Protein AF-0000000086031365 (afdb_homodimer)

Sequence (926 aa):
MPELVELKSNHLHFRGRALPITTPKRAALFFNLLFRAHRSQTVLHSAELVRQIRLQQADFVLHRTQIKRFFDCWAKCRDELGIPTDIAHLPHQKHTGPWWLSAHRPCLFAPDDGNATPAVAERFFSDGAGLSLSAYLSRLCGFLNIWVRADMHFKMGMVQEAEQGLADLCNNAQWRLSRTLSVVTALRHMWILRNSNRSEQAKQVLVRVLNESRISPESRIGRLLQLHSVWLDYETAELARIPLLRSNMPPPVCGGDGDMTMLMEWHNLYALLLKWEVYACSVPQRAELHGRILRHHYESFFYALCINDLYRLHNFMFNLADYLNKAKNVGIDVPAQAILSCYLLIFALEECGGHKEHASWGRITFAEFCLSHADAVGNLPAQWSDDMNPMNRAFYRHLSEKVEQYGTAREQAMFYLVYMRFLRRRGEAEGALYAGVHRQLYALLAEQNHVRDYLLREGYALPMPELVELKSNHLHFRGRALPITTPKRAALFFNLLFRAHRSQTVLHSAELVRQIRLQQADFVLHRTQIKRFFDCWAKCRDELGIPTDIAHLPHQKHTGPWWLSAHRPCLFAPDDGNATPAVAERFFSDGAGLSLSAYLSRLCGFLNIWVRADMHFKMGMVQEAEQGLADLCNNAQWRLSRTLSVVTALRHMWILRNSNRSEQAKQVLVRVLNESRISPESRIGRLLQLHSVWLDYETAELARIPLLRSNMPPPVCGGDGDMTMLMEWHNLYALLLKWEVYACSVPQRAELHGRILRHHYESFFYALCINDLYRLHNFMFNLADYLNKAKNVGIDVPAQAILSCYLLIFALEECGGHKEHASWGRITFAEFCLSHADAVGNLPAQWSDDMNPMNRAFYRHLSEKVEQYGTAREQAMFYLVYMRFLRRRGEAEGALYAGVHRQLYALLAEQNHVRDYLLREGYALP

Nearest PDB structures (foldseek):
  3sf4-assembly3_C  TM=4.538E-01  e=2.383E-02  Homo sapiens
  6epe-assembly1_Q  TM=4.867E-01  e=4.395E-01  Rattus norvegicus
  7t7t-assembly1_A  TM=3.880E-01  e=5.462E-01  Citrus unshiu
  6fvu-assembly1_Q  TM=4.112E-01  e=6.789E-01  Saccharomyces cerevisiae S288C
  8glv-assembly1_Lf  TM=2.605E-01  e=8.439E-01  Chlamydomonas reinhardtii

Structure (mmCIF, N/CA/C/O backbone):
data_AF-0000000086031365-model_v1
#
loop_
_entity.id
_entity.type
_entity.pdbx_description
1 polymer 'Uncharacterized protein'
#
loop_
_atom_site.group_PDB
_atom_site.id
_atom_site.type_symbol
_atom_site.label_atom_id
_atom_site.label_alt_id
_atom_site.label_comp_id
_atom_site.label_asym_id
_atom_site.label_entity_id
_atom_site.label_seq_id
_atom_site.pdbx_PDB_ins_code
_atom_site.Cartn_x
_atom_site.Cartn_y
_atom_site.Cartn_z
_atom_site.occupancy
_atom_site.B_iso_or_equiv
_atom_site.auth_seq_id
_atom_site.auth_comp_id
_atom_site.auth_asym_id
_atom_site.auth_atom_id
_atom_site.pdbx_PDB_model_num
ATOM 1 N N . MET A 1 1 ? 36.406 14.516 16.766 1 53.81 1 MET A N 1
ATOM 2 C CA . MET A 1 1 ? 35 14.688 16.453 1 53.81 1 MET A CA 1
ATOM 3 C C . MET A 1 1 ? 34.781 14.828 14.945 1 53.81 1 MET A C 1
ATOM 5 O O . MET A 1 1 ? 35.594 15.43 14.25 1 53.81 1 MET A O 1
ATOM 9 N N . PRO A 1 2 ? 33.938 14.211 14.398 1 69.06 2 PRO A N 1
ATOM 10 C CA . PRO A 1 2 ? 33.75 14.398 12.961 1 69.06 2 PRO A CA 1
ATOM 11 C C . PRO A 1 2 ? 33.406 15.836 12.586 1 69.06 2 PRO A C 1
ATOM 13 O O . PRO A 1 2 ? 32.688 16.516 13.32 1 69.06 2 PRO A O 1
ATOM 16 N N . GLU A 1 3 ? 34.25 16.375 11.641 1 78.69 3 GLU A N 1
ATOM 17 C CA . GLU A 1 3 ? 34.031 17.734 11.164 1 78.69 3 GLU A CA 1
ATOM 18 C C . GLU A 1 3 ? 32.844 17.797 10.227 1 78.69 3 GLU A C 1
ATOM 20 O O . GLU A 1 3 ? 32.562 16.859 9.477 1 78.69 3 GLU A O 1
ATOM 25 N N . LEU A 1 4 ? 32.094 18.812 10.344 1 84.25 4 LEU A N 1
ATOM 26 C CA . LEU A 1 4 ? 30.844 18.953 9.602 1 84.25 4 LEU A CA 1
ATOM 27 C C . LEU A 1 4 ? 31.062 19.766 8.328 1 84.25 4 LEU A C 1
ATOM 29 O O . LEU A 1 4 ? 31.625 20.859 8.375 1 84.25 4 LEU A O 1
ATOM 33 N N . VAL A 1 5 ? 30.812 19.203 7.219 1 87.75 5 VAL A N 1
ATOM 34 C CA . VAL A 1 5 ? 30.703 19.906 5.941 1 87.75 5 VAL A CA 1
ATOM 35 C C . VAL A 1 5 ? 29.234 20.172 5.633 1 87.75 5 VAL A C 1
ATOM 37 O O . VAL A 1 5 ? 28.438 19.25 5.512 1 87.75 5 VAL A O 1
ATOM 40 N N . GLU A 1 6 ? 28.844 21.391 5.578 1 86.25 6 GLU A N 1
ATOM 41 C CA . GLU A 1 6 ? 27.438 21.734 5.426 1 86.25 6 GLU A CA 1
ATOM 42 C C . GLU A 1 6 ? 27.203 22.531 4.145 1 86.25 6 GLU A C 1
ATOM 44 O O . GLU A 1 6 ? 28.016 23.391 3.781 1 86.25 6 GLU A O 1
ATOM 49 N N . LEU A 1 7 ? 26.172 22.047 3.451 1 84.94 7 LEU A N 1
ATOM 50 C CA . LEU A 1 7 ? 25.688 22.844 2.338 1 84.94 7 LEU A CA 1
ATOM 51 C C . LEU A 1 7 ? 24.484 23.688 2.766 1 84.94 7 LEU A C 1
ATOM 53 O O . LEU A 1 7 ? 23.516 23.156 3.322 1 84.94 7 LEU A O 1
ATOM 57 N N . LYS A 1 8 ? 24.578 25 2.67 1 77.06 8 LYS A N 1
ATOM 58 C CA . LYS A 1 8 ? 23.484 25.922 2.982 1 77.06 8 LYS A CA 1
ATOM 59 C C . LYS A 1 8 ? 23.359 27.016 1.922 1 77.06 8 LYS A C 1
ATOM 61 O O . LYS A 1 8 ? 24.312 27.781 1.704 1 77.06 8 LYS A O 1
ATOM 66 N N . SER A 1 9 ? 22.234 27.109 1.372 1 71.31 9 SER A N 1
ATOM 67 C CA . SER A 1 9 ? 21.922 28.156 0.411 1 71.31 9 SER A CA 1
ATOM 68 C C . SER A 1 9 ? 23.062 28.344 -0.587 1 71.31 9 SER A C 1
ATOM 70 O O . SER A 1 9 ? 23.547 29.469 -0.78 1 71.31 9 SER A O 1
ATOM 72 N N . ASN A 1 10 ? 23.562 27.359 -1.229 1 77.19 10 ASN A N 1
ATOM 73 C CA . ASN A 1 10 ? 24.609 27.312 -2.252 1 77.19 10 ASN A CA 1
ATOM 74 C C . ASN A 1 10 ? 25.969 27.688 -1.681 1 77.19 10 ASN A C 1
ATOM 76 O O . ASN A 1 10 ? 26.844 28.156 -2.41 1 77.19 10 ASN A O 1
ATOM 80 N N . HIS A 1 11 ? 26.078 27.609 -0.343 1 84.94 11 HIS A N 1
ATOM 81 C CA . HIS A 1 11 ? 27.375 27.781 0.309 1 84.94 11 HIS A CA 1
ATOM 82 C C . HIS A 1 11 ? 27.828 26.484 0.951 1 84.94 11 HIS A C 1
ATOM 84 O O . HIS A 1 11 ? 27.031 25.75 1.53 1 84.94 11 HIS A O 1
ATOM 90 N N . LEU A 1 12 ? 29.016 26.203 0.732 1 89.12 12 LEU A N 1
ATOM 91 C CA . LEU A 1 12 ? 29.656 25.094 1.428 1 89.12 12 LEU A CA 1
ATOM 92 C C . LEU A 1 12 ? 30.375 25.562 2.682 1 89.12 12 LEU A C 1
ATOM 94 O O . LEU A 1 12 ? 31.219 26.469 2.611 1 89.12 12 LEU A O 1
ATOM 98 N N . HIS A 1 13 ? 29.984 25.094 3.73 1 87.38 13 HIS A N 1
ATOM 99 C CA . HIS A 1 13 ? 30.531 25.484 5.023 1 87.38 13 HIS A CA 1
ATOM 100 C C . HIS A 1 13 ? 31.406 24.391 5.613 1 87.38 13 HIS A C 1
ATOM 102 O O . HIS A 1 13 ? 31.047 23.219 5.582 1 87.38 13 HIS A O 1
ATOM 108 N N . PHE A 1 14 ? 32.594 24.828 6.078 1 90.81 14 PHE A N 1
ATOM 109 C CA . PHE A 1 14 ? 33.5 23.906 6.758 1 90.81 14 PHE A CA 1
ATOM 110 C C . PHE A 1 14 ? 34.406 24.672 7.734 1 90.81 14 PHE A C 1
ATOM 112 O O . PHE A 1 14 ? 35.031 25.672 7.375 1 90.81 14 PHE A O 1
ATOM 119 N N . ARG A 1 15 ? 34.375 24.312 8.961 1 87.31 15 ARG A N 1
ATOM 120 C CA . ARG A 1 15 ? 35.219 24.875 10.031 1 87.31 15 ARG A CA 1
ATOM 121 C C . ARG A 1 15 ? 35.031 26.391 10.117 1 87.31 15 ARG A C 1
ATOM 123 O O . ARG A 1 15 ? 36 27.141 10.211 1 87.31 15 ARG A O 1
ATOM 130 N N . GLY A 1 16 ? 33.781 26.75 10.031 1 80.38 16 GLY A N 1
ATOM 131 C CA . GLY A 1 16 ? 33.438 28.141 10.219 1 80.38 16 GLY A CA 1
ATOM 132 C C . GLY A 1 16 ? 33.625 28.984 8.977 1 80.38 16 GLY A C 1
ATOM 133 O O . GLY A 1 16 ? 33.344 30.188 8.969 1 80.38 16 GLY A O 1
ATOM 134 N N . ARG A 1 17 ? 34.188 28.453 7.957 1 89.56 17 ARG A N 1
ATOM 135 C CA . ARG A 1 17 ? 34.375 29.156 6.695 1 89.56 17 ARG A CA 1
ATOM 136 C C . ARG A 1 17 ? 33.312 28.75 5.68 1 89.56 17 ARG A C 1
ATOM 138 O O . ARG A 1 17 ? 32.781 27.641 5.734 1 89.56 17 ARG A O 1
ATOM 145 N N . ALA A 1 18 ? 32.969 29.656 4.914 1 90.25 18 ALA A N 1
ATOM 146 C CA . ALA A 1 18 ? 31.938 29.406 3.889 1 90.25 18 ALA A CA 1
ATOM 147 C C . ALA A 1 18 ? 32.438 29.844 2.512 1 90.25 18 ALA A C 1
ATOM 149 O O . ALA A 1 18 ? 33.094 30.875 2.383 1 90.25 18 ALA A O 1
ATOM 150 N N . LEU A 1 19 ? 32.281 29 1.543 1 91.06 19 LEU A N 1
ATOM 151 C CA . LEU A 1 19 ? 32.594 29.328 0.154 1 91.06 19 LEU A CA 1
ATOM 152 C C . LEU A 1 19 ? 31.344 29.25 -0.708 1 91.06 19 LEU A C 1
ATOM 154 O O . LEU A 1 19 ? 30.578 28.297 -0.612 1 91.06 19 LEU A O 1
ATOM 158 N N . PRO A 1 20 ? 31.047 30.25 -1.351 1 86 20 PRO A N 1
ATOM 159 C CA . PRO A 1 20 ? 29.906 30.172 -2.252 1 86 20 PRO A CA 1
ATOM 160 C C . PRO A 1 20 ? 30.125 29.219 -3.422 1 86 20 PRO A C 1
ATOM 162 O O . PRO A 1 20 ? 31.219 29.141 -3.959 1 86 20 PRO A O 1
ATOM 165 N N . ILE A 1 21 ? 29.141 28.422 -3.658 1 84.31 21 ILE A N 1
ATOM 166 C CA . ILE A 1 21 ? 29.094 27.578 -4.852 1 84.31 21 ILE A CA 1
ATOM 167 C C . ILE A 1 21 ? 28.375 28.328 -5.977 1 84.31 21 ILE A C 1
ATOM 169 O O . ILE A 1 21 ? 27.172 28.172 -6.156 1 84.31 21 ILE A O 1
ATOM 173 N N . THR A 1 22 ? 28.922 29.188 -6.586 1 73.5 22 THR A N 1
ATOM 174 C CA . THR A 1 22 ? 28.297 30.078 -7.566 1 73.5 22 THR A CA 1
ATOM 175 C C . THR A 1 22 ? 28.375 29.469 -8.961 1 73.5 22 THR A C 1
ATOM 177 O O . THR A 1 22 ? 27.422 29.562 -9.742 1 73.5 22 THR A O 1
ATOM 180 N N . THR A 1 23 ? 29.547 29 -9.383 1 72.31 23 THR A N 1
ATOM 181 C CA . THR A 1 23 ? 29.781 28.359 -10.672 1 72.31 23 THR A CA 1
ATOM 182 C C . THR A 1 23 ? 30.453 27 -10.492 1 72.31 23 THR A C 1
ATOM 184 O O . THR A 1 23 ? 31.344 26.859 -9.664 1 72.31 23 THR A O 1
ATOM 187 N N . PRO A 1 24 ? 30.078 25.953 -11.32 1 76.38 24 PRO A N 1
ATOM 188 C CA . PRO A 1 24 ? 29 25.938 -12.312 1 76.38 24 PRO A CA 1
ATOM 189 C C . PRO A 1 24 ? 27.625 25.906 -11.672 1 76.38 24 PRO A C 1
ATOM 191 O O . PRO A 1 24 ? 27.469 25.484 -10.523 1 76.38 24 PRO A O 1
ATOM 194 N N . LYS A 1 25 ? 26.688 26.281 -12.531 1 74.06 25 LYS A N 1
ATOM 195 C CA . LYS A 1 25 ? 25.297 26.219 -12.125 1 74.06 25 LYS A CA 1
ATOM 196 C C . LYS A 1 25 ? 24.906 24.797 -11.711 1 74.06 25 LYS A C 1
ATOM 198 O O . LYS A 1 25 ? 25.359 23.828 -12.328 1 74.06 25 LYS A O 1
ATOM 203 N N . ARG A 1 26 ? 24.422 24.562 -10.594 1 81.12 26 ARG A N 1
ATOM 204 C CA . ARG A 1 26 ? 23.844 23.297 -10.133 1 81.12 26 ARG A CA 1
ATOM 205 C C . ARG A 1 26 ? 24.859 22.484 -9.328 1 81.12 26 ARG A C 1
ATOM 207 O O . ARG A 1 26 ? 24.578 21.344 -8.953 1 81.12 26 ARG A O 1
ATOM 214 N N . ALA A 1 27 ? 26.125 23.062 -9.234 1 86.25 27 ALA A N 1
ATOM 215 C CA . ALA A 1 27 ? 27.109 22.375 -8.422 1 86.25 27 ALA A CA 1
ATOM 216 C C . ALA A 1 27 ? 26.578 22.125 -7.008 1 86.25 27 ALA A C 1
ATOM 218 O O . ALA A 1 27 ? 26.75 21.031 -6.457 1 86.25 27 ALA A O 1
ATOM 219 N N . ALA A 1 28 ? 25.859 23.094 -6.598 1 82.44 28 ALA A N 1
ATOM 220 C CA . ALA A 1 28 ? 25.312 22.969 -5.246 1 82.44 28 ALA A CA 1
ATOM 221 C C . ALA A 1 28 ? 24.328 21.797 -5.16 1 82.44 28 ALA A C 1
ATOM 223 O O . ALA A 1 28 ? 24.312 21.062 -4.172 1 82.44 28 ALA A O 1
ATOM 224 N N . LEU A 1 29 ? 23.578 21.734 -6.191 1 80.75 29 LEU A N 1
ATOM 225 C CA . LEU A 1 29 ? 22.625 20.641 -6.242 1 80.75 29 LEU A CA 1
ATOM 226 C C . LEU A 1 29 ? 23.359 19.297 -6.262 1 80.75 29 LEU A C 1
ATOM 228 O O . LEU A 1 29 ? 22.953 18.359 -5.559 1 80.75 29 LEU A O 1
ATOM 232 N N . PHE A 1 30 ? 24.391 19.219 -7.117 1 86.38 30 PHE A N 1
ATOM 233 C CA . PHE A 1 30 ? 25.203 18 -7.199 1 86.38 30 PHE A CA 1
ATOM 234 C C . PHE A 1 30 ? 25.781 17.641 -5.836 1 86.38 30 PHE A C 1
ATOM 236 O O . PHE A 1 30 ? 25.672 16.5 -5.395 1 86.38 30 PHE A O 1
ATOM 243 N N . PHE A 1 31 ? 26.297 18.641 -5.18 1 88.06 31 PHE A N 1
ATOM 244 C CA . PHE A 1 31 ? 26.875 18.406 -3.859 1 88.06 31 PHE A CA 1
ATOM 245 C C . PHE A 1 31 ? 25.797 17.969 -2.873 1 88.06 31 PHE A C 1
ATOM 247 O O . PHE A 1 31 ? 26 17.047 -2.094 1 88.06 31 PHE A O 1
ATOM 254 N N . ASN A 1 32 ? 24.719 18.672 -3.021 1 81.5 32 ASN A N 1
ATOM 255 C CA . ASN A 1 32 ? 23.609 18.344 -2.115 1 81.5 32 ASN A CA 1
ATOM 256 C C . ASN A 1 32 ? 23.172 16.891 -2.264 1 81.5 32 ASN A C 1
ATOM 258 O O . ASN A 1 32 ? 22.938 16.203 -1.268 1 81.5 32 ASN A O 1
ATOM 262 N N . LEU A 1 33 ? 23.078 16.578 -3.475 1 80.19 33 LEU A N 1
ATOM 263 C CA . LEU A 1 33 ? 22.688 15.195 -3.758 1 80.19 33 LEU A CA 1
ATOM 264 C C . LEU A 1 33 ? 23.75 14.211 -3.264 1 80.19 33 LEU A C 1
ATOM 266 O O . LEU A 1 33 ? 23.406 13.148 -2.74 1 80.19 33 LEU A O 1
ATOM 270 N N . LEU A 1 34 ? 24.984 14.617 -3.461 1 85.69 34 LEU A N 1
ATOM 271 C CA . LEU A 1 34 ? 26.078 13.781 -2.967 1 85.69 34 LEU A CA 1
ATOM 272 C C . LEU A 1 34 ? 26.016 13.648 -1.449 1 85.69 34 LEU A C 1
ATOM 274 O O . LEU A 1 34 ? 26.219 12.555 -0.91 1 85.69 34 LEU A O 1
ATOM 278 N N . PHE A 1 35 ? 25.672 14.758 -0.896 1 83.5 35 PHE A N 1
ATOM 279 C CA . PHE A 1 35 ? 25.578 14.75 0.56 1 83.5 35 PHE A CA 1
ATOM 280 C C . PHE A 1 35 ? 24.438 13.859 1.024 1 83.5 35 PHE A C 1
ATOM 282 O O . PHE A 1 35 ? 24.578 13.094 1.979 1 83.5 35 PHE A O 1
ATOM 289 N N . ARG A 1 36 ? 23.453 13.977 0.33 1 74.81 36 ARG A N 1
ATOM 290 C CA . ARG A 1 36 ? 22.281 13.172 0.657 1 74.81 36 ARG A CA 1
ATOM 291 C C . ARG A 1 36 ? 22.578 11.688 0.462 1 74.81 36 ARG A C 1
ATOM 293 O O . ARG A 1 36 ? 22.219 10.859 1.306 1 74.81 36 ARG A O 1
ATOM 300 N N . ALA A 1 37 ? 23.156 11.523 -0.654 1 74.06 37 ALA A N 1
ATOM 301 C CA . ALA A 1 37 ? 23.547 10.148 -0.934 1 74.06 37 ALA A CA 1
ATOM 302 C C . ALA A 1 37 ? 24.469 9.602 0.161 1 74.06 37 ALA A C 1
ATOM 304 O O . ALA A 1 37 ? 24.281 8.469 0.625 1 74.06 37 ALA A O 1
ATOM 305 N N . HIS A 1 38 ? 25.344 10.414 0.562 1 75.94 38 HIS A N 1
ATOM 306 C CA . HIS A 1 38 ? 26.281 10.023 1.606 1 75.94 38 HIS A CA 1
ATOM 307 C C . HIS A 1 38 ? 25.562 9.734 2.916 1 75.94 38 HIS A C 1
ATOM 309 O O . HIS A 1 38 ? 25.828 8.727 3.568 1 75.94 38 HIS A O 1
ATOM 315 N N . ARG A 1 39 ? 24.703 10.516 3.199 1 68.38 39 ARG A N 1
ATOM 316 C CA . ARG A 1 39 ? 23.938 10.359 4.434 1 68.38 39 ARG A CA 1
ATOM 317 C C . ARG A 1 39 ? 23.109 9.078 4.418 1 68.38 39 ARG A C 1
ATOM 319 O O . ARG A 1 39 ? 22.984 8.406 5.441 1 68.38 39 ARG A O 1
ATOM 326 N N . SER A 1 40 ? 22.672 8.93 3.291 1 59.25 40 SER A N 1
ATOM 327 C CA . SER A 1 40 ? 21.828 7.746 3.127 1 59.25 40 SER A CA 1
ATOM 328 C C . SER A 1 40 ? 22.672 6.512 2.818 1 59.25 40 SER A C 1
ATOM 330 O O . SER A 1 40 ? 22.125 5.449 2.498 1 59.25 40 SER A O 1
ATOM 332 N N . GLN A 1 41 ? 24 6.824 2.807 1 59.78 41 GLN A N 1
ATOM 333 C CA . GLN A 1 41 ? 24.984 5.773 2.527 1 59.78 41 GLN A CA 1
ATOM 334 C C . GLN A 1 41 ? 24.719 5.133 1.167 1 59.78 41 GLN A C 1
ATOM 336 O O . GLN A 1 41 ? 24.812 3.912 1.023 1 59.78 41 GLN A O 1
ATOM 341 N N . THR A 1 42 ? 24.312 5.887 0.319 1 64.88 42 THR A N 1
ATOM 342 C CA . THR A 1 42 ? 24.125 5.496 -1.074 1 64.88 42 THR A CA 1
ATOM 343 C C . THR A 1 42 ? 25.094 6.254 -1.981 1 64.88 42 THR A C 1
ATOM 345 O O . THR A 1 42 ? 25.984 6.957 -1.499 1 64.88 42 THR A O 1
ATOM 348 N N . VAL A 1 43 ? 25.047 5.832 -3.297 1 72.19 43 VAL A N 1
ATOM 349 C CA . VAL A 1 43 ? 25.844 6.527 -4.289 1 72.19 43 VAL A CA 1
ATOM 350 C C . VAL A 1 43 ? 24.953 7.402 -5.168 1 72.19 43 VAL A C 1
ATOM 352 O O . VAL A 1 43 ? 23.75 7.148 -5.285 1 72.19 43 VAL A O 1
ATOM 355 N N . LEU A 1 44 ? 25.484 8.383 -5.57 1 82.31 44 LEU A N 1
ATOM 356 C CA . LEU A 1 44 ? 24.75 9.25 -6.48 1 82.31 44 LEU A CA 1
ATOM 357 C C . LEU A 1 44 ? 24.922 8.797 -7.926 1 82.31 44 LEU A C 1
ATOM 359 O O . LEU A 1 44 ? 26.031 8.773 -8.445 1 82.31 44 LEU A O 1
ATOM 363 N N . HIS A 1 45 ? 23.875 8.477 -8.477 1 75 45 HIS A N 1
ATOM 364 C CA . HIS A 1 45 ? 23.891 8.125 -9.891 1 75 45 HIS A CA 1
ATOM 365 C C . HIS A 1 45 ? 23.609 9.336 -10.766 1 75 45 HIS A C 1
ATOM 367 O O . HIS A 1 45 ? 22.891 10.25 -10.352 1 75 45 HIS A O 1
ATOM 373 N N . SER A 1 46 ? 24.266 9.203 -12 1 79.06 46 SER A N 1
ATOM 374 C CA . SER A 1 46 ? 24.047 10.289 -12.945 1 79.06 46 SER A CA 1
ATOM 375 C C . SER A 1 46 ? 22.578 10.477 -13.258 1 79.06 46 SER A C 1
ATOM 377 O O . SER A 1 46 ? 22.094 11.602 -13.422 1 79.06 46 SER A O 1
ATOM 379 N N . ALA A 1 47 ? 22.016 9.328 -13.273 1 69.75 47 ALA A N 1
ATOM 380 C CA . ALA A 1 47 ? 20.594 9.367 -13.578 1 69.75 47 ALA A CA 1
ATOM 381 C C . ALA A 1 47 ? 19.828 10.156 -12.523 1 69.75 47 ALA A C 1
ATOM 383 O O . ALA A 1 47 ? 18.922 10.922 -12.844 1 69.75 47 ALA A O 1
ATOM 384 N N . GLU A 1 48 ? 20.203 10.039 -11.32 1 72.31 48 GLU A N 1
ATOM 385 C CA . GLU A 1 48 ? 19.562 10.766 -10.227 1 72.31 48 GLU A CA 1
ATOM 386 C C . GLU A 1 48 ? 19.859 12.258 -10.312 1 72.31 48 GLU A C 1
ATOM 388 O O . GLU A 1 48 ? 18.969 13.086 -10.109 1 72.31 48 GLU A O 1
ATOM 393 N N . LEU A 1 49 ? 21.031 12.609 -10.531 1 79.25 49 LEU A N 1
ATOM 394 C CA . LEU A 1 49 ? 21.438 14 -10.711 1 79.25 49 LEU A CA 1
ATOM 395 C C . LEU A 1 49 ? 20.641 14.648 -11.836 1 79.25 49 LEU A C 1
ATOM 397 O O . LEU A 1 49 ? 20.078 15.734 -11.656 1 79.25 49 LEU A O 1
ATOM 401 N N . VAL A 1 50 ? 20.609 13.891 -12.875 1 74.12 50 VAL A N 1
ATOM 402 C CA . VAL A 1 50 ? 19.891 14.414 -14.031 1 74.12 50 VAL A CA 1
ATOM 403 C C . VAL A 1 50 ? 18.406 14.57 -13.68 1 74.12 50 VAL A C 1
ATOM 405 O O . VAL A 1 50 ? 17.797 15.594 -14 1 74.12 50 VAL A O 1
ATOM 408 N N . ARG A 1 51 ? 17.984 13.625 -13.023 1 66.5 51 ARG A N 1
ATOM 409 C CA . ARG A 1 51 ? 16.594 13.672 -12.609 1 66.5 51 ARG A CA 1
ATOM 410 C C . ARG A 1 51 ? 16.312 14.906 -11.766 1 66.5 51 ARG A C 1
ATOM 412 O O . ARG A 1 51 ? 15.328 15.617 -11.992 1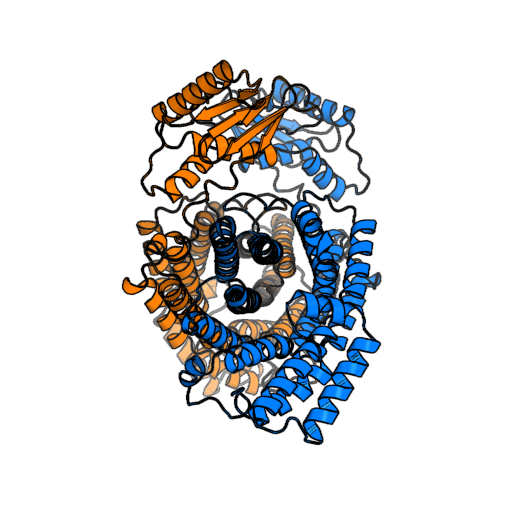 66.5 51 ARG A O 1
ATOM 419 N N . GLN A 1 52 ? 17.141 15.18 -10.859 1 69.06 52 GLN A N 1
ATOM 420 C CA . GLN A 1 52 ? 16.984 16.328 -9.969 1 69.06 52 GLN A CA 1
ATOM 421 C C . GLN A 1 52 ? 17.125 17.641 -10.734 1 69.06 52 GLN A C 1
ATOM 423 O O . GLN A 1 52 ? 16.375 18.594 -10.492 1 69.06 52 GLN A O 1
ATOM 428 N N . ILE A 1 53 ? 18 17.578 -11.633 1 70.38 53 ILE A N 1
ATOM 429 C CA . ILE A 1 53 ? 18.234 18.797 -12.406 1 70.38 53 ILE A CA 1
ATOM 430 C C . ILE A 1 53 ? 17.047 19.047 -13.336 1 70.38 53 ILE A C 1
ATOM 432 O O . ILE A 1 53 ? 16.609 20.172 -13.508 1 70.38 53 ILE A O 1
ATOM 436 N N . ARG A 1 54 ? 16.625 17.953 -13.781 1 63.62 54 ARG A N 1
ATOM 437 C CA . ARG A 1 54 ? 15.539 18.062 -14.742 1 63.62 54 ARG A CA 1
ATOM 438 C C . ARG A 1 54 ? 14.25 18.5 -14.062 1 63.62 54 ARG A C 1
ATOM 440 O O . ARG A 1 54 ? 13.328 19 -14.719 1 63.62 54 ARG A O 1
ATOM 447 N N . LEU A 1 55 ? 14.227 18.344 -12.789 1 58.44 55 LEU A N 1
ATOM 448 C CA . LEU A 1 55 ? 13.102 18.875 -12.031 1 58.44 55 LEU A CA 1
ATOM 449 C C . LEU A 1 55 ? 13.031 20.406 -12.164 1 58.44 55 LEU A C 1
ATOM 451 O O . LEU A 1 55 ? 11.945 20.984 -12.086 1 58.44 55 LEU A O 1
ATOM 455 N N . GLN A 1 56 ? 14.102 21 -12.367 1 54.12 56 GLN A N 1
ATOM 456 C CA . GLN A 1 56 ? 14.195 22.453 -12.531 1 54.12 56 GLN A CA 1
ATOM 457 C C . GLN A 1 56 ? 14.305 22.828 -14.008 1 54.12 56 GLN A C 1
ATOM 459 O O . GLN A 1 56 ? 13.891 23.922 -14.406 1 54.12 56 GLN A O 1
ATOM 464 N N . GLN A 1 57 ? 14.875 21.938 -14.734 1 58.44 57 GLN A N 1
ATOM 465 C CA . GLN A 1 57 ? 15.102 22.141 -16.156 1 58.44 57 GLN A CA 1
ATOM 466 C C . GLN A 1 57 ? 14.852 20.859 -16.953 1 58.44 57 GLN A C 1
ATOM 468 O O . GLN A 1 57 ? 15.766 20.062 -17.141 1 58.44 57 GLN A O 1
ATOM 473 N N . ALA A 1 58 ? 13.586 20.688 -17.344 1 56.31 58 ALA A N 1
ATOM 474 C CA . ALA A 1 58 ? 13.055 19.453 -17.906 1 56.31 58 ALA A CA 1
ATOM 475 C C . ALA A 1 58 ? 13.984 18.891 -18.984 1 56.31 58 ALA A C 1
ATOM 477 O O . ALA A 1 58 ? 14.234 17.688 -19.047 1 56.31 58 ALA A O 1
ATOM 478 N N . ASP A 1 59 ? 14.461 19.672 -19.922 1 57.44 59 ASP A N 1
ATOM 479 C CA . ASP A 1 59 ? 15.227 19.203 -21.062 1 57.44 59 ASP A CA 1
ATOM 480 C C . ASP A 1 59 ? 16.734 19.234 -20.766 1 57.44 59 ASP A C 1
ATOM 482 O O . ASP A 1 59 ? 17.547 19.312 -21.688 1 57.44 59 ASP A O 1
ATOM 486 N N . PHE A 1 60 ? 16.969 19.047 -19.594 1 66.44 60 PHE A N 1
ATOM 487 C CA . PHE A 1 60 ? 18.375 19.141 -19.219 1 66.44 60 PHE A CA 1
ATOM 488 C C . PHE A 1 60 ? 19.141 17.891 -19.625 1 66.44 60 PHE A C 1
ATOM 490 O O . PHE A 1 60 ? 18.656 16.766 -19.422 1 66.44 60 PHE A O 1
ATOM 497 N N . VAL A 1 61 ? 20.172 18.156 -20.406 1 70.88 61 VAL A N 1
ATOM 498 C CA . VAL A 1 61 ? 21.094 17.078 -20.734 1 70.88 61 VAL A CA 1
ATOM 499 C C . VAL A 1 61 ? 22.391 17.25 -19.953 1 70.88 61 VAL A C 1
ATOM 501 O O . VAL A 1 61 ? 23 18.328 -19.984 1 70.88 61 VAL A O 1
ATOM 504 N N . LEU A 1 62 ? 22.672 16.25 -19.219 1 75.44 62 LEU A N 1
ATOM 505 C CA . LEU A 1 62 ? 23.906 16.297 -18.438 1 75.44 62 LEU A CA 1
ATOM 506 C C . LEU A 1 62 ? 25.094 15.953 -19.312 1 75.44 62 LEU A C 1
ATOM 508 O O . LEU A 1 62 ? 25.219 14.836 -19.812 1 75.44 62 LEU A O 1
ATOM 512 N N . HIS A 1 63 ? 25.891 16.938 -19.547 1 75.88 63 HIS A N 1
ATOM 513 C CA . HIS A 1 63 ? 27.109 16.734 -20.328 1 75.88 63 HIS A CA 1
ATOM 514 C C . HIS A 1 63 ? 28.297 16.391 -19.422 1 75.88 63 HIS A C 1
ATOM 516 O O . HIS A 1 63 ? 28.359 16.844 -18.281 1 75.88 63 HIS A O 1
ATOM 522 N N . ARG A 1 64 ? 29.203 15.617 -20.016 1 80.38 64 ARG A N 1
ATOM 523 C CA . ARG A 1 64 ? 30.422 15.227 -19.297 1 80.38 64 ARG A CA 1
ATOM 524 C C . ARG A 1 64 ? 31.188 16.453 -18.828 1 80.38 64 ARG A C 1
ATOM 526 O O . ARG A 1 64 ? 31.781 16.438 -17.75 1 80.38 64 ARG A O 1
ATOM 533 N N . THR A 1 65 ? 31.125 17.406 -19.656 1 80.81 65 THR A N 1
ATOM 534 C CA . THR A 1 65 ? 31.844 18.641 -19.312 1 80.81 65 THR A CA 1
ATOM 535 C C . THR A 1 65 ? 31.266 19.281 -18.062 1 80.81 65 THR A C 1
ATOM 537 O O . THR A 1 65 ? 32 19.859 -17.266 1 80.81 65 THR A O 1
ATOM 540 N N . GLN A 1 66 ? 30.016 19.172 -17.906 1 83.12 66 GLN A N 1
ATOM 541 C CA . GLN A 1 66 ? 29.375 19.734 -16.719 1 83.12 66 GLN A CA 1
ATOM 542 C C . GLN A 1 66 ? 29.797 18.984 -15.461 1 83.12 66 GLN A C 1
ATOM 544 O O . GLN A 1 66 ? 30.109 19.609 -14.438 1 83.12 66 GLN A O 1
ATOM 549 N N . ILE A 1 67 ? 29.875 17.719 -15.641 1 86.75 67 ILE A N 1
ATOM 550 C CA . ILE A 1 67 ? 30.312 16.906 -14.508 1 86.75 67 ILE A CA 1
ATOM 551 C C . ILE A 1 67 ? 31.75 17.25 -14.133 1 86.75 67 ILE A C 1
ATOM 553 O O . ILE A 1 67 ? 32.062 17.375 -12.953 1 86.75 67 ILE A O 1
ATOM 557 N N . LYS A 1 68 ? 32.5 17.359 -15.18 1 87.06 68 LYS A N 1
ATOM 558 C CA . LYS A 1 68 ? 33.875 17.781 -14.938 1 87.06 68 LYS A CA 1
ATOM 559 C C . LYS A 1 68 ? 33.906 19.078 -14.141 1 87.06 68 LYS A C 1
ATOM 561 O O . LYS A 1 68 ? 34.719 19.203 -13.195 1 87.06 68 LYS A O 1
ATOM 566 N N . ARG A 1 69 ? 33.062 19.969 -14.469 1 88.19 69 ARG A N 1
ATOM 567 C CA . ARG A 1 69 ? 33.031 21.266 -13.797 1 88.19 69 ARG A CA 1
ATOM 568 C C . ARG A 1 69 ? 32.594 21.109 -12.344 1 88.19 69 ARG A C 1
ATOM 570 O O . ARG A 1 69 ? 33.062 21.844 -11.469 1 88.19 69 ARG A O 1
ATOM 577 N N . PHE A 1 70 ? 31.672 20.25 -12.164 1 91.06 70 PHE A N 1
ATOM 578 C CA . PHE A 1 70 ? 31.25 19.984 -10.789 1 91.06 70 PHE A CA 1
ATOM 579 C C . PHE A 1 70 ? 32.406 19.484 -9.953 1 91.06 70 PHE A C 1
ATOM 581 O O . PHE A 1 70 ? 32.625 19.922 -8.82 1 91.06 70 PHE A O 1
ATOM 588 N N . PHE A 1 71 ? 33.188 18.594 -10.523 1 91.69 71 PHE A N 1
ATOM 589 C CA . PHE A 1 71 ? 34.344 18.031 -9.844 1 91.69 71 PHE A CA 1
ATOM 590 C C . PHE A 1 71 ? 35.375 19.109 -9.586 1 91.69 71 PHE A C 1
ATOM 592 O O . PHE A 1 71 ? 35.969 19.172 -8.5 1 91.69 71 PHE A O 1
ATOM 599 N N . ASP A 1 72 ? 35.531 19.922 -10.625 1 89.62 72 ASP A N 1
ATOM 600 C CA . ASP A 1 72 ? 36.469 21.047 -10.469 1 89.62 72 ASP A CA 1
ATOM 601 C C . ASP A 1 72 ? 36.031 21.984 -9.352 1 89.62 72 ASP A C 1
ATOM 603 O O . ASP A 1 72 ? 36.844 22.438 -8.562 1 89.62 72 ASP A O 1
ATOM 607 N N . CYS A 1 73 ? 34.75 22.219 -9.391 1 90.44 73 CYS A N 1
ATOM 608 C CA . CYS A 1 73 ? 34.188 23.078 -8.352 1 90.44 73 CYS A CA 1
ATOM 609 C C . CYS A 1 73 ? 34.438 22.469 -6.973 1 90.44 73 CYS A C 1
ATOM 611 O O . CYS A 1 73 ? 34.812 23.172 -6.039 1 90.44 73 CYS A O 1
ATOM 613 N N . TRP A 1 74 ? 34.188 21.266 -6.867 1 93.25 74 TRP A N 1
ATOM 614 C CA . TRP A 1 74 ? 34.406 20.578 -5.598 1 93.25 74 TRP A CA 1
ATOM 615 C C . TRP A 1 74 ? 35.875 20.688 -5.188 1 93.25 74 TRP A C 1
ATOM 617 O O . TRP A 1 74 ? 36.188 20.984 -4.031 1 93.25 74 TRP A O 1
ATOM 627 N N . ALA A 1 75 ? 36.719 20.344 -6.145 1 91.88 75 ALA A N 1
ATOM 628 C CA . ALA A 1 75 ? 38.156 20.391 -5.863 1 91.88 75 ALA A CA 1
ATOM 629 C C . ALA A 1 75 ? 38.562 21.766 -5.348 1 91.88 75 ALA A C 1
ATOM 631 O O . ALA A 1 75 ? 39.344 21.875 -4.387 1 91.88 75 ALA A O 1
ATOM 632 N N . LYS A 1 76 ? 38.062 22.703 -6.004 1 91.56 76 LYS A N 1
ATOM 633 C CA . LYS A 1 76 ? 38.344 24.078 -5.574 1 91.56 76 LYS A CA 1
ATOM 634 C C . LYS A 1 76 ? 37.875 24.312 -4.148 1 91.56 76 LYS A C 1
ATOM 636 O O . LYS A 1 76 ? 38.625 24.812 -3.311 1 91.56 76 LYS A O 1
ATOM 641 N N . CYS A 1 77 ? 36.625 24 -3.9 1 92.06 77 CYS A N 1
ATOM 642 C CA . CYS A 1 77 ? 36.062 24.188 -2.57 1 92.06 77 CYS A CA 1
ATOM 643 C C . CYS A 1 77 ? 36.812 23.391 -1.527 1 92.06 77 CYS A C 1
ATOM 645 O O . CYS A 1 77 ? 37.125 23.906 -0.451 1 92.06 77 CYS A O 1
ATOM 647 N N . ARG A 1 78 ? 37.094 22.188 -1.848 1 91.69 78 ARG A N 1
ATOM 648 C CA . ARG A 1 78 ? 37.844 21.281 -0.98 1 91.69 78 ARG A CA 1
ATOM 649 C C . ARG A 1 78 ? 39.188 21.859 -0.613 1 91.69 78 ARG A C 1
ATOM 651 O O . ARG A 1 78 ? 39.562 21.891 0.562 1 91.69 78 ARG A O 1
ATOM 658 N N . ASP A 1 79 ? 39.875 22.328 -1.626 1 91.38 79 ASP A N 1
ATOM 659 C CA . ASP A 1 79 ? 41.219 22.844 -1.425 1 91.38 79 ASP A CA 1
ATOM 660 C C . ASP A 1 79 ? 41.188 24.156 -0.651 1 91.38 79 ASP A C 1
ATOM 662 O O . ASP A 1 79 ? 42.031 24.375 0.236 1 91.38 79 ASP A O 1
ATOM 666 N N . GLU A 1 80 ? 40.25 24.969 -1.022 1 92.44 80 GLU A N 1
ATOM 667 C CA . GLU A 1 80 ? 40.156 26.281 -0.373 1 92.44 80 GLU A CA 1
ATOM 668 C C . GLU A 1 80 ? 39.688 26.141 1.076 1 92.44 80 GLU A C 1
ATOM 670 O O . GLU A 1 80 ? 40.188 26.859 1.957 1 92.44 80 GLU A O 1
ATOM 675 N N . LEU A 1 81 ? 38.75 25.266 1.349 1 92.25 81 LEU A N 1
ATOM 676 C CA . LEU A 1 81 ? 38.188 25.109 2.688 1 92.25 81 LEU A CA 1
ATOM 677 C C . LEU A 1 81 ? 38.969 24.062 3.482 1 92.25 81 LEU A C 1
ATOM 679 O O . LEU A 1 81 ? 38.844 23.984 4.707 1 92.25 81 LEU A O 1
ATOM 683 N N . GLY A 1 82 ? 39.75 23.25 2.787 1 90.19 82 GLY A N 1
ATOM 684 C CA . GLY A 1 82 ? 40.5 22.188 3.441 1 90.19 82 GLY A CA 1
ATOM 685 C C . GLY A 1 82 ? 39.625 20.984 3.803 1 90.19 82 GLY A C 1
ATOM 686 O O . GLY A 1 82 ? 39.812 20.375 4.859 1 90.19 82 GLY A O 1
ATOM 687 N N . ILE A 1 83 ? 38.594 20.719 3.018 1 90.06 83 ILE A N 1
ATOM 688 C CA . ILE A 1 83 ? 37.719 19.578 3.279 1 90.06 83 ILE A CA 1
ATOM 689 C C . ILE A 1 83 ? 38.438 18.281 2.967 1 90.06 83 ILE A C 1
ATOM 691 O O . ILE A 1 83 ? 38.938 18.094 1.857 1 90.06 83 ILE A O 1
ATOM 695 N N . PRO A 1 84 ? 38.469 17.469 3.865 1 89.81 84 PRO A N 1
ATOM 696 C CA . PRO A 1 84 ? 39.25 16.234 3.643 1 89.81 84 PRO A CA 1
ATOM 697 C C . PRO A 1 84 ? 38.438 15.148 2.941 1 89.81 84 PRO A C 1
ATOM 699 O O . PRO A 1 84 ? 38.406 14 3.379 1 89.81 84 PRO A O 1
ATOM 702 N N . THR A 1 85 ? 37.688 15.445 1.933 1 89.56 85 THR A N 1
ATOM 703 C CA . THR A 1 85 ? 36.812 14.523 1.228 1 89.56 85 THR A CA 1
ATOM 704 C C . THR A 1 85 ? 36.938 14.688 -0.282 1 89.56 85 THR A C 1
ATOM 706 O O . THR A 1 85 ? 37.031 15.812 -0.783 1 89.56 85 THR A O 1
ATOM 709 N N . ASP A 1 86 ? 37.031 13.594 -0.953 1 88.44 86 ASP A N 1
ATOM 710 C CA . ASP A 1 86 ? 37 13.578 -2.412 1 88.44 86 ASP A CA 1
ATOM 711 C C . ASP A 1 86 ? 35.688 12.961 -2.92 1 88.44 86 ASP A C 1
ATOM 713 O O . ASP A 1 86 ? 35 12.258 -2.182 1 88.44 86 ASP A O 1
ATOM 717 N N . ILE A 1 87 ? 35.312 13.375 -4.094 1 89.88 87 ILE A N 1
ATOM 718 C CA . ILE A 1 87 ? 34.219 12.672 -4.793 1 89.88 87 ILE A CA 1
ATOM 719 C C . ILE A 1 87 ? 34.812 11.445 -5.508 1 89.88 87 ILE A C 1
ATOM 721 O O . ILE A 1 87 ? 35.656 11.578 -6.391 1 89.88 87 ILE A O 1
ATOM 725 N N . ALA A 1 88 ? 34.375 10.375 -5.059 1 84.19 88 ALA A N 1
ATOM 726 C CA . ALA A 1 88 ? 34.875 9.133 -5.621 1 84.19 88 ALA A CA 1
ATOM 727 C C . ALA A 1 88 ? 33.969 8.617 -6.738 1 84.19 88 ALA A C 1
ATOM 729 O O . ALA A 1 88 ? 32.812 9.031 -6.84 1 84.19 88 ALA A O 1
ATOM 730 N N . HIS A 1 89 ? 34.531 7.895 -7.574 1 80.62 89 HIS A N 1
ATOM 731 C CA . HIS A 1 89 ? 33.844 7.258 -8.695 1 80.62 89 HIS A CA 1
ATOM 732 C C . HIS A 1 89 ? 34.5 5.926 -9.055 1 80.62 89 HIS A C 1
ATOM 734 O O . HIS A 1 89 ? 35.625 5.652 -8.633 1 80.62 89 HIS A O 1
ATOM 740 N N . LEU A 1 90 ? 33.812 5.051 -9.836 1 70.19 90 LEU A N 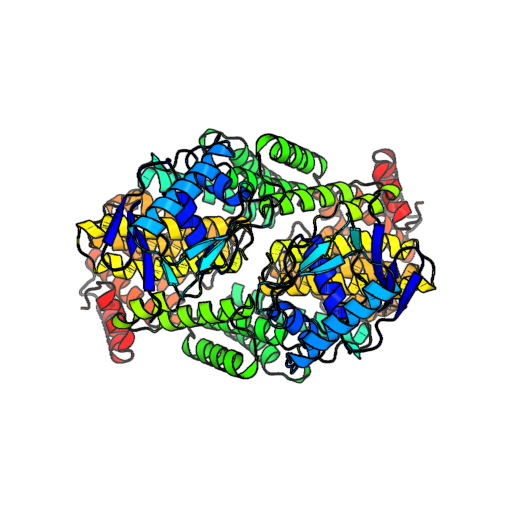1
ATOM 741 C CA . LEU A 1 90 ? 34.406 3.836 -10.367 1 70.19 90 LEU A CA 1
ATOM 742 C C . LEU A 1 90 ? 35.469 4.172 -11.414 1 70.19 90 LEU A C 1
ATOM 744 O O . LEU A 1 90 ? 35.438 5.234 -12.031 1 70.19 90 LEU A O 1
ATOM 748 N N . PRO A 1 91 ? 36.469 3.252 -11.547 1 73.44 91 PRO A N 1
ATOM 749 C CA . PRO A 1 91 ? 37.469 3.504 -12.586 1 73.44 91 PRO A CA 1
ATOM 750 C C . PRO A 1 91 ? 36.844 3.785 -13.953 1 73.44 91 PRO A C 1
ATOM 752 O O . PRO A 1 91 ? 35.875 3.102 -14.359 1 73.44 91 PRO A O 1
ATOM 755 N N . HIS A 1 92 ? 37.219 4.84 -14.648 1 73.81 92 HIS A N 1
ATOM 756 C CA . HIS A 1 92 ? 36.812 5.281 -15.977 1 73.81 92 HIS A CA 1
ATOM 757 C C . HIS A 1 92 ? 35.375 5.793 -15.969 1 73.81 92 HIS A C 1
ATOM 759 O O . HIS A 1 92 ? 34.781 5.941 -17.031 1 73.81 92 HIS A O 1
ATOM 765 N N . GLN A 1 93 ? 34.844 6.039 -14.82 1 77.12 93 GLN A N 1
ATOM 766 C CA . GLN A 1 93 ? 33.469 6.523 -14.758 1 77.12 93 GLN A CA 1
ATOM 767 C C . GLN A 1 93 ? 33.406 7.848 -14.008 1 77.12 93 GLN A C 1
ATOM 769 O O . GLN A 1 93 ? 32.406 8.109 -13.32 1 77.12 93 GLN A O 1
ATOM 774 N N . LYS A 1 94 ? 34.406 8.531 -14.109 1 84.56 94 LYS A N 1
ATOM 775 C CA . LYS A 1 94 ? 34.5 9.797 -13.391 1 84.56 94 LYS A CA 1
ATOM 776 C C . LYS A 1 94 ? 33.344 10.719 -13.75 1 84.56 94 LYS A C 1
ATOM 778 O O . LYS A 1 94 ? 32.812 11.414 -12.883 1 84.56 94 LYS A O 1
ATOM 783 N N . HIS A 1 95 ? 33 10.617 -14.984 1 83.69 95 HIS A N 1
ATOM 784 C CA . HIS A 1 95 ? 32 11.602 -15.422 1 83.69 95 HIS A CA 1
ATOM 785 C C . HIS A 1 95 ? 30.641 10.953 -15.656 1 83.69 95 HIS A C 1
ATOM 787 O O . HIS A 1 95 ? 29.672 11.648 -15.984 1 83.69 95 HIS A O 1
ATOM 793 N N . THR A 1 96 ? 30.562 9.664 -15.461 1 81.75 96 THR A N 1
ATOM 794 C CA . THR A 1 96 ? 29.297 8.992 -15.672 1 81.75 96 THR A CA 1
ATOM 795 C C . THR A 1 96 ? 28.719 8.477 -14.352 1 81.75 96 THR A C 1
ATOM 797 O O . THR A 1 96 ? 27.516 8.258 -14.234 1 81.75 96 THR A O 1
ATOM 800 N N . GLY A 1 97 ? 29.531 8.469 -13.445 1 80.69 97 GLY A N 1
ATOM 801 C CA . GLY A 1 97 ? 29.125 7.957 -12.156 1 80.69 97 GLY A CA 1
ATOM 802 C C . GLY A 1 97 ? 29.062 6.441 -12.109 1 80.69 97 GLY A C 1
ATOM 803 O O . GLY A 1 97 ? 29.516 5.766 -13.031 1 80.69 97 GLY A O 1
ATOM 804 N N . PRO A 1 98 ? 28.562 5.891 -10.984 1 79.25 98 PRO A N 1
ATOM 805 C CA . PRO A 1 98 ? 28.062 6.551 -9.773 1 79.25 98 PRO A CA 1
ATOM 806 C C . PRO A 1 98 ? 29.156 7.23 -8.977 1 79.25 98 PRO A C 1
ATOM 808 O O . PRO A 1 98 ? 30.344 6.887 -9.125 1 79.25 98 PRO A O 1
ATOM 811 N N . TRP A 1 99 ? 28.688 8.305 -8.266 1 86.62 99 TRP A N 1
ATOM 812 C CA . TRP A 1 99 ? 29.609 9.086 -7.453 1 86.62 99 TRP A CA 1
ATOM 813 C C . TRP A 1 99 ? 29.297 8.922 -5.969 1 86.62 99 TRP A C 1
ATOM 815 O O . TRP A 1 99 ? 28.141 8.719 -5.59 1 86.62 99 TRP A O 1
ATOM 825 N N . TRP A 1 100 ? 30.25 8.969 -5.137 1 83 100 TRP A N 1
ATOM 826 C CA . TRP A 1 100 ? 30.062 9.016 -3.688 1 83 100 TRP A CA 1
ATOM 827 C C . TRP A 1 100 ? 31.172 9.836 -3.027 1 83 100 TRP A C 1
ATOM 829 O O . TRP A 1 100 ? 32.156 10.18 -3.672 1 83 100 TRP A O 1
ATOM 839 N N . LEU A 1 101 ? 30.906 10.156 -1.744 1 84.31 101 LEU A N 1
ATOM 840 C CA . LEU A 1 101 ? 31.906 10.914 -0.995 1 84.31 101 LEU A CA 1
ATOM 841 C C . LEU A 1 101 ? 32.906 9.984 -0.308 1 84.31 101 LEU A C 1
ATOM 843 O O . LEU A 1 101 ? 32.5 9 0.321 1 84.31 101 LEU A O 1
ATOM 847 N N . SER A 1 102 ? 34.094 10.188 -0.606 1 80 102 SER A N 1
ATOM 848 C CA . SER A 1 102 ? 35.188 9.461 0.034 1 80 102 SER A CA 1
ATOM 849 C C . SER A 1 102 ? 35.969 10.359 0.994 1 80 102 SER A C 1
ATOM 851 O O . SER A 1 102 ? 36.812 11.148 0.567 1 80 102 SER A O 1
ATOM 853 N N . ALA A 1 103 ? 35.625 10.148 2.211 1 75.56 103 ALA A N 1
ATOM 854 C CA . ALA A 1 103 ? 36.25 11 3.217 1 75.56 103 ALA A CA 1
ATOM 855 C C . ALA A 1 103 ? 37.562 10.398 3.701 1 75.56 103 ALA A C 1
ATOM 857 O O . ALA A 1 103 ? 37.625 9.203 3.998 1 75.56 103 ALA A O 1
ATOM 858 N N . HIS A 1 104 ? 38.656 11.227 3.668 1 73.38 104 HIS A N 1
ATOM 859 C CA . HIS A 1 104 ? 39.938 10.836 4.211 1 73.38 104 HIS A CA 1
ATOM 860 C C . HIS A 1 104 ? 39.938 10.836 5.734 1 73.38 104 HIS A C 1
ATOM 862 O O . HIS A 1 104 ? 40.719 10.148 6.371 1 73.38 104 HIS A O 1
ATOM 868 N N . ARG A 1 105 ? 39.094 11.68 6.285 1 72.44 105 ARG A N 1
ATOM 869 C CA . ARG A 1 105 ? 38.781 11.773 7.707 1 72.44 105 ARG A CA 1
ATOM 870 C C . ARG A 1 105 ? 37.281 11.758 7.938 1 72.44 105 ARG A C 1
ATOM 872 O O . ARG A 1 105 ? 36.5 12.102 7.039 1 72.44 105 ARG A O 1
ATOM 879 N N . PRO A 1 106 ? 36.938 11.273 9.109 1 72.81 106 PRO A N 1
ATOM 880 C CA . PRO A 1 106 ? 35.469 11.242 9.367 1 72.81 106 PRO A CA 1
ATOM 881 C C . PRO A 1 106 ? 34.844 12.609 9.227 1 72.81 106 PRO A C 1
ATOM 883 O O . PRO A 1 106 ? 35.281 13.578 9.859 1 72.81 106 PRO A O 1
ATOM 886 N N . CYS A 1 107 ? 34 12.805 8.227 1 77.81 107 CYS A N 1
ATOM 887 C CA . CYS A 1 107 ? 33.219 14.031 8.016 1 77.81 107 CYS A CA 1
ATOM 888 C C . CYS A 1 107 ? 31.734 13.734 8.008 1 77.81 107 CYS A C 1
ATOM 890 O O . CYS A 1 107 ? 31.312 12.656 7.582 1 77.81 107 CYS A O 1
ATOM 892 N N . LEU A 1 108 ? 30.938 14.586 8.617 1 79.19 108 LEU A N 1
ATOM 893 C CA . LEU A 1 108 ? 29.484 14.594 8.469 1 79.19 108 LEU A CA 1
ATOM 894 C C . LEU A 1 108 ? 29.062 15.562 7.363 1 79.19 108 LEU A C 1
ATOM 896 O O . LEU A 1 108 ? 29.641 16.641 7.219 1 79.19 108 LEU A O 1
ATOM 900 N N . PHE A 1 109 ? 28.266 15.102 6.516 1 82.56 109 PHE A N 1
ATOM 901 C CA . PHE A 1 109 ? 27.781 15.93 5.422 1 82.56 109 PHE A CA 1
ATOM 902 C C . PHE A 1 109 ? 26.312 16.312 5.645 1 82.56 109 PHE A C 1
ATOM 904 O O . PHE A 1 109 ? 25.453 15.43 5.773 1 82.56 109 PHE A O 1
ATOM 911 N N . ALA A 1 110 ? 25.984 17.562 5.828 1 75.12 110 ALA A N 1
ATOM 912 C CA . ALA A 1 110 ? 24.625 18.078 5.992 1 75.12 110 ALA A CA 1
ATOM 913 C C . ALA A 1 110 ? 24.109 18.703 4.699 1 75.12 110 ALA A C 1
ATOM 915 O O . ALA A 1 110 ? 24.625 19.734 4.266 1 75.12 110 ALA A O 1
ATOM 916 N N . PRO A 1 111 ? 23.266 17.922 3.941 1 74.88 111 PRO A N 1
ATOM 917 C CA . PRO A 1 111 ? 22.672 18.531 2.746 1 74.88 111 PRO A CA 1
ATOM 918 C C . PRO A 1 111 ? 21.859 19.781 3.061 1 74.88 111 PRO A C 1
ATOM 920 O O . PRO A 1 111 ? 21.5 20.016 4.219 1 74.88 111 PRO A O 1
ATOM 923 N N . ASP A 1 112 ? 21.875 20.719 2.021 1 61.34 112 ASP A N 1
ATOM 924 C CA . ASP A 1 112 ? 20.984 21.859 2.133 1 61.34 112 ASP A CA 1
ATOM 925 C C . ASP A 1 112 ? 19.516 21.422 2.031 1 61.34 112 ASP A C 1
ATOM 927 O O . ASP A 1 112 ? 19.047 21.062 0.954 1 61.34 112 ASP A O 1
ATOM 931 N N . ASP A 1 113 ? 19.016 21.047 2.947 1 49.25 113 ASP A N 1
ATOM 932 C CA . ASP A 1 113 ? 17.609 20.656 2.963 1 49.25 113 ASP A CA 1
ATOM 933 C C . ASP A 1 113 ? 16.719 21.797 2.473 1 49.25 113 ASP A C 1
ATOM 935 O O . ASP A 1 113 ? 15.508 21.609 2.291 1 49.25 113 ASP A O 1
ATOM 939 N N . GLY A 1 114 ? 17.172 22.969 2.369 1 44.5 114 GLY A N 1
ATOM 940 C CA . GLY A 1 114 ? 16.422 24.109 1.864 1 44.5 114 GLY A CA 1
ATOM 941 C C . GLY A 1 114 ? 16.156 24.031 0.373 1 44.5 114 GLY A C 1
ATOM 942 O O . GLY A 1 114 ? 15.172 24.578 -0.115 1 44.5 114 GLY A O 1
ATOM 943 N N . ASN A 1 115 ? 17.219 24.109 -0.479 1 37.78 115 ASN A N 1
ATOM 944 C CA . ASN A 1 115 ? 17.016 24.297 -1.91 1 37.78 115 ASN A CA 1
ATOM 945 C C . ASN A 1 115 ? 16.281 23.109 -2.529 1 37.78 115 ASN A C 1
ATOM 947 O O . ASN A 1 115 ? 15.922 23.141 -3.703 1 37.78 115 ASN A O 1
ATOM 951 N N . ALA A 1 116 ? 16.875 21.969 -2.627 1 38.38 116 ALA A N 1
ATOM 952 C CA . ALA A 1 116 ? 16.703 20.984 -3.701 1 38.38 116 ALA A CA 1
ATOM 953 C C . ALA A 1 116 ? 15.242 20.578 -3.854 1 38.38 116 ALA A C 1
ATOM 955 O O . ALA A 1 116 ? 14.914 19.75 -4.703 1 38.38 116 ALA A O 1
ATOM 956 N N . THR A 1 117 ? 14.609 19.922 -3.035 1 38.88 117 THR A N 1
ATOM 957 C CA . THR A 1 117 ? 13.523 19.094 -3.555 1 38.88 117 THR A CA 1
ATOM 958 C C . THR A 1 117 ? 12.633 19.906 -4.492 1 38.88 117 THR A C 1
ATOM 960 O O . THR A 1 117 ? 12.203 21 -4.152 1 38.88 117 THR A O 1
ATOM 963 N N . PRO A 1 118 ? 12.789 19.688 -5.898 1 39.66 118 PRO A N 1
ATOM 964 C CA . PRO A 1 118 ? 11.805 20.438 -6.672 1 39.66 118 PRO A CA 1
ATOM 965 C C . PRO A 1 118 ? 10.656 20.953 -5.812 1 39.66 118 PRO A C 1
ATOM 967 O O . PRO A 1 118 ? 10.312 20.344 -4.793 1 39.66 118 PRO A O 1
ATOM 970 N N . ALA A 1 119 ? 10.336 22.203 -6.145 1 43.03 119 ALA A N 1
ATOM 971 C CA . ALA A 1 119 ? 9.227 22.938 -5.543 1 43.03 119 ALA A CA 1
ATOM 972 C C . ALA A 1 119 ? 8.047 22 -5.27 1 43.03 119 ALA A C 1
ATOM 974 O O . ALA A 1 119 ? 7.559 21.328 -6.176 1 43.03 119 ALA A O 1
ATOM 975 N N . VAL A 1 120 ? 7.934 21.453 -4.172 1 51.5 120 VAL A N 1
ATOM 976 C CA . VAL A 1 120 ? 6.844 20.719 -3.525 1 51.5 120 VAL A CA 1
ATOM 977 C C . VAL A 1 120 ? 5.531 21 -4.25 1 51.5 120 VAL A C 1
ATOM 979 O O . VAL A 1 120 ? 4.715 20.094 -4.449 1 51.5 120 VAL A O 1
ATOM 982 N N . ALA A 1 121 ? 5.641 22.219 -4.895 1 57.72 121 ALA A N 1
ATOM 983 C CA . ALA A 1 121 ? 4.402 22.641 -5.539 1 57.72 121 ALA A CA 1
ATOM 984 C C . ALA A 1 121 ? 4.215 21.953 -6.879 1 57.72 121 ALA A C 1
ATOM 986 O O . ALA A 1 121 ? 3.092 21.844 -7.383 1 57.72 121 ALA A O 1
ATOM 987 N N . GLU A 1 122 ? 5.34 21.281 -7.34 1 65.56 122 GLU A N 1
ATOM 988 C CA . GLU A 1 122 ? 5.223 20.672 -8.656 1 65.56 122 GLU A CA 1
ATOM 989 C C . GLU A 1 122 ? 5.016 19.156 -8.555 1 65.56 122 GLU A C 1
ATOM 991 O O . GLU A 1 122 ? 4.992 18.469 -9.57 1 65.56 122 GLU A O 1
ATOM 996 N N . ARG A 1 123 ? 4.844 18.719 -7.438 1 79.81 123 ARG A N 1
ATOM 997 C CA . ARG A 1 123 ? 4.629 17.297 -7.211 1 79.81 123 ARG A CA 1
ATOM 998 C C . ARG A 1 123 ? 3.342 16.828 -7.883 1 79.81 123 ARG A C 1
ATOM 1000 O O . ARG A 1 123 ? 3.314 15.758 -8.508 1 79.81 123 ARG A O 1
ATOM 1007 N N . PHE A 1 124 ? 2.361 17.672 -7.809 1 90.88 124 PHE A N 1
ATOM 1008 C CA . PHE A 1 124 ? 1.061 17.297 -8.352 1 90.88 124 PHE A CA 1
ATOM 1009 C C . PHE A 1 124 ? 0.806 17.984 -9.68 1 90.88 124 PHE A C 1
ATOM 1011 O O . PHE A 1 124 ? 0.375 17.359 -10.648 1 90.88 124 PHE A O 1
ATOM 1018 N N . PHE A 1 125 ? 1.117 19.25 -9.68 1 91.81 125 PHE A N 1
ATOM 1019 C CA . PHE A 1 125 ? 0.747 20.062 -10.836 1 91.81 125 PHE A CA 1
ATOM 1020 C C . PHE A 1 125 ? 1.977 20.703 -11.461 1 91.81 125 PHE A C 1
ATOM 1022 O O . PHE A 1 125 ? 2.826 21.25 -10.75 1 91.81 125 PHE A O 1
ATOM 1029 N N . SER A 1 126 ? 2.016 20.719 -12.773 1 86.75 126 SER A N 1
ATOM 1030 C CA . SER A 1 126 ? 3.174 21.234 -13.5 1 86.75 126 SER A CA 1
ATOM 1031 C C . SER A 1 126 ? 3.33 22.734 -13.297 1 86.75 126 SER A C 1
ATOM 1033 O O . SER A 1 126 ? 4.445 23.266 -13.352 1 86.75 126 SER A O 1
ATOM 1035 N N . ASP A 1 127 ? 2.225 23.406 -13.062 1 87.81 127 ASP A N 1
ATOM 1036 C CA . ASP A 1 127 ? 2.256 24.844 -12.828 1 87.81 127 ASP A CA 1
ATOM 1037 C C . ASP A 1 127 ? 2.01 25.172 -11.359 1 87.81 127 ASP A C 1
ATOM 1039 O O . ASP A 1 127 ? 1.539 26.266 -11.031 1 87.81 127 ASP A O 1
ATOM 1043 N N . GLY A 1 128 ? 2.23 24.234 -10.484 1 87.06 128 GLY A N 1
ATOM 1044 C CA . GLY A 1 128 ? 1.888 24.359 -9.07 1 87.06 128 GLY A CA 1
ATOM 1045 C C . GLY A 1 128 ? 2.605 25.5 -8.383 1 87.06 128 GLY A C 1
ATOM 1046 O O . GLY A 1 128 ? 2.057 26.125 -7.465 1 87.06 128 GLY A O 1
ATOM 1047 N N . ALA A 1 129 ? 3.783 25.766 -8.812 1 80.75 129 ALA A N 1
ATOM 1048 C CA . ALA A 1 129 ? 4.602 26.781 -8.18 1 80.75 129 ALA A CA 1
ATOM 1049 C C . ALA A 1 129 ? 3.982 28.172 -8.359 1 80.75 129 ALA A C 1
ATOM 1051 O O . ALA A 1 129 ? 4.203 29.062 -7.543 1 80.75 129 ALA A O 1
ATOM 1052 N N . GLY A 1 130 ? 3.189 28.344 -9.383 1 82.81 130 GLY A N 1
ATOM 1053 C CA . GLY A 1 130 ? 2.596 29.625 -9.672 1 82.81 130 GLY A CA 1
ATOM 1054 C C . GLY A 1 130 ? 1.2 29.797 -9.102 1 82.81 130 GLY A C 1
ATOM 1055 O O . GLY A 1 130 ? 0.602 30.859 -9.203 1 82.81 130 GLY A O 1
ATOM 1056 N N . LEU A 1 131 ? 0.779 28.891 -8.398 1 86.62 131 LEU A N 1
ATOM 1057 C CA . LEU A 1 131 ? -0.585 28.938 -7.887 1 86.62 131 LEU A CA 1
ATOM 1058 C C . LEU A 1 131 ? -0.615 29.5 -6.465 1 86.62 131 LEU A C 1
ATOM 1060 O O . LEU A 1 131 ? 0.282 29.219 -5.668 1 86.62 131 LEU A O 1
ATOM 1064 N N . SER A 1 132 ? -1.642 30.266 -6.293 1 87.62 132 SER A N 1
ATOM 1065 C CA . SER A 1 132 ? -1.919 30.594 -4.898 1 87.62 132 SER A CA 1
ATOM 1066 C C . SER A 1 132 ? -2.295 29.344 -4.102 1 87.62 132 SER A C 1
ATOM 1068 O O . SER A 1 132 ? -2.691 28.328 -4.672 1 87.62 132 SER A O 1
ATOM 1070 N N . LEU A 1 133 ? -2.133 29.438 -2.797 1 86.75 133 LEU A N 1
ATOM 1071 C CA . LEU A 1 133 ? -2.471 28.297 -1.941 1 86.75 133 LEU A CA 1
ATOM 1072 C C . LEU A 1 133 ? -3.918 27.875 -2.152 1 86.75 133 LEU A C 1
ATOM 1074 O O . LEU A 1 133 ? -4.211 26.672 -2.24 1 86.75 133 LEU A O 1
ATOM 1078 N N . SER A 1 134 ? -4.785 28.812 -2.256 1 86.94 134 SER A N 1
ATOM 1079 C CA . SER A 1 134 ? -6.203 28.531 -2.443 1 86.94 134 SER A CA 1
ATOM 1080 C C . SER A 1 134 ? -6.449 27.812 -3.77 1 86.94 134 SER A C 1
ATOM 1082 O O . SER A 1 134 ? -7.156 26.812 -3.818 1 86.94 134 SER A O 1
ATOM 1084 N N . ALA A 1 135 ? -5.867 28.359 -4.75 1 89.19 135 ALA A N 1
ATOM 1085 C CA . ALA A 1 135 ? -6.035 27.75 -6.066 1 89.19 135 ALA A CA 1
ATOM 1086 C C . ALA A 1 135 ? -5.445 26.344 -6.105 1 89.19 135 ALA A C 1
ATOM 1088 O O . ALA A 1 135 ? -6.043 25.422 -6.676 1 89.19 135 ALA A O 1
ATOM 1089 N N . TYR A 1 136 ? -4.293 26.188 -5.473 1 90.62 136 TYR A N 1
ATOM 1090 C CA . TYR A 1 136 ? -3.617 24.891 -5.438 1 90.62 136 TYR A CA 1
ATOM 1091 C C . TYR A 1 136 ? -4.465 23.859 -4.715 1 90.62 136 TYR A C 1
ATOM 1093 O O . TYR A 1 136 ? -4.703 22.766 -5.238 1 90.62 136 TYR A O 1
ATOM 1101 N N . LEU A 1 137 ? -4.977 24.219 -3.549 1 90.94 137 LEU A N 1
ATOM 1102 C CA . LEU A 1 137 ? -5.742 23.281 -2.734 1 90.94 137 LEU A CA 1
ATOM 1103 C C . LEU A 1 137 ? -7.078 22.953 -3.389 1 90.94 137 LEU A C 1
ATOM 1105 O O . LEU A 1 137 ? -7.539 21.812 -3.334 1 90.94 137 LEU A O 1
ATOM 1109 N N . SER A 1 138 ? -7.676 23.922 -3.992 1 90.38 138 SER A N 1
ATOM 1110 C CA . SER A 1 138 ? -8.93 23.688 -4.699 1 90.38 138 SER A CA 1
ATOM 1111 C C . SER A 1 138 ? -8.734 22.672 -5.828 1 90.38 138 SER A C 1
ATOM 1113 O O . SER A 1 138 ? -9.531 21.75 -5.98 1 90.38 138 SER A O 1
ATOM 1115 N N . ARG A 1 139 ? -7.785 22.875 -6.594 1 93.06 139 ARG A N 1
ATOM 1116 C CA . ARG A 1 139 ? -7.496 21.953 -7.691 1 93.06 139 ARG A CA 1
ATOM 1117 C C . ARG A 1 139 ? -7.121 20.562 -7.164 1 93.06 139 ARG A C 1
ATOM 1119 O O . ARG A 1 139 ? -7.566 19.547 -7.703 1 93.06 139 ARG A O 1
ATOM 1126 N N . LEU A 1 140 ? -6.23 20.562 -6.121 1 94.62 140 LEU A N 1
ATOM 1127 C CA . LEU A 1 140 ? -5.824 19.297 -5.52 1 94.62 140 LEU A CA 1
ATOM 1128 C C . LEU A 1 140 ? -7.035 18.531 -5 1 94.62 140 LEU A C 1
ATOM 1130 O O . LEU A 1 140 ? -7.195 17.344 -5.301 1 94.62 140 LEU A O 1
ATOM 1134 N N . CYS A 1 141 ? -7.871 19.188 -4.234 1 94.69 141 CYS A N 1
ATOM 1135 C CA . CYS A 1 141 ? -9.062 18.547 -3.682 1 94.69 141 CYS A CA 1
ATOM 1136 C C . CYS A 1 141 ? -10.008 18.109 -4.793 1 94.69 141 CYS A C 1
ATOM 1138 O O . CYS A 1 141 ? -10.625 17.047 -4.699 1 94.69 141 CYS A O 1
ATOM 1140 N N . GLY A 1 142 ? -10.117 18.922 -5.824 1 92.56 142 GLY A N 1
ATOM 1141 C CA . GLY A 1 142 ? -10.906 18.516 -6.973 1 92.56 142 GLY A CA 1
ATOM 1142 C C . GLY A 1 142 ? -10.398 17.25 -7.641 1 92.56 142 GLY A C 1
ATOM 1143 O O . GLY A 1 142 ? -11.172 16.344 -7.93 1 92.56 142 GLY A O 1
ATOM 1144 N N . PHE A 1 143 ? -9.133 17.25 -7.836 1 95.25 143 PHE A N 1
ATOM 1145 C CA . PHE A 1 143 ? -8.477 16.078 -8.43 1 95.25 143 PHE A CA 1
ATOM 1146 C C . PHE A 1 143 ? -8.703 14.836 -7.578 1 95.25 143 PHE A C 1
ATOM 1148 O O . PHE A 1 143 ? -9.117 13.797 -8.094 1 95.25 143 PHE A O 1
ATOM 1155 N N . LEU A 1 144 ? -8.461 14.969 -6.312 1 95.31 144 LEU A N 1
ATOM 1156 C CA . LEU A 1 144 ? -8.578 13.844 -5.395 1 95.31 144 LEU A CA 1
ATOM 1157 C C . LEU A 1 144 ? -10.023 13.375 -5.285 1 95.31 144 LEU A C 1
ATOM 1159 O O . LEU A 1 144 ? -10.289 12.18 -5.125 1 95.31 144 LEU A O 1
ATOM 1163 N N . ASN A 1 145 ? -10.883 14.273 -5.395 1 93.06 145 ASN A N 1
ATOM 1164 C CA . ASN A 1 145 ? -12.297 13.914 -5.348 1 93.06 145 ASN A CA 1
ATOM 1165 C C . ASN A 1 145 ? -12.688 13.016 -6.52 1 93.06 145 ASN A C 1
ATOM 1167 O O . ASN A 1 145 ? -13.414 12.039 -6.34 1 93.06 145 ASN A O 1
ATOM 1171 N N . ILE A 1 146 ? -12.25 13.367 -7.645 1 94.44 146 ILE A N 1
ATOM 1172 C CA . ILE A 1 146 ? -12.531 12.547 -8.82 1 94.44 146 ILE A CA 1
ATOM 1173 C C . ILE A 1 146 ? -11.891 11.172 -8.656 1 94.44 146 ILE A C 1
ATOM 1175 O O . ILE A 1 146 ? -12.516 10.141 -8.93 1 94.44 146 ILE A O 1
ATOM 1179 N N . TRP A 1 147 ? -10.695 11.148 -8.172 1 95.06 147 TRP A N 1
ATOM 1180 C CA . TRP A 1 147 ? -9.977 9.906 -7.93 1 95.06 147 TRP A CA 1
ATOM 1181 C C . TRP A 1 147 ? -10.734 9.008 -6.961 1 95.06 147 TRP A C 1
ATOM 1183 O O . TRP A 1 147 ? -10.953 7.828 -7.238 1 95.06 147 TRP A O 1
ATOM 1193 N N . VAL A 1 148 ? -11.109 9.539 -5.887 1 91.94 148 VAL A N 1
ATOM 1194 C CA . VAL A 1 148 ? -11.797 8.805 -4.828 1 91.94 148 VAL A CA 1
ATOM 1195 C C . VAL A 1 148 ? -13.148 8.297 -5.34 1 91.94 148 VAL A C 1
ATOM 1197 O O . VAL A 1 148 ? -13.516 7.148 -5.09 1 91.94 148 VAL A O 1
ATOM 1200 N N . ARG A 1 149 ? -13.828 9.094 -6.043 1 91.12 149 ARG A N 1
ATOM 1201 C CA . ARG A 1 149 ? -15.125 8.695 -6.586 1 91.12 149 ARG A CA 1
ATOM 1202 C C . ARG A 1 149 ? -14.961 7.555 -7.586 1 91.12 149 ARG A C 1
ATOM 1204 O O . ARG A 1 149 ? -15.789 6.641 -7.629 1 91.12 149 ARG A O 1
ATOM 1211 N N . ALA A 1 150 ? -13.961 7.676 -8.344 1 92.44 150 ALA A N 1
ATOM 1212 C CA . ALA A 1 150 ? -13.695 6.59 -9.289 1 92.44 150 ALA A CA 1
ATOM 1213 C C . ALA A 1 150 ? -13.461 5.273 -8.555 1 92.44 150 ALA A C 1
ATOM 1215 O O . ALA A 1 150 ? -14 4.234 -8.953 1 92.44 150 ALA A O 1
ATOM 1216 N N . ASP A 1 151 ? -12.711 5.297 -7.512 1 88 151 ASP A N 1
ATOM 1217 C CA . ASP A 1 151 ? -12.453 4.102 -6.723 1 88 151 ASP A CA 1
ATOM 1218 C C . ASP A 1 151 ? -13.742 3.568 -6.094 1 88 151 ASP A C 1
ATOM 1220 O O . ASP A 1 151 ? -13.969 2.357 -6.066 1 88 151 ASP A O 1
ATOM 1224 N N . MET A 1 152 ? -14.516 4.461 -5.598 1 85 152 MET A N 1
ATOM 1225 C CA . MET A 1 152 ? -15.797 4.082 -5.012 1 85 152 MET A CA 1
ATOM 1226 C C . MET A 1 152 ? -16.703 3.447 -6.055 1 85 152 MET A C 1
ATOM 1228 O O . MET A 1 152 ? -17.312 2.406 -5.801 1 85 152 MET A O 1
ATOM 1232 N N . HIS A 1 153 ? -16.797 4.094 -7.188 1 86.19 153 HIS A N 1
ATOM 1233 C CA . HIS A 1 153 ? -17.609 3.555 -8.273 1 86.19 153 HIS A CA 1
ATOM 1234 C C . HIS A 1 153 ? -17.141 2.154 -8.664 1 86.19 153 HIS A C 1
ATOM 1236 O O . HIS A 1 153 ? -17.969 1.264 -8.875 1 86.19 153 HIS A O 1
ATOM 1242 N N . PHE A 1 154 ? -15.875 1.946 -8.734 1 85.56 154 PHE A N 1
ATOM 1243 C CA . PHE A 1 154 ? -15.344 0.636 -9.086 1 85.56 154 PHE A CA 1
ATOM 1244 C C . PHE A 1 154 ? -15.75 -0.412 -8.062 1 85.56 154 PHE A C 1
ATOM 1246 O O . PHE A 1 154 ? -16.203 -1.498 -8.422 1 85.56 154 PHE A O 1
ATOM 1253 N N . LYS A 1 155 ? -15.648 -0.091 -6.82 1 77.25 155 LYS A N 1
ATOM 1254 C CA . LYS A 1 155 ? -16 -1.01 -5.742 1 77.25 155 LYS A CA 1
ATOM 1255 C C . LYS A 1 155 ? -17.484 -1.343 -5.762 1 77.25 155 LYS A C 1
ATOM 1257 O O . LYS A 1 155 ? -17.891 -2.439 -5.367 1 77.25 155 LYS A O 1
ATOM 1262 N N . MET A 1 156 ? -18.281 -0.424 -6.266 1 78.62 156 MET A N 1
ATOM 1263 C CA . MET A 1 156 ? -19.719 -0.597 -6.309 1 78.62 156 MET A CA 1
ATOM 1264 C C . MET A 1 156 ? -20.156 -1.303 -7.594 1 78.62 156 MET A C 1
ATOM 1266 O O . MET A 1 156 ? -21.344 -1.505 -7.828 1 78.62 156 MET A O 1
ATOM 1270 N N . GLY A 1 157 ? -19.219 -1.551 -8.422 1 76.19 157 GLY A N 1
ATOM 1271 C CA . GLY A 1 157 ? -19.516 -2.225 -9.68 1 76.19 157 GLY A CA 1
ATOM 1272 C C . GLY A 1 157 ? -19.859 -1.269 -10.797 1 76.19 157 GLY A C 1
ATOM 1273 O O . GLY A 1 157 ? -20.234 -1.697 -11.898 1 76.19 157 GLY A O 1
ATOM 1274 N N . MET A 1 158 ? -19.875 0.017 -10.484 1 83.5 158 MET A N 1
ATOM 1275 C CA . MET A 1 158 ? -20.125 1.031 -11.508 1 83.5 158 MET A CA 1
ATOM 1276 C C . MET A 1 158 ? -18.859 1.31 -12.32 1 83.5 158 MET A C 1
ATOM 1278 O O . MET A 1 158 ? -18.312 2.416 -12.273 1 83.5 158 MET A O 1
ATOM 1282 N N . VAL A 1 159 ? -18.484 0.415 -13.109 1 81.69 159 VAL A N 1
ATOM 1283 C CA . VAL A 1 159 ? -17.188 0.354 -13.766 1 81.69 159 VAL A CA 1
ATOM 1284 C C . VAL A 1 159 ? -17.078 1.471 -14.805 1 81.69 159 VAL A C 1
ATOM 1286 O O . VAL A 1 159 ? -16.016 2.1 -14.945 1 81.69 159 VAL A O 1
ATOM 1289 N N . GLN A 1 160 ? -18.125 1.743 -15.531 1 85.56 160 GLN A N 1
ATOM 1290 C CA . GLN A 1 160 ? -18.094 2.77 -16.578 1 85.56 160 GLN A CA 1
ATOM 1291 C C . GLN A 1 160 ? -17.859 4.152 -15.969 1 85.56 160 GLN A C 1
ATOM 1293 O O . GLN A 1 160 ? -17.062 4.934 -16.484 1 85.56 160 GLN A O 1
ATOM 1298 N N . GLU A 1 161 ? -18.578 4.395 -14.914 1 90.12 161 GLU A N 1
ATOM 1299 C CA . GLU A 1 161 ? -18.406 5.676 -14.234 1 90.12 161 GLU A CA 1
ATOM 1300 C C . GLU A 1 161 ? -17 5.82 -13.68 1 90.12 161 GLU A C 1
ATOM 1302 O O . GLU A 1 161 ? -16.406 6.898 -13.75 1 90.12 161 GLU A O 1
ATOM 1307 N N . ALA A 1 162 ? -16.484 4.723 -13.062 1 91.06 162 ALA A N 1
ATOM 1308 C CA . ALA A 1 162 ? -15.125 4.723 -12.523 1 91.06 162 ALA A CA 1
ATOM 1309 C C . ALA A 1 162 ? -14.102 5.047 -13.609 1 91.06 162 ALA A C 1
ATOM 1311 O O . ALA A 1 162 ? -13.234 5.906 -13.422 1 91.06 162 ALA A O 1
ATOM 1312 N N . GLU A 1 163 ? -14.242 4.434 -14.727 1 91 163 GLU A N 1
ATOM 1313 C CA . GLU A 1 163 ? -13.328 4.617 -15.844 1 91 163 GLU A CA 1
ATOM 1314 C C . GLU A 1 163 ? -13.414 6.035 -16.406 1 91 163 GLU A C 1
ATOM 1316 O O . GLU A 1 163 ? -12.383 6.652 -16.703 1 91 163 GLU A O 1
ATOM 1321 N N . GLN A 1 164 ? -14.586 6.523 -16.531 1 92.12 164 GLN A N 1
ATOM 1322 C CA . GLN A 1 164 ? -14.781 7.859 -17.078 1 92.12 164 GLN A CA 1
ATOM 1323 C C . GLN A 1 164 ? -14.102 8.914 -16.203 1 92.12 164 GLN A C 1
ATOM 1325 O O . GLN A 1 164 ? -13.484 9.844 -16.719 1 92.12 164 GLN A O 1
ATOM 1330 N N . GLY A 1 165 ? -14.25 8.742 -14.961 1 92.81 165 GLY A N 1
ATOM 1331 C CA . GLY A 1 165 ? -13.594 9.672 -14.055 1 92.81 165 GLY A CA 1
ATOM 1332 C C . GLY A 1 165 ? -12.086 9.719 -14.242 1 92.81 165 GLY A C 1
ATOM 1333 O O . GLY A 1 165 ? -11.508 10.797 -14.383 1 92.81 165 GLY A O 1
ATOM 1334 N N . LEU A 1 166 ? -11.484 8.578 -14.289 1 93.81 166 LEU A N 1
ATOM 1335 C CA . LEU A 1 166 ? -10.039 8.516 -14.43 1 93.81 166 LEU A CA 1
ATOM 1336 C C . LEU A 1 166 ? -9.609 8.93 -15.836 1 93.81 166 LEU A C 1
ATOM 1338 O O . LEU A 1 166 ? -8.562 9.57 -16.016 1 93.81 166 LEU A O 1
ATOM 1342 N N . ALA A 1 167 ? -10.383 8.586 -16.828 1 93 167 ALA A N 1
ATOM 1343 C CA . ALA A 1 167 ? -10.094 9.016 -18.188 1 93 167 ALA A CA 1
ATOM 1344 C C . ALA A 1 167 ? -10.102 10.539 -18.297 1 93 167 ALA A C 1
ATOM 1346 O O . ALA A 1 167 ? -9.25 11.125 -18.969 1 93 167 ALA A O 1
ATOM 1347 N N . ASP A 1 168 ? -11.016 11.086 -17.625 1 92.12 168 ASP A N 1
ATOM 1348 C CA . ASP A 1 168 ? -11.102 12.539 -17.625 1 92.12 168 ASP A CA 1
ATOM 1349 C C . ASP A 1 168 ? -9.867 13.164 -16.984 1 92.12 168 ASP A C 1
ATOM 1351 O O . ASP A 1 168 ? -9.352 14.18 -17.453 1 92.12 168 ASP A O 1
ATOM 1355 N N . LEU A 1 169 ? -9.422 12.594 -15.898 1 93.25 169 LEU A N 1
ATOM 1356 C CA . LEU A 1 169 ? -8.219 13.094 -15.234 1 93.25 169 LEU A CA 1
ATOM 1357 C C . LEU A 1 169 ? -7.004 12.969 -16.141 1 93.25 169 LEU A C 1
ATOM 1359 O O . LEU A 1 169 ? -6.152 13.859 -16.172 1 93.25 169 LEU A O 1
ATOM 1363 N N . CYS A 1 170 ? -6.938 11.914 -16.844 1 89.69 170 CYS A N 1
ATOM 1364 C CA . CYS A 1 170 ? -5.789 11.633 -17.703 1 89.69 170 CYS A CA 1
ATOM 1365 C C . CYS A 1 170 ? -5.797 12.523 -18.938 1 89.69 170 CYS A C 1
ATOM 1367 O O . CYS A 1 170 ? -4.742 12.93 -19.422 1 89.69 170 CYS A O 1
ATOM 1369 N N . ASN A 1 171 ? -6.906 12.859 -19.422 1 87.81 171 ASN A N 1
ATOM 1370 C CA . ASN A 1 171 ? -6.996 13.453 -20.75 1 87.81 171 ASN A CA 1
ATOM 1371 C C . ASN A 1 171 ? -7.289 14.945 -20.688 1 87.81 171 ASN A C 1
ATOM 1373 O O . ASN A 1 171 ? -7.191 15.648 -21.703 1 87.81 171 ASN A O 1
ATOM 1377 N N . ASN A 1 172 ? -7.688 15.391 -19.594 1 89.69 172 ASN A N 1
ATOM 1378 C CA . ASN A 1 172 ? -8 16.797 -19.453 1 89.69 172 ASN A CA 1
ATOM 1379 C C . ASN A 1 172 ? -6.77 17.625 -19.094 1 89.69 172 ASN A C 1
ATOM 1381 O O . ASN A 1 172 ? -6.367 17.656 -17.922 1 89.69 172 ASN A O 1
ATOM 1385 N N . ALA A 1 173 ? -6.328 18.375 -20.016 1 87.25 173 ALA A N 1
ATOM 1386 C CA . ALA A 1 173 ? -5.109 19.156 -19.844 1 87.25 173 ALA A CA 1
ATOM 1387 C C . ALA A 1 173 ? -5.312 20.281 -18.844 1 87.25 173 ALA A C 1
ATOM 1389 O O . ALA A 1 173 ? -4.34 20.844 -18.312 1 87.25 173 ALA A O 1
ATOM 1390 N N . GLN A 1 174 ? -6.562 20.547 -18.547 1 87.38 174 GLN A N 1
ATOM 1391 C CA . GLN A 1 174 ? -6.859 21.625 -17.609 1 87.38 174 GLN A CA 1
ATOM 1392 C C . GLN A 1 174 ? -6.336 21.312 -16.203 1 87.38 174 GLN A C 1
ATOM 1394 O O . GLN A 1 174 ? -6.086 22.219 -15.414 1 87.38 174 GLN A O 1
ATOM 1399 N N . TRP A 1 175 ? -6.117 20.078 -15.945 1 93.12 175 TRP A N 1
ATOM 1400 C CA . TRP A 1 175 ? -5.629 19.688 -14.625 1 93.12 175 TRP A CA 1
ATOM 1401 C C . TRP A 1 175 ? -4.145 20 -14.484 1 93.12 175 TRP A C 1
ATOM 1403 O O . TRP A 1 175 ? -3.629 20.094 -13.367 1 93.12 175 TRP A O 1
ATOM 1413 N N . ARG A 1 176 ? -3.518 20.094 -15.617 1 92.56 176 ARG A N 1
ATOM 1414 C CA . ARG A 1 176 ? -2.096 20.422 -15.625 1 92.56 176 ARG A CA 1
ATOM 1415 C C . ARG A 1 176 ? -1.324 19.547 -14.648 1 92.56 176 ARG A C 1
ATOM 1417 O O . ARG A 1 176 ? -0.563 20.047 -13.82 1 92.56 176 ARG A O 1
ATOM 1424 N N . LEU A 1 177 ? -1.499 18.297 -14.703 1 92.62 177 LEU A N 1
ATOM 1425 C CA . LEU A 1 177 ? -0.831 17.344 -13.82 1 92.62 177 LEU A CA 1
ATOM 1426 C C . LEU A 1 177 ? 0.673 17.344 -14.07 1 92.62 177 LEU A C 1
ATOM 1428 O O . LEU A 1 177 ? 1.118 17.547 -15.203 1 92.62 177 LEU A O 1
ATOM 1432 N N . SER A 1 178 ? 1.427 17.156 -12.992 1 87.94 178 SER A N 1
ATOM 1433 C CA . SER A 1 178 ? 2.85 16.906 -13.188 1 87.94 178 SER A CA 1
ATOM 1434 C C . SER A 1 178 ? 3.08 15.633 -14 1 87.94 178 SER A C 1
ATOM 1436 O O . SER A 1 178 ? 2.188 14.789 -14.109 1 87.94 178 SER A O 1
ATOM 1438 N N . ARG A 1 179 ? 4.195 15.492 -14.539 1 82.38 179 ARG A N 1
ATOM 1439 C CA . ARG A 1 179 ? 4.52 14.328 -15.359 1 82.38 179 ARG A CA 1
ATOM 1440 C C . ARG A 1 179 ? 4.383 13.039 -14.562 1 82.38 179 ARG A C 1
ATOM 1442 O O . ARG A 1 179 ? 3.816 12.062 -15.047 1 82.38 179 ARG A O 1
ATOM 1449 N N . THR A 1 180 ? 4.914 13 -13.383 1 84 180 THR A N 1
ATOM 1450 C CA . THR A 1 180 ? 4.875 11.797 -12.547 1 84 180 THR A CA 1
ATOM 1451 C C . THR A 1 180 ? 3.439 11.461 -12.156 1 84 180 THR A C 1
ATOM 1453 O O . THR A 1 180 ? 3.041 10.289 -12.203 1 84 180 THR A O 1
ATOM 1456 N N . LEU A 1 181 ? 2.678 12.453 -11.797 1 90.44 181 LEU A N 1
ATOM 1457 C CA . LEU A 1 181 ? 1.296 12.203 -11.406 1 90.44 181 LEU A CA 1
ATOM 1458 C C . LEU A 1 181 ? 0.468 11.727 -12.594 1 90.44 181 LEU A C 1
ATOM 1460 O O . LEU A 1 181 ? -0.436 10.906 -12.43 1 90.44 181 LEU A O 1
ATOM 1464 N N . SER A 1 182 ? 0.792 12.266 -13.734 1 91.31 182 SER A N 1
ATOM 1465 C CA . SER A 1 182 ? 0.097 11.82 -14.938 1 91.31 182 SER A CA 1
ATOM 1466 C C . SER A 1 182 ? 0.287 10.32 -15.156 1 91.31 182 SER A C 1
ATOM 1468 O O . SER A 1 182 ? -0.657 9.617 -15.523 1 91.31 182 SER A O 1
ATOM 1470 N N . VAL A 1 183 ? 1.429 9.898 -14.898 1 90.25 183 VAL A N 1
ATOM 1471 C CA . VAL A 1 183 ? 1.724 8.484 -15.086 1 90.25 183 VAL A CA 1
ATOM 1472 C C . VAL A 1 183 ? 1.02 7.664 -14.008 1 90.25 183 VAL A C 1
ATOM 1474 O O . VAL A 1 183 ? 0.447 6.609 -14.297 1 90.25 183 VAL A O 1
ATOM 1477 N N . VAL A 1 184 ? 1.058 8.117 -12.789 1 91.56 184 VAL A N 1
ATOM 1478 C CA . VAL A 1 184 ? 0.386 7.422 -11.695 1 91.56 184 VAL A CA 1
ATOM 1479 C C . VAL A 1 184 ? -1.11 7.328 -11.984 1 91.56 184 VAL A C 1
ATOM 1481 O O . VAL A 1 184 ? -1.728 6.285 -11.758 1 91.56 184 VAL A O 1
ATOM 1484 N N . THR A 1 185 ? -1.63 8.391 -12.531 1 94.81 185 THR A N 1
ATOM 1485 C CA . THR A 1 185 ? -3.047 8.422 -12.875 1 94.81 185 THR A CA 1
ATOM 1486 C C . THR A 1 185 ? -3.346 7.43 -14 1 94.81 185 THR A C 1
ATOM 1488 O O . THR A 1 185 ? -4.34 6.703 -13.945 1 94.81 185 THR A O 1
ATOM 1491 N N . ALA A 1 186 ? -2.492 7.414 -14.938 1 93.94 186 ALA A N 1
ATOM 1492 C CA . ALA A 1 186 ? -2.65 6.48 -16.047 1 93.94 186 ALA A CA 1
ATOM 1493 C C . ALA A 1 186 ? -2.572 5.031 -15.562 1 93.94 186 ALA A C 1
ATOM 1495 O O . ALA A 1 186 ? -3.303 4.168 -16.062 1 93.94 186 ALA A O 1
ATOM 1496 N N . LEU A 1 187 ? -1.725 4.816 -14.641 1 92.31 187 LEU A N 1
ATOM 1497 C CA . LEU A 1 187 ? -1.59 3.477 -14.078 1 92.31 187 LEU A CA 1
ATOM 1498 C C . LEU A 1 187 ? -2.875 3.047 -13.383 1 92.31 187 LEU A C 1
ATOM 1500 O O . LEU A 1 187 ? -3.295 1.894 -13.5 1 92.31 187 LEU A O 1
ATOM 1504 N N . ARG A 1 188 ? -3.396 3.945 -12.648 1 94.75 188 ARG A N 1
ATOM 1505 C CA . ARG A 1 188 ? -4.664 3.635 -11.992 1 94.75 188 ARG A CA 1
ATOM 1506 C C . ARG A 1 188 ? -5.762 3.371 -13.016 1 94.75 188 ARG A C 1
ATOM 1508 O O . ARG A 1 188 ? -6.57 2.457 -12.844 1 94.75 188 ARG A O 1
ATOM 1515 N N . HIS A 1 189 ? -5.777 4.176 -14.055 1 94.38 189 HIS A N 1
ATOM 1516 C CA . HIS A 1 189 ? -6.723 3.98 -15.148 1 94.38 189 HIS A CA 1
ATOM 1517 C C . HIS A 1 189 ? -6.543 2.611 -15.797 1 94.38 189 HIS A C 1
ATOM 1519 O O . HIS A 1 189 ? -7.516 1.875 -15.984 1 94.38 189 HIS A O 1
ATOM 1525 N N . MET A 1 190 ? -5.363 2.299 -16.109 1 92.12 190 MET A N 1
ATOM 1526 C CA . MET A 1 190 ? -5.039 0.996 -16.672 1 92.12 190 MET A CA 1
ATOM 1527 C C . MET A 1 190 ? -5.504 -0.134 -15.766 1 92.12 190 MET A C 1
ATOM 1529 O O . MET A 1 190 ? -6.027 -1.145 -16.25 1 92.12 190 MET A O 1
ATOM 1533 N N . TRP A 1 191 ? -5.258 0.054 -14.516 1 90 191 TRP A N 1
ATOM 1534 C CA . TRP A 1 191 ? -5.652 -0.952 -13.531 1 90 191 TRP A CA 1
ATOM 1535 C C . TRP A 1 191 ? -7.156 -1.193 -13.578 1 90 191 TRP A C 1
ATOM 1537 O O . TRP A 1 191 ? -7.609 -2.34 -13.547 1 90 191 TRP A O 1
ATOM 1547 N N . ILE A 1 192 ? -7.93 -0.173 -13.648 1 88.62 192 ILE A N 1
ATOM 1548 C CA . ILE A 1 192 ? -9.383 -0.3 -13.703 1 88.62 192 ILE A CA 1
ATOM 1549 C C . ILE A 1 192 ? -9.789 -1.01 -14.992 1 88.62 192 ILE A C 1
ATOM 1551 O O . ILE A 1 192 ? -10.633 -1.908 -14.969 1 88.62 192 ILE A O 1
ATOM 1555 N N . LEU A 1 193 ? -9.156 -0.622 -16.078 1 87.5 193 LEU A N 1
ATOM 1556 C CA . LEU A 1 193 ? -9.445 -1.245 -17.359 1 87.5 193 LEU A CA 1
ATOM 1557 C C . LEU A 1 193 ? -9.133 -2.736 -17.328 1 87.5 193 LEU A C 1
ATOM 1559 O O . LEU A 1 193 ? -9.953 -3.561 -17.719 1 87.5 193 LEU A O 1
ATOM 1563 N N . ARG A 1 194 ? -8.031 -3.037 -16.75 1 84.06 194 ARG A N 1
ATOM 1564 C CA . ARG A 1 194 ? -7.598 -4.43 -16.703 1 84.06 194 ARG A CA 1
ATOM 1565 C C . ARG A 1 194 ? -8.547 -5.258 -15.836 1 84.06 194 ARG A C 1
ATOM 1567 O O . ARG A 1 194 ? -8.953 -6.355 -16.234 1 84.06 194 ARG A O 1
ATOM 1574 N N . ASN A 1 195 ? -8.891 -4.715 -14.742 1 78.06 195 ASN A N 1
ATOM 1575 C CA . ASN A 1 195 ? -9.75 -5.445 -13.812 1 78.06 195 ASN A CA 1
ATOM 1576 C C . ASN A 1 195 ? -11.203 -5.473 -14.297 1 78.06 195 ASN A C 1
ATOM 1578 O O . ASN A 1 195 ? -12.047 -6.145 -13.695 1 78.06 195 ASN A O 1
ATOM 1582 N N . SER A 1 196 ? -11.438 -4.699 -15.383 1 76.19 196 SER A N 1
ATOM 1583 C CA . SER A 1 196 ? -12.75 -4.73 -16.031 1 76.19 196 SER A CA 1
ATOM 1584 C C . SER A 1 196 ? -12.711 -5.508 -17.344 1 76.19 196 SER A C 1
ATOM 1586 O O . SER A 1 196 ? -13.523 -5.27 -18.234 1 76.19 196 SER A O 1
ATOM 1588 N N . ASN A 1 197 ? -11.664 -6.254 -17.469 1 72.88 197 ASN A N 1
ATOM 1589 C CA . ASN A 1 197 ? -11.484 -7.145 -18.609 1 72.88 197 ASN A CA 1
ATOM 1590 C C . ASN A 1 197 ? -11.352 -6.363 -19.922 1 72.88 197 ASN A C 1
ATOM 1592 O O . ASN A 1 197 ? -11.875 -6.777 -20.953 1 72.88 197 ASN A O 1
ATOM 1596 N N . ARG A 1 198 ? -10.898 -5.207 -19.922 1 82.88 198 ARG A N 1
ATOM 1597 C CA . ARG A 1 198 ? -10.641 -4.363 -21.078 1 82.88 198 ARG A CA 1
ATOM 1598 C C . ARG A 1 198 ? -9.141 -4.215 -21.328 1 82.88 198 ARG A C 1
ATOM 1600 O O . ARG A 1 198 ? -8.633 -3.098 -21.422 1 82.88 198 ARG A O 1
ATOM 1607 N N . SER A 1 199 ? -8.492 -5.34 -21.547 1 82.38 199 SER A N 1
ATOM 1608 C CA . SER A 1 199 ? -7.035 -5.441 -21.625 1 82.38 199 SER A CA 1
ATOM 1609 C C . SER A 1 199 ? -6.5 -4.676 -22.828 1 82.38 199 SER A C 1
ATOM 1611 O O . SER A 1 199 ? -5.418 -4.086 -22.766 1 82.38 199 SER A O 1
ATOM 1613 N N . GLU A 1 200 ? -7.23 -4.668 -23.953 1 84.81 200 GLU A N 1
ATOM 1614 C CA . GLU A 1 200 ? -6.777 -3.955 -25.141 1 84.81 200 GLU A CA 1
ATOM 1615 C C . GLU A 1 200 ? -6.719 -2.451 -24.906 1 84.81 200 GLU A C 1
ATOM 1617 O O . GLU A 1 200 ? -5.766 -1.785 -25.312 1 84.81 200 GLU A O 1
ATOM 1622 N N . GLN A 1 201 ? -7.785 -1.969 -24.266 1 88.81 201 GLN A N 1
ATOM 1623 C CA . GLN A 1 201 ? -7.789 -0.548 -23.938 1 88.81 201 GLN A CA 1
ATOM 1624 C C . GLN A 1 201 ? -6.691 -0.218 -22.922 1 88.81 201 GLN A C 1
ATOM 1626 O O . GLN A 1 201 ? -6.055 0.834 -23.016 1 88.81 201 GLN A O 1
ATOM 1631 N N . ALA A 1 202 ? -6.52 -1.119 -21.953 1 92.38 202 ALA A N 1
ATOM 1632 C CA . ALA A 1 202 ? -5.445 -0.936 -20.984 1 92.38 202 ALA A CA 1
ATOM 1633 C C . ALA A 1 202 ? -4.086 -0.87 -21.672 1 92.38 202 ALA A C 1
ATOM 1635 O O . ALA A 1 202 ? -3.238 -0.048 -21.312 1 92.38 202 ALA A O 1
ATOM 1636 N N . LYS A 1 203 ? -3.885 -1.655 -22.641 1 92.19 203 LYS A N 1
ATOM 1637 C CA . LYS A 1 203 ? -2.643 -1.672 -23.406 1 92.19 203 LYS A CA 1
ATOM 1638 C C . LYS A 1 203 ? -2.434 -0.353 -24.141 1 92.19 203 LYS A C 1
ATOM 1640 O O . LYS A 1 203 ? -1.307 0.134 -24.25 1 92.19 203 LYS A O 1
ATOM 1645 N N . GLN A 1 204 ? -3.494 0.144 -24.672 1 92.06 204 GLN A N 1
ATOM 1646 C CA . GLN A 1 204 ? -3.402 1.429 -25.359 1 92.06 204 GLN A CA 1
ATOM 1647 C C . GLN A 1 204 ? -2.932 2.527 -24.406 1 92.06 204 GLN A C 1
ATOM 1649 O O . GLN A 1 204 ? -2.1 3.359 -24.781 1 92.06 204 GLN A O 1
ATOM 1654 N N . VAL A 1 205 ? -3.496 2.49 -23.234 1 92.5 205 VAL A N 1
ATOM 1655 C CA . VAL A 1 205 ? -3.07 3.461 -22.234 1 92.5 205 VAL A CA 1
ATOM 1656 C C . VAL A 1 205 ? -1.592 3.26 -21.906 1 92.5 205 VAL A C 1
ATOM 1658 O O . VAL A 1 205 ? -0.83 4.227 -21.828 1 92.5 205 VAL A O 1
ATOM 1661 N N . LEU A 1 206 ? -1.193 2.049 -21.719 1 92.75 206 LEU A N 1
ATOM 1662 C CA . LEU A 1 206 ? 0.194 1.72 -21.406 1 92.75 206 LEU A CA 1
ATOM 1663 C C . LEU A 1 206 ? 1.129 2.227 -22.5 1 92.75 206 LEU A C 1
ATOM 1665 O O . LEU A 1 206 ? 2.146 2.861 -22.219 1 92.75 206 LEU A O 1
ATOM 1669 N N . VAL A 1 207 ? 0.822 1.962 -23.719 1 89.69 207 VAL A N 1
ATOM 1670 C CA . VAL A 1 207 ? 1.645 2.371 -24.844 1 89.69 207 VAL A CA 1
ATOM 1671 C C . VAL A 1 207 ? 1.766 3.893 -24.875 1 89.69 207 VAL A C 1
ATOM 1673 O O . VAL A 1 207 ? 2.854 4.434 -25.094 1 89.69 207 VAL A O 1
ATOM 1676 N N . ARG A 1 208 ? 0.706 4.5 -24.641 1 88.56 208 ARG A N 1
ATOM 1677 C CA . ARG A 1 208 ? 0.717 5.961 -24.609 1 88.56 208 ARG A CA 1
ATOM 1678 C C . ARG A 1 208 ? 1.652 6.48 -23.531 1 88.56 208 ARG A C 1
ATOM 1680 O O . ARG A 1 208 ? 2.463 7.375 -23.781 1 88.56 208 ARG A O 1
ATOM 1687 N N . VAL A 1 209 ? 1.521 5.918 -22.359 1 89.94 209 VAL A N 1
ATOM 1688 C CA . VAL A 1 209 ? 2.33 6.348 -21.219 1 89.94 209 VAL A CA 1
ATOM 1689 C C . VAL A 1 209 ? 3.805 6.082 -21.516 1 89.94 209 VAL A C 1
ATOM 1691 O O . VAL A 1 209 ? 4.66 6.922 -21.234 1 89.94 209 VAL A O 1
ATOM 1694 N N . LEU A 1 210 ? 4.109 4.977 -22 1 84.5 210 LEU A N 1
ATOM 1695 C CA . LEU A 1 210 ? 5.488 4.602 -22.297 1 84.5 210 LEU A CA 1
ATOM 1696 C C . LEU A 1 210 ? 6.09 5.527 -23.344 1 84.5 210 LEU A C 1
ATOM 1698 O O . LEU A 1 210 ? 7.273 5.875 -23.281 1 84.5 210 LEU A O 1
ATOM 1702 N N . ASN A 1 211 ? 5.328 5.973 -24.219 1 80.38 211 ASN A N 1
ATOM 1703 C CA . ASN A 1 211 ? 5.793 6.824 -25.312 1 80.38 211 ASN A CA 1
ATOM 1704 C C . ASN A 1 211 ? 5.93 8.281 -24.859 1 80.38 211 ASN A C 1
ATOM 1706 O O . ASN A 1 211 ? 6.848 8.977 -25.281 1 80.38 211 ASN A O 1
ATOM 1710 N N . GLU A 1 212 ? 5.098 8.672 -23.953 1 75.94 212 GLU A N 1
ATOM 1711 C CA . GLU A 1 212 ? 4.988 10.094 -23.641 1 75.94 212 GLU A CA 1
ATOM 1712 C C . GLU A 1 212 ? 5.742 10.438 -22.359 1 75.94 212 GLU A C 1
ATOM 1714 O O . GLU A 1 212 ? 6.102 11.594 -22.141 1 75.94 212 GLU A O 1
ATOM 1719 N N . SER A 1 213 ? 5.934 9.562 -21.5 1 69.81 213 SER A N 1
ATOM 1720 C CA . SER A 1 213 ? 6.281 9.898 -20.125 1 69.81 213 SER A CA 1
ATOM 1721 C C . SER A 1 213 ? 7.793 10.016 -19.938 1 69.81 213 SER A C 1
ATOM 1723 O O . SER A 1 213 ? 8.266 10.625 -18.984 1 69.81 213 SER A O 1
ATOM 1725 N N . ARG A 1 214 ? 8.594 9.688 -20.781 1 70.25 214 ARG A N 1
ATOM 1726 C CA . ARG A 1 214 ? 10.047 9.711 -20.609 1 70.25 214 ARG A CA 1
ATOM 1727 C C . ARG A 1 214 ? 10.453 9.18 -19.25 1 70.25 214 ARG A C 1
ATOM 1729 O O . ARG A 1 214 ? 11.312 9.766 -18.578 1 70.25 214 ARG A O 1
ATOM 1736 N N . ILE A 1 215 ? 9.711 8.25 -18.656 1 72.06 215 ILE A N 1
ATOM 1737 C CA . ILE A 1 215 ? 10.016 7.648 -17.359 1 72.06 215 ILE A CA 1
ATOM 1738 C C . ILE A 1 215 ? 11.164 6.656 -17.516 1 72.06 215 ILE A C 1
ATOM 1740 O O . ILE A 1 215 ? 11.188 5.859 -18.453 1 72.06 215 ILE A O 1
ATOM 1744 N N . SER A 1 216 ? 12.086 6.777 -16.625 1 67.88 216 SER A N 1
ATOM 1745 C CA . SER A 1 216 ? 13.211 5.852 -16.625 1 67.88 216 SER A CA 1
ATOM 1746 C C . SER A 1 216 ? 12.766 4.43 -16.312 1 67.88 216 SER A C 1
ATOM 1748 O O . SER A 1 216 ? 12.047 4.207 -15.328 1 67.88 216 SER A O 1
ATOM 1750 N N . PRO A 1 217 ? 13.227 3.49 -17.094 1 67.88 217 PRO A N 1
ATOM 1751 C CA . PRO A 1 217 ? 12.859 2.098 -16.812 1 67.88 217 PRO A CA 1
ATOM 1752 C C . PRO A 1 217 ? 13.398 1.596 -15.484 1 67.88 217 PRO A C 1
ATOM 1754 O O . PRO A 1 217 ? 12.883 0.619 -14.93 1 67.88 217 PRO A O 1
ATOM 1757 N N . GLU A 1 218 ? 14.336 2.316 -14.914 1 65.69 218 GLU A N 1
ATOM 1758 C CA . GLU A 1 218 ? 14.969 1.873 -13.672 1 65.69 218 GLU A CA 1
ATOM 1759 C C . GLU A 1 218 ? 14.25 2.445 -12.453 1 65.69 218 GLU A C 1
ATOM 1761 O O . GLU A 1 218 ? 14.438 1.969 -11.336 1 65.69 218 GLU A O 1
ATOM 1766 N N . SER A 1 219 ? 13.445 3.41 -12.812 1 69.69 219 SER A N 1
ATOM 1767 C CA . SER A 1 219 ? 12.672 3.984 -11.719 1 6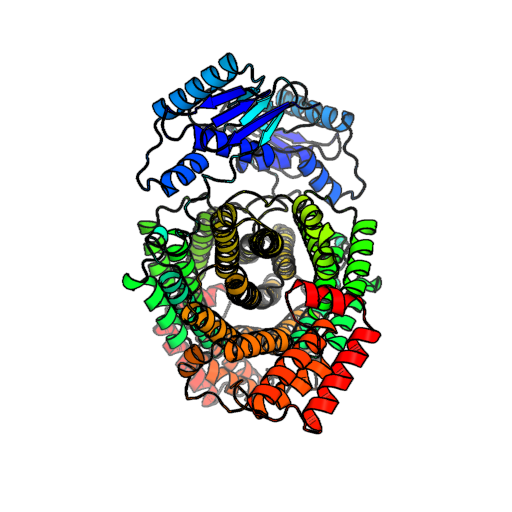9.69 219 SER A CA 1
ATOM 1768 C C . SER A 1 219 ? 11.578 3.025 -11.25 1 69.69 219 SER A C 1
ATOM 1770 O O . SER A 1 219 ? 11.227 2.082 -11.961 1 69.69 219 SER A O 1
ATOM 1772 N N . ARG A 1 220 ? 11.125 3.242 -10.047 1 74.44 220 ARG A N 1
ATOM 1773 C CA . ARG A 1 220 ? 10.023 2.432 -9.523 1 74.44 220 ARG A CA 1
ATOM 1774 C C . ARG A 1 220 ? 8.852 2.412 -10.492 1 74.44 220 ARG A C 1
ATOM 1776 O O . ARG A 1 220 ? 8.297 1.349 -10.789 1 74.44 220 ARG A O 1
ATOM 1783 N N . ILE A 1 221 ? 8.516 3.568 -10.961 1 78.12 221 ILE A N 1
ATOM 1784 C CA . ILE A 1 221 ? 7.375 3.686 -11.867 1 78.12 221 ILE A CA 1
ATOM 1785 C C . ILE A 1 221 ? 7.684 2.98 -13.18 1 78.12 221 ILE A C 1
ATOM 1787 O O . ILE A 1 221 ? 6.82 2.318 -13.758 1 78.12 221 ILE A O 1
ATOM 1791 N N . GLY A 1 222 ? 8.93 3.17 -13.594 1 78.25 222 GLY A N 1
ATOM 1792 C CA . GLY A 1 222 ? 9.344 2.473 -14.805 1 78.25 222 GLY A CA 1
ATOM 1793 C C . GLY A 1 222 ? 9.25 0.963 -14.68 1 78.25 222 GLY A C 1
ATOM 1794 O O . GLY A 1 222 ? 8.75 0.291 -15.586 1 78.25 222 GLY A O 1
ATOM 1795 N N . ARG A 1 223 ? 9.602 0.47 -13.555 1 78.06 223 ARG A N 1
ATOM 1796 C CA . ARG A 1 223 ? 9.531 -0.966 -13.305 1 78.06 223 ARG A CA 1
ATOM 1797 C C . ARG A 1 223 ? 8.086 -1.439 -13.219 1 78.06 223 ARG A C 1
ATOM 1799 O O . ARG A 1 223 ? 7.754 -2.531 -13.688 1 78.06 223 ARG A O 1
ATOM 1806 N N . LEU A 1 224 ? 7.328 -0.642 -12.656 1 84.62 224 LEU A N 1
ATOM 1807 C CA . LEU A 1 224 ? 5.91 -0.975 -12.562 1 84.62 224 LEU A CA 1
ATOM 1808 C C . LEU A 1 224 ? 5.273 -1.029 -13.953 1 84.62 224 LEU A C 1
ATOM 1810 O O . LEU A 1 224 ? 4.461 -1.914 -14.234 1 84.62 224 LEU A O 1
ATOM 1814 N N . LEU A 1 225 ? 5.703 -0.119 -14.766 1 87.25 225 LEU A N 1
ATOM 1815 C CA . LEU A 1 225 ? 5.188 -0.104 -16.141 1 87.25 225 LEU A CA 1
ATOM 1816 C C . LEU A 1 225 ? 5.629 -1.348 -16.891 1 87.25 225 LEU A C 1
ATOM 1818 O O . LEU A 1 225 ? 4.848 -1.935 -17.641 1 87.25 225 LEU A O 1
ATOM 1822 N N . GLN A 1 226 ? 6.809 -1.716 -16.672 1 84.31 226 GLN A N 1
ATOM 1823 C CA . GLN A 1 226 ? 7.309 -2.934 -17.312 1 84.31 226 GLN A CA 1
ATOM 1824 C C . GLN A 1 226 ? 6.543 -4.16 -16.812 1 84.31 226 GLN A C 1
ATOM 1826 O O . GLN A 1 226 ? 6.18 -5.031 -17.609 1 84.31 226 GLN A O 1
ATOM 1831 N N . LEU A 1 227 ? 6.352 -4.191 -15.562 1 89.94 227 LEU A N 1
ATOM 1832 C CA . LEU A 1 227 ? 5.617 -5.312 -14.977 1 89.94 227 LEU A CA 1
ATOM 1833 C C . LEU A 1 227 ? 4.203 -5.391 -15.547 1 89.94 227 LEU A C 1
ATOM 1835 O O . LEU A 1 227 ? 3.732 -6.469 -15.906 1 89.94 227 LEU A O 1
ATOM 1839 N N . HIS A 1 228 ? 3.598 -4.293 -15.68 1 90.12 228 HIS A N 1
ATOM 1840 C CA . HIS A 1 228 ? 2.244 -4.262 -16.219 1 90.12 228 HIS A CA 1
ATOM 1841 C C . HIS A 1 228 ? 2.23 -4.641 -17.703 1 90.12 228 HIS A C 1
ATOM 1843 O O . HIS A 1 228 ? 1.272 -5.25 -18.172 1 90.12 228 HIS A O 1
ATOM 1849 N N . SER A 1 229 ? 3.273 -4.254 -18.328 1 90.25 229 SER A N 1
ATOM 1850 C CA . SER A 1 229 ? 3.387 -4.668 -19.719 1 90.25 229 SER A CA 1
ATOM 1851 C C . SER A 1 229 ? 3.398 -6.188 -19.844 1 90.25 229 SER A C 1
ATOM 1853 O O . SER A 1 229 ? 2.691 -6.75 -20.688 1 90.25 229 SER A O 1
ATOM 1855 N N . VAL A 1 230 ? 4.129 -6.785 -19.031 1 89.75 230 VAL A N 1
ATOM 1856 C CA . VAL A 1 230 ? 4.199 -8.242 -19.047 1 89.75 230 VAL A CA 1
ATOM 1857 C C . VAL A 1 230 ? 2.85 -8.836 -18.656 1 89.75 230 VAL A C 1
ATOM 1859 O O . VAL A 1 230 ? 2.398 -9.82 -19.234 1 89.75 230 VAL A O 1
ATOM 1862 N N . TRP A 1 231 ? 2.197 -8.234 -17.703 1 91.19 231 TRP A N 1
ATOM 1863 C CA . TRP A 1 231 ? 0.897 -8.703 -17.25 1 91.19 231 TRP A CA 1
ATOM 1864 C C . TRP A 1 231 ? -0.131 -8.664 -18.375 1 91.19 231 TRP A C 1
ATOM 1866 O O . TRP A 1 231 ? -0.879 -9.617 -18.578 1 91.19 231 TRP A O 1
ATOM 1876 N N . LEU A 1 232 ? -0.16 -7.594 -19.047 1 88.94 232 LEU A N 1
ATOM 1877 C CA . LEU A 1 232 ? -1.128 -7.422 -20.109 1 88.94 232 LEU A CA 1
ATOM 1878 C C . LEU A 1 232 ? -0.843 -8.383 -21.266 1 88.94 232 LEU A C 1
ATOM 1880 O O . LEU A 1 232 ? -1.771 -8.906 -21.891 1 88.94 232 LEU A O 1
ATOM 1884 N N . ASP A 1 233 ? 0.381 -8.617 -21.5 1 86.94 233 ASP A N 1
ATOM 1885 C CA . ASP A 1 233 ? 0.753 -9.602 -22.516 1 86.94 233 ASP A CA 1
ATOM 1886 C C . ASP A 1 233 ? 0.358 -11.016 -22.078 1 86.94 233 ASP A C 1
ATOM 1888 O O . ASP A 1 233 ? -0.086 -11.82 -22.906 1 86.94 233 ASP A O 1
ATOM 1892 N N . TYR A 1 234 ? 0.541 -11.234 -20.859 1 85.81 234 TYR A N 1
ATOM 1893 C CA . TYR A 1 234 ? 0.184 -12.547 -20.312 1 85.81 234 TYR A CA 1
ATOM 1894 C C . TYR A 1 234 ? -1.306 -12.82 -20.484 1 85.81 234 TYR A C 1
ATOM 1896 O O . TYR A 1 234 ? -1.704 -13.938 -20.812 1 85.81 234 TYR A O 1
ATOM 1904 N N . GLU A 1 235 ? -2.113 -11.891 -20.328 1 78.56 235 GLU A N 1
ATOM 1905 C CA . GLU A 1 235 ? -3.564 -12.047 -20.375 1 78.56 235 GLU A CA 1
ATOM 1906 C C . GLU A 1 235 ? -4.031 -12.359 -21.797 1 78.56 235 GLU A C 1
ATOM 1908 O O . GLU A 1 235 ? -5.098 -12.945 -21.984 1 78.56 235 GLU A O 1
ATOM 1913 N N . THR A 1 236 ? -3.176 -11.945 -22.734 1 73.75 236 THR A N 1
ATOM 1914 C CA . THR A 1 236 ? -3.621 -12.109 -24.109 1 73.75 236 THR A CA 1
ATOM 1915 C C . THR A 1 236 ? -2.695 -13.055 -24.875 1 73.75 236 THR A C 1
ATOM 1917 O O . THR A 1 236 ? -2.928 -13.344 -26.047 1 73.75 236 THR A O 1
ATOM 1920 N N . ALA A 1 237 ? -1.667 -13.492 -24.234 1 73.69 237 ALA A N 1
ATOM 1921 C CA . ALA A 1 237 ? -0.598 -14.203 -24.922 1 73.69 237 ALA A CA 1
ATOM 1922 C C . ALA A 1 237 ? -1.029 -15.625 -25.281 1 73.69 237 ALA A C 1
ATOM 1924 O O . ALA A 1 237 ? -1.75 -16.266 -24.516 1 73.69 237 ALA A O 1
ATOM 1925 N N . GLU A 1 238 ? -0.505 -15.914 -26.438 1 68.56 238 GLU A N 1
ATOM 1926 C CA . GLU A 1 238 ? -0.519 -17.328 -26.766 1 68.56 238 GLU A CA 1
ATOM 1927 C C . GLU A 1 238 ? 0.45 -18.109 -25.875 1 68.56 238 GLU A C 1
ATOM 1929 O O . GLU A 1 238 ? 1.469 -17.578 -25.438 1 68.56 238 GLU A O 1
ATOM 1934 N N . LEU A 1 239 ? 0.178 -19.344 -25.625 1 69.38 239 LEU A N 1
ATOM 1935 C CA . LEU A 1 239 ? 0.95 -20.188 -24.719 1 69.38 239 LEU A CA 1
ATOM 1936 C C . LEU A 1 239 ? 2.424 -20.203 -25.109 1 69.38 239 LEU A C 1
ATOM 1938 O O . LEU A 1 239 ? 3.299 -20.203 -24.234 1 69.38 239 LEU A O 1
ATOM 1942 N N . ALA A 1 240 ? 2.656 -20.266 -26.375 1 69.5 240 ALA A N 1
ATOM 1943 C CA . ALA A 1 240 ? 4.023 -20.375 -26.891 1 69.5 240 ALA A CA 1
ATOM 1944 C C . ALA A 1 240 ? 4.855 -19.156 -26.484 1 69.5 240 ALA A C 1
ATOM 1946 O O . ALA A 1 240 ? 6.09 -19.219 -26.484 1 69.5 240 ALA A O 1
ATOM 1947 N N . ARG A 1 241 ? 4.219 -18.172 -26.125 1 78.56 241 ARG A N 1
ATOM 1948 C CA . ARG A 1 241 ? 4.918 -16.922 -25.844 1 78.56 241 ARG A CA 1
ATOM 1949 C C . ARG A 1 241 ? 5.191 -16.766 -24.359 1 78.56 241 ARG A C 1
ATOM 1951 O O . ARG A 1 241 ? 5.926 -15.875 -23.953 1 78.56 241 ARG A O 1
ATOM 1958 N N . ILE A 1 242 ? 4.699 -17.609 -23.531 1 81 242 ILE A N 1
ATOM 1959 C CA . ILE A 1 242 ? 4.738 -17.469 -22.078 1 81 242 ILE A CA 1
ATOM 1960 C C . ILE A 1 242 ? 6.188 -17.484 -21.594 1 81 242 ILE A C 1
ATOM 1962 O O . ILE A 1 242 ? 6.578 -16.656 -20.766 1 81 242 ILE A O 1
ATOM 1966 N N . PRO A 1 243 ? 7.055 -18.359 -22.125 1 76.06 243 PRO A N 1
ATOM 1967 C CA . PRO A 1 243 ? 8.445 -18.328 -21.688 1 76.06 243 PRO A CA 1
ATOM 1968 C C . PRO A 1 243 ? 9.125 -17 -21.984 1 76.06 243 PRO A C 1
ATOM 1970 O O . PRO A 1 243 ? 9.945 -16.531 -21.188 1 76.06 243 PRO A O 1
ATOM 1973 N N . LEU A 1 244 ? 8.789 -16.453 -23.047 1 82.31 244 LEU A N 1
ATOM 1974 C CA . LEU A 1 244 ? 9.336 -15.148 -23.406 1 82.31 244 LEU A CA 1
ATOM 1975 C C . LEU A 1 244 ? 8.875 -14.07 -22.422 1 82.31 244 LEU A C 1
ATOM 1977 O O . LEU A 1 244 ? 9.641 -13.18 -22.062 1 82.31 244 LEU A O 1
ATOM 1981 N N . LEU A 1 245 ? 7.648 -14.18 -22.016 1 86.12 245 LEU A N 1
ATOM 1982 C CA . LEU A 1 245 ? 7.121 -13.211 -21.062 1 86.12 245 LEU A CA 1
ATOM 1983 C C . LEU A 1 245 ? 7.879 -13.297 -19.734 1 86.12 245 LEU A C 1
ATOM 1985 O O . LEU A 1 245 ? 8.18 -12.266 -19.125 1 86.12 245 LEU A O 1
ATOM 1989 N N . ARG A 1 246 ? 8.195 -14.453 -19.344 1 83.75 246 ARG A N 1
ATOM 1990 C CA . ARG A 1 246 ? 8.93 -14.641 -18.094 1 83.75 246 ARG A CA 1
ATOM 1991 C C . ARG A 1 246 ? 10.312 -14.008 -18.172 1 83.75 246 ARG A C 1
ATOM 1993 O O . ARG A 1 246 ? 10.781 -13.391 -17.219 1 83.75 246 ARG A O 1
ATOM 2000 N N . SER A 1 247 ? 10.875 -14.141 -19.328 1 77.5 247 SER A N 1
ATOM 2001 C CA . SER A 1 247 ? 12.203 -13.57 -19.531 1 77.5 247 SER A CA 1
ATOM 2002 C C . SER A 1 247 ? 12.156 -12.047 -19.562 1 77.5 247 SER A C 1
ATOM 2004 O O . SER A 1 247 ? 13.156 -11.383 -19.281 1 77.5 247 SER A O 1
ATOM 2006 N N . ASN A 1 248 ? 10.992 -11.492 -19.844 1 77.75 248 ASN A N 1
ATOM 2007 C CA . ASN A 1 248 ? 10.828 -10.047 -19.938 1 77.75 248 ASN A CA 1
ATOM 2008 C C . ASN A 1 248 ? 10.43 -9.438 -18.609 1 77.75 248 ASN A C 1
ATOM 2010 O O . ASN A 1 248 ? 10.266 -8.219 -18.5 1 77.75 248 ASN A O 1
ATOM 2014 N N . MET A 1 249 ? 10.258 -10.32 -17.641 1 84.44 249 MET A N 1
ATOM 2015 C CA . MET A 1 249 ? 9.961 -9.797 -16.312 1 84.44 249 MET A CA 1
ATOM 2016 C C . MET A 1 249 ? 11.086 -8.883 -15.82 1 84.44 249 MET A C 1
ATOM 2018 O O . MET A 1 249 ? 12.266 -9.227 -15.938 1 84.44 249 MET A O 1
ATOM 2022 N N . PRO A 1 250 ? 10.672 -7.664 -15.359 1 76.62 250 PRO A N 1
ATOM 2023 C CA . PRO A 1 250 ? 11.727 -6.855 -14.75 1 76.62 250 PRO A CA 1
ATOM 2024 C C . PRO A 1 250 ? 12.336 -7.52 -13.516 1 76.62 250 PRO A C 1
ATOM 2026 O O . PRO A 1 250 ? 11.664 -8.289 -12.828 1 76.62 250 PRO A O 1
ATOM 2029 N N . PRO A 1 251 ? 13.531 -7.234 -13.312 1 66.56 251 PRO A N 1
ATOM 2030 C CA . PRO A 1 251 ? 14.109 -7.805 -12.094 1 66.56 251 PRO A CA 1
ATOM 2031 C C . PRO A 1 251 ? 13.438 -7.289 -10.82 1 66.56 251 PRO A C 1
ATOM 2033 O O . PRO A 1 251 ? 13.117 -6.102 -10.727 1 66.56 251 PRO A O 1
ATOM 2036 N N . PRO A 1 252 ? 13.109 -8.258 -10.008 1 63.72 252 PRO A N 1
ATOM 2037 C CA . PRO A 1 252 ? 12.523 -7.762 -8.758 1 63.72 252 PRO A CA 1
ATOM 2038 C C . PRO A 1 252 ? 13.492 -6.895 -7.957 1 63.72 252 PRO A C 1
ATOM 2040 O O . PRO A 1 252 ? 14.711 -7.082 -8.039 1 63.72 252 PRO A O 1
ATOM 2043 N N . VAL A 1 253 ? 13.047 -5.684 -7.617 1 54.75 253 VAL A N 1
ATOM 2044 C CA . VAL A 1 253 ? 13.914 -4.879 -6.766 1 54.75 253 VAL A CA 1
ATOM 2045 C C . VAL A 1 253 ? 14.344 -5.699 -5.551 1 54.75 253 VAL A C 1
ATOM 2047 O O . VAL A 1 253 ? 13.516 -6.305 -4.871 1 54.75 253 VAL A O 1
ATOM 2050 N N . CYS A 1 254 ? 15.531 -6.129 -5.648 1 49.28 254 CYS A N 1
ATOM 2051 C CA . CYS A 1 254 ? 16.141 -6.98 -4.633 1 49.28 254 CYS A CA 1
ATOM 2052 C C . CYS A 1 254 ? 16.312 -6.23 -3.318 1 49.28 254 CYS A C 1
ATOM 2054 O O . CYS A 1 254 ? 16.453 -5.008 -3.309 1 49.28 254 CYS A O 1
ATOM 2056 N N . GLY A 1 255 ? 15.766 -6.84 -2.182 1 47.38 255 GLY A N 1
ATOM 2057 C CA . GLY A 1 255 ? 16.094 -6.434 -0.823 1 47.38 255 GLY A CA 1
ATOM 2058 C C . GLY A 1 255 ? 14.875 -6.035 -0.012 1 47.38 255 GLY A C 1
ATOM 2059 O O . GLY A 1 255 ? 13.781 -5.887 -0.559 1 47.38 255 GLY A O 1
ATOM 2060 N N . GLY A 1 256 ? 14.969 -6.324 1.163 1 50.72 256 GLY A N 1
ATOM 2061 C CA . GLY A 1 256 ? 14.023 -6.008 2.221 1 50.72 256 GLY A CA 1
ATOM 2062 C C . GLY A 1 256 ? 13.484 -4.594 2.137 1 50.72 256 GLY A C 1
ATOM 2063 O O . GLY A 1 256 ? 12.539 -4.238 2.842 1 50.72 256 GLY A O 1
ATOM 2064 N N . ASP A 1 257 ? 14.07 -3.889 1.131 1 55.28 257 ASP A N 1
ATOM 2065 C CA . ASP A 1 257 ? 13.688 -2.48 1.098 1 55.28 257 ASP A CA 1
ATOM 2066 C C . ASP A 1 257 ? 12.883 -2.16 -0.157 1 55.28 257 ASP A C 1
ATOM 2068 O O . ASP A 1 257 ? 12.617 -0.991 -0.452 1 55.28 257 ASP A O 1
ATOM 2072 N N . GLY A 1 258 ? 12.586 -3.258 -0.8 1 64.12 258 GLY A N 1
ATOM 2073 C CA . GLY A 1 258 ? 11.852 -3.004 -2.029 1 64.12 258 GLY A CA 1
ATOM 2074 C C . GLY A 1 258 ? 10.406 -2.592 -1.79 1 64.12 258 GLY A C 1
ATOM 2075 O O . GLY A 1 258 ? 9.898 -2.711 -0.673 1 64.12 258 GLY A O 1
ATOM 2076 N N . ASP A 1 259 ? 9.812 -1.998 -2.807 1 76.81 259 ASP A N 1
ATOM 2077 C CA . ASP A 1 259 ? 8.398 -1.632 -2.797 1 76.81 259 ASP A CA 1
ATOM 2078 C C . ASP A 1 259 ? 7.508 -2.871 -2.719 1 76.81 259 ASP A C 1
ATOM 2080 O O . ASP A 1 259 ? 7.484 -3.686 -3.645 1 76.81 259 ASP A O 1
ATOM 2084 N N . MET A 1 260 ? 6.828 -3.02 -1.583 1 84.12 260 MET A N 1
ATOM 2085 C CA . MET A 1 260 ? 6.035 -4.215 -1.304 1 84.12 260 MET A CA 1
ATOM 2086 C C . MET A 1 260 ? 4.957 -4.414 -2.363 1 84.12 260 MET A C 1
ATOM 2088 O O . MET A 1 260 ? 4.598 -5.547 -2.686 1 84.12 260 MET A O 1
ATOM 2092 N N . THR A 1 261 ? 4.527 -3.32 -2.945 1 85.75 261 THR A N 1
ATOM 2093 C CA . THR A 1 261 ? 3.502 -3.406 -3.979 1 85.75 261 THR A CA 1
ATOM 2094 C C . THR A 1 261 ? 4.059 -4.062 -5.242 1 85.75 261 THR A C 1
ATOM 2096 O O . THR A 1 261 ? 3.398 -4.906 -5.852 1 85.75 261 THR A O 1
ATOM 2099 N N . MET A 1 262 ? 5.203 -3.662 -5.523 1 83.69 262 MET A N 1
ATOM 2100 C CA . MET A 1 262 ? 5.84 -4.258 -6.695 1 83.69 262 MET A CA 1
ATOM 2101 C C . MET A 1 262 ? 6.168 -5.727 -6.445 1 83.69 262 MET A C 1
ATOM 2103 O O . MET A 1 262 ? 5.941 -6.574 -7.312 1 83.69 262 MET A O 1
ATOM 2107 N N . LEU A 1 263 ? 6.645 -5.984 -5.316 1 85.69 263 LEU A N 1
ATOM 2108 C CA . LEU A 1 263 ? 7.102 -7.332 -5.008 1 85.69 263 LEU A CA 1
ATOM 2109 C C . LEU A 1 263 ? 5.934 -8.312 -4.984 1 85.69 263 LEU A C 1
ATOM 2111 O O . LEU A 1 263 ? 6.035 -9.422 -5.52 1 85.69 263 LEU A O 1
ATOM 2115 N N . MET A 1 264 ? 4.871 -7.918 -4.328 1 90.94 264 MET A N 1
ATOM 2116 C CA . MET A 1 264 ? 3.73 -8.828 -4.266 1 90.94 264 MET A CA 1
ATOM 2117 C C . MET A 1 264 ? 3.221 -9.164 -5.664 1 90.94 264 MET A C 1
ATOM 2119 O O . MET A 1 264 ? 2.949 -10.32 -5.973 1 90.94 264 MET A O 1
ATOM 2123 N N . GLU A 1 265 ? 3.172 -8.148 -6.559 1 90.56 265 GLU A N 1
ATOM 2124 C CA . GLU A 1 265 ? 2.701 -8.336 -7.926 1 90.56 265 GLU A CA 1
ATOM 2125 C C . GLU A 1 265 ? 3.689 -9.172 -8.742 1 90.56 265 GLU A C 1
ATOM 2127 O O . GLU A 1 265 ? 3.287 -10.031 -9.523 1 90.56 265 GLU A O 1
ATOM 2132 N N . TRP A 1 266 ? 4.906 -8.836 -8.523 1 89.38 266 TRP A N 1
ATOM 2133 C CA . TRP A 1 266 ? 5.957 -9.547 -9.25 1 89.38 266 TRP A CA 1
ATOM 2134 C C . TRP A 1 266 ? 5.91 -11.039 -8.953 1 89.38 266 TRP A C 1
ATOM 2136 O O . TRP A 1 266 ? 5.918 -11.859 -9.867 1 89.38 266 TRP A O 1
ATOM 2146 N N . HIS A 1 267 ? 5.848 -11.375 -7.723 1 90.69 267 HIS A N 1
ATOM 2147 C CA . HIS A 1 267 ? 5.832 -12.773 -7.324 1 90.69 267 HIS A CA 1
ATOM 2148 C C . HIS A 1 267 ? 4.57 -13.477 -7.816 1 90.69 267 HIS A C 1
ATOM 2150 O O . HIS A 1 267 ? 4.621 -14.625 -8.25 1 90.69 267 HIS A O 1
ATOM 2156 N N . ASN A 1 268 ? 3.488 -12.797 -7.711 1 94.44 268 ASN A N 1
ATOM 2157 C CA . ASN A 1 268 ? 2.254 -13.398 -8.203 1 94.44 268 ASN A CA 1
ATOM 2158 C C . ASN A 1 268 ? 2.33 -13.688 -9.703 1 94.44 268 ASN A C 1
ATOM 2160 O O . ASN A 1 268 ? 2.02 -14.797 -10.133 1 94.44 268 ASN A O 1
ATOM 2164 N N . LEU A 1 269 ? 2.742 -12.688 -10.469 1 93.12 269 LEU A N 1
ATOM 2165 C CA . LEU A 1 269 ? 2.832 -12.867 -11.914 1 93.12 269 LEU A CA 1
ATOM 2166 C C . LEU A 1 269 ? 3.848 -13.945 -12.266 1 93.12 269 LEU A C 1
ATOM 2168 O O . LEU A 1 269 ? 3.615 -14.75 -13.172 1 93.12 269 LEU A O 1
ATOM 2172 N N . TYR A 1 270 ? 4.895 -13.969 -11.539 1 91.25 270 TYR A N 1
ATOM 2173 C CA . TYR A 1 270 ? 5.918 -14.977 -11.805 1 91.25 270 TYR A CA 1
ATOM 2174 C C . TYR A 1 270 ? 5.379 -16.375 -11.562 1 91.25 270 TYR A C 1
ATOM 2176 O O . TYR A 1 270 ? 5.664 -17.297 -12.328 1 91.25 270 TYR A O 1
ATOM 2184 N N . ALA A 1 271 ? 4.641 -16.594 -10.492 1 93.31 271 ALA A N 1
ATOM 2185 C CA . ALA A 1 271 ? 3.998 -17.875 -10.219 1 93.31 271 ALA A CA 1
ATOM 2186 C C . ALA A 1 271 ? 3.064 -18.266 -11.359 1 93.31 271 ALA A C 1
ATOM 2188 O O . ALA A 1 271 ? 3.053 -19.422 -11.789 1 93.31 271 ALA A O 1
ATOM 2189 N N . LEU A 1 272 ? 2.32 -17.328 -11.883 1 92.44 272 LEU A N 1
ATOM 2190 C CA . LEU A 1 272 ? 1.372 -17.578 -12.969 1 92.44 272 LEU A CA 1
ATOM 2191 C C . LEU A 1 272 ? 2.098 -18 -14.234 1 92.44 272 LEU A C 1
ATOM 2193 O O . LEU A 1 272 ? 1.607 -18.859 -14.984 1 92.44 272 LEU A O 1
ATOM 2197 N N . LEU A 1 273 ? 3.205 -17.391 -14.43 1 89.94 273 LEU A N 1
ATOM 2198 C CA . LEU A 1 273 ? 3.984 -17.734 -15.617 1 89.94 273 LEU A CA 1
ATOM 2199 C C . LEU A 1 273 ? 4.613 -19.125 -15.461 1 89.94 273 LEU A C 1
ATOM 2201 O O . LEU A 1 273 ? 4.617 -19.906 -16.406 1 89.94 273 LEU A O 1
ATOM 2205 N N . LEU A 1 274 ? 5.078 -19.422 -14.289 1 89.12 274 LEU A N 1
ATOM 2206 C CA . LEU A 1 274 ? 5.773 -20.672 -14.008 1 89.12 274 LEU A CA 1
ATOM 2207 C C . LEU A 1 274 ? 4.816 -21.859 -14.094 1 89.12 274 LEU A C 1
ATOM 2209 O O . LEU A 1 274 ? 5.234 -22.984 -14.398 1 89.12 274 LEU A O 1
ATOM 2213 N N . LYS A 1 275 ? 3.557 -21.641 -13.773 1 90.88 275 LYS A N 1
ATOM 2214 C CA . LYS A 1 275 ? 2.613 -22.75 -13.727 1 90.88 275 LYS A CA 1
ATOM 2215 C C . LYS A 1 275 ? 2.543 -23.469 -15.07 1 90.88 275 LYS A C 1
ATOM 2217 O O . LYS A 1 275 ? 2.379 -24.688 -15.125 1 90.88 275 LYS A O 1
ATOM 2222 N N . TRP A 1 276 ? 2.699 -22.766 -16.172 1 86.19 276 TRP A N 1
ATOM 2223 C CA . TRP A 1 276 ? 2.631 -23.344 -17.5 1 86.19 276 TRP A CA 1
ATOM 2224 C C . TRP A 1 276 ? 3.811 -24.281 -17.75 1 86.19 276 TRP A C 1
ATOM 2226 O O . TRP A 1 276 ? 3.691 -25.266 -18.484 1 86.19 276 TRP A O 1
ATOM 2236 N N . GLU A 1 277 ? 4.891 -24 -17.125 1 83.88 277 GLU A N 1
ATOM 2237 C CA . GLU A 1 277 ? 6.031 -24.906 -17.219 1 83.88 277 GLU A CA 1
ATOM 2238 C C . GLU A 1 277 ? 5.758 -26.203 -16.453 1 83.88 277 GLU A C 1
ATOM 2240 O O . GLU A 1 277 ? 6.176 -27.281 -16.891 1 83.88 277 GLU A O 1
ATOM 2245 N N . VAL A 1 278 ? 5.102 -26.078 -15.398 1 86.69 278 VAL A N 1
ATOM 2246 C CA . VAL A 1 278 ? 4.738 -27.266 -14.609 1 86.69 278 VAL A CA 1
ATOM 2247 C C . VAL A 1 278 ? 3.811 -28.156 -15.422 1 86.69 278 VAL A C 1
ATOM 2249 O O . VAL A 1 278 ? 3.945 -29.391 -15.398 1 86.69 278 VAL A O 1
ATOM 2252 N N . TYR A 1 279 ? 2.893 -27.547 -16.188 1 83.31 279 TYR A N 1
ATOM 2253 C CA . TYR A 1 279 ? 1.924 -28.328 -16.953 1 83.31 279 TYR A CA 1
ATOM 2254 C C . TYR A 1 279 ? 2.602 -29.047 -18.125 1 83.31 279 TYR A C 1
ATOM 2256 O O . TYR A 1 279 ? 2.139 -30.094 -18.562 1 83.31 279 TYR A O 1
ATOM 2264 N N . ALA A 1 280 ? 3.689 -28.453 -18.547 1 79.31 280 ALA A N 1
ATOM 2265 C CA . ALA A 1 280 ? 4.316 -28.969 -19.766 1 79.31 280 ALA A CA 1
ATOM 2266 C C . ALA A 1 280 ? 5.516 -29.859 -19.438 1 79.31 280 ALA A C 1
ATOM 2268 O O . ALA A 1 280 ? 5.977 -30.641 -20.266 1 79.31 280 ALA A O 1
ATOM 2269 N N . CYS A 1 281 ? 5.977 -29.812 -18.266 1 81.81 281 CYS A N 1
ATOM 2270 C CA . CYS A 1 281 ? 7.258 -30.453 -17.969 1 81.81 281 CYS A CA 1
ATOM 2271 C C . CYS A 1 281 ? 7.066 -31.922 -17.625 1 81.81 281 CYS A C 1
ATOM 2273 O O . CYS A 1 281 ? 5.934 -32.375 -17.469 1 81.81 281 CYS A O 1
ATOM 2275 N N . SER A 1 282 ? 8.312 -32.594 -17.547 1 77.62 282 SER A N 1
ATOM 2276 C CA . SER A 1 282 ? 8.328 -34.031 -17.188 1 77.62 282 SER A CA 1
ATOM 2277 C C . SER A 1 282 ? 8.086 -34.219 -15.688 1 77.62 282 SER A C 1
ATOM 2279 O O . SER A 1 282 ? 8.234 -33.25 -14.906 1 77.62 282 SER A O 1
ATOM 2281 N N . VAL A 1 283 ? 7.762 -35.438 -15.297 1 79.06 283 VAL A N 1
ATOM 2282 C CA . VAL A 1 283 ? 7.367 -35.781 -13.938 1 79.06 283 VAL A CA 1
ATOM 2283 C C . VAL A 1 283 ? 8.508 -35.469 -12.969 1 79.06 283 VAL A C 1
ATOM 2285 O O . VAL A 1 283 ? 8.289 -34.844 -11.93 1 79.06 283 VAL A O 1
ATOM 2288 N N . PRO A 1 284 ? 9.766 -35.656 -13.289 1 76.75 284 PRO A N 1
ATOM 2289 C CA . PRO A 1 284 ? 10.844 -35.406 -12.32 1 76.75 284 PRO A CA 1
ATOM 2290 C C . PRO A 1 284 ? 11.031 -33.938 -12 1 76.75 284 PRO A C 1
ATOM 2292 O O . PRO A 1 284 ? 11.398 -33.594 -10.875 1 76.75 284 PRO A O 1
ATOM 2295 N N . GLN A 1 285 ? 10.758 -33.125 -12.953 1 80 285 GLN A N 1
ATOM 2296 C CA . GLN A 1 285 ? 10.977 -31.703 -12.797 1 80 285 GLN A CA 1
ATOM 2297 C C . GLN A 1 285 ? 9.773 -31.031 -12.141 1 80 285 GLN A C 1
ATOM 2299 O O . GLN A 1 285 ? 9.875 -29.922 -11.633 1 80 285 GLN A O 1
ATOM 2304 N N . ARG A 1 286 ? 8.727 -31.688 -12.094 1 86.5 286 ARG A N 1
ATOM 2305 C CA . ARG A 1 286 ? 7.438 -31.109 -11.711 1 86.5 286 ARG A CA 1
ATOM 2306 C C . ARG A 1 286 ? 7.422 -30.75 -10.227 1 86.5 286 ARG A C 1
ATOM 2308 O O . ARG A 1 286 ? 6.895 -29.703 -9.844 1 86.5 286 ARG A O 1
ATOM 2315 N N . ALA A 1 287 ? 8.078 -31.594 -9.453 1 82.25 287 ALA A N 1
ATOM 2316 C CA . ALA A 1 287 ? 8.07 -31.359 -8.016 1 82.25 287 ALA A CA 1
ATOM 2317 C C . ALA A 1 287 ? 8.82 -30.078 -7.656 1 82.25 287 ALA A C 1
ATOM 2319 O O . ALA A 1 287 ? 8.352 -29.281 -6.844 1 82.25 287 ALA A O 1
ATOM 2320 N N . GLU A 1 288 ? 9.906 -29.969 -8.273 1 81.88 288 GLU A N 1
ATOM 2321 C CA . GLU A 1 288 ? 10.711 -28.781 -8.016 1 81.88 288 GLU A CA 1
ATOM 2322 C C . GLU A 1 288 ? 10 -27.516 -8.477 1 81.88 288 GLU A C 1
ATOM 2324 O O . GLU A 1 288 ? 9.961 -26.516 -7.758 1 81.88 288 GLU A O 1
ATOM 2329 N N . LEU A 1 289 ? 9.461 -27.562 -9.617 1 85.56 289 LEU A N 1
ATOM 2330 C CA . LEU A 1 289 ? 8.75 -26.406 -10.164 1 85.56 289 LEU A CA 1
ATOM 2331 C C . LEU A 1 289 ? 7.52 -26.078 -9.328 1 85.56 289 LEU A C 1
ATOM 2333 O O . LEU A 1 289 ? 7.211 -24.906 -9.102 1 85.56 289 LEU A O 1
ATOM 2337 N N . HIS A 1 290 ? 6.906 -27.141 -8.867 1 90.88 290 HIS A N 1
ATOM 2338 C CA . HIS A 1 290 ? 5.766 -26.969 -7.98 1 90.88 290 HIS A CA 1
ATOM 2339 C C . HIS A 1 290 ? 6.168 -26.219 -6.707 1 90.88 290 HIS A C 1
ATOM 2341 O O . HIS A 1 290 ? 5.488 -25.281 -6.293 1 90.88 290 HIS A O 1
ATOM 2347 N N . GLY A 1 291 ? 7.277 -26.609 -6.191 1 86.94 291 GLY A N 1
ATOM 2348 C CA . GLY A 1 291 ? 7.801 -25.938 -5.012 1 86.94 291 GLY A CA 1
ATOM 2349 C C . GLY A 1 291 ? 8.117 -24.469 -5.254 1 86.94 291 GLY A C 1
ATOM 2350 O O . GLY A 1 291 ? 7.848 -23.625 -4.398 1 86.94 291 GLY A O 1
ATOM 2351 N N . ARG A 1 292 ? 8.578 -24.188 -6.383 1 85.56 292 ARG A N 1
ATOM 2352 C CA . ARG A 1 292 ? 8.906 -22.812 -6.75 1 85.56 292 ARG A CA 1
ATOM 2353 C C . ARG A 1 292 ? 7.648 -21.969 -6.887 1 85.56 292 ARG A C 1
ATOM 2355 O O . ARG A 1 292 ? 7.613 -20.812 -6.449 1 85.56 292 ARG A O 1
ATOM 2362 N N . ILE A 1 293 ? 6.68 -22.516 -7.465 1 91.94 293 ILE A N 1
ATOM 2363 C CA . ILE A 1 293 ? 5.414 -21.797 -7.641 1 91.94 293 ILE A CA 1
ATOM 2364 C C . ILE A 1 293 ? 4.812 -21.469 -6.277 1 91.94 293 ILE A C 1
ATOM 2366 O O . ILE A 1 293 ? 4.41 -20.328 -6.031 1 91.94 293 ILE A O 1
ATOM 2370 N N . LEU A 1 294 ? 4.812 -22.453 -5.359 1 91.31 294 LEU A N 1
ATOM 2371 C CA . LEU A 1 294 ? 4.273 -22.219 -4.02 1 91.31 294 LEU A CA 1
ATOM 2372 C C . LEU A 1 294 ? 5.039 -21.109 -3.312 1 91.31 294 LEU A C 1
ATOM 2374 O O . LEU A 1 294 ? 4.434 -20.25 -2.67 1 91.31 294 LEU A O 1
ATOM 2378 N N . ARG A 1 295 ? 6.246 -21.156 -3.555 1 88.06 295 ARG A N 1
ATOM 2379 C CA . ARG A 1 295 ? 7.078 -20.125 -2.932 1 88.06 295 ARG A CA 1
ATOM 2380 C C . ARG A 1 295 ? 6.684 -18.734 -3.41 1 88.06 295 ARG A C 1
ATOM 2382 O O . ARG A 1 295 ? 6.578 -17.812 -2.609 1 88.06 295 ARG A O 1
ATOM 2389 N N . HIS A 1 296 ? 6.535 -18.609 -4.598 1 91.12 296 HIS A N 1
ATOM 2390 C CA . HIS A 1 296 ? 6.172 -17.312 -5.164 1 91.12 296 HIS A CA 1
ATOM 2391 C C . HIS A 1 296 ? 4.797 -16.859 -4.684 1 91.12 296 HIS A C 1
ATOM 2393 O O . HIS A 1 296 ? 4.586 -15.688 -4.391 1 91.12 296 HIS A O 1
ATOM 2399 N N . HIS A 1 297 ? 3.881 -17.734 -4.559 1 93.88 297 HIS A N 1
ATOM 2400 C CA . HIS A 1 297 ? 2.582 -17.391 -4 1 93.88 297 HIS A CA 1
ATOM 2401 C C . HIS A 1 297 ? 2.711 -16.922 -2.553 1 93.88 297 HIS A C 1
ATOM 2403 O O . HIS A 1 297 ? 2.154 -15.891 -2.174 1 93.88 297 HIS A O 1
ATOM 2409 N N . TYR A 1 298 ? 3.531 -17.672 -1.813 1 92.12 298 TYR A N 1
ATOM 2410 C CA . TYR A 1 298 ? 3.703 -17.328 -0.405 1 92.12 298 TYR A CA 1
ATOM 2411 C C . TYR A 1 298 ? 4.352 -15.961 -0.25 1 92.12 298 TYR A C 1
ATOM 2413 O O . TYR A 1 298 ? 3.963 -15.18 0.621 1 92.12 298 TYR A O 1
ATOM 2421 N N . GLU A 1 299 ? 5.258 -15.703 -1.133 1 89.75 299 GLU A N 1
ATOM 2422 C CA . GLU A 1 299 ? 5.891 -14.391 -1.113 1 89.75 299 GLU A CA 1
ATOM 2423 C C . GLU A 1 299 ? 4.883 -13.289 -1.44 1 89.75 299 GLU A C 1
ATOM 2425 O O . GLU A 1 299 ? 4.875 -12.234 -0.795 1 89.75 299 GLU A O 1
ATOM 2430 N N . SER A 1 300 ? 4.074 -13.539 -2.381 1 93.38 300 SER A N 1
ATOM 2431 C CA . SER A 1 300 ? 3.055 -12.555 -2.734 1 93.38 300 SER A CA 1
ATOM 2432 C C . SER A 1 300 ? 2.123 -12.273 -1.561 1 93.38 300 SER A C 1
ATOM 2434 O O . SER A 1 300 ? 1.785 -11.125 -1.287 1 93.38 300 SER A O 1
ATOM 2436 N N . PHE A 1 301 ? 1.729 -13.359 -0.797 1 95.12 301 PHE A N 1
ATOM 2437 C CA . PHE A 1 301 ? 0.868 -13.211 0.371 1 95.12 301 PHE A CA 1
ATOM 2438 C C . PHE A 1 301 ? 1.558 -12.391 1.45 1 95.12 301 PHE A C 1
ATOM 2440 O O . PHE A 1 301 ? 0.949 -11.492 2.037 1 95.12 301 PHE A O 1
ATOM 2447 N N . PHE A 1 302 ? 2.791 -12.758 1.621 1 91.12 302 PHE A N 1
ATOM 2448 C CA . PHE A 1 302 ? 3.557 -12.109 2.678 1 91.12 302 PHE A CA 1
ATOM 2449 C C . PHE A 1 302 ? 3.637 -10.602 2.438 1 91.12 302 PHE A C 1
ATOM 2451 O O . PHE A 1 302 ? 3.369 -9.812 3.344 1 91.12 302 PHE A O 1
ATOM 2458 N N . TYR A 1 303 ? 3.949 -10.234 1.25 1 89.94 303 TYR A N 1
ATOM 2459 C CA . TYR A 1 303 ? 4.098 -8.812 0.949 1 89.94 303 TYR A CA 1
ATOM 2460 C C . TYR A 1 303 ? 2.75 -8.102 0.991 1 89.94 303 TYR A C 1
ATOM 2462 O O . TYR A 1 303 ? 2.668 -6.941 1.395 1 89.94 303 TYR A O 1
ATOM 2470 N N . ALA A 1 304 ? 1.673 -8.75 0.574 1 93.19 304 ALA A N 1
ATOM 2471 C CA . ALA A 1 304 ? 0.335 -8.18 0.691 1 93.19 304 ALA A CA 1
ATOM 2472 C C . ALA A 1 304 ? -0.014 -7.891 2.148 1 93.19 304 ALA A C 1
ATOM 2474 O O . ALA A 1 304 ? -0.593 -6.844 2.461 1 93.19 304 ALA A O 1
ATOM 2475 N N . LEU A 1 305 ? 0.427 -8.797 3.051 1 92.44 305 LEU A N 1
ATOM 2476 C CA . LEU A 1 305 ? 0.152 -8.625 4.473 1 92.44 305 LEU A CA 1
ATOM 2477 C C . LEU A 1 305 ? 0.97 -7.473 5.051 1 92.44 305 LEU A C 1
ATOM 2479 O O . LEU A 1 305 ? 0.492 -6.738 5.922 1 92.44 305 LEU A O 1
ATOM 2483 N N . CYS A 1 306 ? 2.137 -7.324 4.516 1 88.5 306 CYS A N 1
ATOM 2484 C CA . CYS A 1 306 ? 3.021 -6.277 5.012 1 88.5 306 CYS A CA 1
ATOM 2485 C C . CYS A 1 306 ? 2.391 -4.902 4.828 1 88.5 306 CYS A C 1
ATOM 2487 O O . CYS A 1 306 ? 2.625 -3.996 5.633 1 88.5 306 CYS A O 1
ATOM 2489 N N . ILE A 1 307 ? 1.595 -4.77 3.834 1 89 307 ILE A N 1
ATOM 2490 C CA . ILE A 1 307 ? 0.986 -3.465 3.588 1 89 307 ILE A CA 1
ATOM 2491 C C . ILE A 1 307 ? -0.532 -3.572 3.719 1 89 307 ILE A C 1
ATOM 2493 O O . ILE A 1 307 ? -1.259 -2.645 3.355 1 89 307 ILE A O 1
ATOM 2497 N N . ASN A 1 308 ? -0.993 -4.699 4.188 1 90.75 308 ASN A N 1
ATOM 2498 C CA . ASN A 1 308 ? -2.393 -5.016 4.445 1 90.75 308 ASN A CA 1
ATOM 2499 C C . ASN A 1 308 ? -3.26 -4.777 3.211 1 90.75 308 ASN A C 1
ATOM 2501 O O . ASN A 1 308 ? -4.301 -4.121 3.295 1 90.75 308 ASN A O 1
ATOM 2505 N N . ASP A 1 309 ? -2.828 -5.172 2.072 1 89.94 309 ASP A N 1
ATOM 2506 C CA . ASP A 1 309 ? -3.613 -5.137 0.842 1 89.94 309 ASP A CA 1
ATOM 2507 C C . ASP A 1 309 ? -4.434 -6.418 0.678 1 89.94 309 ASP A C 1
ATOM 2509 O O . ASP A 1 309 ? -4.043 -7.316 -0.069 1 89.94 309 ASP A O 1
ATOM 2513 N N . LEU A 1 310 ? -5.562 -6.438 1.292 1 89 310 LEU A N 1
ATOM 2514 C CA . LEU A 1 310 ? -6.395 -7.633 1.334 1 89 310 LEU A CA 1
ATOM 2515 C C . LEU A 1 310 ? -7.07 -7.875 -0.012 1 89 310 LEU A C 1
ATOM 2517 O O . LEU A 1 310 ? -7.453 -9 -0.328 1 89 310 LEU A O 1
ATOM 2521 N N . TYR A 1 311 ? -7.18 -6.805 -0.761 1 85.75 311 TYR A N 1
ATOM 2522 C CA . TYR A 1 311 ? -7.746 -6.965 -2.096 1 85.75 311 TYR A CA 1
ATOM 2523 C C . TYR A 1 311 ? -6.84 -7.816 -2.975 1 85.75 311 TYR A C 1
ATOM 2525 O O . TYR A 1 311 ? -7.301 -8.75 -3.629 1 85.75 311 TYR A O 1
ATOM 2533 N N . ARG A 1 312 ? -5.641 -7.449 -2.99 1 89.62 312 ARG A N 1
ATOM 2534 C CA . ARG A 1 312 ? -4.703 -8.227 -3.795 1 89.62 312 ARG A CA 1
ATOM 2535 C C . ARG A 1 312 ? -4.512 -9.625 -3.219 1 89.62 312 ARG A C 1
ATOM 2537 O O . ARG A 1 312 ? -4.34 -10.594 -3.963 1 89.62 312 ARG A O 1
ATOM 2544 N N . LEU A 1 313 ? -4.508 -9.672 -1.92 1 92.88 313 LEU A N 1
ATOM 2545 C CA . LEU A 1 313 ? -4.418 -10.984 -1.284 1 92.88 313 LEU A CA 1
ATOM 2546 C C . LEU A 1 313 ? -5.523 -11.906 -1.78 1 92.88 313 LEU A C 1
ATOM 2548 O O . LEU A 1 313 ? -5.281 -13.094 -2.039 1 92.88 313 LEU A O 1
ATOM 2552 N N . HIS A 1 314 ? -6.637 -11.352 -1.923 1 90.38 314 HIS A N 1
ATOM 2553 C CA . HIS A 1 314 ? -7.781 -12.094 -2.439 1 90.38 314 HIS A CA 1
ATOM 2554 C C . HIS A 1 314 ? -7.484 -12.664 -3.822 1 90.38 314 HIS A C 1
ATOM 2556 O O . HIS A 1 314 ? -7.645 -13.867 -4.051 1 90.38 314 HIS A O 1
ATOM 2562 N N . ASN A 1 315 ? -6.996 -11.875 -4.648 1 88.69 315 ASN A N 1
ATOM 2563 C CA . ASN A 1 315 ? -6.668 -12.289 -6.008 1 88.69 315 ASN A CA 1
ATOM 2564 C C . ASN A 1 315 ? -5.57 -13.352 -6.02 1 88.69 315 ASN A C 1
ATOM 2566 O O . ASN A 1 315 ? -5.617 -14.289 -6.812 1 88.69 315 ASN A O 1
ATOM 2570 N N . PHE A 1 316 ? -4.625 -13.164 -5.184 1 93.81 316 PHE A N 1
ATOM 2571 C CA . PHE A 1 316 ? -3.502 -14.102 -5.137 1 93.81 316 PHE A CA 1
ATOM 2572 C C . PHE A 1 316 ? -3.951 -15.461 -4.633 1 93.81 316 PHE A C 1
ATOM 2574 O O . PHE A 1 316 ? -3.486 -16.5 -5.121 1 93.81 316 PHE A O 1
ATOM 2581 N N . MET A 1 317 ? -4.836 -15.375 -3.68 1 93.56 317 MET A N 1
ATOM 2582 C CA . MET A 1 317 ? -5.379 -16.625 -3.16 1 93.56 317 MET A CA 1
ATOM 2583 C C . MET A 1 317 ? -6.164 -17.375 -4.234 1 93.56 317 MET A C 1
ATOM 2585 O O . MET A 1 317 ? -6.109 -18.594 -4.312 1 93.56 317 MET A O 1
ATOM 2589 N N . PHE A 1 318 ? -6.789 -16.641 -5.031 1 91.81 318 PHE A N 1
ATOM 2590 C CA . PHE A 1 318 ? -7.496 -17.234 -6.156 1 91.81 318 PHE A CA 1
ATOM 2591 C C . PHE A 1 318 ? -6.523 -17.922 -7.102 1 91.81 318 PHE A C 1
ATOM 2593 O O . PHE A 1 318 ? -6.781 -19.031 -7.562 1 91.81 318 PHE A O 1
ATOM 2600 N N . ASN A 1 319 ? -5.543 -17.266 -7.402 1 93.12 319 ASN A N 1
ATOM 2601 C CA . ASN A 1 319 ? -4.539 -17.828 -8.297 1 93.12 319 ASN A CA 1
ATOM 2602 C C . ASN A 1 319 ? -3.953 -19.125 -7.734 1 93.12 319 ASN A C 1
ATOM 2604 O O . ASN A 1 319 ? -3.75 -20.078 -8.477 1 93.12 319 ASN A O 1
ATOM 2608 N N . LEU A 1 320 ? -3.715 -19.109 -6.449 1 95.44 320 LEU A N 1
ATOM 2609 C CA . LEU A 1 320 ? -3.174 -20.312 -5.828 1 95.44 320 LEU A CA 1
ATOM 2610 C C . LEU A 1 320 ? -4.188 -21.453 -5.871 1 95.44 320 LEU A C 1
ATOM 2612 O O . LEU A 1 320 ? -3.848 -22.578 -6.242 1 95.44 320 LEU A O 1
ATOM 2616 N N . ALA A 1 321 ? -5.41 -21.172 -5.484 1 93.88 321 ALA A N 1
ATOM 2617 C CA . ALA A 1 321 ? -6.453 -22.188 -5.461 1 93.88 321 ALA A CA 1
ATOM 2618 C C . ALA A 1 321 ? -6.652 -22.797 -6.848 1 93.88 321 ALA A C 1
ATOM 2620 O O . ALA A 1 321 ? -6.73 -24.016 -6.988 1 93.88 321 ALA A O 1
ATOM 2621 N N . ASP A 1 322 ? -6.691 -21.953 -7.816 1 90.69 322 ASP A N 1
ATOM 2622 C CA . ASP A 1 322 ? -6.859 -22.391 -9.195 1 90.69 322 ASP A CA 1
ATOM 2623 C C . ASP A 1 322 ? -5.688 -23.266 -9.633 1 90.69 322 ASP A C 1
ATOM 2625 O O . ASP A 1 322 ? -5.883 -24.312 -10.25 1 90.69 322 ASP A O 1
ATOM 2629 N N . TYR A 1 323 ? -4.531 -22.844 -9.312 1 93.19 323 TYR A N 1
ATOM 2630 C CA . TYR A 1 323 ? -3.338 -23.609 -9.656 1 93.19 323 TYR A CA 1
ATOM 2631 C C . TYR A 1 323 ? -3.369 -24.984 -9 1 93.19 323 TYR A C 1
ATOM 2633 O O . TYR A 1 323 ? -3.125 -26 -9.656 1 93.19 323 TYR A O 1
ATOM 2641 N N . LEU A 1 324 ? -3.68 -25.016 -7.723 1 93.56 324 LEU A N 1
ATOM 2642 C CA . LEU A 1 324 ? -3.676 -26.281 -6.984 1 93.56 324 LEU A CA 1
ATOM 2643 C C . LEU A 1 324 ? -4.727 -27.234 -7.531 1 93.56 324 LEU A C 1
ATOM 2645 O O . LEU A 1 324 ? -4.488 -28.438 -7.621 1 93.56 324 LEU A O 1
ATOM 2649 N N . ASN A 1 325 ? -5.785 -26.641 -7.887 1 89.31 325 ASN A N 1
ATOM 2650 C CA . ASN A 1 325 ? -6.844 -27.453 -8.477 1 89.31 325 ASN A CA 1
ATOM 2651 C C . ASN A 1 325 ? -6.402 -28.078 -9.797 1 89.31 325 ASN A C 1
ATOM 2653 O O . ASN A 1 325 ? -6.656 -29.266 -10.047 1 89.31 325 ASN A O 1
ATOM 2657 N N . LYS A 1 326 ? -5.746 -27.391 -10.57 1 87.44 326 LYS A N 1
ATOM 2658 C CA . LYS A 1 326 ? -5.316 -27.844 -11.883 1 87.44 326 LYS A CA 1
ATOM 2659 C C . LYS A 1 326 ? -4.07 -28.719 -11.781 1 87.44 326 LYS A C 1
ATOM 2661 O O . LYS A 1 326 ? -3.85 -29.594 -12.617 1 87.44 326 LYS A O 1
ATOM 2666 N N . ALA A 1 327 ? -3.271 -28.422 -10.836 1 88.75 327 ALA A N 1
ATOM 2667 C CA . ALA A 1 327 ? -2.055 -29.203 -10.633 1 88.75 327 ALA A CA 1
ATOM 2668 C C . ALA A 1 327 ? -2.383 -30.672 -10.398 1 88.75 327 ALA A C 1
ATOM 2670 O O . ALA A 1 327 ? -1.608 -31.547 -10.781 1 88.75 327 ALA A O 1
ATOM 2671 N N . LYS A 1 328 ? -3.484 -30.922 -9.883 1 83.38 328 LYS A N 1
ATOM 2672 C CA . LYS A 1 328 ? -3.934 -32.281 -9.672 1 83.38 328 LYS A CA 1
ATOM 2673 C C . LYS A 1 328 ? -4.031 -33.031 -10.992 1 83.38 328 LYS A C 1
ATOM 2675 O O . LYS A 1 328 ? -3.734 -34.25 -11.055 1 83.38 328 LYS A O 1
ATOM 2680 N N . ASN A 1 329 ? -4.367 -32.344 -11.984 1 79.88 329 ASN A N 1
ATOM 2681 C CA . ASN A 1 329 ? -4.551 -32.969 -13.297 1 79.88 329 ASN A CA 1
ATOM 2682 C C . ASN A 1 329 ? -3.223 -33.406 -13.898 1 79.88 329 ASN A C 1
ATOM 2684 O O . ASN A 1 329 ? -3.201 -34.25 -14.812 1 79.88 329 ASN A O 1
ATOM 2688 N N . VAL A 1 330 ? -2.225 -32.906 -13.375 1 83.94 330 VAL A N 1
ATOM 2689 C CA . VAL A 1 330 ? -0.938 -33.281 -13.953 1 83.94 330 VAL A CA 1
ATOM 2690 C C . VAL A 1 330 ? -0.168 -34.156 -12.969 1 83.94 330 VAL A C 1
ATOM 2692 O O . VAL A 1 330 ? 1.05 -34.312 -13.094 1 83.94 330 VAL A O 1
ATOM 2695 N N . GLY A 1 331 ? -0.799 -34.656 -11.977 1 83.19 331 GLY A N 1
ATOM 2696 C CA . GLY A 1 331 ? -0.232 -35.688 -11.141 1 83.19 331 GLY A CA 1
ATOM 2697 C C . GLY A 1 331 ? 0.334 -35.156 -9.836 1 83.19 331 GLY A C 1
ATOM 2698 O O . GLY A 1 331 ? 0.989 -35.906 -9.094 1 83.19 331 GLY A O 1
ATOM 2699 N N . ILE A 1 332 ? 0.182 -33.969 -9.57 1 88.12 332 ILE A N 1
ATOM 2700 C CA . ILE A 1 332 ? 0.609 -33.438 -8.273 1 88.12 332 ILE A CA 1
ATOM 2701 C C . ILE A 1 332 ? -0.462 -33.719 -7.227 1 88.12 332 ILE A C 1
ATOM 2703 O O . ILE A 1 332 ? -1.635 -33.375 -7.422 1 88.12 332 ILE A O 1
ATOM 2707 N N . ASP A 1 333 ? -0.044 -34.344 -6.188 1 84.5 333 ASP A N 1
ATOM 2708 C CA . ASP A 1 333 ? -0.983 -34.719 -5.137 1 84.5 333 ASP A CA 1
ATOM 2709 C C . ASP A 1 333 ? -1.267 -33.531 -4.203 1 84.5 333 ASP A C 1
ATOM 2711 O O . ASP A 1 333 ? -0.418 -33.156 -3.391 1 84.5 333 ASP A O 1
ATOM 2715 N N . VAL A 1 334 ? -2.4 -33.062 -4.414 1 87.56 334 VAL A N 1
ATOM 2716 C CA . VAL A 1 334 ? -2.879 -31.969 -3.557 1 87.56 334 VAL A CA 1
ATOM 2717 C C . VAL A 1 334 ? -4.188 -32.375 -2.887 1 87.56 334 VAL A C 1
ATOM 2719 O O . VAL A 1 334 ? -5.191 -32.625 -3.562 1 87.56 334 VAL A O 1
ATOM 2722 N N . PRO A 1 335 ? -4.176 -32.469 -1.579 1 87.19 335 PRO A N 1
ATOM 2723 C CA . PRO A 1 335 ? -5.426 -32.812 -0.912 1 87.19 335 PRO A CA 1
ATOM 2724 C C . PRO A 1 335 ? -6.551 -31.828 -1.188 1 87.19 335 PRO A C 1
ATOM 2726 O O . PRO A 1 335 ? -6.336 -30.609 -1.115 1 87.19 335 PRO A O 1
ATOM 2729 N N . ALA A 1 336 ? -7.711 -32.344 -1.387 1 89 336 ALA A N 1
ATOM 2730 C CA . ALA A 1 336 ? -8.867 -31.531 -1.715 1 89 336 ALA A CA 1
ATOM 2731 C C . ALA A 1 336 ? -9.195 -30.562 -0.582 1 89 336 ALA A C 1
ATOM 2733 O O . ALA A 1 336 ? -9.633 -29.422 -0.826 1 89 336 ALA A O 1
ATOM 2734 N N . GLN A 1 337 ? -8.914 -31.016 0.58 1 86.75 337 GLN A N 1
ATOM 2735 C CA . GLN A 1 337 ? -9.219 -30.188 1.742 1 86.75 337 GLN A CA 1
ATOM 2736 C C . GLN A 1 337 ? -8.367 -28.922 1.761 1 86.75 337 GLN A C 1
ATOM 2738 O O . GLN A 1 337 ? -8.812 -27.875 2.211 1 86.75 337 GLN A O 1
ATOM 2743 N N . ALA A 1 338 ? -7.188 -29.047 1.276 1 87.94 338 ALA A N 1
ATOM 2744 C CA . ALA A 1 338 ? -6.305 -27.875 1.196 1 87.94 338 ALA A CA 1
ATOM 2745 C C . ALA A 1 338 ? -6.844 -26.844 0.215 1 87.94 338 ALA A C 1
ATOM 2747 O O . ALA A 1 338 ? -6.84 -25.641 0.505 1 87.94 338 ALA A O 1
ATOM 2748 N N . ILE A 1 339 ? -7.336 -27.328 -0.839 1 91.62 339 ILE A N 1
ATOM 2749 C CA . ILE A 1 339 ? -7.895 -26.438 -1.863 1 91.62 339 ILE A CA 1
ATOM 2750 C C . ILE A 1 339 ? -9.172 -25.797 -1.345 1 91.62 339 ILE A C 1
ATOM 2752 O O . ILE A 1 339 ? -9.391 -24.594 -1.537 1 91.62 339 ILE A O 1
ATOM 2756 N N . LEU A 1 340 ? -9.961 -26.578 -0.659 1 90 340 LEU A N 1
ATOM 2757 C CA . LEU A 1 340 ? -11.203 -26.062 -0.09 1 90 340 LEU A CA 1
ATOM 2758 C C . LEU A 1 340 ? -10.922 -24.938 0.9 1 90 340 LEU A C 1
ATOM 2760 O O . LEU A 1 340 ? -11.625 -23.922 0.911 1 90 340 LEU A O 1
ATOM 2764 N N . SER A 1 341 ? -9.906 -25.125 1.67 1 89.44 341 SER A N 1
ATOM 2765 C CA . SER A 1 341 ? -9.531 -24.094 2.635 1 89.44 341 SER A CA 1
ATOM 2766 C C . SER A 1 341 ? -9.227 -22.766 1.939 1 89.44 341 SER A C 1
ATOM 2768 O O . SER A 1 341 ? -9.562 -21.703 2.451 1 89.44 341 SER A O 1
ATOM 2770 N N . CYS A 1 342 ? -8.602 -22.797 0.794 1 92.88 342 CYS A N 1
ATOM 2771 C CA . CYS A 1 342 ? -8.305 -21.609 0.012 1 92.88 342 CYS A CA 1
ATOM 2772 C C . CYS A 1 342 ? -9.586 -20.922 -0.443 1 92.88 342 CYS A C 1
ATOM 2774 O O . CYS A 1 342 ? -9.727 -19.703 -0.298 1 92.88 342 CYS A O 1
ATOM 2776 N N . TYR A 1 343 ? -10.539 -21.703 -0.896 1 90.12 343 TYR A N 1
ATOM 2777 C CA . TYR A 1 343 ? -11.789 -21.125 -1.385 1 90.12 343 TYR A CA 1
ATOM 2778 C C . TYR A 1 343 ? -12.594 -20.516 -0.241 1 90.12 343 TYR A C 1
ATOM 2780 O O . TYR A 1 343 ? -13.195 -19.453 -0.398 1 90.12 343 TYR A O 1
ATOM 2788 N N . LEU A 1 344 ? -12.594 -21.188 0.905 1 88 344 LEU A N 1
ATOM 2789 C CA . LEU A 1 344 ? -13.305 -20.641 2.057 1 88 344 LEU A CA 1
ATOM 2790 C C . LEU A 1 344 ? -12.719 -19.281 2.465 1 88 344 LEU A C 1
ATOM 2792 O O . LEU A 1 344 ? -13.461 -18.359 2.801 1 88 344 LEU A O 1
ATOM 2796 N N . LEU A 1 345 ? -11.445 -19.203 2.41 1 90.25 345 LEU A N 1
ATOM 2797 C CA . LEU A 1 345 ? -10.789 -17.938 2.697 1 90.25 345 LEU A CA 1
ATOM 2798 C C . LEU A 1 345 ? -11.156 -16.891 1.648 1 90.25 345 LEU A C 1
ATOM 2800 O O . LEU A 1 345 ? -11.375 -15.727 1.979 1 90.25 345 LEU A O 1
ATOM 2804 N N . ILE A 1 346 ? -11.156 -17.266 0.413 1 89.31 346 ILE A N 1
ATOM 2805 C CA . ILE A 1 346 ? -11.523 -16.375 -0.683 1 89.31 346 ILE A CA 1
ATOM 2806 C C . ILE A 1 346 ? -12.898 -15.781 -0.423 1 89.31 346 ILE A C 1
ATOM 2808 O O . ILE A 1 346 ? -13.094 -14.57 -0.547 1 89.31 346 ILE A O 1
ATOM 2812 N N . PHE A 1 347 ? -13.789 -16.516 0.029 1 85.06 347 PHE A N 1
ATOM 2813 C CA . PHE A 1 347 ? -15.148 -16.047 0.267 1 85.06 347 PHE A CA 1
ATOM 2814 C C . PHE A 1 347 ? -15.203 -15.133 1.492 1 85.06 347 PHE A C 1
ATOM 2816 O O . PHE A 1 347 ? -15.953 -14.156 1.519 1 85.06 347 PHE A O 1
ATOM 2823 N N . ALA A 1 348 ? -14.406 -15.492 2.453 1 83.81 348 ALA A N 1
ATOM 2824 C CA . ALA A 1 348 ? -14.305 -14.609 3.613 1 83.81 348 ALA A CA 1
ATOM 2825 C C . ALA A 1 348 ? -13.773 -13.242 3.217 1 83.81 348 ALA A C 1
ATOM 2827 O O . ALA A 1 348 ? -14.25 -12.211 3.701 1 83.81 348 ALA A O 1
ATOM 2828 N N . LEU A 1 349 ? -12.82 -13.234 2.326 1 85.25 349 LEU A N 1
ATOM 2829 C CA . LEU A 1 349 ? -12.227 -12 1.835 1 85.25 349 LEU A CA 1
ATOM 2830 C C . LEU A 1 349 ? -13.227 -11.203 1.001 1 85.25 349 LEU A C 1
ATOM 2832 O O . LEU A 1 349 ? -13.242 -9.977 1.054 1 85.25 349 LEU A O 1
ATOM 2836 N N . GLU A 1 350 ? -14.016 -11.859 0.28 1 80.81 350 GLU A N 1
ATOM 2837 C CA . GLU A 1 350 ? -15.055 -11.211 -0.511 1 80.81 350 GLU A CA 1
ATOM 2838 C C . GLU A 1 350 ? -16.078 -10.516 0.384 1 80.81 350 GLU A C 1
ATOM 2840 O O . GLU A 1 350 ? -16.516 -9.398 0.091 1 80.81 350 GLU A O 1
ATOM 2845 N N . GLU A 1 351 ? -16.375 -11.133 1.367 1 76.31 351 GLU A N 1
ATOM 2846 C CA . GLU A 1 351 ? -17.328 -10.578 2.314 1 76.31 351 GLU A CA 1
ATOM 2847 C C . GLU A 1 351 ? -16.766 -9.328 2.998 1 76.31 351 GLU A C 1
ATOM 2849 O O . GLU A 1 351 ? -17.484 -8.352 3.197 1 76.31 351 GLU A O 1
ATOM 2854 N N . CYS A 1 352 ? -15.523 -9.383 3.246 1 74.5 352 CYS A N 1
ATOM 2855 C CA . CYS A 1 352 ? -14.883 -8.289 3.957 1 74.5 352 CYS A CA 1
ATOM 2856 C C . CYS A 1 352 ? -14.633 -7.109 3.025 1 74.5 352 CYS A C 1
ATOM 2858 O O . CYS A 1 352 ? -14.734 -5.953 3.441 1 74.5 352 CYS A O 1
ATOM 2860 N N . GLY A 1 353 ? -14.133 -7.387 1.857 1 69.31 353 GLY A N 1
ATOM 2861 C CA . GLY A 1 353 ? -13.711 -6.336 0.944 1 69.31 353 GLY A CA 1
ATOM 2862 C C . GLY A 1 353 ? -14.867 -5.68 0.215 1 69.31 353 GLY A C 1
ATOM 2863 O O . GLY A 1 353 ? -14.719 -4.594 -0.349 1 69.31 353 GLY A O 1
ATOM 2864 N N . GLY A 1 354 ? -16.047 -6.309 0.3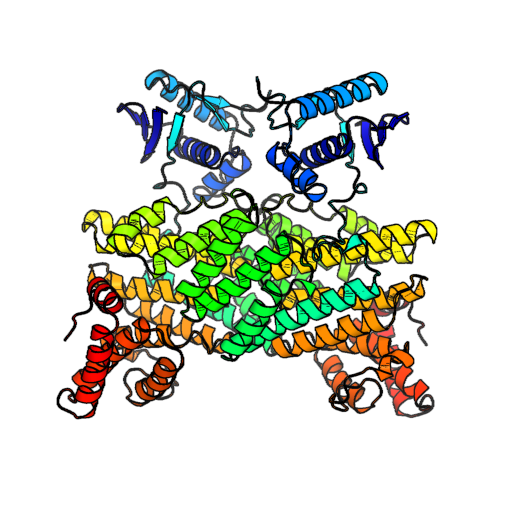46 1 63.5 354 GLY A N 1
ATOM 2865 C CA . GLY A 1 354 ? -17.188 -5.762 -0.371 1 63.5 354 GLY A CA 1
ATOM 2866 C C . GLY A 1 354 ? -16.969 -5.691 -1.871 1 63.5 354 GLY A C 1
ATOM 2867 O O . GLY A 1 354 ? -17.453 -4.77 -2.531 1 63.5 354 GLY A O 1
ATOM 2868 N N . HIS A 1 355 ? -16.047 -6.336 -2.354 1 60.75 355 HIS A N 1
ATOM 2869 C CA . HIS A 1 355 ? -15.688 -6.25 -3.766 1 60.75 355 HIS A CA 1
ATOM 2870 C C . HIS A 1 355 ? -16.672 -7.031 -4.629 1 60.75 355 HIS A C 1
ATOM 2872 O O . HIS A 1 355 ? -16.438 -8.195 -4.945 1 60.75 355 HIS A O 1
ATOM 2878 N N . LYS A 1 356 ? -17.688 -6.445 -5.035 1 57.12 356 LYS A N 1
ATOM 2879 C CA . LYS A 1 356 ? -18.75 -7.094 -5.801 1 57.12 356 LYS A CA 1
ATOM 2880 C C . LYS A 1 356 ? -18.281 -7.41 -7.219 1 57.12 356 LYS A C 1
ATOM 2882 O O . LYS A 1 356 ? -18.828 -8.305 -7.871 1 57.12 356 LYS A O 1
ATOM 2887 N N . GLU A 1 357 ? -17.328 -6.562 -7.781 1 52.88 357 GLU A N 1
ATOM 2888 C CA . GLU A 1 357 ? -16.906 -6.684 -9.172 1 52.88 357 GLU A CA 1
ATOM 2889 C C . GLU A 1 357 ? -16.188 -8.008 -9.414 1 52.88 357 GLU A C 1
ATOM 2891 O O . GLU A 1 357 ? -16.188 -8.523 -10.539 1 52.88 357 GLU A O 1
ATOM 2896 N N . HIS A 1 358 ? -15.367 -8.531 -8.469 1 56.66 358 HIS A N 1
ATOM 2897 C CA . HIS A 1 358 ? -14.391 -9.594 -8.672 1 56.66 358 HIS A CA 1
ATOM 2898 C C . HIS A 1 358 ? -15.039 -10.969 -8.531 1 56.66 358 HIS A C 1
ATOM 2900 O O . HIS A 1 358 ? -14.383 -11.992 -8.75 1 56.66 358 HIS A O 1
ATOM 2906 N N . ALA A 1 359 ? -16.25 -11.016 -8.531 1 61.41 359 ALA A N 1
ATOM 2907 C CA . ALA A 1 359 ? -16.844 -12.125 -7.789 1 61.41 359 ALA A CA 1
ATOM 2908 C C . ALA A 1 359 ? -17.172 -13.289 -8.719 1 61.41 359 ALA A C 1
ATOM 2910 O O . ALA A 1 359 ? -17.359 -14.422 -8.266 1 61.41 359 ALA A O 1
ATOM 2911 N N . SER A 1 360 ? -16.781 -13.125 -10.109 1 77.75 360 SER A N 1
ATOM 2912 C CA . SER A 1 360 ? -17.375 -14.273 -10.797 1 77.75 360 SER A CA 1
ATOM 2913 C C . SER A 1 360 ? -16.359 -15.391 -10.992 1 77.75 360 SER A C 1
ATOM 2915 O O . SER A 1 360 ? -16.703 -16.562 -10.922 1 77.75 360 SER A O 1
ATOM 2917 N N . TRP A 1 361 ? -15.086 -15.047 -11.164 1 80.12 361 TRP A N 1
ATOM 2918 C CA . TRP A 1 361 ? -14.062 -16.047 -11.438 1 80.12 361 TRP A CA 1
ATOM 2919 C C . TRP A 1 361 ? -13.914 -17.016 -10.266 1 80.12 361 TRP A C 1
ATOM 2921 O O . TRP A 1 361 ? -13.828 -18.234 -10.461 1 80.12 361 TRP A O 1
ATOM 2931 N N . GLY A 1 362 ? -13.859 -16.391 -9.102 1 81.88 362 GLY A N 1
ATOM 2932 C CA . GLY A 1 362 ? -13.734 -17.219 -7.918 1 81.88 362 GLY A CA 1
ATOM 2933 C C . GLY A 1 362 ? -14.867 -18.219 -7.762 1 81.88 362 GLY A C 1
ATOM 2934 O O . GLY A 1 362 ? -14.641 -19.375 -7.41 1 81.88 362 GLY A O 1
ATOM 2935 N N . ARG A 1 363 ? -15.953 -17.828 -8.172 1 88.25 363 ARG A N 1
ATOM 2936 C CA . ARG A 1 363 ? -17.125 -18.703 -8.062 1 88.25 363 ARG A CA 1
ATOM 2937 C C . ARG A 1 363 ? -17.109 -19.781 -9.141 1 88.25 363 ARG A C 1
ATOM 2939 O O . ARG A 1 363 ? -17.5 -20.922 -8.891 1 88.25 363 ARG A O 1
ATOM 2946 N N . ILE A 1 364 ? -16.703 -19.391 -10.258 1 90.88 364 ILE A N 1
ATOM 2947 C CA . ILE A 1 364 ? -16.641 -20.328 -11.367 1 90.88 364 ILE A CA 1
ATOM 2948 C C . ILE A 1 364 ? -15.648 -21.453 -11.031 1 90.88 364 ILE A C 1
ATOM 2950 O O . ILE A 1 364 ? -15.969 -22.625 -11.148 1 90.88 364 ILE A O 1
ATOM 2954 N N . THR A 1 365 ? -14.477 -21.062 -10.555 1 89.81 365 THR A N 1
ATOM 2955 C CA . THR A 1 365 ? -13.438 -22.047 -10.273 1 89.81 365 THR A CA 1
ATOM 2956 C C . THR A 1 365 ? -13.797 -22.875 -9.039 1 89.81 365 THR A C 1
ATOM 2958 O O . THR A 1 365 ? -13.461 -24.047 -8.961 1 89.81 365 THR A O 1
ATOM 2961 N N . PHE A 1 366 ? -14.508 -22.281 -8.164 1 91.31 366 PHE A N 1
ATOM 2962 C CA . PHE A 1 366 ? -14.992 -23.016 -7 1 91.31 366 PHE A CA 1
ATOM 2963 C C . PHE A 1 366 ? -16 -24.078 -7.414 1 91.31 366 PHE A C 1
ATOM 2965 O O . PHE A 1 366 ? -15.945 -25.219 -6.934 1 91.31 366 PHE A O 1
ATOM 2972 N N . ALA A 1 367 ? -16.844 -23.672 -8.289 1 92.69 367 ALA A N 1
ATOM 2973 C CA . ALA A 1 367 ? -17.812 -24.641 -8.812 1 92.69 367 ALA A CA 1
ATOM 2974 C C . ALA A 1 367 ? -17.094 -25.797 -9.508 1 92.69 367 ALA A C 1
ATOM 2976 O O . ALA A 1 367 ? -17.453 -26.969 -9.305 1 92.69 367 ALA A O 1
ATOM 2977 N N . GLU A 1 368 ? -16.141 -25.484 -10.258 1 91.19 368 GLU A N 1
ATOM 2978 C CA . GLU A 1 368 ? -15.359 -26.5 -10.93 1 91.19 368 GLU A CA 1
ATOM 2979 C C . GLU A 1 368 ? -14.703 -27.453 -9.93 1 91.19 368 GLU A C 1
ATOM 2981 O O . GLU A 1 368 ? -14.727 -28.672 -10.109 1 91.19 368 GLU A O 1
ATOM 2986 N N . PHE A 1 369 ? -14.164 -26.891 -8.93 1 91.94 369 PHE A N 1
ATOM 2987 C CA . PHE A 1 369 ? -13.539 -27.672 -7.871 1 91.94 369 PHE A CA 1
ATOM 2988 C C . PHE A 1 369 ? -14.555 -28.594 -7.215 1 91.94 369 PHE A C 1
ATOM 2990 O O . PHE A 1 369 ? -14.305 -29.797 -7.07 1 91.94 369 PHE A O 1
ATOM 2997 N N . CYS A 1 370 ? -15.688 -28.078 -6.922 1 91.44 370 CYS A N 1
ATOM 2998 C CA . CYS A 1 370 ? -16.703 -28.859 -6.219 1 91.44 370 CYS A CA 1
ATOM 2999 C C . CYS A 1 370 ? -17.234 -29.984 -7.098 1 91.44 370 CYS A C 1
ATOM 3001 O O . CYS A 1 370 ? -17.5 -31.078 -6.609 1 91.44 370 CYS A O 1
ATOM 3003 N N . LEU A 1 371 ? -17.328 -29.719 -8.344 1 90 371 LEU A N 1
ATOM 3004 C CA . LEU A 1 371 ? -17.844 -30.734 -9.258 1 90 371 LEU A CA 1
ATOM 3005 C C . LEU A 1 371 ? -16.812 -31.844 -9.469 1 90 371 LEU A C 1
ATOM 3007 O O . LEU A 1 371 ? -17.188 -32.969 -9.773 1 90 371 LEU A O 1
ATOM 3011 N N . SER A 1 372 ? -15.562 -31.547 -9.25 1 87.12 372 SER A N 1
ATOM 3012 C CA . SER A 1 372 ? -14.5 -32.531 -9.453 1 87.12 372 SER A CA 1
ATOM 3013 C C . SER A 1 372 ? -14.203 -33.281 -8.164 1 87.12 372 SER A C 1
ATOM 3015 O O . SER A 1 372 ? -13.594 -34.344 -8.195 1 87.12 372 SER A O 1
ATOM 3017 N N . HIS A 1 373 ? -14.648 -32.688 -7.133 1 86.44 373 HIS A N 1
ATOM 3018 C CA . HIS A 1 373 ? -14.312 -33.281 -5.848 1 86.44 373 HIS A CA 1
ATOM 3019 C C . HIS A 1 373 ? -15.547 -33.406 -4.957 1 86.44 373 HIS A C 1
ATOM 3021 O O . HIS A 1 373 ? -15.633 -32.75 -3.916 1 86.44 373 HIS A O 1
ATOM 3027 N N . ALA A 1 374 ? -16.297 -34.312 -5.293 1 74.69 374 ALA A N 1
ATOM 3028 C CA . ALA A 1 374 ? -17.562 -34.5 -4.602 1 74.69 374 ALA A CA 1
ATOM 3029 C C . ALA A 1 374 ? -17.344 -34.812 -3.121 1 74.69 374 ALA A C 1
ATOM 3031 O O . ALA A 1 374 ? -18.109 -34.344 -2.271 1 74.69 374 ALA A O 1
ATOM 3032 N N . ASP A 1 375 ? -16.312 -35.438 -2.793 1 74.25 375 ASP A N 1
ATOM 3033 C CA . ASP A 1 375 ? -16.016 -35.844 -1.415 1 74.25 375 ASP A CA 1
ATOM 3034 C C . ASP A 1 375 ? -15.695 -34.594 -0.563 1 74.25 375 ASP A C 1
ATOM 3036 O O . ASP A 1 375 ? -16 -34.562 0.628 1 74.25 375 ASP A O 1
ATOM 3040 N N . ALA A 1 376 ? -15.039 -33.719 -1.176 1 71.62 376 ALA A N 1
ATOM 3041 C CA . ALA A 1 376 ? -14.68 -32.5 -0.455 1 71.62 376 ALA A CA 1
ATOM 3042 C C . ALA A 1 376 ? -15.898 -31.609 -0.198 1 71.62 376 ALA A C 1
ATOM 3044 O O . ALA A 1 376 ? -15.945 -30.875 0.785 1 71.62 376 ALA A O 1
ATOM 3045 N N . VAL A 1 377 ? -16.891 -31.75 -0.927 1 72.75 377 VAL A N 1
ATOM 3046 C CA . VAL A 1 377 ? -18.094 -30.922 -0.896 1 72.75 377 VAL A CA 1
ATOM 3047 C C . VAL A 1 377 ? -18.875 -31.188 0.393 1 72.75 377 VAL A C 1
ATOM 3049 O O . VAL A 1 377 ? -19.562 -30.297 0.91 1 72.75 377 VAL A O 1
ATOM 3052 N N . GLY A 1 378 ? -18.656 -32.312 0.835 1 73.94 378 GLY A N 1
ATOM 3053 C CA . GLY A 1 378 ? -19.312 -32.656 2.094 1 73.94 378 GLY A CA 1
ATOM 3054 C C . GLY A 1 378 ? -18.859 -31.766 3.244 1 73.94 378 GLY A C 1
ATOM 3055 O O . GLY A 1 378 ? -19.547 -31.656 4.262 1 73.94 378 GLY A O 1
ATOM 3056 N N . ASN A 1 379 ? -17.812 -31.016 3.074 1 74 379 ASN A N 1
ATOM 3057 C CA . ASN A 1 379 ? -17.234 -30.203 4.141 1 74 379 ASN A CA 1
ATOM 3058 C C . ASN A 1 379 ? -17.562 -28.734 3.961 1 74 379 ASN A C 1
ATOM 3060 O O . ASN A 1 379 ? -17 -27.875 4.652 1 74 379 ASN A O 1
ATOM 3064 N N . LEU A 1 380 ? -18.469 -28.5 3.102 1 81.38 380 LEU A N 1
ATOM 3065 C CA . LEU A 1 380 ? -18.891 -27.109 2.934 1 81.38 380 LEU A CA 1
ATOM 3066 C C . LEU A 1 380 ? -19.703 -26.641 4.137 1 81.38 380 LEU A C 1
ATOM 3068 O O . LEU A 1 380 ? -20.422 -27.422 4.758 1 81.38 380 LEU A O 1
ATOM 3072 N N . PRO A 1 381 ? -19.453 -25.375 4.457 1 75.81 381 PRO A N 1
ATOM 3073 C CA . PRO A 1 381 ? -20.234 -24.859 5.594 1 75.81 381 PRO A CA 1
ATOM 3074 C C . PRO A 1 381 ? -21.734 -25.078 5.43 1 75.81 381 PRO A C 1
ATOM 3076 O O . PRO A 1 381 ? -22.297 -24.75 4.371 1 75.81 381 PRO A O 1
ATOM 3079 N N . ALA A 1 382 ? -22.328 -25.5 6.512 1 72.38 382 ALA A N 1
ATOM 3080 C CA . ALA A 1 382 ? -23.766 -25.812 6.484 1 72.38 382 ALA A CA 1
ATOM 3081 C C . ALA A 1 382 ? -24.594 -24.531 6.352 1 72.38 382 ALA A C 1
ATOM 3083 O O . ALA A 1 382 ? -25.734 -24.578 5.887 1 72.38 382 ALA A O 1
ATOM 3084 N N . GLN A 1 383 ? -24.062 -23.5 6.645 1 74.81 383 GLN A N 1
ATOM 3085 C CA . GLN A 1 383 ? -24.812 -22.25 6.711 1 74.81 383 GLN A CA 1
ATOM 3086 C C . GLN A 1 383 ? -24.828 -21.547 5.355 1 74.81 383 GLN A C 1
ATOM 3088 O O . GLN A 1 383 ? -25.5 -20.516 5.191 1 74.81 383 GLN A O 1
ATOM 3093 N N . TRP A 1 384 ? -24.234 -22.125 4.391 1 82.12 384 TRP A N 1
ATOM 3094 C CA . TRP A 1 384 ? -24.234 -21.484 3.08 1 82.12 384 TRP A CA 1
ATOM 3095 C C . TRP A 1 384 ? -25.625 -21.547 2.443 1 82.12 384 TRP A C 1
ATOM 3097 O O . TRP A 1 384 ? -26.281 -22.578 2.479 1 82.12 384 TRP A O 1
ATOM 3107 N N . SER A 1 385 ? -26 -20.422 2.059 1 81.62 385 SER A N 1
ATOM 3108 C CA . SER A 1 385 ? -27.266 -20.344 1.311 1 81.62 385 SER A CA 1
ATOM 3109 C C . SER A 1 385 ? -27.172 -21.125 0.005 1 81.62 385 SER A C 1
ATOM 3111 O O . SER A 1 385 ? -26.078 -21.469 -0.45 1 81.62 385 SER A O 1
ATOM 3113 N N . ASP A 1 386 ? -28.297 -21.438 -0.575 1 84.06 386 ASP A N 1
ATOM 3114 C CA . ASP A 1 386 ? -28.359 -22.203 -1.811 1 84.06 386 ASP A CA 1
ATOM 3115 C C . ASP A 1 386 ? -27.625 -21.5 -2.945 1 84.06 386 ASP A C 1
ATOM 3117 O O . ASP A 1 386 ? -27.062 -22.156 -3.83 1 84.06 386 ASP A O 1
ATOM 3121 N N . ASP A 1 387 ? -27.594 -20.219 -2.82 1 85.56 387 ASP A N 1
ATOM 3122 C CA . ASP A 1 387 ? -26.969 -19.453 -3.891 1 85.56 387 ASP A CA 1
ATOM 3123 C C . ASP A 1 387 ? -25.453 -19.422 -3.711 1 85.56 387 ASP A C 1
ATOM 3125 O O . ASP A 1 387 ? -24.734 -18.906 -4.578 1 85.56 387 ASP A O 1
ATOM 3129 N N . MET A 1 388 ? -25 -20.078 -2.639 1 85.56 388 MET A N 1
ATOM 3130 C CA . MET A 1 388 ? -23.562 -20.141 -2.389 1 85.56 388 MET A CA 1
ATOM 3131 C C . MET A 1 388 ? -23.047 -21.562 -2.553 1 85.56 388 MET A C 1
ATOM 3133 O O . MET A 1 388 ? -21.828 -21.781 -2.555 1 85.56 388 MET A O 1
ATOM 3137 N N . ASN A 1 389 ? -23.938 -22.484 -2.744 1 87.88 389 ASN A N 1
ATOM 3138 C CA . ASN A 1 389 ? -23.578 -23.906 -2.875 1 87.88 389 ASN A CA 1
ATOM 3139 C C . ASN A 1 389 ? -23.578 -24.344 -4.336 1 87.88 389 ASN A C 1
ATOM 3141 O O . ASN A 1 389 ? -24.641 -24.469 -4.949 1 87.88 389 ASN A O 1
ATOM 3145 N N . PRO A 1 390 ? -22.438 -24.75 -4.848 1 90.94 390 PRO A N 1
ATOM 3146 C CA . PRO A 1 390 ? -22.344 -25.094 -6.266 1 90.94 390 PRO A CA 1
ATOM 3147 C C . PRO A 1 390 ? -23.078 -26.391 -6.602 1 90.94 390 PRO A C 1
ATOM 3149 O O . PRO A 1 390 ? -23.219 -26.734 -7.777 1 90.94 390 PRO A O 1
ATOM 3152 N N . MET A 1 391 ? -23.594 -27.047 -5.609 1 89.06 391 MET A N 1
ATOM 3153 C CA . MET A 1 391 ? -24.359 -28.266 -5.867 1 89.06 391 MET A CA 1
ATOM 3154 C C . MET A 1 391 ? -25.828 -27.953 -6.062 1 89.06 391 MET A C 1
ATOM 3156 O O . MET A 1 391 ? -26.641 -28.844 -6.316 1 89.06 391 MET A O 1
ATOM 3160 N N . ASN A 1 392 ? -26.109 -26.672 -6.035 1 91.25 392 ASN A N 1
ATOM 3161 C CA . ASN A 1 392 ? -27.484 -26.219 -6.227 1 91.25 392 ASN A CA 1
ATOM 3162 C C . ASN A 1 392 ? -27.625 -25.359 -7.484 1 91.25 392 ASN A C 1
ATOM 3164 O O . ASN A 1 392 ? -26.75 -24.562 -7.805 1 91.25 392 ASN A O 1
ATOM 3168 N N . ARG A 1 393 ? -28.828 -25.422 -8.07 1 92.38 393 ARG A N 1
ATOM 3169 C CA . ARG A 1 393 ? -29.109 -24.688 -9.297 1 92.38 393 ARG A CA 1
ATOM 3170 C C . ARG A 1 393 ? -29.125 -23.188 -9.047 1 92.38 393 ARG A C 1
ATOM 3172 O O . ARG A 1 393 ? -28.766 -22.406 -9.922 1 92.38 393 ARG A O 1
ATOM 3179 N N . ALA A 1 394 ? -29.547 -22.859 -7.836 1 93.31 394 ALA A N 1
ATOM 3180 C CA . ALA A 1 394 ? -29.641 -21.438 -7.477 1 93.31 394 ALA A CA 1
ATOM 3181 C C . ALA A 1 394 ? -28.281 -20.766 -7.586 1 93.31 394 ALA A C 1
ATOM 3183 O O . ALA A 1 394 ? -28.203 -19.578 -7.938 1 93.31 394 ALA A O 1
ATOM 3184 N N . PHE A 1 395 ? -27.203 -21.516 -7.332 1 92.62 395 PHE A N 1
ATOM 3185 C CA . PHE A 1 395 ? -25.844 -21.016 -7.449 1 92.62 395 PHE A CA 1
ATOM 3186 C C . PHE A 1 395 ? -25.547 -20.547 -8.875 1 92.62 395 PHE A C 1
ATOM 3188 O O . PHE A 1 395 ? -25.047 -19.438 -9.078 1 92.62 395 PHE A O 1
ATOM 3195 N N . TYR A 1 396 ? -25.984 -21.266 -9.805 1 94.5 396 TYR A N 1
ATOM 3196 C CA . TYR A 1 396 ? -25.688 -21 -11.203 1 94.5 396 TYR A CA 1
ATOM 3197 C C . TYR A 1 396 ? -26.594 -19.906 -11.75 1 94.5 396 TYR A C 1
ATOM 3199 O O . TYR A 1 396 ? -26.188 -19.125 -12.609 1 94.5 396 TYR A O 1
ATOM 3207 N N . ARG A 1 397 ? -27.766 -19.812 -11.25 1 92.12 397 ARG A N 1
ATOM 3208 C CA . ARG A 1 397 ? -28.656 -18.734 -11.656 1 92.12 397 ARG A CA 1
ATOM 3209 C C . ARG A 1 397 ? -28.109 -17.375 -11.234 1 92.12 397 ARG A C 1
ATOM 3211 O O . ARG A 1 397 ? -28.078 -16.438 -12.031 1 92.12 397 ARG A O 1
ATOM 3218 N N . HIS A 1 398 ? -27.719 -17.391 -10.062 1 88.19 398 HIS A N 1
ATOM 3219 C CA . HIS A 1 398 ? -27.141 -16.156 -9.539 1 88.19 398 HIS A CA 1
ATOM 3220 C C . HIS A 1 398 ? -25.844 -15.797 -10.25 1 88.19 398 HIS A C 1
ATOM 3222 O O . HIS A 1 398 ? -25.609 -14.633 -10.586 1 88.19 398 HIS A O 1
ATOM 3228 N N . LEU A 1 399 ? -25.078 -16.781 -10.477 1 90.75 399 LEU A N 1
ATOM 3229 C CA . LEU A 1 399 ? -23.781 -16.562 -11.125 1 90.75 399 LEU A CA 1
ATOM 3230 C C . LEU A 1 399 ? -23.969 -16.156 -12.578 1 90.75 399 LEU A C 1
ATOM 3232 O O . LEU A 1 399 ? -23.188 -15.367 -13.109 1 90.75 399 LEU A O 1
ATOM 3236 N N . SER A 1 400 ? -24.969 -16.688 -13.234 1 91.81 400 SER A N 1
ATOM 3237 C CA . SER A 1 400 ? -25.266 -16.375 -14.633 1 91.81 400 SER A CA 1
ATOM 3238 C C . SER A 1 400 ? -25.531 -14.883 -14.82 1 91.81 400 SER A C 1
ATOM 3240 O O . SER A 1 400 ? -25.047 -14.266 -15.773 1 91.81 400 SER A O 1
ATOM 3242 N N . GLU A 1 401 ? -26.25 -14.336 -13.938 1 85.88 401 GLU A N 1
ATOM 3243 C CA . GLU A 1 401 ? -26.578 -12.922 -14.008 1 85.88 401 GLU A CA 1
ATOM 3244 C C . GLU A 1 401 ? -25.328 -12.055 -13.922 1 85.88 401 GLU A C 1
ATOM 3246 O O . GLU A 1 401 ? -25.172 -11.109 -14.703 1 85.88 401 GLU A O 1
ATOM 3251 N N . LYS A 1 402 ? -24.531 -12.453 -13.094 1 81 402 LYS A N 1
ATOM 3252 C CA . LYS A 1 402 ? -23.312 -11.695 -12.883 1 81 402 LYS A CA 1
ATOM 3253 C C . LYS A 1 402 ? -22.359 -11.828 -14.07 1 81 402 LYS A C 1
ATOM 3255 O O . LYS A 1 402 ? -21.766 -10.844 -14.508 1 81 402 LYS A O 1
ATOM 3260 N N . VAL A 1 403 ? -22.219 -13.008 -14.539 1 86.44 403 VAL A N 1
ATOM 3261 C CA . VAL A 1 403 ? -21.297 -13.305 -15.633 1 86.44 403 VAL A CA 1
ATOM 3262 C C . VAL A 1 403 ? -21.797 -12.633 -16.922 1 86.44 403 VAL A C 1
ATOM 3264 O O . VAL A 1 403 ? -20.984 -12.133 -17.703 1 86.44 403 VAL A O 1
ATOM 3267 N N . GLU A 1 404 ? -23.031 -12.578 -17.078 1 81.81 404 GLU A N 1
ATOM 3268 C CA . GLU A 1 404 ? -23.594 -11.945 -18.266 1 81.81 404 GLU A CA 1
ATOM 3269 C C . GLU A 1 404 ? -23.406 -10.438 -18.234 1 81.81 404 GLU A C 1
ATOM 3271 O O . GLU A 1 404 ? -23.156 -9.812 -19.266 1 81.81 404 GLU A O 1
ATOM 3276 N N . GLN A 1 405 ? -23.484 -9.938 -17.094 1 74.44 405 GLN A N 1
ATOM 3277 C CA . GLN A 1 405 ? -23.422 -8.492 -16.938 1 74.44 405 GLN A CA 1
ATOM 3278 C C . GLN A 1 405 ? -21.969 -8 -16.922 1 74.44 405 GLN A C 1
ATOM 3280 O O . GLN A 1 405 ? -21.656 -6.965 -17.516 1 74.44 405 GLN A O 1
ATOM 3285 N N . TYR A 1 406 ? -21.094 -8.781 -16.328 1 70.25 406 TYR A N 1
ATOM 3286 C CA . TYR A 1 406 ? -19.781 -8.203 -16.047 1 70.25 406 TYR A CA 1
ATOM 3287 C C . TYR A 1 406 ? -18.672 -9.133 -16.516 1 70.25 406 TYR A C 1
ATOM 3289 O O . TYR A 1 406 ? -17.5 -8.773 -16.484 1 70.25 406 TYR A O 1
ATOM 3297 N N . GLY A 1 407 ? -18.984 -10.305 -16.969 1 75.94 407 GLY A N 1
ATOM 3298 C CA . GLY A 1 407 ? -17.969 -11.305 -17.25 1 75.94 407 GLY A CA 1
ATOM 3299 C C . GLY A 1 407 ? -17.281 -11.102 -18.594 1 75.94 407 GLY A C 1
ATOM 3300 O O . GLY A 1 407 ? -17.891 -10.609 -19.531 1 75.94 407 GLY A O 1
ATOM 3301 N N . THR A 1 408 ? -15.969 -11.477 -18.578 1 77.06 408 THR A N 1
ATOM 3302 C CA . THR A 1 408 ? -15.242 -11.547 -19.844 1 77.06 408 THR A CA 1
ATOM 3303 C C . THR A 1 408 ? -15.695 -12.758 -20.656 1 77.06 408 THR A C 1
ATOM 3305 O O . THR A 1 408 ? -16.375 -13.641 -20.141 1 77.06 408 THR A O 1
ATOM 3308 N N . ALA A 1 409 ? -15.25 -12.695 -21.953 1 79.75 409 ALA A N 1
ATOM 3309 C CA . ALA A 1 409 ? -15.578 -13.836 -22.797 1 79.75 409 ALA A CA 1
ATOM 3310 C C . ALA A 1 409 ? -15.031 -15.133 -22.203 1 79.75 409 ALA A C 1
ATOM 3312 O O . ALA A 1 409 ? -15.68 -16.188 -22.297 1 79.75 409 ALA A O 1
ATOM 3313 N N . ARG A 1 410 ? -13.953 -15.023 -21.578 1 81.88 410 ARG A N 1
ATOM 3314 C CA . ARG A 1 410 ? -13.352 -16.203 -20.969 1 81.88 410 ARG A CA 1
ATOM 3315 C C . ARG A 1 410 ? -14.172 -16.672 -19.781 1 81.88 410 ARG A C 1
ATOM 3317 O O . ARG A 1 410 ? -14.375 -17.875 -19.594 1 81.88 410 ARG A O 1
ATOM 3324 N N . GLU A 1 411 ? -14.578 -15.773 -19.031 1 84.19 411 GLU A N 1
ATOM 3325 C CA . GLU A 1 411 ? -15.391 -16.109 -17.859 1 84.19 411 GLU A CA 1
ATOM 3326 C C . GLU A 1 411 ? -16.734 -16.719 -18.297 1 84.19 411 GLU A C 1
ATOM 3328 O O . GLU A 1 411 ? -17.188 -17.703 -17.703 1 84.19 411 GLU A O 1
ATOM 3333 N N . GLN A 1 412 ? -17.219 -16.172 -19.312 1 89.38 412 GLN A N 1
ATOM 3334 C CA . GLN A 1 412 ? -18.484 -16.672 -19.812 1 89.38 412 GLN A CA 1
ATOM 3335 C C . GLN A 1 412 ? -18.344 -18.109 -20.328 1 89.38 412 GLN A C 1
ATOM 3337 O O . GLN A 1 412 ? -19.141 -18.984 -19.984 1 89.38 412 GLN A O 1
ATOM 3342 N N . ALA A 1 413 ? -17.344 -18.234 -21.078 1 91.12 413 ALA A N 1
ATOM 3343 C CA . ALA A 1 413 ? -17.125 -19.562 -21.625 1 91.12 413 ALA A CA 1
ATOM 3344 C C . ALA A 1 413 ? -16.906 -20.594 -20.516 1 91.12 413 ALA A C 1
ATOM 3346 O O . ALA A 1 413 ? -17.484 -21.688 -20.562 1 91.12 413 ALA A O 1
ATOM 3347 N N . MET A 1 414 ? -16.125 -20.219 -19.594 1 90.38 414 MET A N 1
ATOM 3348 C CA . MET A 1 414 ? -15.859 -21.125 -18.469 1 90.38 414 MET A CA 1
ATOM 3349 C C . MET A 1 414 ? -17.125 -21.391 -17.672 1 90.38 414 MET A C 1
ATOM 3351 O O . MET A 1 414 ? -17.344 -22.516 -17.203 1 90.38 414 MET A O 1
ATOM 3355 N N . PHE A 1 415 ? -17.844 -20.391 -17.469 1 94.06 415 PHE A N 1
ATOM 3356 C CA . PHE A 1 415 ? -19.109 -20.531 -16.766 1 94.06 415 PHE A CA 1
ATOM 3357 C C . PHE A 1 415 ? -20.016 -21.531 -17.484 1 94.06 415 PHE A C 1
ATOM 3359 O O . PHE A 1 415 ? -20.562 -22.438 -16.844 1 94.06 415 PHE A O 1
ATOM 3366 N N . TYR A 1 416 ? -20.125 -21.406 -18.797 1 94.62 416 TYR A N 1
ATOM 3367 C CA . TYR A 1 416 ? -20.969 -22.312 -19.562 1 94.62 416 TYR A CA 1
ATOM 3368 C C . TYR A 1 416 ? -20.484 -23.75 -19.453 1 94.62 416 TYR A C 1
ATOM 3370 O O . TYR A 1 416 ? -21.281 -24.672 -19.297 1 94.62 416 TYR A O 1
ATOM 3378 N N . LEU A 1 417 ? -19.25 -23.891 -19.469 1 93.56 417 LEU A N 1
ATOM 3379 C CA . LEU A 1 417 ? -18.672 -25.234 -19.359 1 93.56 417 LEU A CA 1
ATOM 3380 C C . LEU A 1 417 ? -19 -25.844 -18 1 93.56 417 LEU A C 1
ATOM 3382 O O . LEU A 1 417 ? -19.406 -27.016 -17.938 1 93.56 417 LEU A O 1
ATOM 3386 N N . VAL A 1 418 ? -18.812 -25.078 -17.016 1 93.56 418 VAL A N 1
ATOM 3387 C CA . VAL A 1 418 ? -19.031 -25.578 -15.664 1 93.56 418 VAL A CA 1
ATOM 3388 C C . VAL A 1 418 ? -20.516 -25.812 -15.43 1 93.56 418 VAL A C 1
ATOM 3390 O O . VAL A 1 418 ? -20.906 -26.797 -14.805 1 93.56 418 VAL A O 1
ATOM 3393 N N . TYR A 1 419 ? -21.328 -24.891 -15.969 1 95.44 419 TYR A N 1
ATOM 3394 C CA . TYR A 1 419 ? -22.781 -25.047 -15.844 1 95.44 419 TYR A CA 1
ATOM 3395 C C . TYR A 1 419 ? -23.266 -26.297 -16.562 1 95.44 419 TYR A C 1
ATOM 3397 O O . TYR A 1 419 ? -24.094 -27.031 -16.047 1 95.44 419 TYR A O 1
ATOM 3405 N N . MET A 1 420 ? -22.734 -26.547 -17.719 1 94.44 420 MET A N 1
ATOM 3406 C CA . MET A 1 420 ? -23.078 -27.766 -18.453 1 94.44 420 MET A CA 1
ATOM 3407 C C . MET A 1 420 ? -22.688 -29.016 -17.672 1 94.44 420 MET A C 1
ATOM 3409 O O . MET A 1 420 ? -23.438 -29.984 -17.641 1 94.44 420 MET A O 1
ATOM 3413 N N . ARG A 1 421 ? -21.531 -28.984 -17.078 1 92.38 421 ARG A N 1
ATOM 3414 C CA . ARG A 1 421 ? -21.094 -30.109 -16.266 1 92.38 421 ARG A CA 1
ATOM 3415 C C . ARG A 1 421 ? -22.062 -30.359 -15.109 1 92.38 421 ARG A C 1
ATOM 3417 O O . ARG A 1 421 ? -22.359 -31.516 -14.781 1 92.38 421 ARG A O 1
ATOM 3424 N N . PHE A 1 422 ? -22.469 -29.328 -14.445 1 94.38 422 PHE A N 1
ATOM 3425 C CA . PHE A 1 422 ? -23.438 -29.422 -13.359 1 94.38 422 PHE A CA 1
ATOM 3426 C C . PHE A 1 422 ? -24.734 -30.047 -13.852 1 94.38 422 PHE A C 1
ATOM 3428 O O . PHE A 1 422 ? -25.266 -30.969 -13.227 1 94.38 422 PHE A O 1
ATOM 3435 N N . LEU A 1 423 ? -25.188 -29.594 -15.023 1 94.94 423 LEU A N 1
ATOM 3436 C CA . LEU A 1 423 ? -26.438 -30.109 -15.586 1 94.94 423 LEU A CA 1
ATOM 3437 C C . LEU A 1 423 ? -26.312 -31.578 -15.969 1 94.94 423 LEU A C 1
ATOM 3439 O O . LEU A 1 423 ? -27.234 -32.344 -15.773 1 94.94 423 LEU A O 1
ATOM 3443 N N . ARG A 1 424 ? -25.219 -31.938 -16.469 1 92.81 424 ARG A N 1
ATOM 3444 C CA . ARG A 1 424 ? -24.969 -33.344 -16.781 1 92.81 424 ARG A CA 1
ATOM 3445 C C . ARG A 1 424 ? -24.984 -34.188 -15.523 1 92.81 424 ARG A C 1
ATOM 3447 O O . ARG A 1 424 ? -25.562 -35.281 -15.523 1 92.81 424 ARG A O 1
ATOM 3454 N N . ARG A 1 425 ? -24.375 -33.688 -14.547 1 90.25 425 ARG A N 1
ATOM 3455 C CA . ARG A 1 425 ? -24.344 -34.438 -13.281 1 90.25 425 ARG A CA 1
ATOM 3456 C C . ARG A 1 425 ? -25.734 -34.625 -12.711 1 90.25 425 ARG A C 1
ATOM 3458 O O . ARG A 1 425 ? -26.016 -35.656 -12.07 1 90.25 425 ARG A O 1
ATOM 3465 N N . ARG A 1 426 ? -26.578 -33.719 -12.969 1 92.62 426 ARG A N 1
ATOM 3466 C CA . ARG A 1 426 ? -27.953 -33.75 -12.469 1 92.62 426 ARG A CA 1
ATOM 3467 C C . ARG A 1 426 ? -28.844 -34.594 -13.391 1 92.62 426 ARG A C 1
ATOM 3469 O O . ARG A 1 426 ? -30.047 -34.688 -13.164 1 92.62 426 ARG A O 1
ATOM 3476 N N . GLY A 1 427 ? -28.281 -35.062 -14.484 1 92.25 427 GLY A N 1
ATOM 3477 C CA . GLY A 1 427 ? -29.047 -35.844 -15.453 1 92.25 427 GLY A CA 1
ATOM 3478 C C . GLY A 1 427 ? -29.875 -34.969 -16.375 1 92.25 427 GLY A C 1
ATOM 3479 O O . GLY A 1 427 ? -30.891 -35.438 -16.922 1 92.25 427 GLY A O 1
ATOM 3480 N N . GLU A 1 428 ? -29.469 -33.75 -16.516 1 92.56 428 GLU A N 1
ATOM 3481 C CA . GLU A 1 428 ? -30.25 -32.812 -17.328 1 92.56 428 GLU A CA 1
ATOM 3482 C C . GLU A 1 428 ? -29.547 -32.469 -18.641 1 92.56 428 GLU A C 1
ATOM 3484 O O . GLU A 1 428 ? -29.719 -31.391 -19.188 1 92.56 428 GLU A O 1
ATOM 3489 N N . ALA A 1 429 ? -28.703 -33.375 -19.109 1 88.94 429 ALA A N 1
ATOM 3490 C CA . ALA A 1 429 ? -27.875 -33.125 -20.281 1 88.94 429 ALA A CA 1
ATOM 3491 C C . ALA A 1 429 ? -28.734 -33.062 -21.547 1 88.94 429 ALA A C 1
ATOM 3493 O O . ALA A 1 429 ? -28.328 -32.438 -22.531 1 88.94 429 ALA A O 1
ATOM 3494 N N . GLU A 1 430 ? -29.906 -33.625 -21.547 1 89.75 430 GLU A N 1
ATOM 3495 C CA . GLU A 1 430 ? -30.766 -33.656 -22.734 1 89.75 430 GLU A CA 1
ATOM 3496 C C . GLU A 1 430 ? -31.875 -32.594 -22.609 1 89.75 430 GLU A C 1
ATOM 3498 O O . GLU A 1 430 ? -32.688 -32.469 -23.516 1 89.75 430 GLU A O 1
ATOM 3503 N N . GLY A 1 431 ? -31.828 -31.75 -21.641 1 90.81 431 GLY A N 1
ATOM 3504 C CA . GLY A 1 431 ? -32.875 -30.766 -21.406 1 90.81 431 GLY A CA 1
ATOM 3505 C C . GLY A 1 431 ? -32.656 -29.469 -22.156 1 90.81 431 GLY A C 1
ATOM 3506 O O . GLY A 1 431 ? -31.562 -29.25 -22.719 1 90.81 431 GLY A O 1
ATOM 3507 N N . ALA A 1 432 ? -33.719 -28.703 -22.172 1 93.19 432 ALA A N 1
ATOM 3508 C CA . ALA A 1 432 ? -33.719 -27.438 -22.891 1 93.19 432 ALA A CA 1
ATOM 3509 C C . ALA A 1 432 ? -32.656 -26.484 -22.344 1 93.19 432 ALA A C 1
ATOM 3511 O O . ALA A 1 432 ? -32.031 -25.734 -23.094 1 93.19 432 ALA A O 1
ATOM 3512 N N . LEU A 1 433 ? -32.5 -26.609 -21.078 1 93.69 433 LEU A N 1
ATOM 3513 C CA . LEU A 1 433 ? -31.562 -25.703 -20.438 1 93.69 433 LEU A CA 1
ATOM 3514 C C . LEU A 1 433 ? -30.125 -26.031 -20.875 1 93.69 433 LEU A C 1
ATOM 3516 O O . LEU A 1 433 ? -29.344 -25.125 -21.188 1 93.69 433 LEU A O 1
ATOM 3520 N N . TYR A 1 434 ? -29.781 -27.25 -20.859 1 94.5 434 TYR A N 1
ATOM 3521 C CA . TYR A 1 434 ? -28.453 -27.672 -21.328 1 94.5 434 TYR A CA 1
ATOM 3522 C C . TYR A 1 434 ? -28.219 -27.25 -22.766 1 94.5 434 TYR A C 1
ATOM 3524 O O . TYR A 1 434 ? -27.172 -26.688 -23.094 1 94.5 434 TYR A O 1
ATOM 3532 N N . ALA A 1 435 ? -29.25 -27.484 -23.609 1 94.5 435 ALA A N 1
ATOM 3533 C CA . ALA A 1 435 ? -29.141 -27.125 -25.016 1 94.5 435 ALA A CA 1
ATOM 3534 C C . ALA A 1 435 ? -28.922 -25.609 -25.172 1 94.5 435 ALA A C 1
ATOM 3536 O O . ALA A 1 435 ? -28.156 -25.172 -26.031 1 94.5 435 ALA A O 1
ATOM 3537 N N . GLY A 1 436 ? -29.656 -24.922 -24.359 1 94.94 436 GLY A N 1
ATOM 3538 C CA . GLY A 1 436 ? -29.5 -23.484 -24.391 1 94.94 436 GLY A CA 1
ATOM 3539 C C . GLY A 1 436 ? -28.094 -23.016 -24.016 1 94.94 436 GLY A C 1
ATOM 3540 O O . GLY A 1 436 ? -27.516 -22.188 -24.719 1 94.94 436 GLY A O 1
ATOM 3541 N N . VAL A 1 437 ? -27.547 -23.578 -22.938 1 94.38 437 VAL A N 1
ATOM 3542 C CA . VAL A 1 437 ? -26.219 -23.219 -22.469 1 94.38 437 VAL A CA 1
ATOM 3543 C C . VAL A 1 437 ? -25.172 -23.656 -23.5 1 94.38 437 VAL A C 1
ATOM 3545 O O . VAL A 1 437 ? -24.219 -22.906 -23.781 1 94.38 437 VAL A O 1
ATOM 3548 N N . HIS A 1 438 ? -25.375 -24.766 -24.047 1 93.75 438 HIS A N 1
ATOM 3549 C CA . HIS A 1 438 ? -24.5 -25.312 -25.078 1 93.75 438 HIS A CA 1
ATOM 3550 C C . HIS A 1 438 ? -24.453 -24.406 -26.297 1 93.75 438 HIS A C 1
ATOM 3552 O O . HIS A 1 438 ? -23.359 -24.109 -26.812 1 93.75 438 HIS A O 1
ATOM 3558 N N . ARG A 1 439 ? -25.578 -23.938 -26.703 1 93.94 439 ARG A N 1
ATOM 3559 C CA . ARG A 1 439 ? -25.641 -23.031 -27.844 1 93.94 439 ARG A CA 1
ATOM 3560 C C . ARG A 1 439 ? -24.906 -21.734 -27.562 1 93.94 439 ARG A C 1
ATOM 3562 O O . ARG A 1 439 ? -24.234 -21.188 -28.438 1 93.94 439 ARG A O 1
ATOM 3569 N N . GLN A 1 440 ? -25.125 -21.266 -26.422 1 93.31 440 GLN A N 1
ATOM 3570 C CA . GLN A 1 440 ? -24.469 -20.016 -26.047 1 93.31 440 GLN A CA 1
ATOM 3571 C C . GLN A 1 440 ? -22.953 -20.172 -26.031 1 93.31 440 GLN A C 1
ATOM 3573 O O . GLN A 1 440 ? -22.234 -19.297 -26.516 1 93.31 440 GLN A O 1
ATOM 3578 N N . LEU A 1 441 ? -22.469 -21.281 -25.5 1 93.5 441 LEU A N 1
ATOM 3579 C CA . LEU A 1 441 ? -21.031 -21.562 -25.469 1 93.5 441 LEU A CA 1
ATOM 3580 C C . LEU A 1 441 ? -20.469 -21.609 -26.891 1 93.5 441 LEU A C 1
ATOM 3582 O O . LEU A 1 441 ? -19.453 -20.969 -27.188 1 93.5 441 LEU A O 1
ATOM 3586 N N . TYR A 1 442 ? -21.156 -22.281 -27.719 1 92.44 442 TYR A N 1
ATOM 3587 C CA . TYR A 1 442 ? -20.672 -22.453 -29.094 1 92.44 442 TYR A CA 1
ATOM 3588 C C . TYR A 1 442 ? -20.703 -21.125 -29.844 1 92.44 442 TYR A C 1
ATOM 3590 O O . TYR A 1 442 ? -19.812 -20.828 -30.641 1 92.44 442 TYR A O 1
ATOM 3598 N N . ALA A 1 443 ? -21.75 -20.391 -29.641 1 93 443 ALA A N 1
ATOM 3599 C CA . ALA A 1 443 ? -21.828 -19.078 -30.25 1 93 443 ALA A CA 1
ATOM 3600 C C . ALA A 1 443 ? -20.656 -18.203 -29.828 1 93 443 ALA A C 1
ATOM 3602 O O . ALA A 1 443 ? -20.047 -17.516 -30.641 1 93 443 ALA A O 1
ATOM 3603 N N . LEU A 1 444 ? -20.375 -18.25 -28.562 1 91.19 444 LEU A N 1
ATOM 3604 C CA . LEU A 1 444 ? -19.297 -17.453 -28.016 1 91.19 444 LEU A CA 1
ATOM 3605 C C . LEU A 1 444 ? -17.953 -17.906 -28.594 1 91.19 444 LEU A C 1
ATOM 3607 O O . LEU A 1 444 ? -17.125 -17.062 -28.953 1 91.19 444 LEU A O 1
ATOM 3611 N N . LEU A 1 445 ? -17.75 -19.188 -28.688 1 90.25 445 LEU A N 1
ATOM 3612 C CA . LEU A 1 445 ? -16.484 -19.734 -29.172 1 90.25 445 LEU A CA 1
ATOM 3613 C C . LEU A 1 445 ? -16.312 -19.453 -30.656 1 90.25 445 LEU A C 1
ATOM 3615 O O . LEU A 1 445 ? -15.188 -19.312 -31.141 1 90.25 445 LEU A O 1
ATOM 3619 N N . ALA A 1 446 ? -17.375 -19.375 -31.344 1 88.31 446 ALA A N 1
ATOM 3620 C CA . ALA A 1 446 ? -17.328 -19.062 -32.781 1 88.31 446 ALA A CA 1
ATOM 3621 C C . ALA A 1 446 ? -16.938 -17.594 -33 1 88.31 446 ALA A C 1
ATOM 3623 O O . ALA A 1 446 ? -16.219 -17.281 -33.938 1 88.31 446 ALA A O 1
ATOM 3624 N N . GLU A 1 447 ? -17.375 -16.812 -32.125 1 86.56 447 GLU A N 1
ATOM 3625 C CA . GLU A 1 447 ? -17.125 -15.383 -32.25 1 86.56 447 GLU A CA 1
ATOM 3626 C C . GLU A 1 447 ? -15.742 -15.023 -31.734 1 86.56 447 GLU A C 1
ATOM 3628 O O . GLU A 1 447 ? -15.125 -14.062 -32.188 1 86.56 447 GLU A O 1
ATOM 3633 N N . GLN A 1 448 ? -15.438 -15.797 -30.75 1 82.94 448 GLN A N 1
ATOM 3634 C CA . GLN A 1 448 ? -14.195 -15.453 -30.062 1 82.94 448 GLN A CA 1
ATOM 3635 C C . GLN A 1 448 ? -13.203 -16.609 -30.109 1 82.94 448 GLN A C 1
ATOM 3637 O O . GLN A 1 448 ? -13.031 -17.328 -29.109 1 82.94 448 GLN A O 1
ATOM 3642 N N . ASN A 1 449 ? -12.398 -16.719 -31.062 1 77.38 449 ASN A N 1
ATOM 3643 C CA . ASN A 1 449 ? -11.5 -17.844 -31.297 1 77.38 449 ASN A CA 1
ATOM 3644 C C . ASN A 1 449 ? -10.398 -17.906 -30.234 1 77.38 449 ASN A C 1
ATOM 3646 O O . ASN A 1 449 ? -9.961 -19 -29.875 1 77.38 449 ASN A O 1
ATOM 3650 N N . HIS A 1 450 ? -10.102 -16.812 -29.688 1 74.81 450 HIS A N 1
ATOM 3651 C CA . HIS A 1 450 ? -9.016 -16.797 -28.719 1 74.81 450 HIS A CA 1
ATOM 3652 C C . HIS A 1 450 ? -9.445 -17.453 -27.406 1 74.81 450 HIS A C 1
ATOM 3654 O O . HIS A 1 450 ? -8.609 -17.984 -26.672 1 74.81 450 HIS A O 1
ATOM 3660 N N . VAL A 1 451 ? -10.711 -17.422 -27.141 1 82.12 451 VAL A N 1
ATOM 3661 C CA . VAL A 1 451 ? -11.242 -18.062 -25.938 1 82.12 451 VAL A CA 1
ATOM 3662 C C . VAL A 1 451 ? -11.164 -19.578 -26.078 1 82.12 451 VAL A C 1
ATOM 3664 O O . VAL A 1 451 ? -10.844 -20.281 -25.109 1 82.12 451 VAL A O 1
ATOM 3667 N N . ARG A 1 452 ? -11.367 -20.047 -27.266 1 82.81 452 ARG A N 1
ATOM 3668 C CA . ARG A 1 452 ? -11.258 -21.484 -27.531 1 82.81 452 ARG A CA 1
ATOM 3669 C C . ARG A 1 452 ? -9.836 -21.984 -27.266 1 82.81 452 ARG A C 1
ATOM 3671 O O . ARG A 1 452 ? -9.641 -22.984 -26.594 1 82.81 452 ARG A O 1
ATOM 3678 N N . ASP A 1 453 ? -8.945 -21.281 -27.75 1 74.56 453 ASP A N 1
ATOM 3679 C CA . ASP A 1 453 ? -7.539 -21.641 -27.578 1 74.56 453 ASP A CA 1
ATOM 3680 C C . ASP A 1 453 ? -7.152 -21.656 -26.109 1 74.56 453 ASP A C 1
ATOM 3682 O O . ASP A 1 453 ? -6.438 -22.562 -25.656 1 74.56 453 ASP A O 1
ATOM 3686 N N . TYR A 1 454 ? -7.637 -20.734 -25.422 1 74.06 454 TYR A N 1
ATOM 3687 C CA . TYR A 1 454 ? -7.363 -20.641 -24 1 74.06 454 TYR A CA 1
ATOM 3688 C C . TYR A 1 454 ? -7.922 -21.844 -23.25 1 74.06 454 TYR A C 1
ATOM 3690 O O . TYR A 1 454 ? -7.219 -22.469 -22.453 1 74.06 454 TYR A O 1
ATOM 3698 N N . LEU A 1 455 ? -9.125 -22.188 -23.531 1 80.69 455 LEU A N 1
ATOM 3699 C CA . LEU A 1 455 ? -9.789 -23.281 -22.844 1 80.69 455 LEU A CA 1
ATOM 3700 C C . LEU A 1 455 ? -9.094 -24.609 -23.141 1 80.69 455 LEU A C 1
ATOM 3702 O O . LEU A 1 455 ? -8.891 -25.422 -22.234 1 80.69 455 LEU A O 1
ATOM 3706 N N . LEU A 1 456 ? -8.734 -24.781 -24.281 1 75.12 456 LEU A N 1
ATOM 3707 C CA . LEU A 1 456 ? -8.031 -26 -24.672 1 75.12 456 LEU A CA 1
ATOM 3708 C C . LEU A 1 456 ? -6.68 -26.094 -23.969 1 75.12 456 LEU A C 1
ATOM 3710 O O . LEU A 1 456 ? -6.281 -27.172 -23.5 1 75.12 456 LEU A O 1
ATOM 3714 N N . ARG A 1 457 ? -6.281 -25.031 -23.797 1 67.81 457 ARG A N 1
ATOM 3715 C CA . ARG A 1 457 ? -4.977 -24.969 -23.141 1 67.81 457 ARG A CA 1
ATOM 3716 C C . ARG A 1 457 ? -5.086 -25.281 -21.656 1 67.81 457 ARG A C 1
ATOM 3718 O O . ARG A 1 457 ? -4.172 -25.859 -21.078 1 67.81 457 ARG A O 1
ATOM 3725 N N . GLU A 1 458 ? -6.031 -24.766 -21.125 1 72.5 458 GLU A N 1
ATOM 3726 C CA . GLU A 1 458 ? -6.266 -25 -19.703 1 72.5 458 GLU A CA 1
ATOM 3727 C C . GLU A 1 458 ? -6.746 -26.438 -19.453 1 72.5 458 GLU A C 1
ATOM 3729 O O . GLU A 1 458 ? -6.953 -26.828 -18.312 1 72.5 458 GLU A O 1
ATOM 3734 N N . GLY A 1 459 ? -6.871 -27.141 -20.578 1 68.88 459 GLY A N 1
ATOM 3735 C CA . GLY A 1 459 ? -7.168 -28.562 -20.453 1 68.88 459 GLY A CA 1
ATOM 3736 C C . GLY A 1 459 ? -8.656 -28.875 -20.484 1 68.88 459 GLY A C 1
ATOM 3737 O O . GLY A 1 459 ? -9.078 -29.969 -20.125 1 68.88 459 GLY A O 1
ATOM 3738 N N . TYR A 1 460 ? -9.375 -27.906 -20.953 1 77.75 460 TYR A N 1
ATOM 3739 C CA . TYR A 1 460 ? -10.805 -28.156 -21 1 77.75 460 TYR A CA 1
ATOM 3740 C C . TYR A 1 460 ? -11.203 -28.859 -22.281 1 77.75 460 TYR A C 1
ATOM 3742 O O . TYR A 1 460 ? -10.672 -28.562 -23.359 1 77.75 460 TYR A O 1
ATOM 3750 N N . ALA A 1 461 ? -12.016 -29.859 -22.078 1 76 461 ALA A N 1
ATOM 3751 C CA . ALA A 1 461 ? -12.625 -30.516 -23.234 1 76 461 ALA A CA 1
ATOM 3752 C C . ALA A 1 461 ? -13.828 -29.719 -23.75 1 76 461 ALA A C 1
ATOM 3754 O O . ALA A 1 461 ? -14.758 -29.438 -22.984 1 76 461 ALA A O 1
ATOM 3755 N N . LEU A 1 462 ? -13.711 -29.359 -24.953 1 78.69 462 LEU A N 1
ATOM 3756 C CA . LEU A 1 462 ? -14.812 -28.609 -25.531 1 78.69 462 LEU A CA 1
ATOM 3757 C C . LEU A 1 462 ? -15.812 -29.547 -26.219 1 78.69 462 LEU A C 1
ATOM 3759 O O . LEU A 1 462 ? -15.414 -30.547 -26.812 1 78.69 462 LEU A O 1
ATOM 3763 N N . PRO A 1 463 ? -17.094 -29.344 -26.031 1 68.12 463 PRO A N 1
ATOM 3764 C CA . PRO A 1 463 ? -18.078 -30.219 -26.672 1 68.12 463 PRO A CA 1
ATOM 3765 C C . PRO A 1 463 ? -18.125 -30.031 -28.188 1 68.12 463 PRO A C 1
ATOM 3767 O O . PRO A 1 463 ? -17.781 -28.969 -28.703 1 68.12 463 PRO A O 1
ATOM 3770 N N . MET B 1 1 ? 32.312 -13.391 -27.141 1 54.62 1 MET B N 1
ATOM 3771 C CA . MET B 1 1 ? 31.031 -13.562 -26.453 1 54.62 1 MET B CA 1
ATOM 3772 C C . MET B 1 1 ? 31.234 -13.609 -24.938 1 54.62 1 MET B C 1
ATOM 3774 O O . MET B 1 1 ? 32.219 -14.148 -24.469 1 54.62 1 MET B O 1
ATOM 3778 N N . PRO B 1 2 ? 30.547 -12.984 -24.234 1 70.38 2 PRO B N 1
ATOM 3779 C CA . PRO B 1 2 ? 30.75 -13.078 -22.781 1 70.38 2 PRO B CA 1
ATOM 3780 C C . PRO B 1 2 ? 30.594 -14.5 -22.25 1 70.38 2 PRO B C 1
ATOM 3782 O O . PRO B 1 2 ? 29.734 -15.242 -22.719 1 70.38 2 PRO B O 1
ATOM 3785 N N . GLU B 1 3 ? 31.688 -14.953 -21.531 1 79.12 3 GLU B N 1
ATOM 3786 C CA . GLU B 1 3 ? 31.641 -16.297 -20.953 1 79.12 3 GLU B CA 1
ATOM 3787 C C . GLU B 1 3 ? 30.734 -16.328 -19.719 1 79.12 3 GLU B C 1
ATOM 3789 O O . GLU B 1 3 ? 30.641 -15.344 -18.984 1 79.12 3 GLU B O 1
ATOM 3794 N N . LEU B 1 4 ? 30.047 -17.359 -19.578 1 84.31 4 LEU B N 1
ATOM 3795 C CA . LEU B 1 4 ? 29.047 -17.516 -18.516 1 84.31 4 LEU B CA 1
ATOM 3796 C C . LEU B 1 4 ? 29.625 -18.234 -17.312 1 84.31 4 LEU B C 1
ATOM 3798 O O . LEU B 1 4 ? 30.234 -19.297 -17.453 1 84.31 4 LEU B O 1
ATOM 3802 N N . VAL B 1 5 ? 29.641 -17.594 -16.203 1 87.81 5 VAL B N 1
ATOM 3803 C CA . VAL B 1 5 ? 29.906 -18.219 -14.898 1 87.81 5 VAL B CA 1
ATOM 3804 C C . VAL B 1 5 ? 28.578 -18.516 -14.203 1 87.81 5 VAL B C 1
ATOM 3806 O O . VAL B 1 5 ? 27.781 -17.609 -13.93 1 87.81 5 VAL B O 1
ATOM 3809 N N . GLU B 1 6 ? 28.297 -19.734 -13.969 1 85.94 6 GLU B N 1
ATOM 3810 C CA . GLU B 1 6 ? 27 -20.125 -13.43 1 85.94 6 GLU B CA 1
ATOM 3811 C C . GLU B 1 6 ? 27.141 -20.844 -12.094 1 85.94 6 GLU B C 1
ATOM 3813 O O . GLU B 1 6 ? 28.062 -21.641 -11.914 1 85.94 6 GLU B O 1
ATOM 3818 N N . LEU B 1 7 ? 26.312 -20.344 -11.188 1 84.56 7 LEU B N 1
ATOM 3819 C CA . LEU B 1 7 ? 26.156 -21.094 -9.945 1 84.56 7 LEU B CA 1
ATOM 3820 C C . LEU B 1 7 ? 24.938 -22 -10 1 84.56 7 LEU B C 1
ATOM 3822 O O . LEU B 1 7 ? 23.828 -21.547 -10.305 1 84.56 7 LEU B O 1
ATOM 3826 N N . LYS B 1 8 ? 25.125 -23.312 -9.852 1 75.69 8 LYS B N 1
ATOM 3827 C CA . LYS B 1 8 ? 24.031 -24.297 -9.82 1 75.69 8 LYS B CA 1
ATOM 3828 C C . LYS B 1 8 ? 24.25 -25.328 -8.711 1 75.69 8 LYS B C 1
ATOM 3830 O O . LYS B 1 8 ? 25.25 -26.047 -8.719 1 75.69 8 LYS B O 1
ATOM 3835 N N . SER B 1 9 ? 23.312 -25.406 -7.852 1 70.06 9 SER B N 1
ATOM 3836 C CA . SER B 1 9 ? 23.312 -26.406 -6.793 1 70.06 9 SER B CA 1
ATOM 3837 C C . SER B 1 9 ? 24.672 -26.5 -6.113 1 70.06 9 SER B C 1
ATOM 3839 O O . SER B 1 9 ? 25.25 -27.578 -5.996 1 70.06 9 SER B O 1
ATOM 3841 N N . ASN B 1 10 ? 25.266 -25.453 -5.684 1 76.06 10 ASN B N 1
ATOM 3842 C CA . ASN B 1 10 ? 26.531 -25.312 -4.969 1 76.06 10 ASN B CA 1
ATOM 3843 C C . ASN B 1 10 ? 27.719 -25.672 -5.859 1 76.06 10 ASN B C 1
ATOM 3845 O O . ASN B 1 10 ? 28.781 -26.062 -5.363 1 76.06 10 ASN B O 1
ATOM 3849 N N . HIS B 1 11 ? 27.469 -25.656 -7.188 1 84.38 11 HIS B N 1
ATOM 3850 C CA . HIS B 1 11 ? 28.562 -25.812 -8.141 1 84.38 11 HIS B CA 1
ATOM 3851 C C . HIS B 1 11 ? 28.781 -24.547 -8.945 1 84.38 11 HIS B C 1
ATOM 3853 O O . HIS B 1 11 ? 27.812 -23.875 -9.328 1 84.38 11 HIS B O 1
ATOM 3859 N N . LEU B 1 12 ? 29.953 -24.219 -9.062 1 88.75 12 LEU B N 1
ATOM 3860 C CA . LEU B 1 12 ? 30.328 -23.141 -9.961 1 88.75 12 LEU B CA 1
ATOM 3861 C C . LEU B 1 12 ? 30.734 -23.672 -11.336 1 88.75 12 LEU B C 1
ATOM 3863 O O . LEU B 1 12 ? 31.594 -24.531 -11.438 1 88.75 12 LEU B O 1
ATOM 3867 N N . HIS B 1 13 ? 30.062 -23.266 -12.273 1 87.38 13 HIS B N 1
ATOM 3868 C CA . HIS B 1 13 ? 30.266 -23.719 -13.641 1 87.38 13 HIS B CA 1
ATOM 3869 C C . HIS B 1 13 ? 30.906 -22.625 -14.5 1 87.38 13 HIS B C 1
ATOM 3871 O O . HIS B 1 13 ? 30.5 -21.469 -14.43 1 87.38 13 HIS B O 1
ATOM 3877 N N . PHE B 1 14 ? 31.938 -23.062 -15.25 1 90.69 14 PHE B N 1
ATOM 3878 C CA . PHE B 1 14 ? 32.594 -22.172 -16.203 1 90.69 14 PHE B CA 1
ATOM 3879 C C . PHE B 1 14 ? 33.25 -22.953 -17.328 1 90.69 14 PHE B C 1
ATOM 3881 O O . PHE B 1 14 ? 34 -23.906 -17.094 1 90.69 14 PHE B O 1
ATOM 3888 N N . ARG B 1 15 ? 32.906 -22.656 -18.531 1 87.06 15 ARG B N 1
ATOM 3889 C CA . ARG B 1 15 ? 33.469 -23.25 -19.75 1 87.06 15 ARG B CA 1
ATOM 3890 C C . ARG B 1 15 ? 33.344 -24.781 -19.703 1 87.06 15 ARG B C 1
ATOM 3892 O O . ARG B 1 15 ? 34.312 -25.484 -20 1 87.06 15 ARG B O 1
ATOM 3899 N N . GLY B 1 16 ? 32.156 -25.188 -19.281 1 80.19 16 GLY B N 1
ATOM 3900 C CA . GLY B 1 16 ? 31.844 -26.609 -19.297 1 80.19 16 GLY B CA 1
ATOM 3901 C C . GLY B 1 16 ? 32.406 -27.359 -18.094 1 80.19 16 GLY B C 1
ATOM 3902 O O . GLY B 1 16 ? 32.188 -28.562 -17.953 1 80.19 16 GLY B O 1
ATOM 3903 N N . ARG B 1 17 ? 33.188 -26.719 -17.281 1 89.25 17 ARG B N 1
ATOM 3904 C CA . ARG B 1 17 ? 33.75 -27.344 -16.078 1 89.25 17 ARG B CA 1
ATOM 3905 C C . ARG B 1 17 ? 32.969 -26.906 -14.844 1 89.25 17 ARG B C 1
ATOM 3907 O O . ARG B 1 17 ? 32.375 -25.812 -14.82 1 89.25 17 ARG B O 1
ATOM 3914 N N . ALA B 1 18 ? 32.844 -27.812 -13.969 1 89.62 18 ALA B N 1
ATOM 3915 C CA . ALA B 1 18 ? 32.125 -27.516 -12.734 1 89.62 18 ALA B CA 1
ATOM 3916 C C . ALA B 1 18 ? 32.969 -27.859 -11.508 1 89.62 18 ALA B C 1
ATOM 3918 O O . ALA B 1 18 ? 33.719 -28.859 -11.508 1 89.62 18 ALA B O 1
ATOM 3919 N N . LEU B 1 19 ? 33.062 -26.969 -10.578 1 90.44 19 LEU B N 1
ATOM 3920 C CA . LEU B 1 19 ? 33.719 -27.203 -9.305 1 90.44 19 LEU B CA 1
ATOM 3921 C C . LEU B 1 19 ? 32.75 -27.109 -8.148 1 90.44 19 LEU B C 1
ATOM 3923 O O . LEU B 1 19 ? 31.922 -26.188 -8.086 1 90.44 19 LEU B O 1
ATOM 3927 N N . PRO B 1 20 ? 32.656 -28.078 -7.414 1 85.44 20 PRO B N 1
ATOM 3928 C CA . PRO B 1 20 ? 31.797 -28 -6.246 1 85.44 20 PRO B CA 1
ATOM 3929 C C . PRO B 1 20 ? 32.25 -26.969 -5.223 1 85.44 20 PRO B C 1
ATOM 3931 O O . PRO B 1 20 ? 33.469 -26.812 -5 1 85.44 20 PRO B O 1
ATOM 3934 N N . ILE B 1 21 ? 31.312 -26.188 -4.766 1 83.75 21 ILE B N 1
ATOM 3935 C CA . ILE B 1 21 ? 31.547 -25.281 -3.648 1 83.75 21 ILE B CA 1
ATOM 3936 C C . ILE B 1 21 ? 31.203 -25.984 -2.336 1 83.75 21 ILE B C 1
ATOM 3938 O O . ILE B 1 21 ? 30.078 -25.875 -1.852 1 83.75 21 ILE B O 1
ATOM 3942 N N . THR B 1 22 ? 31.906 -26.812 -1.849 1 71.06 22 THR B N 1
ATOM 3943 C CA . THR B 1 22 ? 31.609 -27.672 -0.698 1 71.06 22 THR B CA 1
ATOM 3944 C C . THR B 1 22 ? 32 -26.969 0.601 1 71.06 22 THR B C 1
ATOM 3946 O O . THR B 1 22 ? 31.281 -27.047 1.599 1 71.06 22 THR B O 1
ATOM 3949 N N . THR B 1 23 ? 33.25 -26.453 0.695 1 70.25 23 THR B N 1
ATOM 3950 C CA . THR B 1 23 ? 33.781 -25.734 1.849 1 70.25 23 THR B CA 1
ATOM 3951 C C . THR B 1 23 ? 34.281 -24.359 1.435 1 70.25 23 THR B C 1
ATOM 3953 O O . THR B 1 23 ? 34.938 -24.219 0.394 1 70.25 23 THR B O 1
ATOM 3956 N N . PRO B 1 24 ? 34.062 -23.25 2.301 1 74.44 24 PRO B N 1
ATOM 3957 C CA . PRO B 1 24 ? 33.281 -23.172 3.535 1 74.44 24 PRO B CA 1
ATOM 3958 C C . PRO B 1 24 ? 31.766 -23.219 3.281 1 74.44 24 PRO B C 1
ATOM 3960 O O . PRO B 1 24 ? 31.312 -22.875 2.189 1 74.44 24 PRO B O 1
ATOM 3963 N N . LYS B 1 25 ? 31.125 -23.594 4.363 1 72.25 25 LYS B N 1
ATOM 3964 C CA . LYS B 1 25 ? 29.672 -23.594 4.344 1 72.25 25 LYS B CA 1
ATOM 3965 C C . LYS B 1 25 ? 29.125 -22.219 3.963 1 72.25 25 LYS B C 1
ATOM 3967 O O . LYS B 1 25 ? 29.656 -21.203 4.391 1 72.25 25 LYS B O 1
ATOM 3972 N N . ARG B 1 26 ? 28.375 -22.062 2.969 1 80.81 26 ARG B N 1
ATOM 3973 C CA . ARG B 1 26 ? 27.625 -20.859 2.611 1 80.81 26 ARG B CA 1
ATOM 3974 C C . ARG B 1 26 ? 28.344 -20.062 1.535 1 80.81 26 ARG B C 1
ATOM 3976 O O . ARG B 1 26 ? 27.938 -18.953 1.186 1 80.81 26 ARG B O 1
ATOM 3983 N N . ALA B 1 27 ? 29.578 -20.578 1.15 1 85.81 27 ALA B N 1
ATOM 3984 C CA . ALA B 1 27 ? 30.281 -19.906 0.07 1 85.81 27 ALA B CA 1
ATOM 3985 C C . ALA B 1 27 ? 29.406 -19.766 -1.166 1 85.81 27 ALA B C 1
ATOM 3987 O O . ALA B 1 27 ? 29.375 -18.719 -1.803 1 85.81 27 ALA B O 1
ATOM 3988 N N . ALA B 1 28 ? 28.656 -20.781 -1.344 1 82.06 28 ALA B N 1
ATOM 3989 C CA . ALA B 1 28 ? 27.766 -20.766 -2.512 1 82.06 28 ALA B CA 1
ATOM 3990 C C . ALA B 1 28 ? 26.734 -19.641 -2.396 1 82.06 28 ALA B C 1
ATOM 3992 O O . ALA B 1 28 ? 26.422 -18.969 -3.385 1 82.06 28 ALA B O 1
ATOM 3993 N N . LEU B 1 29 ? 26.25 -19.562 -1.207 1 80.56 29 LEU B N 1
ATOM 3994 C CA . LEU B 1 29 ? 25.297 -18.484 -0.967 1 80.56 29 LEU B CA 1
ATOM 3995 C C . LEU B 1 29 ? 25.938 -17.125 -1.207 1 80.56 29 LEU B C 1
ATOM 3997 O O . LEU B 1 29 ? 25.328 -16.25 -1.829 1 80.56 29 LEU B O 1
ATOM 4001 N N . PHE B 1 30 ? 27.141 -16.938 -0.668 1 86.38 30 PHE B N 1
ATOM 4002 C CA . PHE B 1 30 ? 27.891 -15.703 -0.864 1 86.38 30 PHE B CA 1
ATOM 4003 C C . PHE B 1 30 ? 28.078 -15.414 -2.348 1 86.38 30 PHE B C 1
ATOM 4005 O O . PHE B 1 30 ? 27.797 -14.305 -2.809 1 86.38 30 PHE B O 1
ATOM 4012 N N . PHE B 1 31 ? 28.484 -16.438 -3.057 1 87.88 31 PHE B N 1
ATOM 4013 C CA . PHE B 1 31 ? 28.672 -16.281 -4.492 1 87.88 31 PHE B CA 1
ATOM 4014 C C . PHE B 1 31 ? 27.359 -15.938 -5.184 1 87.88 31 PHE B C 1
ATOM 4016 O O . PHE B 1 31 ? 27.312 -15.047 -6.039 1 87.88 31 PHE B O 1
ATOM 4023 N N . ASN B 1 32 ? 26.391 -16.656 -4.73 1 81.88 32 ASN B N 1
ATOM 4024 C CA . ASN B 1 32 ? 25.078 -16.438 -5.336 1 81.88 32 ASN B CA 1
ATOM 4025 C C . ASN B 1 32 ? 24.625 -14.992 -5.152 1 81.88 32 ASN B C 1
ATOM 4027 O O . ASN B 1 32 ? 24.094 -14.375 -6.086 1 81.88 32 ASN B O 1
ATOM 4031 N N . LEU B 1 33 ? 24.828 -14.602 -3.977 1 81.12 33 LEU B N 1
ATOM 4032 C CA . LEU B 1 33 ? 24.453 -13.219 -3.672 1 81.12 33 LEU B CA 1
ATOM 4033 C C . LEU B 1 33 ? 25.297 -12.234 -4.473 1 81.12 33 LEU B C 1
ATOM 4035 O O . LEU B 1 33 ? 24.781 -11.219 -4.945 1 81.12 33 LEU B O 1
ATOM 4039 N N . LEU B 1 34 ? 26.578 -12.57 -4.586 1 85.75 34 LEU B N 1
ATOM 4040 C CA . LEU B 1 34 ? 27.453 -11.734 -5.391 1 85.75 34 LEU B CA 1
ATOM 4041 C C . LEU B 1 34 ? 27 -11.695 -6.844 1 85.75 34 LEU B C 1
ATOM 4043 O O . LEU B 1 34 ? 26.984 -10.633 -7.469 1 85.75 34 LEU B O 1
ATOM 4047 N N . PHE B 1 35 ? 26.562 -12.828 -7.242 1 84 35 PHE B N 1
ATOM 4048 C CA . PHE B 1 35 ? 26.094 -12.922 -8.617 1 84 35 PHE B CA 1
ATOM 4049 C C . PHE B 1 35 ? 24.828 -12.102 -8.812 1 84 35 PHE B C 1
ATOM 4051 O O . PHE B 1 35 ? 24.672 -11.391 -9.812 1 84 35 PHE B O 1
ATOM 4058 N N . ARG B 1 36 ? 24.062 -12.211 -7.887 1 75.62 36 ARG B N 1
ATOM 4059 C CA . ARG B 1 36 ? 22.812 -11.461 -7.941 1 75.62 36 ARG B CA 1
ATOM 4060 C C . ARG B 1 36 ? 23.062 -9.961 -7.902 1 75.62 36 ARG B C 1
ATOM 4062 O O . ARG B 1 36 ? 22.469 -9.203 -8.656 1 75.62 36 ARG B O 1
ATOM 4069 N N . ALA B 1 37 ? 23.891 -9.688 -6.984 1 74.81 37 ALA B N 1
ATOM 4070 C CA . ALA B 1 37 ? 24.266 -8.281 -6.891 1 74.81 37 ALA B CA 1
ATOM 4071 C C . ALA B 1 37 ? 24.828 -7.773 -8.211 1 74.81 37 ALA B C 1
ATOM 4073 O O . ALA B 1 37 ? 24.469 -6.684 -8.672 1 74.81 37 ALA B O 1
ATOM 4074 N N . HIS B 1 38 ? 25.609 -8.586 -8.781 1 76.62 38 HIS B N 1
ATOM 4075 C CA . HIS B 1 38 ? 26.219 -8.219 -10.062 1 76.62 38 HIS B CA 1
ATOM 4076 C C . HIS B 1 38 ? 25.156 -8.039 -11.148 1 76.62 38 HIS B C 1
ATOM 4078 O O . HIS B 1 38 ? 25.203 -7.059 -11.898 1 76.62 38 HIS B O 1
ATOM 4084 N N . ARG B 1 39 ? 24.297 -8.875 -11.164 1 69.25 39 ARG B N 1
ATOM 4085 C CA . ARG B 1 39 ? 23.234 -8.828 -12.156 1 69.25 39 ARG B CA 1
ATOM 4086 C C . ARG B 1 39 ? 22.391 -7.57 -11.992 1 69.25 39 ARG B C 1
ATOM 4088 O O . ARG B 1 39 ? 21.953 -6.973 -12.977 1 69.25 39 ARG B O 1
ATOM 4095 N N . SER B 1 40 ? 22.25 -7.348 -10.797 1 60.5 40 SER B N 1
ATOM 4096 C CA . SER B 1 40 ? 21.422 -6.184 -10.484 1 60.5 40 SER B CA 1
ATOM 4097 C C . SER B 1 40 ? 22.266 -4.906 -10.469 1 60.5 40 SER B C 1
ATOM 4099 O O . SER B 1 40 ? 21.766 -3.846 -10.078 1 60.5 40 SER B O 1
ATOM 4101 N N . GLN B 1 41 ? 23.547 -5.164 -10.789 1 60.91 41 GLN B N 1
ATOM 4102 C CA . GLN B 1 41 ? 24.516 -4.066 -10.828 1 60.91 41 GLN B CA 1
ATOM 4103 C C . GLN B 1 41 ? 24.578 -3.355 -9.477 1 60.91 41 GLN B C 1
ATOM 4105 O O . GLN B 1 41 ? 24.656 -2.125 -9.422 1 60.91 41 GLN B O 1
ATOM 4110 N N . THR B 1 42 ? 24.438 -4.074 -8.484 1 66.25 42 THR B N 1
ATOM 4111 C CA . THR B 1 42 ? 24.594 -3.604 -7.117 1 66.25 42 THR B CA 1
ATOM 4112 C C . THR B 1 42 ? 25.797 -4.273 -6.453 1 66.25 42 THR B C 1
ATOM 4114 O O . THR B 1 42 ? 26.562 -4.984 -7.109 1 66.25 42 THR B O 1
ATOM 4117 N N . VAL B 1 43 ? 26.094 -3.754 -5.219 1 73.44 43 VAL B N 1
ATOM 4118 C CA . VAL B 1 43 ? 27.156 -4.355 -4.438 1 73.44 43 VAL B CA 1
ATOM 4119 C C . VAL B 1 43 ? 26.562 -5.211 -3.318 1 73.44 43 VAL B C 1
ATOM 4121 O O . VAL B 1 43 ? 25.422 -4.996 -2.902 1 73.44 43 VAL B O 1
ATOM 4124 N N . LEU B 1 44 ? 27.234 -6.168 -3.006 1 82.75 44 LEU B N 1
ATOM 4125 C CA . LEU B 1 44 ? 26.812 -7.008 -1.894 1 82.75 44 LEU B CA 1
ATOM 4126 C C . LEU B 1 44 ? 27.328 -6.461 -0.567 1 82.75 44 LEU B C 1
ATOM 4128 O O . LEU B 1 44 ? 28.547 -6.363 -0.364 1 82.75 44 LEU B O 1
ATOM 4132 N N . HIS B 1 45 ? 26.453 -6.148 0.23 1 75.25 45 HIS B N 1
ATOM 4133 C CA . HIS B 1 45 ? 26.828 -5.703 1.568 1 75.25 45 HIS B CA 1
ATOM 4134 C C . HIS B 1 45 ? 26.844 -6.871 2.553 1 75.25 45 HIS B C 1
ATOM 4136 O O . HIS B 1 45 ? 26.094 -7.836 2.387 1 75.25 45 HIS B O 1
ATOM 4142 N N . SER B 1 46 ? 27.812 -6.648 3.555 1 79 46 SER B N 1
ATOM 4143 C CA . SER B 1 46 ? 27.906 -7.688 4.578 1 79 46 SER B CA 1
ATOM 4144 C C . SER B 1 46 ? 26.578 -7.895 5.281 1 79 46 SER B C 1
ATOM 4146 O O . SER B 1 46 ? 26.219 -9.023 5.613 1 79 46 SER B O 1
ATOM 4148 N N . ALA B 1 47 ? 25.984 -6.781 5.398 1 69.19 47 ALA B N 1
ATOM 4149 C CA . ALA B 1 47 ? 24.688 -6.855 6.062 1 69.19 47 ALA B CA 1
ATOM 4150 C C . ALA B 1 47 ? 23.719 -7.738 5.277 1 69.19 47 ALA B C 1
ATOM 4152 O O . ALA B 1 47 ? 22.953 -8.516 5.867 1 69.19 47 ALA B O 1
ATOM 4153 N N . GLU B 1 48 ? 23.781 -7.66 4 1 72.19 48 GLU B N 1
ATOM 4154 C CA . GLU B 1 48 ? 22.922 -8.477 3.145 1 72.19 48 GLU B CA 1
ATOM 4155 C C . GLU B 1 48 ? 23.312 -9.953 3.223 1 72.19 48 GLU B C 1
ATOM 4157 O O . GLU B 1 48 ? 22.438 -10.82 3.301 1 72.19 48 GLU B O 1
ATOM 4162 N N . LEU B 1 49 ? 24.516 -10.242 3.156 1 79.25 49 LEU B N 1
ATOM 4163 C CA . LEU B 1 49 ? 25.031 -11.609 3.293 1 79.25 49 LEU B CA 1
ATOM 4164 C C . LEU B 1 49 ? 24.578 -12.219 4.617 1 79.25 49 LEU B C 1
ATOM 4166 O O . LEU B 1 49 ? 24.047 -13.336 4.645 1 79.25 49 LEU B O 1
ATOM 4170 N N . VAL B 1 50 ? 24.797 -11.406 5.598 1 73.69 50 VAL B N 1
ATOM 4171 C CA . VAL B 1 50 ? 24.422 -11.883 6.922 1 73.69 50 VAL B CA 1
ATOM 4172 C C . VAL B 1 50 ? 22.906 -12.109 6.977 1 73.69 50 VAL B C 1
ATOM 4174 O O . VAL B 1 50 ? 22.438 -13.133 7.492 1 73.69 50 VAL B O 1
ATOM 4177 N N . ARG B 1 51 ? 22.297 -11.227 6.395 1 66.19 51 ARG B N 1
ATOM 4178 C CA . ARG B 1 51 ? 20.844 -11.336 6.355 1 66.19 51 ARG B CA 1
ATOM 4179 C C . ARG B 1 51 ? 20.422 -12.633 5.672 1 66.19 51 ARG B C 1
ATOM 4181 O O . ARG B 1 51 ? 19.547 -13.352 6.184 1 66.19 51 ARG B O 1
ATOM 4188 N N . GLN B 1 52 ? 20.984 -12.922 4.582 1 68.88 52 GLN B N 1
ATOM 4189 C CA . GLN B 1 52 ? 20.656 -14.125 3.82 1 68.88 52 GLN B CA 1
ATOM 4190 C C . GLN B 1 52 ? 21.047 -15.383 4.586 1 68.88 52 GLN B C 1
ATOM 4192 O O . GLN B 1 52 ? 20.312 -16.375 4.582 1 68.88 52 GLN B O 1
ATOM 4197 N N . ILE B 1 53 ? 22.141 -15.25 5.223 1 69.25 53 ILE B N 1
ATOM 4198 C CA . ILE B 1 53 ? 22.609 -16.406 5.973 1 69.25 53 ILE B CA 1
ATOM 4199 C C . ILE B 1 53 ? 21.719 -16.625 7.188 1 69.25 53 ILE B C 1
ATOM 4201 O O . ILE B 1 53 ? 21.391 -17.766 7.523 1 69.25 53 ILE B O 1
ATOM 4205 N N . ARG B 1 54 ? 21.359 -15.539 7.684 1 63.19 54 ARG B N 1
ATOM 4206 C CA . ARG B 1 54 ? 20.562 -15.625 8.898 1 63.19 54 ARG B CA 1
ATOM 4207 C C . ARG B 1 54 ? 19.156 -16.141 8.602 1 63.19 54 ARG B C 1
ATOM 4209 O O . ARG B 1 54 ? 18.453 -16.609 9.492 1 63.19 54 ARG B O 1
ATOM 4216 N N . LEU B 1 55 ? 18.812 -16.062 7.371 1 58.28 55 LEU B N 1
ATOM 4217 C CA . LEU B 1 55 ? 17.562 -16.672 6.965 1 58.28 55 LEU B CA 1
ATOM 4218 C C . LEU B 1 55 ? 17.594 -18.188 7.184 1 58.28 55 LEU B C 1
ATOM 4220 O O . LEU B 1 55 ? 16.562 -18.812 7.414 1 58.28 55 LEU B O 1
ATOM 4224 N N . GLN B 1 56 ? 18.734 -18.734 7.133 1 53.5 56 GLN B N 1
ATOM 4225 C CA . GLN B 1 56 ? 18.938 -20.156 7.328 1 53.5 56 GLN B CA 1
ATOM 4226 C C . GLN B 1 56 ? 19.438 -20.453 8.742 1 53.5 56 GLN B C 1
ATOM 4228 O O . GLN B 1 56 ? 19.203 -21.531 9.281 1 53.5 56 GLN B O 1
ATOM 4233 N N . GLN B 1 57 ? 20.125 -19.516 9.273 1 56.62 57 GLN B N 1
ATOM 4234 C CA . GLN B 1 57 ? 20.719 -19.641 10.602 1 56.62 57 GLN B CA 1
ATOM 4235 C C . GLN B 1 57 ? 20.625 -18.328 11.367 1 56.62 57 GLN B C 1
ATOM 4237 O O . GLN B 1 57 ? 21.516 -17.484 11.281 1 56.62 57 GLN B O 1
ATOM 4242 N N . ALA B 1 58 ? 19.469 -18.188 12.047 1 56 58 ALA B N 1
ATOM 4243 C CA . ALA B 1 58 ? 19.047 -16.922 12.664 1 56 58 ALA B CA 1
ATOM 4244 C C . ALA B 1 58 ? 20.188 -16.281 13.445 1 56 58 ALA B C 1
ATOM 4246 O O . ALA B 1 58 ? 20.391 -15.07 13.383 1 56 58 ALA B O 1
ATOM 4247 N N . ASP B 1 59 ? 20.938 -17 14.258 1 57.03 59 ASP B N 1
ATOM 4248 C CA . ASP B 1 59 ? 21.969 -16.438 15.141 1 57.03 59 ASP B CA 1
ATOM 4249 C C . ASP B 1 59 ? 23.328 -16.438 14.469 1 57.03 59 ASP B C 1
ATOM 4251 O O . ASP B 1 59 ? 24.359 -16.438 15.148 1 57.03 59 ASP B O 1
ATOM 4255 N N . PHE B 1 60 ? 23.234 -16.328 13.266 1 65 60 PHE B N 1
ATOM 4256 C CA . PHE B 1 60 ? 24.5 -16.391 12.547 1 65 60 PHE B CA 1
ATOM 4257 C C . PHE B 1 60 ? 25.281 -15.094 12.688 1 65 60 PHE B C 1
ATOM 4259 O O . PHE B 1 60 ? 24.703 -14.008 12.547 1 65 60 PHE B O 1
ATOM 4266 N N . VAL B 1 61 ? 26.469 -15.281 13.211 1 69.75 61 VAL B N 1
ATOM 4267 C CA . VAL B 1 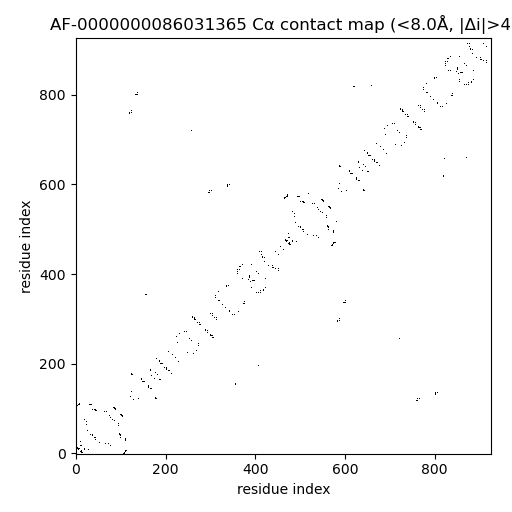61 ? 27.406 -14.156 13.234 1 69.75 61 VAL B CA 1
ATOM 4268 C C . VAL B 1 61 ? 28.453 -14.336 12.148 1 69.75 61 VAL B C 1
ATOM 4270 O O . VAL B 1 61 ? 29.109 -15.383 12.062 1 69.75 61 VAL B O 1
ATOM 4273 N N . LEU B 1 62 ? 28.469 -13.383 11.305 1 74.5 62 LEU B N 1
ATOM 4274 C CA . LEU B 1 62 ? 29.453 -13.414 10.242 1 74.5 62 LEU B CA 1
ATOM 4275 C C . LEU B 1 62 ? 30.828 -12.977 10.758 1 74.5 62 LEU B C 1
ATOM 4277 O O . LEU B 1 62 ? 31 -11.828 11.156 1 74.5 62 LEU B O 1
ATOM 4281 N N . HIS B 1 63 ? 31.703 -13.938 10.836 1 75.5 63 HIS B N 1
ATOM 4282 C CA . HIS B 1 63 ? 33.062 -13.641 11.258 1 75.5 63 HIS B CA 1
ATOM 4283 C C . HIS B 1 63 ? 33.938 -13.312 10.055 1 75.5 63 HIS B C 1
ATOM 4285 O O . HIS B 1 63 ? 33.719 -13.828 8.961 1 75.5 63 HIS B O 1
ATOM 4291 N N . ARG B 1 64 ? 34.969 -12.453 10.352 1 79.38 64 ARG B N 1
ATOM 4292 C CA . ARG B 1 64 ? 35.906 -12.07 9.32 1 79.38 64 ARG B CA 1
ATOM 4293 C C . ARG B 1 64 ? 36.594 -13.297 8.719 1 79.38 64 ARG B C 1
ATOM 4295 O O . ARG B 1 64 ? 36.906 -13.328 7.523 1 79.38 64 ARG B O 1
ATOM 4302 N N . THR B 1 65 ? 36.812 -14.195 9.594 1 80.31 65 THR B N 1
ATOM 4303 C CA . THR B 1 65 ? 37.469 -15.414 9.148 1 80.31 65 THR B CA 1
ATOM 4304 C C . THR B 1 65 ? 36.625 -16.156 8.125 1 80.31 65 THR B C 1
ATOM 4306 O O . THR B 1 65 ? 37.156 -16.75 7.188 1 80.31 65 THR B O 1
ATOM 4309 N N . GLN B 1 66 ? 35.375 -16.094 8.297 1 82.12 66 GLN B N 1
ATOM 4310 C CA . GLN B 1 66 ? 34.469 -16.75 7.352 1 82.12 66 GLN B CA 1
ATOM 4311 C C . GLN B 1 66 ? 34.5 -16.062 5.988 1 82.12 66 GLN B C 1
ATOM 4313 O O . GLN B 1 66 ? 34.562 -16.734 4.953 1 82.12 66 GLN B O 1
ATOM 4318 N N . ILE B 1 67 ? 34.531 -14.781 6.078 1 86.81 67 ILE B N 1
ATOM 4319 C CA . ILE B 1 67 ? 34.594 -14.023 4.836 1 86.81 67 ILE B CA 1
ATOM 4320 C C . ILE B 1 67 ? 35.906 -14.336 4.113 1 86.81 67 ILE B C 1
ATOM 4322 O O . ILE B 1 67 ? 35.906 -14.523 2.896 1 86.81 67 ILE B O 1
ATOM 4326 N N . LYS B 1 68 ? 36.906 -14.352 4.926 1 86.06 68 LYS B N 1
ATOM 4327 C CA . LYS B 1 68 ? 38.219 -14.727 4.359 1 86.06 68 LYS B CA 1
ATOM 4328 C C . LYS B 1 68 ? 38.125 -16.078 3.639 1 86.06 68 LYS B C 1
ATOM 4330 O O . LYS B 1 68 ? 38.625 -16.219 2.527 1 86.06 68 LYS B O 1
ATOM 4335 N N . ARG B 1 69 ? 37.438 -16.969 4.23 1 87.44 69 ARG B N 1
ATOM 4336 C CA . ARG B 1 69 ? 37.281 -18.297 3.646 1 87.44 69 ARG B CA 1
ATOM 4337 C C . ARG B 1 69 ? 36.469 -18.25 2.361 1 87.44 69 ARG B C 1
ATOM 4339 O O . ARG B 1 69 ? 36.75 -19.016 1.427 1 87.44 69 ARG B O 1
ATOM 4346 N N . PHE B 1 70 ? 35.5 -17.438 2.379 1 90.81 70 PHE B N 1
ATOM 4347 C CA . PHE B 1 70 ? 34.719 -17.281 1.155 1 90.81 70 PHE B CA 1
ATOM 4348 C C . PHE B 1 70 ? 35.594 -16.797 0.014 1 90.81 70 PHE B C 1
ATOM 4350 O O . PHE B 1 70 ? 35.531 -17.297 -1.106 1 90.81 70 PHE B O 1
ATOM 4357 N N . PHE B 1 71 ? 36.438 -15.836 0.31 1 91.25 71 PHE B N 1
ATOM 4358 C CA . PHE B 1 71 ? 37.344 -15.273 -0.677 1 91.25 71 PHE B CA 1
ATOM 4359 C C . PHE B 1 71 ? 38.344 -16.328 -1.149 1 91.25 71 PHE B C 1
ATOM 4361 O O . PHE B 1 71 ? 38.625 -16.422 -2.344 1 91.25 71 PHE B O 1
ATOM 4368 N N . ASP B 1 72 ? 38.812 -17.062 -0.148 1 88.94 72 ASP B N 1
ATOM 4369 C CA . ASP B 1 72 ? 39.719 -18.141 -0.483 1 88.94 72 ASP B CA 1
ATOM 4370 C C . ASP B 1 72 ? 39.062 -19.172 -1.398 1 88.94 72 ASP B C 1
ATOM 4372 O O . ASP B 1 72 ? 39.656 -19.641 -2.357 1 88.94 72 ASP B O 1
ATOM 4376 N N . CYS B 1 73 ? 37.875 -19.453 -1.021 1 90 73 CYS B N 1
ATOM 4377 C CA . CYS B 1 73 ? 37.125 -20.391 -1.836 1 90 73 CYS B CA 1
ATOM 4378 C C . CYS B 1 73 ? 36.938 -19.859 -3.254 1 90 73 CYS B C 1
ATOM 4380 O O . CYS B 1 73 ? 37.125 -20.609 -4.223 1 90 73 CYS B O 1
ATOM 4382 N N . TRP B 1 74 ? 36.625 -18.703 -3.354 1 93.06 74 TRP B N 1
ATOM 4383 C CA . TRP B 1 74 ? 36.469 -18.078 -4.668 1 93.06 74 TRP B CA 1
ATOM 4384 C C . TRP B 1 74 ? 37.781 -18.141 -5.449 1 93.06 74 TRP B C 1
ATOM 4386 O O . TRP B 1 74 ? 37.781 -18.5 -6.629 1 93.06 74 TRP B O 1
ATOM 4396 N N . ALA B 1 75 ? 38.812 -17.703 -4.773 1 91.75 75 ALA B N 1
ATOM 4397 C CA . ALA B 1 75 ? 40.125 -17.703 -5.422 1 91.75 75 ALA B CA 1
ATOM 4398 C C . ALA B 1 75 ? 40.469 -19.094 -5.957 1 91.75 75 ALA B C 1
ATOM 4400 O O . ALA B 1 75 ? 40.938 -19.234 -7.082 1 91.75 75 ALA B O 1
ATOM 4401 N N . LYS B 1 76 ? 40.219 -20 -5.133 1 90.56 76 LYS B N 1
ATOM 4402 C CA . LYS B 1 76 ? 40.469 -21.375 -5.547 1 90.56 76 LYS B CA 1
ATOM 4403 C C . LYS B 1 76 ? 39.656 -21.734 -6.785 1 90.56 76 LYS B C 1
ATOM 4405 O O . LYS B 1 76 ? 40.188 -22.25 -7.766 1 90.56 76 LYS B O 1
ATOM 4410 N N . CYS B 1 77 ? 38.375 -21.516 -6.707 1 91.31 77 CYS B N 1
ATOM 4411 C CA . CYS B 1 77 ? 37.469 -21.812 -7.828 1 91.31 77 CYS B CA 1
ATOM 4412 C C . CYS B 1 77 ? 37.906 -21.047 -9.078 1 91.31 77 CYS B C 1
ATOM 4414 O O . CYS B 1 77 ? 37.969 -21.625 -10.172 1 91.31 77 CYS B O 1
ATOM 4416 N N . ARG B 1 78 ? 38.156 -19.828 -8.906 1 91.06 78 ARG B N 1
ATOM 4417 C CA . ARG B 1 78 ? 38.594 -18.938 -9.984 1 91.06 78 ARG B CA 1
ATOM 4418 C C . ARG B 1 78 ? 39.844 -19.484 -10.672 1 91.06 78 ARG B C 1
ATOM 4420 O O . ARG B 1 78 ? 39.875 -19.578 -11.898 1 91.06 78 ARG B O 1
ATOM 4427 N N . ASP B 1 79 ? 40.781 -19.844 -9.852 1 91.19 79 ASP B N 1
ATOM 4428 C CA . ASP B 1 79 ? 42.062 -20.297 -10.383 1 91.19 79 ASP B CA 1
ATOM 4429 C C . ASP B 1 79 ? 41.906 -21.672 -11.047 1 91.19 79 ASP B C 1
ATOM 4431 O O . ASP B 1 79 ? 42.469 -21.906 -12.109 1 91.19 79 ASP B O 1
ATOM 4435 N N . GLU B 1 80 ? 41.156 -22.516 -10.383 1 91.81 80 GLU B N 1
ATOM 4436 C CA . GLU B 1 80 ? 40.969 -23.859 -10.922 1 91.81 80 GLU B CA 1
ATOM 4437 C C . GLU B 1 80 ? 40.156 -23.828 -12.203 1 91.81 80 GLU B C 1
ATOM 4439 O O . GLU B 1 80 ? 40.438 -24.578 -13.141 1 91.81 80 GLU B O 1
ATOM 4444 N N . LEU B 1 81 ? 39.125 -22.984 -12.289 1 91.94 81 LEU B N 1
ATOM 4445 C CA . LEU B 1 81 ? 38.219 -22.953 -13.445 1 91.94 81 LEU B CA 1
ATOM 4446 C C . LEU B 1 81 ? 38.719 -21.922 -14.461 1 91.94 81 LEU B C 1
ATOM 4448 O O . LEU B 1 81 ? 38.281 -21.922 -15.617 1 91.94 81 LEU B O 1
ATOM 4452 N N . GLY B 1 82 ? 39.625 -21.016 -14.047 1 89.75 82 GLY B N 1
ATOM 4453 C CA . GLY B 1 82 ? 40.125 -19.969 -14.93 1 89.75 82 GLY B CA 1
ATOM 4454 C C . GLY B 1 82 ? 39.125 -18.828 -15.117 1 89.75 82 GLY B C 1
ATOM 4455 O O . GLY B 1 82 ? 39 -18.297 -16.219 1 89.75 82 GLY B O 1
ATOM 4456 N N . ILE B 1 83 ? 38.281 -18.547 -14.109 1 90.19 83 ILE B N 1
ATOM 4457 C CA . ILE B 1 83 ? 37.312 -17.469 -14.195 1 90.19 83 ILE B CA 1
ATOM 4458 C C . ILE B 1 83 ? 38.031 -16.125 -14.156 1 90.19 83 ILE B C 1
ATOM 4460 O O . ILE B 1 83 ? 38.781 -15.844 -13.227 1 90.19 83 ILE B O 1
ATOM 4464 N N . PRO B 1 84 ? 37.781 -15.375 -15.086 1 89.62 84 PRO B N 1
ATOM 4465 C CA . PRO B 1 84 ? 38.531 -14.109 -15.141 1 89.62 84 PRO B CA 1
ATOM 4466 C C . PRO B 1 84 ? 37.844 -13.016 -14.297 1 89.62 84 PRO B C 1
ATOM 4468 O O . PRO B 1 84 ? 37.656 -11.898 -14.781 1 89.62 84 PRO B O 1
ATOM 4471 N N . THR B 1 85 ? 37.438 -13.281 -13.117 1 89.25 85 THR B N 1
ATOM 4472 C CA . THR B 1 85 ? 36.719 -12.344 -12.25 1 89.25 85 THR B CA 1
ATOM 4473 C C . THR B 1 85 ? 37.25 -12.414 -10.828 1 89.25 85 THR B C 1
ATOM 4475 O O . THR B 1 85 ? 37.562 -13.5 -10.32 1 89.25 85 THR B O 1
ATOM 4478 N N . ASP B 1 86 ? 37.406 -11.25 -10.242 1 87.88 86 ASP B N 1
ATOM 4479 C CA . ASP B 1 86 ? 37.75 -11.148 -8.828 1 87.88 86 ASP B CA 1
ATOM 4480 C C . ASP B 1 86 ? 36.625 -10.547 -8.031 1 87.88 86 ASP B C 1
ATOM 4482 O O . ASP B 1 86 ? 35.75 -9.883 -8.586 1 87.88 86 ASP B O 1
ATOM 4486 N N . ILE B 1 87 ? 36.562 -10.938 -6.773 1 89.56 87 ILE B N 1
ATOM 4487 C CA . ILE B 1 87 ? 35.688 -10.219 -5.855 1 89.56 87 ILE B CA 1
ATOM 4488 C C . ILE B 1 87 ? 36.375 -8.938 -5.383 1 89.56 87 ILE B C 1
ATOM 4490 O O . ILE B 1 87 ? 37.438 -8.984 -4.75 1 89.56 87 ILE B O 1
ATOM 4494 N N . ALA B 1 88 ? 35.781 -7.895 -5.789 1 84.25 88 ALA B N 1
ATOM 4495 C CA . ALA B 1 88 ? 36.344 -6.594 -5.445 1 84.25 88 ALA B CA 1
ATOM 4496 C C . ALA B 1 88 ? 35.75 -6.055 -4.152 1 84.25 88 ALA B C 1
ATOM 4498 O O . ALA B 1 88 ? 34.688 -6.48 -3.734 1 84.25 88 ALA B O 1
ATOM 4499 N N . HIS B 1 89 ? 36.469 -5.281 -3.527 1 80.44 89 HIS B N 1
ATOM 4500 C CA . HIS B 1 89 ? 36.062 -4.609 -2.291 1 80.44 89 HIS B CA 1
ATOM 4501 C C . HIS B 1 89 ? 36.75 -3.24 -2.182 1 80.44 89 HIS B C 1
ATOM 4503 O O . HIS B 1 89 ? 37.688 -2.951 -2.902 1 80.44 89 HIS B O 1
ATOM 4509 N N . LEU B 1 90 ? 36.25 -2.369 -1.275 1 70.12 90 LEU B N 1
ATOM 4510 C CA . LEU B 1 90 ? 36.906 -1.107 -0.975 1 70.12 90 LEU B CA 1
ATOM 4511 C C . LEU B 1 90 ? 38.219 -1.349 -0.235 1 70.12 90 LEU B C 1
ATOM 4513 O O . LEU B 1 90 ? 38.375 -2.381 0.417 1 70.12 90 LEU B O 1
ATOM 4517 N N . PRO B 1 91 ? 39.156 -0.394 -0.417 1 75 91 PRO B N 1
ATOM 4518 C CA . PRO B 1 91 ? 40.406 -0.554 0.329 1 75 91 PRO B CA 1
ATOM 4519 C C . PRO B 1 91 ? 40.188 -0.783 1.821 1 75 91 PRO B C 1
ATOM 4521 O O . PRO B 1 91 ? 39.344 -0.112 2.432 1 75 91 PRO B O 1
ATOM 4524 N N . HIS B 1 92 ? 40.781 -1.789 2.445 1 74 92 HIS B N 1
ATOM 4525 C CA . HIS B 1 92 ? 40.75 -2.178 3.852 1 74 92 HIS B CA 1
ATOM 4526 C C . HIS B 1 92 ? 39.406 -2.736 4.238 1 74 92 HIS B C 1
ATOM 4528 O O . HIS B 1 92 ? 39.094 -2.863 5.426 1 74 92 HIS B O 1
ATOM 4534 N N . GLN B 1 93 ? 38.562 -3.033 3.316 1 77 93 GLN B N 1
ATOM 4535 C CA . GLN B 1 93 ? 37.25 -3.564 3.641 1 77 93 GLN B CA 1
ATOM 4536 C C . GLN B 1 93 ? 37.031 -4.93 2.992 1 77 93 GLN B C 1
ATOM 4538 O O . GLN B 1 93 ? 35.906 -5.266 2.607 1 77 93 GLN B O 1
ATOM 4543 N N . LYS B 1 94 ? 38.094 -5.59 2.865 1 84.75 94 LYS B N 1
ATOM 4544 C CA . LYS B 1 94 ? 38.031 -6.887 2.197 1 84.75 94 LYS B CA 1
ATOM 4545 C C . LYS B 1 94 ? 37.062 -7.832 2.893 1 84.75 94 LYS B C 1
ATOM 4547 O O . LYS B 1 94 ? 36.344 -8.578 2.232 1 84.75 94 LYS B O 1
ATOM 4552 N N . HIS B 1 95 ? 37.062 -7.656 4.184 1 83.94 95 HIS B N 1
ATOM 4553 C CA . HIS B 1 95 ? 36.281 -8.648 4.91 1 83.94 95 HIS B CA 1
ATOM 4554 C C . HIS B 1 95 ? 35 -8.039 5.488 1 83.94 95 HIS B C 1
ATOM 4556 O O . HIS B 1 95 ? 34.219 -8.727 6.145 1 83.94 95 HIS B O 1
ATOM 4562 N N . THR B 1 96 ? 34.812 -6.762 5.242 1 81.44 96 THR B N 1
ATOM 4563 C CA . THR B 1 96 ? 33.594 -6.121 5.766 1 81.44 96 THR B CA 1
ATOM 4564 C C . THR B 1 96 ? 32.688 -5.695 4.633 1 81.44 96 THR B C 1
ATOM 4566 O O . THR B 1 96 ? 31.484 -5.504 4.84 1 81.44 96 THR B O 1
ATOM 4569 N N . GLY B 1 97 ? 33.219 -5.688 3.537 1 80.75 97 GLY B N 1
ATOM 4570 C CA . GLY B 1 97 ? 32.438 -5.262 2.387 1 80.75 97 GLY B CA 1
ATOM 4571 C C . GLY B 1 97 ? 32.281 -3.754 2.293 1 80.75 97 GLY B C 1
ATOM 4572 O O . GLY B 1 97 ? 32.906 -3.014 3.047 1 80.75 97 GLY B O 1
ATOM 4573 N N . PRO B 1 98 ? 31.5 -3.264 1.309 1 80.06 98 PRO B N 1
ATOM 4574 C CA . PRO B 1 98 ? 30.734 -4 0.301 1 80.06 98 PRO B CA 1
ATOM 4575 C C . PRO B 1 98 ? 31.625 -4.688 -0.732 1 80.06 98 PRO B C 1
ATOM 4577 O O . PRO B 1 98 ? 32.781 -4.289 -0.92 1 80.06 98 PRO B O 1
ATOM 4580 N N . TRP B 1 99 ? 31.047 -5.82 -1.263 1 86.81 99 TRP B N 1
ATOM 4581 C CA . TRP B 1 99 ? 31.75 -6.617 -2.256 1 86.81 99 TRP B CA 1
ATOM 4582 C C . TRP B 1 99 ? 31.062 -6.551 -3.609 1 86.81 99 TRP B C 1
ATOM 4584 O O . TRP B 1 99 ? 29.828 -6.414 -3.678 1 86.81 99 TRP B O 1
ATOM 4594 N N . TRP B 1 100 ? 31.766 -6.621 -4.66 1 83.62 100 TRP B N 1
ATOM 4595 C CA . TRP B 1 100 ? 31.219 -6.758 -6.008 1 83.62 100 TRP B CA 1
ATOM 4596 C C . TRP B 1 100 ? 32.156 -7.578 -6.891 1 83.62 100 TRP B C 1
ATOM 4598 O O . TRP B 1 100 ? 33.281 -7.84 -6.523 1 83.62 100 TRP B O 1
ATOM 4608 N N . LEU B 1 101 ? 31.562 -8 -8.031 1 85 101 LEU B N 1
ATOM 4609 C CA . LEU B 1 101 ? 32.375 -8.766 -8.977 1 85 101 LEU B CA 1
ATOM 4610 C C . LEU B 1 101 ? 33.094 -7.844 -9.953 1 85 101 LEU B C 1
ATOM 4612 O O . LEU B 1 101 ? 32.5 -6.93 -10.516 1 85 101 LEU B O 1
ATOM 4616 N N . SER B 1 102 ? 34.344 -7.98 -9.977 1 80.06 102 SER B N 1
ATOM 4617 C CA . SER B 1 102 ? 35.188 -7.27 -10.93 1 80.06 102 SER B CA 1
ATOM 4618 C C . SER B 1 102 ? 35.719 -8.203 -12.016 1 80.06 102 SER B C 1
ATOM 4620 O O . SER B 1 102 ? 36.625 -8.992 -11.766 1 80.06 102 SER B O 1
ATOM 4622 N N . ALA B 1 103 ? 35.094 -8.047 -13.133 1 75.06 103 ALA B N 1
ATOM 4623 C CA . ALA B 1 103 ? 35.469 -8.938 -14.227 1 75.06 103 ALA B CA 1
ATOM 4624 C C . ALA B 1 103 ? 36.594 -8.328 -15.07 1 75.06 103 ALA B C 1
ATOM 4626 O O . ALA B 1 103 ? 36.531 -7.156 -15.445 1 75.06 103 ALA B O 1
ATOM 4627 N N . HIS B 1 104 ? 37.688 -9.109 -15.227 1 73.06 104 HIS B N 1
ATOM 4628 C CA . HIS B 1 104 ? 38.781 -8.711 -16.109 1 73.06 104 HIS B CA 1
ATOM 4629 C C . HIS B 1 104 ? 38.375 -8.82 -17.578 1 73.06 104 HIS B C 1
ATOM 4631 O O . HIS B 1 104 ? 38.938 -8.141 -18.438 1 73.06 104 HIS B O 1
ATOM 4637 N N . ARG B 1 105 ? 37.5 -9.742 -17.828 1 72 105 ARG B N 1
ATOM 4638 C CA . ARG B 1 105 ? 36.844 -9.945 -19.109 1 72 105 ARG B CA 1
ATOM 4639 C C . ARG B 1 105 ? 35.312 -10 -18.922 1 72 105 ARG B C 1
ATOM 4641 O O . ARG B 1 105 ? 34.812 -10.344 -17.844 1 72 105 ARG B O 1
ATOM 4648 N N . PRO B 1 106 ? 34.656 -9.594 -20.016 1 73.75 106 PRO B N 1
ATOM 4649 C CA . PRO B 1 106 ? 33.188 -9.625 -19.891 1 73.75 106 PRO B CA 1
ATOM 4650 C C . PRO B 1 106 ? 32.656 -11.008 -19.531 1 73.75 106 PRO B C 1
ATOM 4652 O O . PRO B 1 106 ? 32.969 -11.984 -20.219 1 73.75 106 PRO B O 1
ATOM 4655 N N . CYS B 1 107 ? 32.125 -11.195 -18.344 1 78.44 107 CYS B N 1
ATOM 4656 C CA . CYS B 1 107 ? 31.5 -12.438 -17.906 1 78.44 107 CYS B CA 1
ATOM 4657 C C . CYS B 1 107 ? 30.047 -12.188 -17.5 1 78.44 107 CYS B C 1
ATOM 4659 O O . CYS B 1 107 ? 29.703 -11.102 -17.047 1 78.44 107 CYS B O 1
ATOM 4661 N N . LEU B 1 108 ? 29.156 -13.102 -17.844 1 79.56 108 LEU B N 1
ATOM 4662 C CA . LEU B 1 108 ? 27.812 -13.148 -17.312 1 79.56 108 LEU B CA 1
ATOM 4663 C C . LEU B 1 108 ? 27.734 -14.055 -16.094 1 79.56 108 LEU B C 1
ATOM 4665 O O . LEU B 1 108 ? 28.391 -15.102 -16.047 1 79.56 108 LEU B O 1
ATOM 4669 N N . PHE B 1 109 ? 27.172 -13.555 -15.078 1 82.62 109 PHE B N 1
ATOM 4670 C CA . PHE B 1 109 ? 27.031 -14.336 -13.852 1 82.62 109 PHE B CA 1
ATOM 4671 C C . PHE B 1 109 ? 25.578 -14.781 -13.672 1 82.62 109 PHE B C 1
ATOM 4673 O O . PHE B 1 109 ? 24.672 -13.945 -13.609 1 82.62 109 PHE B O 1
ATOM 4680 N N . ALA B 1 110 ? 25.312 -16.062 -13.695 1 75.44 110 ALA B N 1
ATOM 4681 C CA . ALA B 1 110 ? 23.984 -16.625 -13.477 1 75.44 110 ALA B CA 1
ATOM 4682 C C . ALA B 1 110 ? 23.859 -17.203 -12.07 1 75.44 110 ALA B C 1
ATOM 4684 O O . ALA B 1 110 ? 24.5 -18.188 -11.734 1 75.44 110 ALA B O 1
ATOM 4685 N N . PRO B 1 111 ? 23.234 -16.406 -11.156 1 75.75 111 PRO B N 1
ATOM 4686 C CA . PRO B 1 111 ? 23.016 -16.969 -9.82 1 75.75 111 PRO B CA 1
ATOM 4687 C C . PRO B 1 111 ? 22.203 -18.266 -9.852 1 75.75 111 PRO B C 1
ATOM 4689 O O . PRO B 1 111 ? 21.562 -18.578 -10.859 1 75.75 111 PRO B O 1
ATOM 4692 N N . ASP B 1 112 ? 22.609 -19.156 -8.859 1 61.38 112 ASP B N 1
ATOM 4693 C CA . ASP B 1 112 ? 21.766 -20.328 -8.664 1 61.38 112 ASP B CA 1
ATOM 4694 C C . ASP B 1 112 ? 20.359 -19.938 -8.219 1 61.38 112 ASP B C 1
ATOM 4696 O O . ASP B 1 112 ? 20.172 -19.484 -7.086 1 61.38 112 ASP B O 1
ATOM 4700 N N . ASP B 1 113 ? 19.688 -19.719 -9.086 1 48.94 113 ASP B N 1
ATOM 4701 C CA . ASP B 1 113 ? 18.312 -19.391 -8.75 1 48.94 113 ASP B CA 1
ATOM 4702 C C . ASP B 1 113 ? 17.656 -20.531 -7.965 1 48.94 113 ASP B C 1
ATOM 4704 O O . ASP B 1 113 ? 16.531 -20.391 -7.469 1 48.94 113 ASP B O 1
ATOM 4708 N N . GLY B 1 114 ? 18.344 -21.656 -7.965 1 41.41 114 GLY B N 1
ATOM 4709 C CA . GLY B 1 114 ? 17.859 -22.812 -7.23 1 41.41 114 GLY B CA 1
ATOM 4710 C C . GLY B 1 114 ? 18.062 -22.703 -5.734 1 41.41 114 GLY B C 1
ATOM 4711 O O . GLY B 1 114 ? 17.5 -23.484 -4.965 1 41.41 114 GLY B O 1
ATOM 4712 N N . ASN B 1 115 ? 19.453 -22.641 -5.367 1 38.12 115 ASN B N 1
ATOM 4713 C CA . ASN B 1 115 ? 19.656 -22.609 -3.924 1 38.12 115 ASN B CA 1
ATOM 4714 C C . ASN B 1 115 ? 18.875 -21.484 -3.262 1 38.12 115 ASN B C 1
ATOM 4716 O O . ASN B 1 115 ? 19.203 -20.312 -3.432 1 38.12 115 ASN B O 1
ATOM 4720 N N . ALA B 1 116 ? 17.844 -21.656 -3.039 1 38.03 116 ALA B N 1
ATOM 4721 C CA . ALA B 1 116 ? 16.578 -21.078 -2.607 1 38.03 116 ALA B CA 1
ATOM 4722 C C . ALA B 1 116 ? 16.766 -20.188 -1.387 1 38.03 116 ALA B C 1
ATOM 4724 O O . ALA B 1 116 ? 17.578 -20.484 -0.504 1 38.03 116 ALA B O 1
ATOM 4725 N N . THR B 1 117 ? 16.703 -18.828 -1.276 1 37.97 117 THR B N 1
ATOM 4726 C CA . THR B 1 117 ? 16.125 -18.047 -0.193 1 37.97 117 THR B CA 1
ATOM 4727 C C . THR B 1 117 ? 15.539 -18.953 0.887 1 37.97 117 THR B C 1
ATOM 4729 O O . THR B 1 117 ? 14.859 -19.938 0.581 1 37.97 117 THR B O 1
ATOM 4732 N N . PRO B 1 118 ? 16.109 -18.953 2.133 1 39.09 118 PRO B N 1
ATOM 4733 C CA . PRO B 1 118 ? 15.43 -19.859 3.066 1 39.09 118 PRO B CA 1
ATOM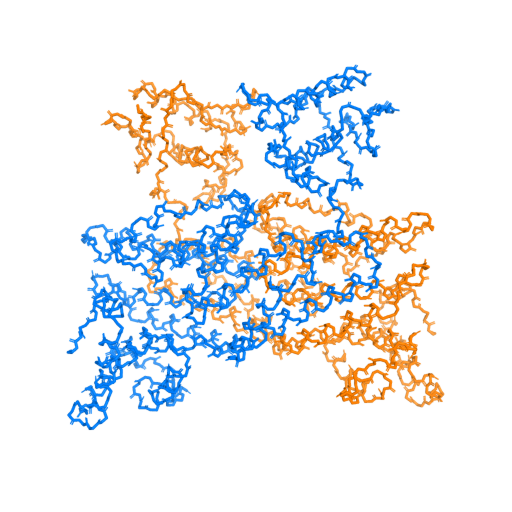 4734 C C . PRO B 1 118 ? 14.078 -20.328 2.549 1 39.09 118 PRO B C 1
ATOM 4736 O O . PRO B 1 118 ? 13.438 -19.641 1.751 1 39.09 118 PRO B O 1
ATOM 4739 N N . ALA B 1 119 ? 13.859 -21.688 2.799 1 43 119 ALA B N 1
ATOM 4740 C CA . ALA B 1 119 ? 12.688 -22.484 2.457 1 43 119 ALA B CA 1
ATOM 4741 C C . ALA B 1 119 ? 11.406 -21.656 2.547 1 43 119 ALA B C 1
ATOM 4743 O O . ALA B 1 119 ? 11.133 -21.047 3.58 1 43 119 ALA B O 1
ATOM 4744 N N . VAL B 1 120 ? 10.969 -21.125 1.479 1 51.84 120 VAL B N 1
ATOM 4745 C CA . VAL B 1 120 ? 9.672 -20.531 1.183 1 51.84 120 VAL B CA 1
ATOM 4746 C C . VAL B 1 120 ? 8.648 -20.984 2.227 1 51.84 120 VAL B C 1
ATOM 4748 O O . VAL B 1 120 ? 7.812 -20.188 2.662 1 51.84 120 VAL B O 1
ATOM 4751 N N . ALA B 1 121 ? 9.109 -22.203 2.73 1 57.78 121 ALA B N 1
ATOM 4752 C CA . ALA B 1 121 ? 8.156 -22.766 3.682 1 57.78 121 ALA B CA 1
ATOM 4753 C C . ALA B 1 121 ? 8.258 -22.078 5.039 1 57.78 121 ALA B C 1
ATOM 4755 O O . ALA B 1 121 ? 7.312 -22.109 5.828 1 57.78 121 ALA B O 1
ATOM 4756 N N . GLU B 1 122 ? 9.414 -21.297 5.184 1 66.62 122 GLU B N 1
ATOM 4757 C CA . GLU B 1 122 ? 9.57 -20.688 6.5 1 66.62 122 GLU B CA 1
ATOM 4758 C C . GLU B 1 122 ? 9.188 -19.203 6.48 1 66.62 122 GLU B C 1
ATOM 4760 O O . GLU B 1 122 ? 9.367 -18.5 7.473 1 66.62 122 GLU B O 1
ATOM 4765 N N . ARG B 1 123 ? 8.672 -18.812 5.445 1 79.94 123 ARG B N 1
ATOM 4766 C CA . ARG B 1 123 ? 8.25 -17.422 5.309 1 79.94 123 ARG B CA 1
ATOM 4767 C C . ARG B 1 123 ? 7.152 -17.094 6.309 1 79.94 123 ARG B C 1
ATOM 4769 O O . ARG B 1 123 ? 7.18 -16.031 6.93 1 79.94 123 ARG B O 1
ATOM 4776 N N . PHE B 1 124 ? 6.297 -18.031 6.488 1 91 124 PHE B N 1
ATOM 4777 C CA . PHE B 1 124 ? 5.156 -17.797 7.367 1 91 124 PHE B CA 1
ATOM 4778 C C . PHE B 1 124 ? 5.34 -18.5 8.703 1 91 124 PHE B C 1
ATOM 4780 O O . PHE B 1 124 ? 5.121 -17.906 9.758 1 91 124 PHE B O 1
ATOM 4787 N N . PHE B 1 125 ? 5.785 -19.719 8.602 1 92 125 PHE B N 1
ATOM 4788 C CA . PHE B 1 125 ? 5.828 -20.531 9.805 1 92 125 PHE B CA 1
ATOM 4789 C C . PHE B 1 125 ? 7.242 -21.047 10.062 1 92 125 PHE B C 1
ATOM 4791 O O . PHE B 1 125 ? 7.918 -21.516 9.148 1 92 125 PHE B O 1
ATOM 4798 N N . SER B 1 126 ? 7.641 -21.016 11.328 1 87 126 SER B N 1
ATOM 4799 C CA . SER B 1 126 ? 9 -21.406 11.703 1 87 126 SER B CA 1
ATOM 4800 C C . SER B 1 126 ? 9.25 -22.875 11.453 1 87 126 SER B C 1
ATOM 4802 O O . SER B 1 126 ? 10.383 -23.297 11.195 1 87 126 SER B O 1
ATOM 4804 N N . ASP B 1 127 ? 8.203 -23.688 11.516 1 88.06 127 ASP B N 1
ATOM 4805 C CA . ASP B 1 127 ? 8.328 -25.125 11.266 1 88.06 127 ASP B CA 1
ATOM 4806 C C . ASP B 1 127 ? 7.734 -25.5 9.906 1 88.06 127 ASP B C 1
ATOM 4808 O O . ASP B 1 127 ? 7.312 -26.641 9.703 1 88.06 127 ASP B O 1
ATOM 4812 N N . GLY B 1 128 ? 7.617 -24.547 9.023 1 87.19 128 GLY B N 1
ATOM 4813 C CA . GLY B 1 128 ? 6.926 -24.719 7.754 1 87.19 128 GLY B CA 1
ATOM 4814 C C . GLY B 1 128 ? 7.547 -25.781 6.875 1 87.19 128 GLY B C 1
ATOM 4815 O O . GLY B 1 128 ? 6.84 -26.484 6.145 1 87.19 128 GLY B O 1
ATOM 4816 N N . ALA B 1 129 ? 8.828 -25.891 6.977 1 81.25 129 ALA B N 1
ATOM 4817 C CA . ALA B 1 129 ? 9.547 -26.844 6.125 1 81.25 129 ALA B CA 1
ATOM 4818 C C . ALA B 1 129 ? 9.148 -28.281 6.445 1 81.25 129 ALA B C 1
ATOM 4820 O O . ALA B 1 129 ? 9.234 -29.156 5.586 1 81.25 129 ALA B O 1
ATOM 4821 N N . GLY B 1 130 ? 8.68 -28.531 7.625 1 83.25 130 GLY B N 1
ATOM 4822 C CA . GLY B 1 130 ? 8.328 -29.875 8.047 1 83.25 130 GLY B CA 1
ATOM 4823 C C . GLY B 1 130 ? 6.855 -30.188 7.875 1 83.25 130 GLY B C 1
ATOM 4824 O O . GLY B 1 130 ? 6.422 -31.312 8.117 1 83.25 130 GLY B O 1
ATOM 4825 N N . LEU B 1 131 ? 6.16 -29.344 7.328 1 86.69 131 LEU B N 1
ATOM 4826 C CA . LEU B 1 131 ? 4.719 -29.531 7.203 1 86.69 131 LEU B CA 1
ATOM 4827 C C . LEU B 1 131 ? 4.363 -30.109 5.84 1 86.69 131 LEU B C 1
ATOM 4829 O O . LEU B 1 131 ? 4.973 -29.75 4.828 1 86.69 131 LEU B O 1
ATOM 4833 N N . SER B 1 132 ? 3.418 -30.984 5.953 1 87.81 132 SER B N 1
ATOM 4834 C CA . SER B 1 132 ? 2.809 -31.375 4.684 1 87.81 132 SER B CA 1
ATOM 4835 C C . SER B 1 132 ? 2.1 -30.188 4.031 1 87.81 132 SER B C 1
ATOM 4837 O O . SER B 1 132 ? 1.768 -29.203 4.707 1 87.81 132 SER B O 1
ATOM 4839 N N . LEU B 1 133 ? 1.908 -30.281 2.738 1 86.5 133 LEU B N 1
ATOM 4840 C CA . LEU B 1 133 ? 1.235 -29.203 2.02 1 86.5 133 LEU B CA 1
ATOM 4841 C C . LEU B 1 133 ? -0.138 -28.922 2.619 1 86.5 133 LEU B C 1
ATOM 4843 O O . LEU B 1 133 ? -0.518 -27.766 2.801 1 86.5 133 LEU B O 1
ATOM 4847 N N . SER B 1 134 ? -0.849 -29.953 2.939 1 86.69 134 SER B N 1
ATOM 4848 C CA . SER B 1 134 ? -2.184 -29.812 3.512 1 86.69 134 SER B CA 1
ATOM 4849 C C . SER B 1 134 ? -2.133 -29.109 4.863 1 86.69 134 SER B C 1
ATOM 4851 O O . SER B 1 134 ? -2.904 -28.188 5.113 1 86.69 134 SER B O 1
ATOM 4853 N N . ALA B 1 135 ? -1.251 -29.562 5.629 1 89.12 135 ALA B N 1
ATOM 4854 C CA . ALA B 1 135 ? -1.115 -28.953 6.949 1 89.12 135 ALA B CA 1
ATOM 4855 C C . ALA B 1 135 ? -0.691 -27.5 6.84 1 89.12 135 ALA B C 1
ATOM 4857 O O . ALA B 1 135 ? -1.203 -26.641 7.562 1 89.12 135 ALA B O 1
ATOM 4858 N N . TYR B 1 136 ? 0.228 -27.234 5.926 1 90.5 136 TYR B N 1
ATOM 4859 C CA . TYR B 1 136 ? 0.727 -25.891 5.723 1 90.5 136 TYR B CA 1
ATOM 4860 C C . TYR B 1 136 ? -0.391 -24.953 5.27 1 90.5 136 TYR B C 1
ATOM 4862 O O . TYR B 1 136 ? -0.597 -23.891 5.859 1 90.5 136 TYR B O 1
ATOM 4870 N N . LEU B 1 137 ? -1.168 -25.375 4.281 1 90.94 137 LEU B N 1
ATOM 4871 C CA . LEU B 1 137 ? -2.223 -24.531 3.717 1 90.94 137 LEU B CA 1
ATOM 4872 C C . LEU B 1 137 ? -3.357 -24.344 4.719 1 90.94 137 LEU B C 1
ATOM 4874 O O . LEU B 1 137 ? -3.936 -23.266 4.805 1 90.94 137 LEU B O 1
ATOM 4878 N N . SER B 1 138 ? -3.664 -25.375 5.441 1 90.06 138 SER B N 1
ATOM 4879 C CA . SER B 1 138 ? -4.699 -25.25 6.465 1 90.06 138 SER B CA 1
ATOM 4880 C C . SER B 1 138 ? -4.316 -24.203 7.516 1 90.06 138 SER B C 1
ATOM 4882 O O . SER B 1 138 ? -5.137 -23.359 7.887 1 90.06 138 SER B O 1
ATOM 4884 N N . ARG B 1 139 ? -3.178 -24.281 7.988 1 93 139 ARG B N 1
ATOM 4885 C CA . ARG B 1 139 ? -2.703 -23.328 8.984 1 93 139 ARG B CA 1
ATOM 4886 C C . ARG B 1 139 ? -2.633 -21.922 8.398 1 93 139 ARG B C 1
ATOM 4888 O O . ARG B 1 139 ? -3.02 -20.953 9.047 1 93 139 ARG B O 1
ATOM 4895 N N . LEU B 1 140 ? -2.072 -21.844 7.141 1 94.62 140 LEU B N 1
ATOM 4896 C CA . LEU B 1 140 ? -1.981 -20.547 6.469 1 94.62 140 LEU B CA 1
ATOM 4897 C C . LEU B 1 140 ? -3.361 -19.922 6.312 1 94.62 140 LEU B C 1
ATOM 4899 O O . LEU B 1 140 ? -3.561 -18.75 6.66 1 94.62 140 LEU B O 1
ATOM 4903 N N . CYS B 1 141 ? -4.297 -20.672 5.793 1 94.56 141 CYS B N 1
ATOM 4904 C CA . CYS B 1 141 ? -5.652 -20.172 5.598 1 94.56 141 CYS B CA 1
ATOM 4905 C C . CYS B 1 141 ? -6.301 -19.812 6.93 1 94.56 141 CYS B C 1
ATOM 4907 O O . CYS B 1 141 ? -7.043 -18.844 7.023 1 94.56 141 CYS B O 1
ATOM 4909 N N . GLY B 1 142 ? -6.039 -20.625 7.941 1 92.56 142 GLY B N 1
ATOM 4910 C CA . GLY B 1 142 ? -6.527 -20.297 9.273 1 92.56 142 GLY B CA 1
ATOM 4911 C C . GLY B 1 142 ? -5.992 -18.969 9.789 1 92.56 142 GLY B C 1
ATOM 4912 O O . GLY B 1 142 ? -6.754 -18.141 10.289 1 92.56 142 GLY B O 1
ATOM 4913 N N . PHE B 1 143 ? -4.719 -18.828 9.633 1 95.31 143 PHE B N 1
ATOM 4914 C CA . PHE B 1 143 ? -4.055 -17.594 10.039 1 95.31 143 PHE B CA 1
ATOM 4915 C C . PHE B 1 143 ? -4.637 -16.391 9.297 1 95.31 143 PHE B C 1
ATOM 4917 O O . PHE B 1 143 ? -5.012 -15.391 9.922 1 95.31 143 PHE B O 1
ATOM 4924 N N . LEU B 1 144 ? -4.734 -16.516 8.008 1 95.31 144 LEU B N 1
ATOM 4925 C CA . LEU B 1 144 ? -5.223 -15.422 7.164 1 95.31 144 LEU B CA 1
ATOM 4926 C C . LEU B 1 144 ? -6.688 -15.117 7.461 1 95.31 144 LEU B C 1
ATOM 4928 O O . LEU B 1 144 ? -7.113 -13.969 7.398 1 95.31 144 LEU B O 1
ATOM 4932 N N . ASN B 1 145 ? -7.387 -16.094 7.805 1 93.06 145 ASN B N 1
ATOM 4933 C CA . ASN B 1 145 ? -8.789 -15.891 8.148 1 93.06 145 ASN B CA 1
ATOM 4934 C C . ASN B 1 145 ? -8.938 -15.023 9.398 1 93.06 145 ASN B C 1
ATOM 4936 O O . ASN B 1 145 ? -9.789 -14.133 9.438 1 93.06 145 ASN B O 1
ATOM 4940 N N . ILE B 1 146 ? -8.172 -15.297 10.344 1 94.31 146 ILE B N 1
ATOM 4941 C CA . ILE B 1 146 ? -8.211 -14.484 11.562 1 94.31 146 ILE B CA 1
ATOM 4942 C C . ILE B 1 146 ? -7.793 -13.055 11.242 1 94.31 146 ILE B C 1
ATOM 4944 O O . ILE B 1 146 ? -8.43 -12.102 11.688 1 94.31 146 ILE B O 1
ATOM 4948 N N . TRP B 1 147 ? -6.789 -12.906 10.445 1 95.12 147 TRP B N 1
ATOM 4949 C CA . TRP B 1 147 ? -6.301 -11.594 10.031 1 95.12 147 TRP B CA 1
ATOM 4950 C C . TRP B 1 147 ? -7.391 -10.812 9.312 1 95.12 147 TRP B C 1
ATOM 4952 O O . TRP B 1 147 ? -7.656 -9.656 9.656 1 95.12 147 TRP B O 1
ATOM 4962 N N . VAL B 1 148 ? -7.984 -11.406 8.383 1 91.88 148 VAL B N 1
ATOM 4963 C CA . VAL B 1 148 ? -9.016 -10.773 7.559 1 91.88 148 VAL B CA 1
ATOM 4964 C C . VAL B 1 148 ? -10.219 -10.406 8.43 1 91.88 148 VAL B C 1
ATOM 4966 O O . VAL B 1 148 ? -10.766 -9.312 8.305 1 91.88 148 VAL B O 1
ATOM 4969 N N . ARG B 1 149 ? -10.586 -11.258 9.281 1 91.06 149 ARG B N 1
ATOM 4970 C CA . ARG B 1 149 ? -11.711 -10.992 10.164 1 91.06 149 ARG B CA 1
ATOM 4971 C C . ARG B 1 149 ? -11.414 -9.82 11.094 1 91.06 149 ARG B C 1
ATOM 4973 O O . ARG B 1 149 ? -12.297 -9 11.375 1 91.06 149 ARG B O 1
ATOM 4980 N N . ALA B 1 150 ? -10.242 -9.812 11.562 1 92.5 150 ALA B N 1
ATOM 4981 C CA . ALA B 1 150 ? -9.852 -8.688 12.406 1 92.5 150 ALA B CA 1
ATOM 4982 C C . ALA B 1 150 ? -9.977 -7.367 11.656 1 92.5 150 ALA B C 1
ATOM 4984 O O . ALA B 1 150 ? -10.492 -6.383 12.195 1 92.5 150 ALA B O 1
ATOM 4985 N N . ASP B 1 151 ? -9.539 -7.34 10.438 1 88 151 ASP B N 1
ATOM 4986 C CA . ASP B 1 151 ? -9.648 -6.133 9.617 1 88 151 ASP B CA 1
ATOM 4987 C C . ASP B 1 151 ? -11.109 -5.762 9.375 1 88 151 ASP B C 1
ATOM 4989 O O . ASP B 1 151 ? -11.469 -4.586 9.422 1 88 151 ASP B O 1
ATOM 4993 N N . MET B 1 152 ? -11.898 -6.734 9.109 1 84.62 152 MET B N 1
ATOM 4994 C CA . MET B 1 152 ? -13.328 -6.512 8.898 1 84.62 152 MET B CA 1
ATOM 4995 C C . MET B 1 152 ? -13.984 -5.961 10.156 1 84.62 152 MET B C 1
ATOM 4997 O O . MET B 1 152 ? -14.758 -5.004 10.094 1 84.62 152 MET B O 1
ATOM 5001 N N . HIS B 1 153 ? -13.672 -6.582 11.266 1 86.19 153 HIS B N 1
ATOM 5002 C CA . HIS B 1 153 ? -14.203 -6.113 12.539 1 86.19 153 HIS B CA 1
ATOM 5003 C C . HIS B 1 153 ? -13.812 -4.664 12.805 1 86.19 153 HIS B C 1
ATOM 5005 O O . HIS B 1 153 ? -14.641 -3.861 13.242 1 86.19 153 HIS B O 1
ATOM 5011 N N . PHE B 1 154 ? -12.609 -4.324 12.508 1 85.44 154 PHE B N 1
ATOM 5012 C CA . PHE B 1 154 ? -12.148 -2.959 12.711 1 85.44 154 PHE B CA 1
ATOM 5013 C C . PHE B 1 154 ? -12.93 -1.981 11.852 1 85.44 154 PHE B C 1
ATOM 5015 O O . PHE B 1 154 ? -13.383 -0.94 12.328 1 85.44 154 PHE B O 1
ATOM 5022 N N . LYS B 1 155 ? -13.133 -2.312 10.625 1 77 155 LYS B N 1
ATOM 5023 C CA . LYS B 1 155 ? -13.859 -1.458 9.695 1 77 155 LYS B CA 1
ATOM 5024 C C . LYS B 1 155 ? -15.312 -1.286 10.125 1 77 155 LYS B C 1
ATOM 5026 O O . LYS B 1 155 ? -15.93 -0.249 9.859 1 77 155 LYS B O 1
ATOM 5031 N N . MET B 1 156 ? -15.812 -2.291 10.836 1 77.88 156 MET B N 1
ATOM 5032 C CA . MET B 1 156 ? -17.203 -2.27 11.273 1 77.88 156 MET B CA 1
ATOM 5033 C C . MET B 1 156 ? -17.344 -1.582 12.633 1 77.88 156 MET B C 1
ATOM 5035 O O . MET B 1 156 ? -18.438 -1.482 13.18 1 77.88 156 MET B O 1
ATOM 5039 N N . GLY B 1 157 ? -16.234 -1.205 13.172 1 76.06 157 GLY B N 1
ATOM 5040 C CA . GLY B 1 157 ? -16.25 -0.537 14.469 1 76.06 157 GLY B CA 1
ATOM 5041 C C . GLY B 1 157 ? -16.172 -1.498 15.633 1 76.06 157 GLY B C 1
ATOM 5042 O O . GLY B 1 157 ? -16.266 -1.083 16.797 1 76.06 157 GLY B O 1
ATOM 5043 N N . MET B 1 158 ? -16.141 -2.779 15.328 1 83.19 158 MET B N 1
ATOM 5044 C CA . MET B 1 158 ? -15.984 -3.787 16.375 1 83.19 158 MET B CA 1
ATOM 5045 C C . MET B 1 158 ? -14.523 -3.918 16.797 1 83.19 158 MET B C 1
ATOM 5047 O O . MET B 1 158 ? -13.906 -4.965 16.578 1 83.19 158 MET B O 1
ATOM 5051 N N . VAL B 1 159 ? -14.047 -2.982 17.453 1 81.38 159 VAL B N 1
ATOM 5052 C CA . VAL B 1 159 ? -12.625 -2.777 17.734 1 81.38 159 VAL B CA 1
ATOM 5053 C C . VAL B 1 159 ? -12.117 -3.855 18.688 1 81.38 159 VAL B C 1
ATOM 5055 O O . VAL B 1 159 ? -11.008 -4.359 18.531 1 81.38 159 VAL B O 1
ATOM 5058 N N . GLN B 1 160 ? -12.898 -4.215 19.672 1 85.31 160 GLN B N 1
ATOM 5059 C CA . GLN B 1 160 ? -12.477 -5.215 20.656 1 85.31 160 GLN B CA 1
ATOM 5060 C C . GLN B 1 160 ? -12.273 -6.578 20 1 85.31 160 GLN B C 1
ATOM 5062 O O . GLN B 1 160 ? -11.281 -7.262 20.266 1 85.31 160 GLN B O 1
ATOM 5067 N N . GLU B 1 161 ? -13.227 -6.922 19.188 1 89.75 161 GLU B N 1
ATOM 5068 C CA . GLU B 1 161 ? -13.117 -8.188 18.469 1 89.75 161 GLU B CA 1
ATOM 5069 C C . GLU B 1 161 ? -11.906 -8.195 17.531 1 89.75 161 GLU B C 1
ATOM 5071 O O . GLU B 1 161 ? -11.203 -9.195 17.422 1 89.75 161 GLU B O 1
ATOM 5076 N N . ALA B 1 162 ? -11.695 -7.059 16.812 1 90.81 162 ALA B N 1
ATOM 5077 C CA . ALA B 1 162 ? -10.547 -6.926 15.922 1 90.81 162 ALA B CA 1
ATOM 5078 C C . ALA B 1 162 ? -9.234 -7.121 16.672 1 90.81 162 ALA B C 1
ATOM 5080 O O . ALA B 1 162 ? -8.367 -7.887 16.25 1 90.81 162 ALA B O 1
ATOM 5081 N N . GLU B 1 163 ? -9.141 -6.52 17.797 1 90.88 163 GLU B N 1
ATOM 5082 C CA . GLU B 1 163 ? -7.93 -6.586 18.609 1 90.88 163 GLU B CA 1
ATOM 5083 C C . GLU B 1 163 ? -7.711 -7.996 19.156 1 90.88 163 GLU B C 1
ATOM 5085 O O . GLU B 1 163 ? -6.582 -8.492 19.156 1 90.88 163 GLU B O 1
ATOM 5090 N N . GLN B 1 164 ? -8.742 -8.602 19.609 1 92 164 GLN B N 1
ATOM 5091 C CA . GLN B 1 164 ? -8.633 -9.938 20.172 1 92 164 GLN B CA 1
ATOM 5092 C C . GLN B 1 164 ? -8.117 -10.938 19.141 1 92 164 GLN B C 1
ATOM 5094 O O . GLN B 1 164 ? -7.281 -11.789 19.469 1 92 164 GLN B O 1
ATOM 5099 N N . GLY B 1 165 ? -8.617 -10.805 17.984 1 92.56 165 GLY B N 1
ATOM 5100 C CA . GLY B 1 165 ? -8.133 -11.68 16.922 1 92.56 165 GLY B CA 1
ATOM 5101 C C . GLY B 1 165 ? -6.637 -11.57 16.703 1 92.56 165 GLY B C 1
ATOM 5102 O O . GLY B 1 165 ? -5.93 -12.578 16.672 1 92.56 165 GLY B O 1
ATOM 5103 N N . LEU B 1 166 ? -6.16 -10.375 16.594 1 93.75 166 LEU B N 1
ATOM 5104 C CA . LEU B 1 166 ? -4.742 -10.156 16.328 1 93.75 166 LEU B CA 1
ATOM 5105 C C . LEU B 1 166 ? -3.908 -10.492 17.562 1 93.75 166 LEU B C 1
ATOM 5107 O O . LEU B 1 166 ? -2.795 -11.008 17.438 1 93.75 166 LEU B O 1
ATOM 5111 N N . ALA B 1 167 ? -4.426 -10.211 18.734 1 92.94 167 ALA B N 1
ATOM 5112 C CA . ALA B 1 167 ? -3.736 -10.578 19.969 1 92.94 167 ALA B CA 1
ATOM 5113 C C . ALA B 1 167 ? -3.549 -12.086 20.047 1 92.94 167 ALA B C 1
ATOM 5115 O O . ALA B 1 167 ? -2.49 -12.562 20.469 1 92.94 167 ALA B O 1
ATOM 5116 N N . ASP B 1 168 ? -4.555 -12.75 19.656 1 92.12 168 ASP B N 1
ATOM 5117 C CA . ASP B 1 168 ? -4.484 -14.203 19.656 1 92.12 168 ASP B CA 1
ATOM 5118 C C . ASP B 1 168 ? -3.402 -14.711 18.703 1 92.12 168 ASP B C 1
ATOM 5120 O O . ASP B 1 168 ? -2.68 -15.656 19.016 1 92.12 168 ASP B O 1
ATOM 5124 N N . LEU B 1 169 ? -3.314 -14.117 17.547 1 93 169 LEU B N 1
ATOM 5125 C CA . LEU B 1 169 ? -2.289 -14.5 16.578 1 93 169 LEU B CA 1
ATOM 5126 C C . LEU B 1 169 ? -0.894 -14.227 17.141 1 93 169 LEU B C 1
ATOM 5128 O O . LEU B 1 169 ? 0.027 -15.023 16.922 1 93 169 LEU B O 1
ATOM 5132 N N . CYS B 1 170 ? -0.758 -13.164 17.812 1 89.56 170 CYS B N 1
ATOM 5133 C CA . CYS B 1 170 ? 0.538 -12.75 18.344 1 89.56 170 CYS B CA 1
ATOM 5134 C C . CYS B 1 170 ? 0.95 -13.609 19.516 1 89.56 170 CYS B C 1
ATOM 5136 O O . CYS B 1 170 ? 2.135 -13.898 19.703 1 89.56 170 CYS B O 1
ATOM 5138 N N . ASN B 1 171 ? 0.057 -14.07 20.281 1 87.88 171 ASN B N 1
ATOM 5139 C CA . ASN B 1 171 ? 0.387 -14.641 21.578 1 87.88 171 ASN B CA 1
ATOM 5140 C C . ASN B 1 171 ? 0.254 -16.156 21.578 1 87.88 171 ASN B C 1
ATOM 5142 O O . ASN B 1 171 ? 0.686 -16.828 22.516 1 87.88 171 ASN B O 1
ATOM 5146 N N . ASN B 1 172 ? -0.36 -16.672 20.609 1 89.75 172 ASN B N 1
ATOM 5147 C CA . ASN B 1 172 ? -0.544 -18.109 20.531 1 89.75 172 ASN B CA 1
ATOM 5148 C C . ASN B 1 172 ? 0.63 -18.797 19.828 1 89.75 172 ASN B C 1
ATOM 5150 O O . ASN B 1 172 ? 0.704 -18.797 18.609 1 89.75 172 ASN B O 1
ATOM 5154 N N . ALA B 1 173 ? 1.387 -19.484 20.594 1 87.62 173 ALA B N 1
ATOM 5155 C CA . ALA B 1 173 ? 2.598 -20.125 20.094 1 87.62 173 ALA B CA 1
ATOM 5156 C C . ALA B 1 173 ? 2.256 -21.281 19.156 1 87.62 173 ALA B C 1
ATOM 5158 O O . ALA B 1 173 ? 3.102 -21.734 18.391 1 87.62 173 ALA B O 1
ATOM 5159 N N . GLN B 1 174 ? 1.015 -21.688 19.219 1 87.75 174 GLN B N 1
ATOM 5160 C CA . GLN B 1 174 ? 0.598 -22.812 18.391 1 87.75 174 GLN B CA 1
ATOM 5161 C C . GLN B 1 174 ? 0.669 -22.453 16.906 1 87.75 174 GLN B C 1
ATOM 5163 O O . GLN B 1 174 ? 0.8 -23.344 16.047 1 87.75 174 GLN B O 1
ATOM 5168 N N . TRP B 1 175 ? 0.665 -21.219 16.594 1 93.25 175 TRP B N 1
ATOM 5169 C CA . TRP B 1 175 ? 0.721 -20.797 15.195 1 93.25 175 TRP B CA 1
ATOM 5170 C C . TRP B 1 175 ? 2.135 -20.938 14.648 1 93.25 175 TRP B C 1
ATOM 5172 O O . TRP B 1 175 ? 2.332 -20.984 13.43 1 93.25 175 TRP B O 1
ATOM 5182 N N . ARG B 1 176 ? 3.061 -20.953 15.562 1 92.94 176 ARG B N 1
ATOM 5183 C CA . ARG B 1 176 ? 4.457 -21.125 15.18 1 92.94 176 ARG B CA 1
ATOM 5184 C C . ARG B 1 176 ? 4.832 -20.172 14.039 1 92.94 176 ARG B C 1
ATOM 5186 O O . ARG B 1 176 ? 5.391 -20.609 13.031 1 92.94 176 ARG B O 1
ATOM 5193 N N . LEU B 1 177 ? 4.531 -18.953 14.156 1 92.75 177 LEU B N 1
ATOM 5194 C CA . LEU B 1 177 ? 4.828 -17.953 13.141 1 92.75 177 LEU B CA 1
ATOM 5195 C C . LEU B 1 177 ? 6.336 -17.766 12.977 1 92.75 177 LEU B C 1
ATOM 5197 O O . LEU B 1 177 ? 7.09 -17.906 13.945 1 92.75 177 LEU B O 1
ATOM 5201 N N . SER B 1 178 ? 6.742 -17.531 11.75 1 88.44 178 SER B N 1
ATOM 5202 C CA . SER B 1 178 ? 8.133 -17.125 11.547 1 88.44 178 SER B CA 1
ATOM 5203 C C . SER B 1 178 ? 8.438 -15.836 12.289 1 88.44 178 SER B C 1
ATOM 5205 O O . SER B 1 178 ? 7.531 -15.078 12.641 1 88.44 178 SER B O 1
ATOM 5207 N N . ARG B 1 179 ? 9.664 -15.539 12.555 1 83.44 179 ARG B N 1
ATOM 5208 C CA . ARG B 1 179 ? 10.078 -14.336 13.266 1 83.44 179 ARG B CA 1
ATOM 5209 C C . ARG B 1 179 ? 9.586 -13.086 12.547 1 83.44 179 ARG B C 1
ATOM 5211 O O . ARG B 1 179 ? 9.07 -12.164 13.188 1 83.44 179 ARG B O 1
ATOM 5218 N N . THR B 1 180 ? 9.75 -13.023 11.227 1 84.12 180 THR B N 1
ATOM 5219 C CA . THR B 1 180 ? 9.359 -11.852 10.445 1 84.12 180 THR B CA 1
ATOM 5220 C C . THR B 1 180 ? 7.844 -11.672 10.461 1 84.12 180 THR B C 1
ATOM 5222 O O . THR B 1 180 ? 7.348 -10.555 10.625 1 84.12 180 THR B O 1
ATOM 5225 N N . LEU B 1 181 ? 7.117 -12.758 10.305 1 90.62 181 LEU B N 1
ATOM 5226 C CA . LEU B 1 181 ? 5.66 -12.664 10.297 1 90.62 181 LEU B CA 1
ATOM 5227 C C . LEU B 1 181 ? 5.137 -12.258 11.672 1 90.62 181 LEU B C 1
ATOM 5229 O O . LEU B 1 181 ? 4.137 -11.539 11.773 1 90.62 181 LEU B O 1
ATOM 5233 N N . SER B 1 182 ? 5.797 -12.734 12.68 1 91.75 182 SER B N 1
ATOM 5234 C CA . SER B 1 182 ? 5.41 -12.344 14.031 1 91.75 182 SER B CA 1
ATOM 5235 C C . SER B 1 182 ? 5.496 -10.836 14.219 1 91.75 182 SER B C 1
ATOM 5237 O O . SER B 1 182 ? 4.613 -10.234 14.828 1 91.75 182 SER B O 1
ATOM 5239 N N . VAL B 1 183 ? 6.484 -10.305 13.664 1 90.75 183 VAL B N 1
ATOM 5240 C CA . VAL B 1 183 ? 6.664 -8.867 13.781 1 90.75 183 VAL B CA 1
ATOM 5241 C C . VAL B 1 183 ? 5.613 -8.141 12.945 1 90.75 183 VAL B C 1
ATOM 5243 O O . VAL B 1 183 ? 5.031 -7.148 13.391 1 90.75 183 VAL B O 1
ATOM 5246 N N . VAL B 1 184 ? 5.375 -8.602 11.758 1 91.81 184 VAL B N 1
ATOM 5247 C CA . VAL B 1 184 ? 4.363 -8 10.891 1 91.81 184 VAL B CA 1
ATOM 5248 C C . VAL B 1 184 ? 3 -8.062 11.578 1 91.81 184 VAL B C 1
ATOM 5250 O O . VAL B 1 184 ? 2.238 -7.094 11.539 1 91.81 184 VAL B O 1
ATOM 5253 N N . THR B 1 185 ? 2.746 -9.172 12.234 1 95 185 THR B N 1
ATOM 5254 C CA . THR B 1 185 ? 1.487 -9.336 12.953 1 95 185 THR B CA 1
ATOM 5255 C C . THR B 1 185 ? 1.404 -8.367 14.125 1 95 185 THR B C 1
ATOM 5257 O O . THR B 1 185 ? 0.363 -7.742 14.352 1 95 185 THR B O 1
ATOM 5260 N N . ALA B 1 186 ? 2.473 -8.234 14.797 1 94 186 ALA B N 1
ATOM 5261 C CA . ALA B 1 186 ? 2.523 -7.309 15.922 1 94 186 ALA B CA 1
ATOM 5262 C C . ALA B 1 186 ? 2.314 -5.871 15.461 1 94 186 ALA B C 1
ATOM 5264 O O . ALA B 1 186 ? 1.654 -5.082 16.141 1 94 186 ALA B O 1
ATOM 5265 N N . LEU B 1 187 ? 2.85 -5.582 14.328 1 92.31 187 LEU B N 1
ATOM 5266 C CA . LEU B 1 187 ? 2.688 -4.242 13.773 1 92.31 187 LEU B CA 1
ATOM 5267 C C . LEU B 1 187 ? 1.225 -3.961 13.453 1 92.31 187 LEU B C 1
ATOM 5269 O O . LEU B 1 187 ? 0.733 -2.855 13.688 1 92.31 187 LEU B O 1
ATOM 5273 N N . ARG B 1 188 ? 0.613 -4.926 12.875 1 94.62 188 ARG B N 1
ATOM 5274 C CA . ARG B 1 188 ? -0.807 -4.762 12.586 1 94.62 188 ARG B CA 1
ATOM 5275 C C . ARG B 1 188 ? -1.613 -4.598 13.875 1 94.62 188 ARG B C 1
ATOM 5277 O O . ARG B 1 188 ? -2.529 -3.773 13.938 1 94.62 188 ARG B O 1
ATOM 5284 N N . HIS B 1 189 ? -1.26 -5.383 14.875 1 94.31 189 HIS B N 1
ATOM 5285 C CA . HIS B 1 189 ? -1.896 -5.27 16.188 1 94.31 189 HIS B CA 1
ATOM 5286 C C . HIS B 1 189 ? -1.692 -3.879 16.781 1 94.31 189 HIS B C 1
ATOM 5288 O O . HIS B 1 189 ? -2.648 -3.246 17.234 1 94.31 189 HIS B O 1
ATOM 5294 N N . MET B 1 190 ? -0.505 -3.439 16.766 1 92.06 190 MET B N 1
ATOM 5295 C CA . MET B 1 190 ? -0.176 -2.104 17.25 1 92.06 190 MET B CA 1
ATOM 5296 C C . MET B 1 190 ? -0.986 -1.041 16.516 1 92.06 190 MET B C 1
ATOM 5298 O O . MET B 1 190 ? -1.464 -0.085 17.125 1 92.06 190 MET B O 1
ATOM 5302 N N . TRP B 1 191 ? -1.071 -1.227 15.227 1 89.81 191 TRP B N 1
ATOM 5303 C CA . TRP B 1 191 ? -1.815 -0.28 14.406 1 89.81 191 TRP B CA 1
ATOM 5304 C C . TRP B 1 191 ? -3.271 -0.197 14.852 1 89.81 191 TRP B C 1
ATOM 5306 O O . TRP B 1 191 ? -3.832 0.896 14.961 1 89.81 191 TRP B O 1
ATOM 5316 N N . ILE B 1 192 ? -3.883 -1.286 15.125 1 88.62 192 ILE B N 1
ATOM 5317 C CA . ILE B 1 192 ? -5.273 -1.312 15.57 1 88.62 192 ILE B CA 1
ATOM 5318 C C . ILE B 1 192 ? -5.398 -0.633 16.938 1 88.62 192 ILE B C 1
ATOM 5320 O O . ILE B 1 192 ? -6.309 0.165 17.156 1 88.62 192 ILE B O 1
ATOM 5324 N N . LEU B 1 193 ? -4.457 -0.927 17.797 1 87.62 193 LEU B N 1
ATOM 5325 C CA . LEU B 1 193 ? -4.457 -0.32 19.125 1 87.62 193 LEU B CA 1
ATOM 5326 C C . LEU B 1 193 ? -4.324 1.196 19.031 1 87.62 193 LEU B C 1
ATOM 5328 O O . LEU B 1 193 ? -5.094 1.932 19.656 1 87.62 193 LEU B O 1
ATOM 5332 N N . ARG B 1 194 ? -3.455 1.604 18.172 1 83.88 194 ARG B N 1
ATOM 5333 C CA . ARG B 1 194 ? -3.213 3.033 18.016 1 83.88 194 ARG B CA 1
ATOM 5334 C C . ARG B 1 194 ? -4.445 3.742 17.469 1 83.88 194 ARG B C 1
ATOM 5336 O O . ARG B 1 194 ? -4.84 4.797 17.969 1 83.88 194 ARG B O 1
ATOM 5343 N N . ASN B 1 195 ? -5.008 3.139 16.5 1 78.19 195 ASN B N 1
ATOM 5344 C CA . ASN B 1 195 ? -6.16 3.754 15.859 1 78.19 195 ASN B CA 1
ATOM 5345 C C . ASN B 1 195 ? -7.418 3.629 16.719 1 78.19 195 ASN B C 1
ATOM 5347 O O . ASN B 1 195 ? -8.461 4.195 16.391 1 78.19 195 ASN B O 1
ATOM 5351 N N . SER B 1 196 ? -7.277 2.854 17.828 1 76.62 196 SER B N 1
ATOM 5352 C CA . SER B 1 196 ? -8.359 2.748 18.797 1 76.62 196 SER B CA 1
ATOM 5353 C C . SER B 1 196 ? -8.055 3.541 20.062 1 76.62 196 SER B C 1
ATOM 5355 O O . SER B 1 196 ? -8.57 3.232 21.141 1 76.62 196 SER B O 1
ATOM 5357 N N . ASN B 1 197 ? -7.094 4.406 19.922 1 73.19 197 ASN B N 1
ATOM 5358 C CA . ASN B 1 197 ? -6.715 5.324 20.984 1 73.19 197 ASN B CA 1
ATOM 5359 C C . ASN B 1 197 ? -6.141 4.578 22.188 1 73.19 197 ASN B C 1
ATOM 5361 O O . ASN B 1 197 ? -6.414 4.938 23.344 1 73.19 197 ASN B O 1
ATOM 5365 N N . ARG B 1 198 ? -5.582 3.471 22.062 1 83 198 ARG B N 1
ATOM 5366 C CA . ARG B 1 198 ? -4.926 2.674 23.094 1 83 198 ARG B CA 1
ATOM 5367 C C . ARG B 1 198 ? -3.412 2.686 22.906 1 83 198 ARG B C 1
ATOM 5369 O O . ARG B 1 198 ? -2.781 1.627 22.844 1 83 198 ARG B O 1
ATOM 5376 N N . SER B 1 199 ? -2.848 3.875 22.938 1 82.31 199 SER B N 1
ATOM 5377 C CA . SER B 1 199 ? -1.443 4.121 22.625 1 82.31 199 SER B CA 1
ATOM 5378 C C . SER B 1 199 ? -0.524 3.447 23.641 1 82.31 199 SER B C 1
ATOM 5380 O O . SER B 1 199 ? 0.562 2.98 23.281 1 82.31 199 SER B O 1
ATOM 5382 N N . GLU B 1 200 ? -0.912 3.387 24.922 1 84.44 200 GLU B N 1
ATOM 5383 C CA . GLU B 1 200 ? -0.084 2.75 25.938 1 84.44 200 GLU B CA 1
ATOM 5384 C C . GLU B 1 200 ? 0.062 1.253 25.672 1 84.44 200 GLU B C 1
ATOM 5386 O O . GLU B 1 200 ? 1.155 0.699 25.812 1 84.44 200 GLU B O 1
ATOM 5391 N N . GLN B 1 201 ? -1.088 0.653 25.344 1 88.62 201 GLN B N 1
ATOM 5392 C CA . GLN B 1 201 ? -1.028 -0.767 25 1 88.62 201 GLN B CA 1
ATOM 5393 C C . GLN B 1 201 ? -0.22 -0.999 23.734 1 88.62 201 GLN B C 1
ATOM 5395 O O . GLN B 1 201 ? 0.521 -1.979 23.641 1 88.62 201 GLN B O 1
ATOM 5400 N N . ALA B 1 202 ? -0.398 -0.1 22.766 1 92.38 202 ALA B N 1
ATOM 5401 C CA . ALA B 1 202 ? 0.388 -0.185 21.531 1 92.38 202 ALA B CA 1
ATOM 5402 C C . ALA B 1 202 ? 1.882 -0.099 21.828 1 92.38 202 ALA B C 1
ATOM 5404 O O . ALA B 1 202 ? 2.682 -0.833 21.25 1 92.38 202 ALA B O 1
ATOM 5405 N N . LYS B 1 203 ? 2.258 0.713 22.703 1 92 203 LYS B N 1
ATOM 5406 C CA . LYS B 1 203 ? 3.652 0.872 23.109 1 92 203 LYS B CA 1
ATOM 5407 C C . LYS B 1 203 ? 4.191 -0.406 23.75 1 92 203 LYS B C 1
ATOM 5409 O O . LYS B 1 203 ? 5.352 -0.767 23.531 1 92 203 LYS B O 1
ATOM 5414 N N . GLN B 1 204 ? 3.361 -1.009 24.531 1 91.62 204 GLN B N 1
ATOM 5415 C CA . GLN B 1 204 ? 3.771 -2.266 25.156 1 91.62 204 GLN B CA 1
ATOM 5416 C C . GLN B 1 204 ? 4.078 -3.322 24.094 1 91.62 204 GLN B C 1
ATOM 5418 O O . GLN B 1 204 ? 5.062 -4.059 24.203 1 91.62 204 GLN B O 1
ATOM 5423 N N . VAL B 1 205 ? 3.219 -3.361 23.109 1 92.44 205 VAL B N 1
ATOM 5424 C CA . VAL B 1 205 ? 3.453 -4.297 22.016 1 92.44 205 VAL B CA 1
ATOM 5425 C C . VAL B 1 205 ? 4.762 -3.945 21.312 1 92.44 205 VAL B C 1
ATOM 5427 O O . VAL B 1 205 ? 5.57 -4.828 21.016 1 92.44 205 VAL B O 1
ATOM 5430 N N . LEU B 1 206 ? 4.973 -2.703 21.047 1 92.69 206 LEU B N 1
ATOM 5431 C CA . LEU B 1 206 ? 6.184 -2.234 20.391 1 92.69 206 LEU B CA 1
ATOM 5432 C C . LEU B 1 206 ? 7.426 -2.629 21.172 1 92.69 206 LEU B C 1
ATOM 5434 O O . LEU B 1 206 ? 8.383 -3.154 20.609 1 92.69 206 LEU B O 1
ATOM 5438 N N . VAL B 1 207 ? 7.422 -2.383 22.422 1 89.88 207 VAL B N 1
ATOM 5439 C CA . VAL B 1 207 ? 8.562 -2.688 23.281 1 89.88 207 VAL B CA 1
ATOM 5440 C C . VAL B 1 207 ? 8.844 -4.188 23.266 1 89.88 207 VAL B C 1
ATOM 5442 O O . VAL B 1 207 ? 10 -4.605 23.156 1 89.88 207 VAL B O 1
ATOM 5445 N N . ARG B 1 208 ? 7.832 -4.906 23.312 1 88.44 208 ARG B N 1
ATOM 5446 C CA . ARG B 1 208 ? 7.988 -6.355 23.266 1 88.44 208 ARG B CA 1
ATOM 5447 C C . ARG B 1 208 ? 8.648 -6.793 21.953 1 88.44 208 ARG B C 1
ATOM 5449 O O . ARG B 1 208 ? 9.578 -7.598 21.969 1 88.44 208 ARG B O 1
ATOM 5456 N N . VAL B 1 209 ? 8.164 -6.254 20.875 1 90.19 209 VAL B N 1
ATOM 5457 C CA . VAL B 1 209 ? 8.672 -6.613 19.562 1 90.19 209 VAL B CA 1
ATOM 5458 C C . VAL B 1 209 ? 10.133 -6.191 19.453 1 90.19 209 VAL B C 1
ATOM 5460 O O . VAL B 1 209 ? 10.969 -6.941 18.938 1 90.19 209 VAL B O 1
ATOM 5463 N N . LEU B 1 210 ? 10.438 -5.055 19.859 1 84.88 210 LEU B N 1
ATOM 5464 C CA . LEU B 1 210 ? 11.797 -4.535 19.781 1 84.88 210 LEU B CA 1
ATOM 5465 C C . LEU B 1 210 ? 12.758 -5.379 20.609 1 84.88 210 LEU B C 1
ATOM 5467 O O . LEU B 1 210 ? 13.898 -5.605 20.219 1 84.88 210 LEU B O 1
ATOM 5471 N N . ASN B 1 211 ? 12.305 -5.883 21.641 1 80.44 211 ASN B N 1
ATOM 5472 C CA . ASN B 1 211 ? 13.133 -6.668 22.562 1 80.44 211 ASN B CA 1
ATOM 5473 C C . ASN B 1 211 ? 13.297 -8.102 22.062 1 80.44 211 ASN B C 1
ATOM 5475 O O . ASN B 1 211 ? 14.367 -8.695 22.219 1 80.44 211 ASN B O 1
ATOM 5479 N N . GLU B 1 212 ? 12.297 -8.594 21.375 1 76.69 212 GLU B N 1
ATOM 5480 C CA . GLU B 1 212 ? 12.266 -10.023 21.094 1 76.69 212 GLU B CA 1
ATOM 5481 C C . GLU B 1 212 ? 12.664 -10.297 19.641 1 76.69 212 GLU B C 1
ATOM 5483 O O . GLU B 1 212 ? 13.055 -11.414 19.297 1 76.69 212 GLU B O 1
ATOM 5488 N N . SER B 1 213 ? 12.516 -9.414 18.766 1 71.75 213 SER B N 1
ATOM 5489 C CA . SER B 1 213 ? 12.508 -9.734 17.344 1 71.75 213 SER B CA 1
ATOM 5490 C C . SER B 1 213 ? 13.914 -9.719 16.75 1 71.75 213 SER B C 1
ATOM 5492 O O . SER B 1 213 ? 14.164 -10.305 15.703 1 71.75 213 SER B O 1
ATOM 5494 N N . ARG B 1 214 ? 14.883 -9.305 17.375 1 70.12 214 ARG B N 1
ATOM 5495 C CA . ARG B 1 214 ? 16.234 -9.211 16.828 1 70.12 214 ARG B CA 1
ATOM 5496 C C . ARG B 1 214 ? 16.203 -8.656 15.406 1 70.12 214 ARG B C 1
ATOM 5498 O O . ARG B 1 214 ? 16.906 -9.156 14.523 1 70.12 214 ARG B O 1
ATOM 5505 N N . ILE B 1 215 ? 15.234 -7.812 15.047 1 72.25 215 ILE B N 1
ATOM 5506 C CA . ILE B 1 215 ? 15.117 -7.195 13.727 1 72.25 215 ILE B CA 1
ATOM 5507 C C . ILE B 1 215 ? 16.156 -6.086 13.586 1 72.25 215 ILE B C 1
ATOM 5509 O O . ILE B 1 215 ? 16.359 -5.289 14.5 1 72.25 215 ILE B O 1
ATOM 5513 N N . SER B 1 216 ? 16.812 -6.113 12.461 1 68.38 216 SER B N 1
ATOM 5514 C CA . SER B 1 216 ? 17.797 -5.074 12.188 1 68.38 216 SER B CA 1
ATOM 5515 C C . SER B 1 216 ? 17.141 -3.709 12.023 1 68.38 216 SER B C 1
ATOM 5517 O O . SER B 1 216 ? 16.172 -3.568 11.281 1 68.38 216 SER B O 1
ATOM 5519 N N . PRO B 1 217 ? 17.688 -2.734 12.672 1 67.81 217 PRO B N 1
ATOM 5520 C CA . PRO B 1 217 ? 17.125 -1.391 12.539 1 67.81 217 PRO B CA 1
ATOM 5521 C C . PRO B 1 217 ? 17.219 -0.849 11.109 1 67.81 217 PRO B C 1
ATOM 5523 O O . PRO B 1 217 ? 16.469 0.052 10.734 1 67.81 217 PRO B O 1
ATOM 5526 N N . GLU B 1 218 ? 18.047 -1.451 10.312 1 65.19 218 GLU B N 1
ATOM 5527 C CA . GLU B 1 218 ? 18.266 -0.955 8.953 1 65.19 218 GLU B CA 1
ATOM 5528 C C . GLU B 1 218 ? 17.312 -1.614 7.965 1 65.19 218 GLU B C 1
ATOM 5530 O O . GLU B 1 218 ? 17.141 -1.129 6.844 1 65.19 218 GLU B O 1
ATOM 5535 N N . SER B 1 219 ? 16.734 -2.666 8.508 1 69.62 219 SER B N 1
ATOM 5536 C CA . SER B 1 219 ? 15.758 -3.328 7.648 1 69.62 219 SER B CA 1
ATOM 5537 C C . SER B 1 219 ? 14.492 -2.494 7.508 1 69.62 219 SER B C 1
ATOM 5539 O O . SER B 1 219 ? 14.25 -1.586 8.305 1 69.62 219 SER B O 1
ATOM 5541 N N . ARG B 1 220 ? 13.734 -2.777 6.48 1 74.5 220 ARG B N 1
ATOM 5542 C CA . ARG B 1 220 ? 12.461 -2.092 6.289 1 74.5 220 ARG B CA 1
ATOM 5543 C C . ARG B 1 220 ? 11.602 -2.182 7.543 1 74.5 220 ARG B C 1
ATOM 5545 O O . ARG B 1 220 ? 11.047 -1.176 7.996 1 74.5 220 ARG B O 1
ATOM 5552 N N . ILE B 1 221 ? 11.523 -3.359 8.055 1 78.44 221 ILE B N 1
ATOM 5553 C CA . ILE B 1 221 ? 10.695 -3.582 9.234 1 78.44 221 ILE B CA 1
ATOM 5554 C C . ILE B 1 221 ? 11.281 -2.828 10.422 1 78.44 221 ILE B C 1
ATOM 5556 O O . ILE B 1 221 ? 10.539 -2.248 11.227 1 78.44 221 ILE B O 1
ATOM 5560 N N . GLY B 1 222 ? 12.602 -2.877 10.484 1 78.5 222 GLY B N 1
ATOM 5561 C CA . GLY B 1 222 ? 13.25 -2.117 11.547 1 78.5 222 GLY B CA 1
ATOM 5562 C C . GLY B 1 222 ? 12.969 -0.629 11.469 1 78.5 222 GLY B C 1
ATOM 5563 O O . GLY B 1 222 ? 12.656 -0 12.484 1 78.5 222 GLY B O 1
ATOM 5564 N N . ARG B 1 223 ? 12.945 -0.119 10.312 1 78 223 ARG B N 1
ATOM 5565 C CA . ARG B 1 223 ? 12.656 1.298 10.109 1 78 223 ARG B CA 1
ATOM 5566 C C . ARG B 1 223 ? 11.195 1.612 10.422 1 78 223 ARG B C 1
ATOM 5568 O O . ARG B 1 223 ? 10.891 2.674 10.969 1 78 223 ARG B O 1
ATOM 5575 N N . LEU B 1 224 ? 10.398 0.725 10.078 1 84.69 224 LEU B N 1
ATOM 5576 C CA . LEU B 1 224 ? 8.984 0.904 10.391 1 84.69 224 LEU B CA 1
ATOM 5577 C C . LEU B 1 224 ? 8.75 0.914 11.891 1 84.69 224 LEU B C 1
ATOM 5579 O O . LEU B 1 224 ? 7.953 1.71 12.398 1 84.69 224 LEU B O 1
ATOM 5583 N N . LEU B 1 225 ? 9.477 0.07 12.5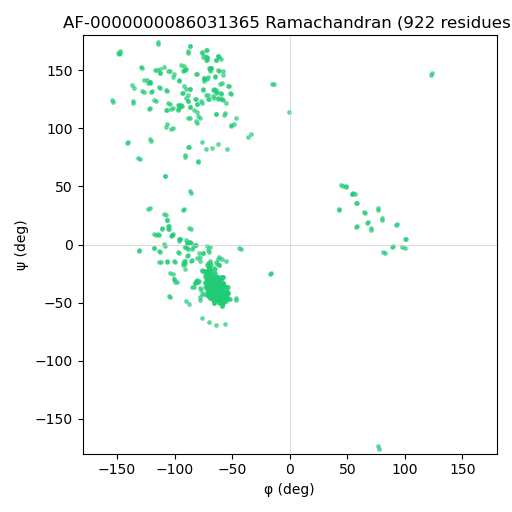47 1 87.12 225 LEU B N 1
ATOM 5584 C CA . LEU B 1 225 ? 9.359 0.026 14 1 87.12 225 LEU B CA 1
ATOM 5585 C C . LEU B 1 225 ? 9.859 1.323 14.625 1 87.12 225 LEU B C 1
ATOM 5587 O O . LEU B 1 225 ? 9.25 1.837 15.57 1 87.12 225 LEU B O 1
ATOM 5591 N N . GLN B 1 226 ? 10.883 1.805 14.094 1 84.19 226 GLN B N 1
ATOM 5592 C CA . GLN B 1 226 ? 11.398 3.08 14.586 1 84.19 226 GLN B CA 1
ATOM 5593 C C . GLN B 1 226 ? 10.406 4.207 14.328 1 84.19 226 GLN B C 1
ATOM 5595 O O . GLN B 1 226 ? 10.18 5.047 15.203 1 84.19 226 GLN B O 1
ATOM 5600 N N . LEU B 1 227 ? 9.875 4.203 13.164 1 90 227 LEU B N 1
ATOM 5601 C CA . LEU B 1 227 ? 8.898 5.227 12.82 1 90 227 LEU B CA 1
ATOM 5602 C C . LEU B 1 227 ? 7.691 5.164 13.758 1 90 227 LEU B C 1
ATOM 5604 O O . LEU B 1 227 ? 7.227 6.195 14.25 1 90 227 LEU B O 1
ATOM 5608 N N . HIS B 1 228 ? 7.262 4.016 14.039 1 90 228 HIS B N 1
ATOM 5609 C CA . HIS B 1 228 ? 6.113 3.85 14.922 1 90 228 HIS B CA 1
ATOM 5610 C C . HIS B 1 228 ? 6.465 4.242 16.359 1 90 228 HIS B C 1
ATOM 5612 O O . HIS B 1 228 ? 5.617 4.754 17.094 1 90 228 HIS B O 1
ATOM 5618 N N . SER B 1 229 ? 7.688 3.979 16.672 1 90.06 229 SER B N 1
ATOM 5619 C CA . SER B 1 229 ? 8.133 4.422 18 1 90.06 229 SER B CA 1
ATOM 5620 C C . SER B 1 229 ? 8.016 5.938 18.141 1 90.06 229 SER B C 1
ATOM 5622 O O . SER B 1 229 ? 7.516 6.438 19.141 1 90.06 229 SER B O 1
ATOM 5624 N N . VAL B 1 230 ? 8.414 6.598 17.156 1 89.62 230 VAL B N 1
ATOM 5625 C CA . VAL B 1 230 ? 8.328 8.055 17.172 1 89.62 230 VAL B CA 1
ATOM 5626 C C . VAL B 1 230 ? 6.867 8.492 17.156 1 89.62 230 VAL B C 1
ATOM 5628 O O . VAL B 1 230 ? 6.492 9.438 17.859 1 89.62 230 VAL B O 1
ATOM 5631 N N . TRP B 1 231 ? 6.051 7.816 16.422 1 91.12 231 TRP B N 1
ATOM 5632 C CA . TRP B 1 231 ? 4.629 8.133 16.344 1 91.12 231 TRP B CA 1
ATOM 5633 C C . TRP B 1 231 ? 3.959 8 17.703 1 91.12 231 TRP B C 1
ATOM 5635 O O . TRP B 1 231 ? 3.199 8.883 18.109 1 91.12 231 TRP B O 1
ATOM 5645 N N . LEU B 1 232 ? 4.23 6.945 18.344 1 88.88 232 LEU B N 1
ATOM 5646 C CA . LEU B 1 232 ? 3.613 6.684 19.641 1 88.88 232 LEU B CA 1
ATOM 5647 C C . LEU B 1 232 ? 4.102 7.684 20.672 1 88.88 232 LEU B C 1
ATOM 5649 O O . LEU B 1 232 ? 3.332 8.117 21.547 1 88.88 232 LEU B O 1
ATOM 5653 N N . ASP B 1 233 ? 5.32 8.047 20.594 1 86.75 233 ASP B N 1
ATOM 5654 C CA . ASP B 1 233 ? 5.852 9.078 21.469 1 86.75 233 ASP B CA 1
ATOM 5655 C C . ASP B 1 233 ? 5.203 10.43 21.188 1 86.75 233 ASP B C 1
ATOM 5657 O O . ASP B 1 233 ? 4.926 11.195 22.109 1 86.75 233 ASP B O 1
ATOM 5661 N N . TYR B 1 234 ? 5.012 10.656 19.969 1 86 234 TYR B N 1
ATOM 5662 C CA . TYR B 1 234 ? 4.383 11.914 19.578 1 86 234 TYR B CA 1
ATOM 5663 C C . TYR B 1 234 ? 2.979 12.023 20.156 1 86 234 TYR B C 1
ATOM 5665 O O . TYR B 1 234 ? 2.566 13.102 20.594 1 86 234 TYR B O 1
ATOM 5673 N N . GLU B 1 235 ? 2.262 11.016 20.188 1 78.44 235 GLU B N 1
ATOM 5674 C CA . GLU B 1 235 ? 0.875 11.008 20.641 1 78.44 235 GLU B CA 1
ATOM 5675 C C . GLU B 1 235 ? 0.783 11.281 22.141 1 78.44 235 GLU B C 1
ATOM 5677 O O . GLU B 1 235 ? -0.248 11.742 22.625 1 78.44 235 GLU B O 1
ATOM 5682 N N . THR B 1 236 ? 1.914 10.961 22.797 1 73.19 236 THR B N 1
ATOM 5683 C CA . THR B 1 236 ? 1.851 11.086 24.25 1 73.19 236 THR B CA 1
ATOM 5684 C C . THR B 1 236 ? 2.854 12.125 24.75 1 73.19 236 THR B C 1
ATOM 5686 O O . THR B 1 236 ? 2.936 12.391 25.953 1 73.19 236 THR B O 1
ATOM 5689 N N . ALA B 1 237 ? 3.611 12.672 23.859 1 73.44 237 ALA B N 1
ATOM 5690 C CA . ALA B 1 237 ? 4.75 13.5 24.234 1 73.44 237 ALA B CA 1
ATOM 5691 C C . ALA B 1 237 ? 4.289 14.867 24.75 1 73.44 237 ALA B C 1
ATOM 5693 O O . ALA B 1 237 ? 3.322 15.438 24.219 1 73.44 237 ALA B O 1
ATOM 5694 N N . GLU B 1 238 ? 5.082 15.211 25.719 1 68.5 238 GLU B N 1
ATOM 5695 C CA . GLU B 1 238 ? 5.02 16.625 26.062 1 68.5 238 GLU B CA 1
ATOM 5696 C C . GLU B 1 238 ? 5.613 17.5 24.969 1 68.5 238 GLU B C 1
ATOM 5698 O O . GLU B 1 238 ? 6.539 17.078 24.266 1 68.5 238 GLU B O 1
ATOM 5703 N N . LEU B 1 239 ? 5.141 18.672 24.812 1 68.88 239 LEU B N 1
ATOM 5704 C CA . LEU B 1 239 ? 5.527 19.578 23.734 1 68.88 239 LEU B CA 1
ATOM 5705 C C . LEU B 1 239 ? 7.039 19.781 23.703 1 68.88 239 LEU B C 1
ATOM 5707 O O . LEU B 1 239 ? 7.637 19.875 22.625 1 68.88 239 LEU B O 1
ATOM 5711 N N . ALA B 1 240 ? 7.605 19.891 24.859 1 69.44 240 ALA B N 1
ATOM 5712 C CA . ALA B 1 240 ? 9.031 20.172 24.969 1 69.44 240 ALA B CA 1
ATOM 5713 C C . ALA B 1 240 ? 9.859 19.062 24.328 1 69.44 240 ALA B C 1
ATOM 5715 O O . ALA B 1 240 ? 11.031 19.266 24 1 69.44 240 ALA B O 1
ATOM 5716 N N . ARG B 1 241 ? 9.25 18 24.156 1 77.75 241 ARG B N 1
ATOM 5717 C CA . ARG B 1 241 ? 9.984 16.828 23.672 1 77.75 241 ARG B CA 1
ATOM 5718 C C . ARG B 1 241 ? 9.852 16.688 22.156 1 77.75 241 ARG B C 1
ATOM 5720 O O . ARG B 1 241 ? 10.547 15.875 21.531 1 77.75 241 ARG B O 1
ATOM 5727 N N . ILE B 1 242 ? 9.062 17.453 21.516 1 80.75 242 ILE B N 1
ATOM 5728 C CA . ILE B 1 242 ? 8.711 17.297 20.109 1 80.75 242 ILE B CA 1
ATOM 5729 C C . ILE B 1 242 ? 9.969 17.469 19.25 1 80.75 242 ILE B C 1
ATOM 5731 O O . ILE B 1 242 ? 10.203 16.688 18.328 1 80.75 242 ILE B O 1
ATOM 5735 N N . PRO B 1 243 ? 10.844 18.438 19.547 1 75.12 243 PRO B N 1
ATOM 5736 C CA . PRO B 1 243 ? 12.062 18.547 18.734 1 75.12 243 PRO B CA 1
ATOM 5737 C C . PRO B 1 243 ? 12.938 17.297 18.812 1 75.12 243 PRO B C 1
ATOM 5739 O O . PRO B 1 243 ? 13.547 16.906 17.812 1 75.12 243 PRO B O 1
ATOM 5742 N N . LEU B 1 244 ? 12.961 16.734 19.922 1 81.88 244 LEU B N 1
ATOM 5743 C CA . LEU B 1 244 ? 13.727 15.492 20.078 1 81.88 244 LEU B CA 1
ATOM 5744 C C . LEU B 1 244 ? 13.125 14.367 19.25 1 81.88 244 LEU B C 1
ATOM 5746 O O . LEU B 1 244 ? 13.859 13.555 18.672 1 81.88 244 LEU B O 1
ATOM 5750 N N . LEU B 1 245 ? 11.836 14.336 19.172 1 86.12 245 LEU B N 1
ATOM 5751 C CA . LEU B 1 245 ? 11.172 13.312 18.375 1 86.12 245 LEU B CA 1
ATOM 5752 C C . LEU B 1 245 ? 11.531 13.453 16.891 1 86.12 245 LEU B C 1
ATOM 5754 O O . LEU B 1 245 ? 11.766 12.461 16.219 1 86.12 245 LEU B O 1
ATOM 5758 N N . ARG B 1 246 ? 11.602 14.648 16.453 1 83.56 246 ARG B N 1
ATOM 5759 C CA . ARG B 1 246 ? 11.945 14.898 15.062 1 83.56 246 ARG B CA 1
ATOM 5760 C C . ARG B 1 246 ? 13.359 14.414 14.75 1 83.56 246 ARG B C 1
ATOM 5762 O O . ARG B 1 246 ? 13.609 13.852 13.68 1 83.56 246 ARG B O 1
ATOM 5769 N N . SER B 1 247 ? 14.18 14.617 15.703 1 77.12 247 SER B N 1
ATOM 5770 C CA . SER B 1 247 ? 15.562 14.195 15.531 1 77.12 247 SER B CA 1
ATOM 5771 C C . SER B 1 247 ? 15.688 12.672 15.547 1 77.12 247 SER B C 1
ATOM 5773 O O . SER B 1 247 ? 16.641 12.117 14.992 1 77.12 247 SER B O 1
ATOM 5775 N N . ASN B 1 248 ? 14.719 12 16.125 1 77.19 248 ASN B N 1
ATOM 5776 C CA . ASN B 1 248 ? 14.742 10.547 16.234 1 77.19 248 ASN B CA 1
ATOM 5777 C C . ASN B 1 248 ? 14.055 9.883 15.047 1 77.19 248 ASN B C 1
ATOM 5779 O O . ASN B 1 248 ? 14 8.648 14.961 1 77.19 248 ASN B O 1
ATOM 5783 N N . MET B 1 249 ? 13.539 10.719 14.18 1 84.5 249 MET B N 1
ATOM 5784 C CA . MET B 1 249 ? 12.945 10.148 12.977 1 84.5 249 MET B CA 1
ATOM 5785 C C . MET B 1 249 ? 13.984 9.359 12.18 1 84.5 249 MET B C 1
ATOM 5787 O O . MET B 1 249 ? 15.109 9.82 11.984 1 84.5 249 MET B O 1
ATOM 5791 N N . PRO B 1 250 ? 13.578 8.102 11.828 1 76.69 250 PRO B N 1
ATOM 5792 C CA . PRO B 1 250 ? 14.508 7.402 10.938 1 76.69 250 PRO B CA 1
ATOM 5793 C C . PRO B 1 250 ? 14.703 8.117 9.602 1 76.69 250 PRO B C 1
ATOM 5795 O O . PRO B 1 250 ? 13.789 8.805 9.125 1 76.69 250 PRO B O 1
ATOM 5798 N N . PRO B 1 251 ? 15.812 7.965 9.086 1 66.5 251 PRO B N 1
ATOM 5799 C CA . PRO B 1 251 ? 15.984 8.578 7.77 1 66.5 251 PRO B CA 1
ATOM 5800 C C . PRO B 1 251 ? 15.07 7.973 6.707 1 66.5 251 PRO B C 1
ATOM 5802 O O . PRO B 1 251 ? 14.883 6.754 6.68 1 66.5 251 PRO B O 1
ATOM 5805 N N . PRO B 1 252 ? 14.414 8.883 6.023 1 63.22 252 PRO B N 1
ATOM 5806 C CA . PRO B 1 252 ? 13.578 8.312 4.969 1 63.22 252 PRO B CA 1
ATOM 5807 C C . PRO B 1 252 ? 14.391 7.559 3.916 1 63.22 252 PRO B C 1
ATOM 5809 O O . PRO B 1 252 ? 15.547 7.898 3.666 1 63.22 252 PRO B O 1
ATOM 5812 N N . VAL B 1 253 ? 14.023 6.289 3.703 1 55.22 253 VAL B N 1
ATOM 5813 C CA . VAL B 1 253 ? 14.711 5.59 2.625 1 55.22 253 VAL B CA 1
ATOM 5814 C C . VAL B 1 253 ? 14.664 6.426 1.35 1 55.22 253 VAL B C 1
ATOM 5816 O O . VAL B 1 253 ? 13.594 6.867 0.927 1 55.22 253 VAL B O 1
ATOM 5819 N N . CYS B 1 254 ? 15.766 7.016 1.133 1 48.69 254 CYS B N 1
ATOM 5820 C CA . CYS B 1 254 ? 15.945 7.93 0.01 1 48.69 254 CYS B CA 1
ATOM 5821 C C . CYS B 1 254 ? 15.867 7.188 -1.316 1 48.69 254 CYS B C 1
ATOM 5823 O O . CYS B 1 254 ? 16.188 5.996 -1.386 1 48.69 254 CYS B O 1
ATOM 5825 N N . GLY B 1 255 ? 14.969 7.695 -2.266 1 46.97 255 GLY B N 1
ATOM 5826 C CA . GLY B 1 255 ? 14.969 7.305 -3.666 1 46.97 255 GLY B CA 1
ATOM 5827 C C . GLY B 1 255 ? 13.633 6.75 -4.129 1 46.97 255 GLY B C 1
ATOM 5828 O O . GLY B 1 255 ? 12.742 6.496 -3.312 1 46.97 255 GLY B O 1
ATOM 5829 N N . GLY B 1 256 ? 13.398 7.004 -5.277 1 50.72 256 GLY B N 1
ATOM 5830 C CA . GLY B 1 256 ? 12.242 6.555 -6.043 1 50.72 256 GLY B CA 1
ATOM 5831 C C . GLY B 1 256 ? 11.914 5.094 -5.82 1 50.72 256 GLY B C 1
ATOM 5832 O O . GLY B 1 256 ? 10.867 4.613 -6.266 1 50.72 256 GLY B O 1
ATOM 5833 N N . ASP B 1 257 ? 12.797 4.488 -4.996 1 55.09 257 ASP B N 1
ATOM 5834 C CA . ASP B 1 257 ? 12.602 3.049 -4.863 1 55.09 257 ASP B CA 1
ATOM 5835 C C . ASP B 1 257 ? 12.188 2.678 -3.443 1 55.09 257 ASP B C 1
ATOM 5837 O O . ASP B 1 257 ? 12.148 1.496 -3.092 1 55.09 257 ASP B O 1
ATOM 5841 N N . GLY B 1 258 ? 11.93 3.752 -2.74 1 63.97 258 GLY B N 1
ATOM 5842 C CA . GLY B 1 258 ? 11.586 3.441 -1.363 1 63.97 258 GLY B CA 1
ATOM 5843 C C . GLY B 1 258 ? 10.18 2.879 -1.214 1 63.97 258 GLY B C 1
ATOM 5844 O O . GLY B 1 258 ? 9.383 2.932 -2.15 1 63.97 258 GLY B O 1
ATOM 5845 N N . ASP B 1 259 ? 9.969 2.236 -0.09 1 76.69 259 ASP B N 1
ATOM 5846 C CA . ASP B 1 259 ? 8.656 1.724 0.275 1 76.69 259 ASP B CA 1
ATOM 5847 C C . ASP B 1 259 ? 7.656 2.861 0.463 1 76.69 259 ASP B C 1
ATOM 5849 O O . ASP B 1 259 ? 7.797 3.676 1.378 1 76.69 259 ASP B O 1
ATOM 5853 N N . MET B 1 260 ? 6.688 2.934 -0.436 1 84.44 260 MET B N 1
ATOM 5854 C CA . MET B 1 260 ? 5.73 4.039 -0.472 1 84.44 260 MET B CA 1
ATOM 5855 C C . MET B 1 260 ? 4.953 4.125 0.836 1 84.44 260 MET B C 1
ATOM 5857 O O . MET B 1 260 ? 4.574 5.219 1.266 1 84.44 260 MET B O 1
ATOM 5861 N N . THR B 1 261 ? 4.793 3.002 1.485 1 85.62 261 THR B N 1
ATOM 5862 C CA . THR B 1 261 ? 4.07 2.986 2.754 1 85.62 261 THR B CA 1
ATOM 5863 C C . THR B 1 261 ? 4.867 3.707 3.838 1 85.62 261 THR B C 1
ATOM 5865 O O . THR B 1 261 ? 4.309 4.477 4.621 1 85.62 261 THR B O 1
ATOM 5868 N N . MET B 1 262 ? 6.086 3.451 3.797 1 83.88 262 MET B N 1
ATOM 5869 C CA . MET B 1 262 ? 6.949 4.117 4.766 1 83.88 262 MET B CA 1
ATOM 5870 C C . MET B 1 262 ? 7.047 5.613 4.473 1 83.88 262 MET B C 1
ATOM 5872 O O . MET B 1 262 ? 6.969 6.434 5.383 1 83.88 262 MET B O 1
ATOM 5876 N N . LEU B 1 263 ? 7.176 5.902 3.254 1 85.81 263 LEU B N 1
ATOM 5877 C CA . LEU B 1 263 ? 7.395 7.293 2.859 1 85.81 263 LEU B CA 1
ATOM 5878 C C . LEU B 1 263 ? 6.164 8.141 3.172 1 85.81 263 LEU B C 1
ATOM 5880 O O . LEU B 1 263 ? 6.289 9.258 3.676 1 85.81 263 LEU B O 1
ATOM 5884 N N . MET B 1 264 ? 5.016 7.617 2.828 1 90.88 264 MET B N 1
ATOM 5885 C CA . MET B 1 264 ? 3.811 8.398 3.088 1 90.88 264 MET B CA 1
ATOM 5886 C C . MET B 1 264 ? 3.664 8.695 4.578 1 90.88 264 MET B C 1
ATOM 5888 O O . MET B 1 264 ? 3.365 9.828 4.965 1 90.88 264 MET B O 1
ATOM 5892 N N . GLU B 1 265 ? 3.961 7.703 5.438 1 90.62 265 GLU B N 1
ATOM 5893 C CA . GLU B 1 265 ? 3.861 7.863 6.887 1 90.62 265 GLU B CA 1
ATOM 5894 C C . GLU B 1 265 ? 4.941 8.805 7.414 1 90.62 265 GLU B C 1
ATOM 5896 O O . GLU B 1 265 ? 4.684 9.625 8.297 1 90.62 265 GLU B O 1
ATOM 5901 N N . TRP B 1 266 ? 6.09 8.594 6.867 1 89.38 266 TRP B N 1
ATOM 5902 C CA . TRP B 1 266 ? 7.223 9.422 7.289 1 89.38 266 TRP B CA 1
ATOM 5903 C C . TRP B 1 266 ? 6.941 10.898 7.043 1 89.38 266 TRP B C 1
ATOM 5905 O O . TRP B 1 266 ? 7.117 11.727 7.938 1 89.38 266 TRP B O 1
ATOM 5915 N N . HIS B 1 267 ? 6.508 11.203 5.891 1 90.62 267 HIS B N 1
ATOM 5916 C CA . HIS B 1 267 ? 6.242 12.586 5.531 1 90.62 267 HIS B CA 1
ATOM 5917 C C . HIS B 1 267 ? 5.094 13.164 6.352 1 90.62 267 HIS B C 1
ATOM 5919 O O . HIS B 1 267 ? 5.141 14.32 6.77 1 90.62 267 HIS B O 1
ATOM 5925 N N . ASN B 1 268 ? 4.098 12.359 6.543 1 94.38 268 ASN B N 1
ATOM 5926 C CA . ASN B 1 268 ? 2.99 12.836 7.363 1 94.38 268 ASN B CA 1
ATOM 5927 C C . ASN B 1 268 ? 3.439 13.164 8.781 1 94.38 268 ASN B C 1
ATOM 5929 O O . ASN B 1 268 ? 3.141 14.234 9.305 1 94.38 268 ASN B O 1
ATOM 5933 N N . LEU B 1 269 ? 4.141 12.227 9.383 1 93.12 269 LEU B N 1
ATOM 5934 C CA . LEU B 1 269 ? 4.602 12.43 10.758 1 93.12 269 LEU B CA 1
ATOM 5935 C C . LEU B 1 269 ? 5.555 13.617 10.828 1 93.12 269 LEU B C 1
ATOM 5937 O O . LEU B 1 269 ? 5.496 14.406 11.773 1 93.12 269 LEU B O 1
ATOM 5941 N N . TYR B 1 270 ? 6.359 13.742 9.852 1 91.31 270 TYR B N 1
ATOM 5942 C CA . TYR B 1 270 ? 7.305 14.852 9.836 1 91.31 270 TYR B CA 1
ATOM 5943 C C . TYR B 1 270 ? 6.578 16.188 9.773 1 91.31 270 TYR B C 1
ATOM 5945 O O . TYR B 1 270 ? 6.965 17.141 10.445 1 91.31 270 TYR B O 1
ATOM 5953 N N . ALA B 1 271 ? 5.555 16.297 8.945 1 93.38 271 ALA B N 1
ATOM 5954 C CA . ALA B 1 271 ? 4.727 17.5 8.875 1 93.38 271 ALA B CA 1
ATOM 5955 C C . ALA B 1 271 ? 4.105 17.812 10.234 1 93.38 271 ALA B C 1
ATOM 5957 O O . ALA B 1 271 ? 4.09 18.969 10.664 1 93.38 271 ALA B O 1
ATOM 5958 N N . LEU B 1 272 ? 3.639 16.797 10.93 1 92.62 272 LEU B N 1
ATOM 5959 C CA . LEU B 1 272 ? 3.004 16.969 12.234 1 92.62 272 LEU B CA 1
ATOM 5960 C C . LEU B 1 272 ? 4.004 17.484 13.266 1 92.62 272 LEU B C 1
ATOM 5962 O O . LEU B 1 272 ? 3.656 18.297 14.117 1 92.62 272 LEU B O 1
ATOM 5966 N N . LEU B 1 273 ? 5.188 16.984 13.148 1 89.81 273 LEU B N 1
ATOM 5967 C CA . LEU B 1 273 ? 6.223 17.438 14.07 1 89.81 273 LEU B CA 1
ATOM 5968 C C . LEU B 1 273 ? 6.641 18.859 13.781 1 89.81 273 LEU B C 1
ATOM 5970 O O . LEU B 1 273 ? 6.828 19.672 14.695 1 89.81 273 LEU B O 1
ATOM 5974 N N . LEU B 1 274 ? 6.738 19.188 12.523 1 89.25 274 LEU B N 1
ATOM 5975 C CA . LEU B 1 274 ? 7.199 20.5 12.086 1 89.25 274 LEU B CA 1
ATOM 5976 C C . LEU B 1 274 ? 6.184 21.578 12.445 1 89.25 274 LEU B C 1
ATOM 5978 O O . LEU B 1 274 ? 6.547 22.75 12.641 1 89.25 274 LEU B O 1
ATOM 5982 N N . LYS B 1 275 ? 4.906 21.234 12.484 1 91.12 275 LYS B N 1
ATOM 5983 C CA . LYS B 1 275 ? 3.873 22.234 12.719 1 91.12 275 LYS B CA 1
ATOM 5984 C C . LYS B 1 275 ? 4.102 22.953 14.039 1 91.12 275 LYS B C 1
ATOM 5986 O O . LYS B 1 275 ? 3.832 24.156 14.156 1 91.12 275 LYS B O 1
ATOM 5991 N N . TRP B 1 276 ? 4.621 22.281 15.039 1 86.19 276 TRP B N 1
ATOM 5992 C CA . TRP B 1 276 ? 4.855 22.875 16.359 1 86.19 276 TRP B CA 1
ATOM 5993 C C . TRP B 1 276 ? 5.953 23.938 16.297 1 86.19 276 TRP B C 1
ATOM 5995 O O . TRP B 1 276 ? 5.938 24.906 17.047 1 86.19 276 TRP B O 1
ATOM 6005 N N . GLU B 1 277 ? 6.855 23.766 15.398 1 83.88 277 GLU B N 1
ATOM 6006 C CA . GLU B 1 277 ? 7.875 24.781 15.188 1 83.88 277 GLU B CA 1
ATOM 6007 C C 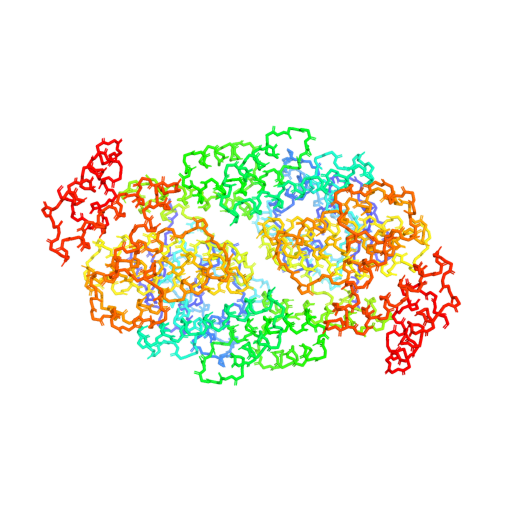. GLU B 1 277 ? 7.27 26.031 14.555 1 83.88 277 GLU B C 1
ATOM 6009 O O . GLU B 1 277 ? 7.668 27.156 14.891 1 83.88 277 GLU B O 1
ATOM 6014 N N . VAL B 1 278 ? 6.375 25.844 13.711 1 86.69 278 VAL B N 1
ATOM 6015 C CA . VAL B 1 278 ? 5.691 26.953 13.078 1 86.69 278 VAL B CA 1
ATOM 6016 C C . VAL B 1 278 ? 4.926 27.766 14.125 1 86.69 278 VAL B C 1
ATOM 6018 O O . VAL B 1 278 ? 4.918 29 14.086 1 86.69 278 VAL B O 1
ATOM 6021 N N . TYR B 1 279 ? 4.305 27.062 15.078 1 83.81 279 TYR B N 1
ATOM 6022 C CA . TYR B 1 279 ? 3.508 27.734 16.109 1 83.81 279 TYR B CA 1
ATOM 6023 C C . TYR B 1 279 ? 4.395 28.531 17.047 1 83.81 279 TYR B C 1
ATOM 6025 O O . TYR B 1 279 ? 3.959 29.547 17.625 1 83.81 279 TYR B O 1
ATOM 6033 N N . ALA B 1 280 ? 5.613 28.062 17.172 1 79.5 280 ALA B N 1
ATOM 6034 C CA . ALA B 1 280 ? 6.488 28.656 18.188 1 79.5 280 ALA B CA 1
ATOM 6035 C C . ALA B 1 280 ? 7.441 29.656 17.562 1 79.5 280 ALA B C 1
ATOM 6037 O O . ALA B 1 280 ? 8.016 30.5 18.266 1 79.5 280 ALA B O 1
ATOM 6038 N N . CYS B 1 281 ? 7.586 29.656 16.312 1 81.94 281 CYS B N 1
ATOM 6039 C CA . CYS B 1 281 ? 8.656 30.438 15.703 1 81.94 281 CYS B CA 1
ATOM 6040 C C . CYS B 1 281 ? 8.211 31.875 15.445 1 81.94 281 CYS B C 1
ATOM 6042 O O . CYS B 1 281 ? 7.031 32.188 15.602 1 81.94 281 CYS B O 1
ATOM 6044 N N . SER B 1 282 ? 9.305 32.688 15.047 1 77.44 282 SER B N 1
ATOM 6045 C CA . SER B 1 282 ? 9.047 34.094 14.719 1 77.44 282 SER B CA 1
ATOM 6046 C C . SER B 1 282 ? 8.406 34.219 13.344 1 77.44 282 SER B C 1
ATOM 6048 O O . SER B 1 282 ? 8.445 33.312 12.539 1 77.44 282 SER B O 1
ATOM 6050 N N . VAL B 1 283 ? 7.855 35.406 13.062 1 78.94 283 VAL B N 1
ATOM 6051 C CA . VAL B 1 283 ? 7.066 35.688 11.867 1 78.94 283 VAL B CA 1
ATOM 6052 C C . VAL B 1 283 ? 7.93 35.5 10.625 1 78.94 283 VAL B C 1
ATOM 6054 O O . VAL B 1 283 ? 7.512 34.812 9.68 1 78.94 283 VAL B O 1
ATOM 6057 N N . PRO B 1 284 ? 9.211 35.812 10.586 1 76.81 284 PRO B N 1
ATOM 6058 C CA . PRO B 1 284 ? 9.992 35.688 9.359 1 76.81 284 PRO B CA 1
ATOM 6059 C C . PRO B 1 284 ? 10.25 34.25 8.977 1 76.81 284 PRO B C 1
ATOM 6061 O O . PRO B 1 284 ? 10.336 33.906 7.785 1 76.81 284 PRO B O 1
ATOM 6064 N N . GLN B 1 285 ? 10.352 33.438 9.953 1 79.75 285 GLN B N 1
ATOM 6065 C CA . GLN B 1 285 ? 10.672 32.031 9.711 1 79.75 285 GLN B CA 1
ATOM 6066 C C . GLN B 1 285 ? 9.414 31.219 9.398 1 79.75 285 GLN B C 1
ATOM 6068 O O . GLN B 1 285 ? 9.492 30.125 8.852 1 79.75 285 GLN B O 1
ATOM 6073 N N . ARG B 1 286 ? 8.32 31.766 9.641 1 86.31 286 ARG B N 1
ATOM 6074 C CA . ARG B 1 286 ? 7.051 31.047 9.609 1 86.31 286 ARG B CA 1
ATOM 6075 C C . ARG B 1 286 ? 6.672 30.656 8.18 1 86.31 286 ARG B C 1
ATOM 6077 O O . ARG B 1 286 ? 6.184 29.562 7.934 1 86.31 286 ARG B O 1
ATOM 6084 N N . ALA B 1 287 ? 7.012 31.547 7.27 1 82.31 287 ALA B N 1
ATOM 6085 C CA . ALA B 1 287 ? 6.633 31.297 5.879 1 82.31 287 ALA B CA 1
ATOM 6086 C C . ALA B 1 287 ? 7.391 30.109 5.309 1 82.31 287 ALA B C 1
ATOM 6088 O O . ALA B 1 287 ? 6.805 29.25 4.637 1 82.31 287 ALA B O 1
ATOM 6089 N N . GLU B 1 288 ? 8.609 30.125 5.621 1 81.62 288 GLU B N 1
ATOM 6090 C CA . GLU B 1 288 ? 9.445 29.016 5.129 1 81.62 288 GLU B CA 1
ATOM 6091 C C . GLU B 1 288 ? 9.016 27.688 5.742 1 81.62 288 GLU B C 1
ATOM 6093 O O . GLU B 1 288 ? 8.898 26.688 5.035 1 81.62 288 GLU B O 1
ATOM 6098 N N . LEU B 1 289 ? 8.812 27.688 6.984 1 85.5 289 LEU B N 1
ATOM 6099 C CA . LEU B 1 289 ? 8.398 26.469 7.68 1 85.5 289 LEU B CA 1
ATOM 6100 C C . LEU B 1 289 ? 7.027 26 7.199 1 85.5 289 LEU B C 1
ATOM 6102 O O . LEU B 1 289 ? 6.793 24.797 7.043 1 85.5 289 LEU B O 1
ATOM 6106 N N . HIS B 1 290 ? 6.207 26.984 6.961 1 90.75 290 HIS B N 1
ATOM 6107 C CA . HIS B 1 290 ? 4.891 26.688 6.41 1 90.75 290 HIS B CA 1
ATOM 6108 C C . HIS B 1 290 ? 5.008 25.984 5.066 1 90.75 290 HIS B C 1
ATOM 6110 O O . HIS B 1 290 ? 4.344 24.969 4.832 1 90.75 290 HIS B O 1
ATOM 6116 N N . GLY B 1 291 ? 5.879 26.484 4.258 1 86.69 291 GLY B N 1
ATOM 6117 C CA . GLY B 1 291 ? 6.129 25.859 2.969 1 86.69 291 GLY B CA 1
ATOM 6118 C C . GLY B 1 291 ? 6.648 24.438 3.088 1 86.69 291 GLY B C 1
ATOM 6119 O O . GLY B 1 291 ? 6.25 23.547 2.318 1 86.69 291 GLY B O 1
ATOM 6120 N N . ARG B 1 292 ? 7.43 24.203 4.047 1 85.44 292 ARG B N 1
ATOM 6121 C CA . ARG B 1 292 ? 7.988 22.875 4.285 1 85.44 292 ARG B CA 1
ATOM 6122 C C . ARG B 1 292 ? 6.906 21.906 4.746 1 85.44 292 ARG B C 1
ATOM 6124 O O . ARG B 1 292 ? 6.879 20.75 4.316 1 85.44 292 ARG B O 1
ATOM 6131 N N . ILE B 1 293 ? 6.078 22.344 5.574 1 91.94 293 ILE B N 1
ATOM 6132 C CA . ILE B 1 293 ? 4.992 21.516 6.074 1 91.94 293 ILE B CA 1
ATOM 6133 C C . ILE B 1 293 ? 4.082 21.109 4.918 1 91.94 293 ILE B C 1
ATOM 6135 O O . ILE B 1 293 ? 3.748 19.922 4.77 1 91.94 293 ILE B O 1
ATOM 6139 N N . LEU B 1 294 ? 3.734 22.062 4.059 1 91.12 294 LEU B N 1
ATOM 6140 C CA . LEU B 1 294 ? 2.881 21.766 2.912 1 91.12 294 LEU B CA 1
ATOM 6141 C C . LEU B 1 294 ? 3.537 20.734 2.004 1 91.12 294 LEU B C 1
ATOM 6143 O O . LEU B 1 294 ? 2.875 19.797 1.532 1 91.12 294 LEU B O 1
ATOM 6147 N N . ARG B 1 295 ? 4.75 20.906 1.91 1 88.25 295 ARG B N 1
ATOM 6148 C CA . ARG B 1 295 ? 5.484 19.969 1.069 1 88.25 295 ARG B CA 1
ATOM 6149 C C . ARG B 1 295 ? 5.379 18.547 1.613 1 88.25 295 ARG B C 1
ATOM 6151 O O . ARG B 1 295 ? 5.16 17.609 0.854 1 88.25 295 ARG B O 1
ATOM 6158 N N . HIS B 1 296 ? 5.578 18.406 2.803 1 91.19 296 HIS B N 1
ATOM 6159 C CA . HIS B 1 296 ? 5.516 17.094 3.418 1 91.19 296 HIS B CA 1
ATOM 6160 C C . HIS B 1 296 ? 4.113 16.5 3.32 1 91.19 296 HIS B C 1
ATOM 6162 O O . HIS B 1 296 ? 3.953 15.305 3.08 1 91.19 296 HIS B O 1
ATOM 6168 N N . HIS B 1 297 ? 3.109 17.281 3.457 1 94.12 297 HIS B N 1
ATOM 6169 C CA . HIS B 1 297 ? 1.751 16.781 3.262 1 94.12 297 HIS B CA 1
ATOM 6170 C C . HIS B 1 297 ? 1.535 16.312 1.827 1 94.12 297 HIS B C 1
ATOM 6172 O O . HIS B 1 297 ? 1.017 15.227 1.597 1 94.12 297 HIS B O 1
ATOM 6178 N N . TYR B 1 298 ? 2.039 17.141 0.903 1 92.19 298 TYR B N 1
ATOM 6179 C CA . TYR B 1 298 ? 1.861 16.797 -0.504 1 92.19 298 TYR B CA 1
ATOM 6180 C C . TYR B 1 298 ? 2.582 15.508 -0.846 1 92.19 298 TYR B C 1
ATOM 6182 O O . TYR B 1 298 ? 2.057 14.672 -1.592 1 92.19 298 TYR B O 1
ATOM 6190 N N . GLU B 1 299 ? 3.719 15.359 -0.242 1 89.56 299 GLU B N 1
ATOM 6191 C CA . GLU B 1 299 ? 4.453 14.109 -0.449 1 89.56 299 GLU B CA 1
ATOM 6192 C C . GLU B 1 299 ? 3.691 12.922 0.121 1 89.56 299 GLU B C 1
ATOM 6194 O O . GLU B 1 299 ? 3.609 11.867 -0.516 1 89.56 299 GLU B O 1
ATOM 6199 N N . SER B 1 300 ? 3.148 13.094 1.259 1 93.31 300 SER B N 1
ATOM 6200 C CA . SER B 1 300 ? 2.371 12.016 1.858 1 93.31 300 SER B CA 1
ATOM 6201 C C . SER B 1 300 ? 1.188 11.625 0.977 1 93.31 300 SER B C 1
ATOM 6203 O O . SER B 1 300 ? 0.912 10.438 0.785 1 93.31 300 SER B O 1
ATOM 6205 N N . PHE B 1 301 ? 0.497 12.664 0.365 1 95.06 301 PHE B N 1
ATOM 6206 C CA . PHE B 1 301 ? -0.629 12.414 -0.527 1 95.06 301 PHE B CA 1
ATOM 6207 C C . PHE B 1 301 ? -0.177 11.648 -1.766 1 95.06 301 PHE B C 1
ATOM 6209 O O . PHE B 1 301 ? -0.827 10.688 -2.178 1 95.06 301 PHE B O 1
ATOM 6216 N N . PHE B 1 302 ? 0.913 12.133 -2.262 1 90.94 302 PHE B N 1
ATOM 6217 C CA . PHE B 1 302 ? 1.426 11.547 -3.494 1 90.94 302 PHE B CA 1
ATOM 6218 C C . PHE B 1 302 ? 1.721 10.062 -3.309 1 90.94 302 PHE B C 1
ATOM 6220 O O . PHE B 1 302 ? 1.305 9.234 -4.121 1 90.94 302 PHE B O 1
ATOM 6227 N N . TYR B 1 303 ? 2.381 9.75 -2.268 1 89.81 303 TYR B N 1
ATOM 6228 C CA . TYR B 1 303 ? 2.748 8.352 -2.041 1 89.81 303 TYR B CA 1
ATOM 6229 C C . TYR B 1 303 ? 1.519 7.512 -1.729 1 89.81 303 TYR B C 1
ATOM 6231 O O . TYR B 1 303 ? 1.444 6.344 -2.117 1 89.81 303 TYR B O 1
ATOM 6239 N N . ALA B 1 304 ? 0.54 8.055 -1.02 1 93.25 304 ALA B N 1
ATOM 6240 C CA . ALA B 1 304 ? -0.712 7.344 -0.777 1 93.25 304 ALA B CA 1
ATOM 6241 C C . ALA B 1 304 ? -1.413 7.004 -2.088 1 93.25 304 ALA B C 1
ATOM 6243 O O . ALA B 1 304 ? -1.946 5.902 -2.246 1 93.25 304 ALA B O 1
ATOM 6244 N N . LEU B 1 305 ? -1.329 7.938 -3.062 1 92.25 305 LEU B N 1
ATOM 6245 C CA . LEU B 1 305 ? -1.96 7.719 -4.359 1 92.25 305 LEU B CA 1
ATOM 6246 C C . LEU B 1 305 ? -1.221 6.648 -5.152 1 92.25 305 LEU B C 1
ATOM 6248 O O . LEU B 1 305 ? -1.843 5.855 -5.863 1 92.25 305 LEU B O 1
ATOM 6252 N N . CYS B 1 306 ? 0.046 6.633 -4.957 1 88.44 306 CYS B N 1
ATOM 6253 C CA . CYS B 1 306 ? 0.864 5.672 -5.688 1 88.44 306 CYS B CA 1
ATOM 6254 C C . CYS B 1 306 ? 0.455 4.242 -5.359 1 88.44 306 CYS B C 1
ATOM 6256 O O . CYS B 1 306 ? 0.538 3.355 -6.211 1 88.44 306 CYS B O 1
ATOM 6258 N N . ILE B 1 307 ? -0.006 4.051 -4.172 1 89.19 307 ILE B N 1
ATOM 6259 C CA . ILE B 1 307 ? -0.38 2.695 -3.785 1 89.19 307 ILE B CA 1
ATOM 6260 C C . ILE B 1 307 ? -1.88 2.631 -3.508 1 89.19 307 ILE B C 1
ATOM 6262 O O . ILE B 1 307 ? -2.379 1.635 -2.979 1 89.19 307 ILE B O 1
ATOM 6266 N N . ASN B 1 308 ? -2.572 3.711 -3.814 1 90.62 308 ASN B N 1
ATOM 6267 C CA . ASN B 1 308 ? -4.016 3.867 -3.68 1 90.62 308 ASN B CA 1
ATOM 6268 C C . ASN B 1 308 ? -4.484 3.553 -2.26 1 90.62 308 ASN B C 1
ATOM 6270 O O . ASN B 1 308 ? -5.43 2.787 -2.07 1 90.62 308 ASN B O 1
ATOM 6274 N N . ASP B 1 309 ? -3.805 4.016 -1.279 1 90 309 ASP B N 1
ATOM 6275 C CA . ASP B 1 309 ? -4.215 3.912 0.117 1 90 309 ASP B CA 1
ATOM 6276 C C . ASP B 1 309 ? -5.09 5.098 0.52 1 90 309 ASP B C 1
ATOM 6278 O O . ASP B 1 309 ? -4.613 6.039 1.159 1 90 309 ASP B O 1
ATOM 6282 N N . LEU B 1 310 ? -6.328 4.996 0.243 1 88.88 310 LEU B N 1
ATOM 6283 C CA . LEU B 1 310 ? -7.266 6.098 0.443 1 88.88 310 LEU B CA 1
ATOM 6284 C C . LEU B 1 310 ? -7.574 6.285 1.925 1 88.88 310 LEU B C 1
ATOM 6286 O O . LEU B 1 310 ? -7.973 7.375 2.348 1 88.88 310 LEU B O 1
ATOM 6290 N N . TYR B 1 311 ? -7.363 5.227 2.666 1 85.75 311 TYR B N 1
ATOM 6291 C CA . TYR B 1 311 ? -7.559 5.348 4.105 1 85.75 311 TYR B CA 1
ATOM 6292 C C . TYR B 1 311 ? -6.539 6.305 4.715 1 85.75 311 TYR B C 1
ATOM 6294 O O . TYR B 1 311 ? -6.902 7.203 5.477 1 85.75 311 TYR B O 1
ATOM 6302 N N . ARG B 1 312 ? -5.344 6.07 4.387 1 89.62 312 ARG B N 1
ATOM 6303 C CA . ARG B 1 312 ? -4.305 6.949 4.91 1 89.62 312 ARG B CA 1
ATOM 6304 C C . ARG B 1 312 ? -4.43 8.352 4.324 1 89.62 312 ARG B C 1
ATOM 6306 O O . ARG B 1 312 ? -4.164 9.344 5.008 1 89.62 312 ARG B O 1
ATOM 6313 N N . LEU B 1 313 ? -4.789 8.375 3.078 1 92.75 313 LEU B N 1
ATOM 6314 C CA . LEU B 1 313 ? -5.012 9.672 2.457 1 92.75 313 LEU B CA 1
ATOM 6315 C C . LEU B 1 313 ? -6.031 10.484 3.248 1 92.75 313 LEU B C 1
ATOM 6317 O O . LEU B 1 313 ? -5.852 11.688 3.451 1 92.75 313 LEU B O 1
ATOM 6321 N N . HIS B 1 314 ? -7.012 9.82 3.686 1 90.62 314 HIS B N 1
ATOM 6322 C CA . HIS B 1 314 ? -8.039 10.453 4.508 1 90.62 314 HIS B CA 1
ATOM 6323 C C . HIS B 1 314 ? -7.438 11.07 5.766 1 90.62 314 HIS B C 1
ATOM 6325 O O . HIS B 1 314 ? -7.66 12.25 6.051 1 90.62 314 HIS B O 1
ATOM 6331 N N . ASN B 1 315 ? -6.664 10.344 6.418 1 88.62 315 ASN B N 1
ATOM 6332 C CA . ASN B 1 315 ? -6.02 10.812 7.641 1 88.62 315 ASN B CA 1
ATOM 6333 C C . ASN B 1 315 ? -5.078 11.984 7.363 1 88.62 315 ASN B C 1
ATOM 6335 O O . ASN B 1 315 ? -5 12.922 8.156 1 88.62 315 ASN B O 1
ATOM 6339 N N . PHE B 1 316 ? -4.387 11.883 6.301 1 93.94 316 PHE B N 1
ATOM 6340 C CA . PHE B 1 316 ? -3.42 12.922 5.961 1 93.94 316 PHE B CA 1
ATOM 6341 C C . PHE B 1 316 ? -4.125 14.227 5.617 1 93.94 316 PHE B C 1
ATOM 6343 O O . PHE B 1 316 ? -3.654 15.305 5.973 1 93.94 316 PHE B O 1
ATOM 6350 N N . MET B 1 317 ? -5.227 14.039 4.938 1 93.62 317 MET B N 1
ATOM 6351 C CA . MET B 1 317 ? -6.012 15.219 4.602 1 93.62 317 MET B CA 1
ATOM 6352 C C . MET B 1 317 ? -6.551 15.891 5.863 1 93.62 317 MET B C 1
ATOM 6354 O O . MET B 1 317 ? -6.609 17.125 5.941 1 93.62 317 MET B O 1
ATOM 6358 N N . PHE B 1 318 ? -6.852 15.094 6.77 1 91.94 318 PHE B N 1
ATOM 6359 C CA . PHE B 1 318 ? -7.289 15.625 8.055 1 91.94 318 PHE B CA 1
ATOM 6360 C C . PHE B 1 318 ? -6.176 16.422 8.719 1 91.94 318 PHE B C 1
ATOM 6362 O O . PHE B 1 318 ? -6.414 17.5 9.258 1 91.94 318 PHE B O 1
ATOM 6369 N N . ASN B 1 319 ? -5.09 15.867 8.734 1 93.38 319 ASN B N 1
ATOM 6370 C CA . ASN B 1 319 ? -3.943 16.547 9.328 1 93.38 319 ASN B CA 1
ATOM 6371 C C . ASN B 1 319 ? -3.67 17.891 8.656 1 93.38 319 ASN B C 1
ATOM 6373 O O . ASN B 1 319 ? -3.371 18.875 9.328 1 93.38 319 ASN B O 1
ATOM 6377 N N . LEU B 1 320 ? -3.789 17.875 7.359 1 95.56 320 LEU B N 1
ATOM 6378 C CA . LEU B 1 320 ? -3.568 19.125 6.633 1 95.56 320 LEU B CA 1
ATOM 6379 C C . LEU B 1 320 ? -4.645 20.156 6.977 1 95.56 320 LEU B C 1
ATOM 6381 O O . LEU B 1 320 ? -4.336 21.312 7.258 1 95.56 320 LEU B O 1
ATOM 6385 N N . ALA B 1 321 ? -5.891 19.75 6.93 1 94.12 321 ALA B N 1
ATOM 6386 C CA . ALA B 1 321 ? -7.004 20.656 7.211 1 94.12 321 ALA B CA 1
ATOM 6387 C C . ALA B 1 321 ? -6.879 21.25 8.609 1 94.12 321 ALA B C 1
ATOM 6389 O O . ALA B 1 321 ? -7.047 22.469 8.789 1 94.12 321 ALA B O 1
ATOM 6390 N N . ASP B 1 322 ? -6.562 20.422 9.539 1 91.12 322 ASP B N 1
ATOM 6391 C CA . ASP B 1 322 ? -6.395 20.859 10.922 1 91.12 322 ASP B CA 1
ATOM 6392 C C . ASP B 1 322 ? -5.242 21.859 11.039 1 91.12 322 ASP B C 1
ATOM 6394 O O . ASP B 1 322 ? -5.371 22.891 11.703 1 91.12 322 ASP B O 1
ATOM 6398 N N . TYR B 1 323 ? -4.184 21.547 10.406 1 93.31 323 TYR B N 1
ATOM 6399 C CA . TYR B 1 323 ? -3.027 22.438 10.43 1 93.31 323 TYR B CA 1
ATOM 6400 C C . TYR B 1 323 ? -3.371 23.797 9.828 1 93.31 323 TYR B C 1
ATOM 6402 O O . TYR B 1 323 ? -3.062 24.844 10.414 1 93.31 323 TYR B O 1
ATOM 6410 N N . LEU B 1 324 ? -4.008 23.781 8.688 1 93.62 324 LEU B N 1
ATOM 6411 C CA . LEU B 1 324 ? -4.332 25.016 7.996 1 93.62 324 LEU B CA 1
ATOM 6412 C C . LEU B 1 324 ? -5.289 25.875 8.82 1 93.62 324 LEU B C 1
ATOM 6414 O O . LEU B 1 324 ? -5.164 27.094 8.867 1 93.62 324 LEU B O 1
ATOM 6418 N N . ASN B 1 325 ? -6.16 25.172 9.438 1 89.31 325 ASN B N 1
ATOM 6419 C CA . ASN B 1 325 ? -7.098 25.891 10.305 1 89.31 325 ASN B CA 1
ATOM 6420 C C . ASN B 1 325 ? -6.379 26.562 11.469 1 89.31 325 ASN B C 1
ATOM 6422 O O . ASN B 1 325 ? -6.676 27.719 11.805 1 89.31 325 ASN B O 1
ATOM 6426 N N . LYS B 1 326 ? -5.492 25.938 12.031 1 87.56 326 LYS B N 1
ATOM 6427 C CA . LYS B 1 326 ? -4.773 26.453 13.195 1 87.56 326 LYS B CA 1
ATOM 6428 C C . LYS B 1 326 ? -3.691 27.453 12.773 1 87.56 326 LYS B C 1
ATOM 6430 O O . LYS B 1 326 ? -3.34 28.344 13.539 1 87.56 326 LYS B O 1
ATOM 6435 N N . ALA B 1 327 ? -3.146 27.234 11.633 1 88.62 327 ALA B N 1
ATOM 6436 C CA . ALA B 1 327 ? -2.115 28.125 11.125 1 88.62 327 ALA B CA 1
ATOM 6437 C C . ALA B 1 327 ? -2.639 29.562 11.023 1 88.62 327 ALA B C 1
ATOM 6439 O O . ALA B 1 327 ? -1.882 30.516 11.195 1 88.62 327 ALA B O 1
ATOM 6440 N N . LYS B 1 328 ? -3.869 29.688 10.836 1 83.5 328 LYS B N 1
ATOM 6441 C CA . LYS B 1 328 ? -4.492 31 10.781 1 83.5 328 LYS B CA 1
ATOM 6442 C C . LYS B 1 328 ? -4.301 31.75 12.094 1 83.5 328 LYS B C 1
ATOM 6444 O O . LYS B 1 328 ? -4.121 32.969 12.094 1 83.5 328 LYS B O 1
ATOM 6449 N N . ASN B 1 329 ? -4.301 31.031 13.109 1 79.62 329 ASN B N 1
ATOM 6450 C CA . ASN B 1 329 ? -4.184 31.625 14.438 1 79.62 329 ASN B CA 1
ATOM 6451 C C . ASN B 1 329 ? -2.797 32.219 14.664 1 79.62 329 ASN B C 1
ATOM 6453 O O . ASN B 1 329 ? -2.611 33.062 15.555 1 79.62 329 ASN B O 1
ATOM 6457 N N . VAL B 1 330 ? -1.925 31.828 13.891 1 83.75 330 VAL B N 1
ATOM 6458 C CA . VAL B 1 330 ? -0.575 32.344 14.094 1 83.75 330 VAL B CA 1
ATOM 6459 C C . VAL B 1 330 ? -0.203 33.281 12.953 1 83.75 330 VAL B C 1
ATOM 6461 O O . VAL B 1 330 ? 0.976 33.594 12.742 1 83.75 330 VAL B O 1
ATOM 6464 N N . GLY B 1 331 ? -1.115 33.688 12.172 1 83.25 331 GLY B N 1
ATOM 6465 C CA . GLY B 1 331 ? -0.917 34.781 11.227 1 83.25 331 GLY B CA 1
ATOM 6466 C C . GLY B 1 331 ? -0.67 34.281 9.805 1 83.25 331 GLY B C 1
ATOM 6467 O O . GLY B 1 331 ? -0.326 35.062 8.93 1 83.25 331 GLY B O 1
ATOM 6468 N N . ILE B 1 332 ? -0.757 33.062 9.578 1 88.31 332 ILE B N 1
ATOM 6469 C CA . ILE B 1 332 ? -0.643 32.562 8.211 1 88.31 332 ILE B CA 1
ATOM 6470 C C . ILE B 1 332 ? -1.978 32.719 7.488 1 88.31 332 ILE B C 1
ATOM 6472 O O . ILE B 1 332 ? -3.02 32.312 7.992 1 88.31 332 ILE B O 1
ATOM 6476 N N . ASP B 1 333 ? -1.918 33.375 6.391 1 84.69 333 ASP B N 1
ATOM 6477 C CA . ASP B 1 333 ? -3.137 33.656 5.633 1 84.69 333 ASP B CA 1
ATOM 6478 C C . ASP B 1 333 ? -3.549 32.438 4.801 1 84.69 333 ASP B C 1
ATOM 6480 O O . ASP B 1 333 ? -2.93 32.156 3.775 1 84.69 333 ASP B O 1
ATOM 6484 N N . VAL B 1 334 ? -4.52 31.859 5.309 1 87.62 334 VAL B N 1
ATOM 6485 C CA . VAL B 1 334 ? -5.102 30.719 4.609 1 87.62 334 VAL B CA 1
ATOM 6486 C C . VAL B 1 334 ? -6.574 30.984 4.312 1 87.62 334 VAL B C 1
ATOM 6488 O O . VAL B 1 334 ? -7.383 31.141 5.234 1 87.62 334 VAL B O 1
ATOM 6491 N N . PRO B 1 335 ? -6.918 31.031 3.045 1 87.25 335 PRO B N 1
ATOM 6492 C CA . PRO B 1 335 ? -8.328 31.25 2.74 1 87.25 335 PRO B CA 1
ATOM 6493 C C . PRO B 1 335 ? -9.234 30.156 3.291 1 87.25 335 PRO B C 1
ATOM 6495 O O . PRO B 1 335 ? -8.93 28.969 3.145 1 87.25 335 PRO B O 1
ATOM 6498 N N . ALA B 1 336 ? -10.344 30.547 3.82 1 88.94 336 ALA B N 1
ATOM 6499 C CA . ALA B 1 336 ? -11.281 29.625 4.438 1 88.94 336 ALA B CA 1
ATOM 6500 C C . ALA B 1 336 ? -11.797 28.609 3.418 1 88.94 336 ALA B C 1
ATOM 6502 O O . ALA B 1 336 ? -12.047 27.453 3.752 1 88.94 336 ALA B O 1
ATOM 6503 N N . GLN B 1 337 ? -11.891 29.094 2.217 1 87.06 337 GLN B N 1
ATOM 6504 C CA . GLN B 1 337 ? -12.414 28.234 1.166 1 87.06 337 GLN B CA 1
ATOM 6505 C C . GLN B 1 337 ? -11.477 27.062 0.896 1 87.06 337 GLN B C 1
ATOM 6507 O O . GLN B 1 337 ? -11.93 25.953 0.566 1 87.06 337 GLN B O 1
ATOM 6512 N N . ALA B 1 338 ? -10.227 27.297 1.052 1 88.12 338 ALA B N 1
ATOM 6513 C CA . ALA B 1 338 ? -9.242 26.234 0.87 1 88.12 338 ALA B CA 1
ATOM 6514 C C . ALA B 1 338 ? -9.391 25.156 1.941 1 88.12 338 ALA B C 1
ATOM 6516 O O . ALA B 1 338 ? -9.352 23.953 1.64 1 88.12 338 ALA B O 1
ATOM 6517 N N . ILE B 1 339 ? -9.625 25.594 3.092 1 91.69 339 ILE B N 1
ATOM 6518 C CA . ILE B 1 339 ? -9.789 24.672 4.215 1 91.69 339 ILE B CA 1
ATOM 6519 C C . ILE B 1 339 ? -11.094 23.891 4.055 1 91.69 339 ILE B C 1
ATOM 6521 O O . ILE B 1 339 ? -11.133 22.688 4.285 1 91.69 339 ILE B O 1
ATOM 6525 N N . LEU B 1 340 ? -12.102 24.594 3.621 1 90.19 340 LEU B N 1
ATOM 6526 C CA . LEU B 1 340 ? -13.391 23.953 3.402 1 90.19 340 LEU B CA 1
ATOM 6527 C C . LEU B 1 340 ? -13.281 22.844 2.354 1 90.19 340 LEU B C 1
ATOM 6529 O O . LEU B 1 340 ? -13.859 21.766 2.518 1 90.19 340 LEU B O 1
ATOM 6533 N N . SER B 1 341 ? -12.539 23.109 1.341 1 89.56 341 SER B N 1
ATOM 6534 C CA . SER B 1 341 ? -12.344 22.109 0.295 1 89.56 341 SER B CA 1
ATOM 6535 C C . SER B 1 341 ? -11.727 20.844 0.855 1 89.56 341 SER B C 1
ATOM 6537 O O . SER B 1 341 ? -12.078 19.734 0.44 1 89.56 341 SER B O 1
ATOM 6539 N N . CYS B 1 342 ? -10.82 20.953 1.78 1 93.12 342 CYS B N 1
ATOM 6540 C CA . CYS B 1 342 ? -10.195 19.797 2.43 1 93.12 342 CYS B CA 1
ATOM 6541 C C . CYS B 1 342 ? -11.227 19 3.209 1 93.12 342 CYS B C 1
ATOM 6543 O O . CYS B 1 342 ? -11.281 17.766 3.092 1 93.12 342 CYS B O 1
ATOM 6545 N N . TYR B 1 343 ? -12.086 19.688 3.92 1 90.25 343 TYR B N 1
ATOM 6546 C CA . TYR B 1 343 ? -13.086 18.984 4.723 1 90.25 343 TYR B CA 1
ATOM 6547 C C . TYR B 1 343 ? -14.109 18.281 3.832 1 90.25 343 TYR B C 1
ATOM 6549 O O . TYR B 1 343 ? -14.539 17.172 4.133 1 90.25 343 TYR B O 1
ATOM 6557 N N . LEU B 1 344 ? -14.516 18.922 2.752 1 88.12 344 LEU B N 1
ATOM 6558 C CA . LEU B 1 344 ? -15.453 18.297 1.832 1 88.12 344 LEU B CA 1
ATOM 6559 C C . LEU B 1 344 ? -14.867 17.016 1.254 1 88.12 344 LEU B C 1
ATOM 6561 O O . LEU B 1 344 ? -15.57 16 1.112 1 88.12 344 LEU B O 1
ATOM 6565 N N . LEU B 1 345 ? -13.617 17.062 0.951 1 90.44 345 LEU B N 1
ATOM 6566 C CA . LEU B 1 345 ? -12.945 15.859 0.476 1 90.44 345 LEU B CA 1
ATOM 6567 C C . LEU B 1 345 ? -12.906 14.789 1.563 1 90.44 345 LEU B C 1
ATOM 6569 O O . LEU B 1 345 ? -13.094 13.602 1.284 1 90.44 345 LEU B O 1
ATOM 6573 N N . ILE B 1 346 ? -12.594 15.18 2.754 1 89.38 346 ILE B N 1
ATOM 6574 C CA . ILE B 1 346 ? -12.555 14.266 3.893 1 89.38 346 ILE B CA 1
ATOM 6575 C C . ILE B 1 346 ? -13.883 13.523 4.008 1 89.38 346 ILE B C 1
ATOM 6577 O O . ILE B 1 346 ? -13.906 12.305 4.156 1 89.38 346 ILE B O 1
ATOM 6581 N N . PHE B 1 347 ? -14.938 14.156 3.83 1 85.38 347 PHE B N 1
ATOM 6582 C CA . PHE B 1 347 ? -16.25 13.547 3.963 1 85.38 347 PHE B CA 1
ATOM 6583 C C . PHE B 1 347 ? -16.547 12.633 2.779 1 85.38 347 PHE B C 1
ATOM 6585 O O . PHE B 1 347 ? -17.172 11.586 2.939 1 85.38 347 PHE B O 1
ATOM 6592 N N . ALA B 1 348 ? -16.078 13.078 1.649 1 83.75 348 ALA B N 1
ATOM 6593 C CA . ALA B 1 348 ? -16.219 12.195 0.489 1 83.75 348 ALA B CA 1
ATOM 6594 C C . ALA B 1 348 ? -15.461 10.891 0.702 1 83.75 348 ALA B C 1
ATOM 6596 O O . ALA B 1 348 ? -15.953 9.812 0.343 1 83.75 348 ALA B O 1
ATOM 6597 N N . LEU B 1 349 ? -14.289 10.977 1.296 1 85.19 349 LEU B N 1
ATOM 6598 C CA . LEU B 1 349 ? -13.461 9.812 1.584 1 85.19 349 LEU B CA 1
ATOM 6599 C C . LEU B 1 349 ? -14.117 8.93 2.639 1 85.19 349 LEU B C 1
ATOM 6601 O O . LEU B 1 349 ? -14.023 7.699 2.564 1 85.19 349 LEU B O 1
ATOM 6605 N N . GLU B 1 350 ? -14.742 9.5 3.553 1 81.06 350 GLU B N 1
ATOM 6606 C CA . GLU B 1 350 ? -15.453 8.758 4.586 1 81.06 350 GLU B CA 1
ATOM 6607 C C . GLU B 1 350 ? -16.609 7.961 3.988 1 81.06 350 GLU B C 1
ATOM 6609 O O . GLU B 1 350 ? -16.844 6.809 4.359 1 81.06 350 GLU B O 1
ATOM 6614 N N . GLU B 1 351 ? -17.234 8.539 3.152 1 76.06 351 GLU B N 1
ATOM 6615 C CA . GLU B 1 351 ? -18.359 7.887 2.494 1 76.06 351 GLU B CA 1
ATOM 6616 C C . GLU B 1 351 ? -17.891 6.703 1.651 1 76.06 351 GLU B C 1
ATOM 6618 O O . GLU B 1 351 ? -18.547 5.656 1.626 1 76.06 351 GLU B O 1
ATOM 6623 N N . CYS B 1 352 ? -16.781 6.871 1.076 1 74.19 352 CYS B N 1
ATOM 6624 C CA . CYS B 1 352 ? -16.25 5.84 0.184 1 74.19 352 CYS B CA 1
ATOM 6625 C C . CYS B 1 352 ? -15.641 4.695 0.976 1 74.19 352 CYS B C 1
ATOM 6627 O O . CYS B 1 352 ? -15.742 3.533 0.579 1 74.19 352 CYS B O 1
ATOM 6629 N N . GLY B 1 353 ? -14.828 5.02 1.953 1 68.38 353 GLY B N 1
ATOM 6630 C CA . GLY B 1 353 ? -14.055 4.02 2.672 1 68.38 353 GLY B CA 1
ATOM 6631 C C . GLY B 1 353 ? -14.867 3.277 3.719 1 68.38 353 GLY B C 1
ATOM 6632 O O . GLY B 1 353 ? -14.445 2.225 4.203 1 68.38 353 GLY B O 1
ATOM 6633 N N . GLY B 1 354 ? -16.125 3.773 3.926 1 63.47 354 GLY B N 1
ATOM 6634 C CA . GLY B 1 354 ? -16.906 3.148 4.977 1 63.47 354 GLY B CA 1
ATOM 6635 C C . GLY B 1 354 ? -16.234 3.197 6.336 1 63.47 354 GLY B C 1
ATOM 6636 O O . GLY B 1 354 ? -16.391 2.275 7.141 1 63.47 354 GLY B O 1
ATOM 6637 N N . HIS B 1 355 ? -15.297 3.963 6.488 1 60.16 355 HIS B N 1
ATOM 6638 C CA . HIS B 1 355 ? -14.508 4.012 7.719 1 60.16 355 HIS B CA 1
ATOM 6639 C C . HIS B 1 355 ? -15.297 4.668 8.852 1 60.16 355 HIS B C 1
ATOM 6641 O O . HIS B 1 355 ? -15.117 5.855 9.125 1 60.16 355 HIS B O 1
ATOM 6647 N N . LYS B 1 356 ? -16.094 3.986 9.484 1 56.34 356 LYS B N 1
ATOM 6648 C CA . LYS B 1 356 ? -16.953 4.523 10.539 1 56.34 356 LYS B CA 1
ATOM 6649 C C . LYS B 1 356 ? -16.141 4.848 11.789 1 56.34 356 LYS B C 1
ATOM 6651 O O . LYS B 1 356 ? -16.547 5.688 12.602 1 56.34 356 LYS B O 1
ATOM 6656 N N . GLU B 1 357 ? -15.031 4.059 12.023 1 52.34 357 GLU B N 1
ATOM 6657 C CA . GLU B 1 357 ? -14.281 4.18 13.266 1 52.34 357 GLU B CA 1
ATOM 6658 C C . GLU B 1 357 ? -13.641 5.559 13.391 1 52.34 357 GLU B C 1
ATOM 6660 O O . GLU B 1 357 ? -13.398 6.039 14.5 1 52.34 357 GLU B O 1
ATOM 6665 N N . HIS B 1 358 ? -13.141 6.238 12.32 1 56.66 358 HIS B N 1
ATOM 6666 C CA . HIS B 1 358 ? -12.281 7.414 12.328 1 56.66 358 HIS B CA 1
ATOM 6667 C C . HIS B 1 358 ? -13.102 8.695 12.398 1 56.66 358 HIS B C 1
ATOM 6669 O O . HIS B 1 358 ? -12.539 9.797 12.469 1 56.66 358 HIS B O 1
ATOM 6675 N N . ALA B 1 359 ? -14.273 8.609 12.695 1 61.47 359 ALA B N 1
ATOM 6676 C CA . ALA B 1 359 ? -15.18 9.617 12.164 1 61.47 359 ALA B CA 1
ATOM 6677 C C . ALA B 1 359 ? -15.398 10.75 13.172 1 61.47 359 ALA B C 1
ATOM 6679 O O . ALA B 1 359 ? -15.914 11.812 12.82 1 61.47 359 ALA B O 1
ATOM 6680 N N . SER B 1 360 ? -14.578 10.664 14.398 1 77.62 360 SER B N 1
ATOM 6681 C CA . SER B 1 360 ? -15.094 11.742 15.234 1 77.62 360 SER B CA 1
ATOM 6682 C C . SER B 1 360 ? -14.188 12.969 15.156 1 77.62 360 SER B C 1
ATOM 6684 O O . SER B 1 360 ? -14.664 14.109 15.203 1 77.62 360 SER B O 1
ATOM 6686 N N . TRP B 1 361 ? -12.867 12.773 14.977 1 80.75 361 TRP B N 1
ATOM 6687 C CA . TRP B 1 361 ? -11.922 13.883 14.969 1 80.75 361 TRP B CA 1
ATOM 6688 C C . TRP B 1 361 ? -12.219 14.836 13.812 1 80.75 361 TRP B C 1
ATOM 6690 O O . TRP B 1 361 ? -12.219 16.062 14 1 80.75 361 TRP B O 1
ATOM 6700 N N . GLY B 1 362 ? -12.43 14.195 12.68 1 82.06 362 GLY B N 1
ATOM 6701 C CA . GLY B 1 362 ? -12.727 15.016 11.508 1 82.06 362 GLY B CA 1
ATOM 6702 C C . GLY B 1 362 ? -13.961 15.875 11.68 1 82.06 362 GLY B C 1
ATOM 6703 O O . GLY B 1 362 ? -13.969 17.047 11.289 1 82.06 362 GLY B O 1
ATOM 6704 N N . ARG B 1 363 ? -14.852 15.383 12.367 1 88.19 363 ARG B N 1
ATOM 6705 C CA . ARG B 1 363 ? -16.094 16.125 12.586 1 88.19 363 ARG B CA 1
ATOM 6706 C C . ARG B 1 363 ? -15.906 17.203 13.633 1 88.19 363 ARG B C 1
ATOM 6708 O O . ARG B 1 363 ? -16.469 18.297 13.508 1 88.19 363 ARG B O 1
ATOM 6715 N N . ILE B 1 364 ? -15.156 16.891 14.602 1 91.12 364 ILE B N 1
ATOM 6716 C CA . ILE B 1 364 ? -14.906 17.875 15.664 1 91.12 364 ILE B CA 1
ATOM 6717 C C . ILE B 1 364 ? -14.172 19.078 15.086 1 91.12 364 ILE B C 1
ATOM 6719 O O . ILE B 1 364 ? -14.578 20.219 15.297 1 91.12 364 ILE B O 1
ATOM 6723 N N . THR B 1 365 ? -13.141 18.797 14.305 1 90.19 365 THR B N 1
ATOM 6724 C CA . THR B 1 365 ? -12.336 19.875 13.758 1 90.19 365 THR B CA 1
ATOM 6725 C C . THR B 1 365 ? -13.102 20.625 12.68 1 90.19 365 THR B C 1
ATOM 6727 O O . THR B 1 365 ? -12.93 21.844 12.516 1 90.19 365 THR B O 1
ATOM 6730 N N . PHE B 1 366 ? -13.953 19.969 12.031 1 91.38 366 PHE B N 1
ATOM 6731 C CA . PHE B 1 366 ? -14.812 20.609 11.047 1 91.38 366 PHE B CA 1
ATOM 6732 C C . PHE B 1 366 ? -15.781 21.578 11.734 1 91.38 366 PHE B C 1
ATOM 6734 O O . PHE B 1 366 ? -15.984 22.703 11.273 1 91.38 366 PHE B O 1
ATOM 6741 N N . ALA B 1 367 ? -16.328 21.094 12.805 1 92.75 367 ALA B N 1
ATOM 6742 C CA . ALA B 1 367 ? -17.203 21.969 13.578 1 92.75 367 ALA B CA 1
ATOM 6743 C C . ALA B 1 367 ? -16.453 23.203 14.07 1 92.75 367 ALA B C 1
ATOM 6745 O O . ALA B 1 367 ? -16.969 24.312 14 1 92.75 367 ALA B O 1
ATOM 6746 N N . GLU B 1 368 ? -15.297 23 14.531 1 91.31 368 GLU B N 1
ATOM 6747 C CA . GLU B 1 368 ? -14.469 24.109 14.977 1 91.31 368 GLU B CA 1
ATOM 6748 C C . GLU B 1 368 ? -14.219 25.094 13.844 1 91.31 368 GLU B C 1
ATOM 6750 O O . GLU B 1 368 ? -14.32 26.312 14.039 1 91.31 368 GLU B O 1
ATOM 6755 N N . PHE B 1 369 ? -13.898 24.578 12.734 1 92.06 369 PHE B N 1
ATOM 6756 C CA . PHE B 1 369 ? -13.68 25.406 11.555 1 92.06 369 PHE B CA 1
ATOM 6757 C C . PHE B 1 369 ? -14.922 26.203 11.211 1 92.06 369 PHE B C 1
ATOM 6759 O O . PHE B 1 369 ? -14.852 27.422 11.016 1 92.06 369 PHE B O 1
ATOM 6766 N N . CYS B 1 370 ? -16.031 25.562 11.227 1 91.38 370 CYS B N 1
ATOM 6767 C CA . CYS B 1 370 ? -17.281 26.219 10.844 1 91.38 370 CYS B CA 1
ATOM 6768 C C . CYS B 1 370 ? -17.672 27.297 11.844 1 91.38 370 CYS B C 1
ATOM 6770 O O . CYS B 1 370 ? -18.172 28.359 11.461 1 91.38 370 CYS B O 1
ATOM 6772 N N . LEU B 1 371 ? -17.391 27.047 13.07 1 89.94 371 LEU B N 1
ATOM 6773 C CA . LEU B 1 371 ? -17.75 28.016 14.109 1 89.94 371 LEU B CA 1
ATOM 6774 C C . LEU B 1 371 ? -16.828 29.234 14.047 1 89.94 371 LEU B C 1
ATOM 6776 O O . LEU B 1 371 ? -17.203 30.328 14.461 1 89.94 371 LEU B O 1
ATOM 6780 N N . SER B 1 372 ? -15.664 29.062 13.492 1 87.25 372 SER B N 1
ATOM 6781 C CA . SER B 1 372 ? -14.688 30.141 13.406 1 87.25 372 SER B CA 1
ATOM 6782 C C . SER B 1 372 ? -14.836 30.922 12.102 1 87.25 372 SER B C 1
ATOM 6784 O O . SER B 1 372 ? -14.375 32.062 11.992 1 87.25 372 SER B O 1
ATOM 6786 N N . HIS B 1 373 ? -15.445 30.25 11.219 1 86.19 373 HIS B N 1
ATOM 6787 C CA . HIS B 1 373 ? -15.539 30.859 9.891 1 86.19 373 HIS B CA 1
ATOM 6788 C C . HIS B 1 373 ? -16.969 30.828 9.375 1 86.19 373 HIS B C 1
ATOM 6790 O O . HIS B 1 373 ? -17.266 30.156 8.383 1 86.19 373 HIS B O 1
ATOM 6796 N N . ALA B 1 374 ? -17.719 31.641 9.938 1 74.69 374 ALA B N 1
ATOM 6797 C CA . ALA B 1 374 ? -19.141 31.672 9.625 1 74.69 374 ALA B CA 1
ATOM 6798 C C . ALA B 1 374 ? -19.375 31.984 8.156 1 74.69 374 ALA B C 1
ATOM 6800 O O . ALA B 1 374 ? -20.297 31.438 7.535 1 74.69 374 ALA B O 1
ATOM 6801 N N . ASP B 1 375 ? -18.562 32.75 7.598 1 73.5 375 ASP B N 1
ATOM 6802 C CA . ASP B 1 375 ? -18.719 33.156 6.207 1 73.5 375 ASP B CA 1
ATOM 6803 C C . ASP B 1 375 ? -18.484 31.984 5.258 1 73.5 375 ASP B C 1
ATOM 6805 O O . ASP B 1 375 ? -19.109 31.922 4.191 1 73.5 375 ASP B O 1
ATOM 6809 N N . ALA B 1 376 ? -17.594 31.188 5.617 1 70.88 376 ALA B N 1
ATOM 6810 C CA . ALA B 1 376 ? -17.281 30.031 4.781 1 70.88 376 ALA B CA 1
ATOM 6811 C C . ALA B 1 376 ? -18.422 29.016 4.828 1 70.88 376 ALA B C 1
ATOM 6813 O O . ALA B 1 376 ? -18.641 28.281 3.863 1 70.88 376 ALA B O 1
ATOM 6814 N N . VAL B 1 377 ? -19.203 29.047 5.816 1 71.88 377 VAL B N 1
ATOM 6815 C CA . VAL B 1 377 ? -20.25 28.062 6.082 1 71.88 377 VAL B CA 1
ATOM 6816 C C . VAL B 1 377 ? -21.391 28.25 5.074 1 71.88 377 VAL B C 1
ATOM 6818 O O . VAL B 1 377 ? -22.078 27.281 4.738 1 71.88 377 VAL B O 1
ATOM 6821 N N . GLY B 1 378 ? -21.453 29.391 4.645 1 72.56 378 GLY B N 1
ATOM 6822 C CA . GLY B 1 378 ? -22.469 29.625 3.627 1 72.56 378 GLY B CA 1
ATOM 6823 C C . GLY B 1 378 ? -22.266 28.797 2.379 1 72.56 378 GLY B C 1
ATOM 6824 O O . GLY B 1 378 ? -23.188 28.594 1.597 1 72.56 378 GLY B O 1
ATOM 6825 N N . ASN B 1 379 ? -21.141 28.156 2.248 1 71.69 379 ASN B N 1
ATOM 6826 C CA . ASN B 1 379 ? -20.812 27.391 1.05 1 71.69 379 ASN B CA 1
ATOM 6827 C C . ASN B 1 379 ? -20.922 25.891 1.288 1 71.69 379 ASN B C 1
ATOM 6829 O O . ASN B 1 379 ? -20.469 25.094 0.46 1 71.69 379 ASN B O 1
ATOM 6833 N N . LEU B 1 380 ? -21.516 25.578 2.359 1 80.5 380 LEU B N 1
ATOM 6834 C CA . LEU B 1 380 ? -21.719 24.156 2.607 1 80.5 380 LEU B CA 1
ATOM 6835 C C . LEU B 1 380 ? -22.766 23.594 1.669 1 80.5 380 LEU B C 1
ATOM 6837 O O . LEU B 1 380 ? -23.703 24.281 1.282 1 80.5 380 LEU B O 1
ATOM 6841 N N . PRO B 1 381 ? -22.5 22.344 1.272 1 75.06 381 PRO B N 1
ATOM 6842 C CA . PRO B 1 381 ? -23.5 21.734 0.389 1 75.06 381 PRO B CA 1
ATOM 6843 C C . PRO B 1 381 ? -24.906 21.781 0.977 1 75.06 381 PRO B C 1
ATOM 6845 O O . PRO B 1 381 ? -25.109 21.422 2.141 1 75.06 381 PRO B O 1
ATOM 6848 N N . ALA B 1 382 ? -25.828 22.125 0.132 1 71.44 382 ALA B N 1
ATOM 6849 C CA . ALA B 1 382 ? -27.219 22.281 0.558 1 71.44 382 ALA B CA 1
ATOM 6850 C C . ALA B 1 382 ? -27.828 20.922 0.895 1 71.44 382 ALA B C 1
ATOM 6852 O O . ALA B 1 382 ? -28.797 20.844 1.664 1 71.44 382 ALA B O 1
ATOM 6853 N N . GLN B 1 383 ? -27.281 19.969 0.451 1 73.5 383 GLN B N 1
ATOM 6854 C CA . GLN B 1 383 ? -27.875 18.641 0.57 1 73.5 383 GLN B CA 1
ATOM 6855 C C . GLN B 1 383 ? -27.438 17.953 1.864 1 73.5 383 GLN B C 1
ATOM 6857 O O . GLN B 1 383 ? -27.906 16.859 2.182 1 73.5 383 GLN B O 1
ATOM 6862 N N . TRP B 1 384 ? -26.672 18.625 2.627 1 82 384 TRP B N 1
ATOM 6863 C CA . TRP B 1 384 ? -26.25 17.984 3.869 1 82 384 TRP B CA 1
ATOM 6864 C C . TRP B 1 384 ? -27.391 17.906 4.867 1 82 384 TRP B C 1
ATOM 6866 O O . TRP B 1 384 ? -28.141 18.859 5.047 1 82 384 TRP B O 1
ATOM 6876 N N . SER B 1 385 ? -27.547 16.75 5.328 1 81.44 385 SER B N 1
ATOM 6877 C CA . SER B 1 385 ? -28.531 16.547 6.391 1 81.44 385 SER B CA 1
ATOM 6878 C C . SER B 1 385 ? -28.156 17.344 7.637 1 81.44 385 SER B C 1
ATOM 6880 O O . SER B 1 385 ? -27.016 17.797 7.785 1 81.44 385 SER B O 1
ATOM 6882 N N . ASP B 1 386 ? -29.094 17.547 8.508 1 83.94 386 ASP B N 1
ATOM 6883 C CA . ASP B 1 386 ? -28.906 18.312 9.734 1 83.94 386 ASP B CA 1
ATOM 6884 C C . ASP B 1 386 ? -27.812 17.688 10.602 1 83.94 386 ASP B C 1
ATOM 6886 O O . ASP B 1 386 ? -27.094 18.391 11.312 1 83.94 386 ASP B O 1
ATOM 6890 N N . ASP B 1 387 ? -27.703 16.422 10.438 1 85.62 387 ASP B N 1
ATOM 6891 C CA . ASP B 1 387 ? -26.719 15.727 11.266 1 85.62 387 ASP B CA 1
ATOM 6892 C C . ASP B 1 387 ? -25.312 15.852 10.68 1 85.62 387 ASP B C 1
ATOM 6894 O O . ASP B 1 387 ? -24.328 15.453 11.312 1 85.62 387 ASP B O 1
ATOM 6898 N N . MET B 1 388 ? -25.25 16.562 9.531 1 85.44 388 MET B N 1
ATOM 6899 C CA . MET B 1 388 ? -23.953 16.766 8.898 1 85.44 388 MET B CA 1
ATOM 6900 C C . MET B 1 388 ? -23.562 18.25 8.93 1 85.44 388 MET B C 1
ATOM 6902 O O . MET B 1 388 ? -22.422 18.594 8.594 1 85.44 388 MET B O 1
ATOM 6906 N N . ASN B 1 389 ? -24.453 19.062 9.391 1 87.81 389 ASN B N 1
ATOM 6907 C CA . ASN B 1 389 ? -24.234 20.5 9.438 1 87.81 389 ASN B CA 1
ATOM 6908 C C . ASN B 1 389 ? -23.891 20.969 10.852 1 87.81 389 ASN B C 1
ATOM 6910 O O . ASN B 1 389 ? -24.75 20.984 11.734 1 87.81 389 ASN B O 1
ATOM 6914 N N . PRO B 1 390 ? -22.703 21.5 11.055 1 91 390 PRO B N 1
ATOM 6915 C CA . PRO B 1 390 ? -22.266 21.875 12.398 1 91 390 PRO B CA 1
ATOM 6916 C C . PRO B 1 390 ? -23.016 23.094 12.938 1 91 390 PRO B C 1
ATOM 6918 O O . PRO B 1 390 ? -22.875 23.438 14.109 1 91 390 PRO B O 1
ATOM 6921 N N . MET B 1 391 ? -23.812 23.688 12.109 1 89.06 391 MET B N 1
ATOM 6922 C CA . MET B 1 391 ? -24.609 24.812 12.586 1 89.06 391 MET B CA 1
ATOM 6923 C C . MET B 1 391 ? -25.938 24.344 13.18 1 89.06 391 MET B C 1
ATOM 6925 O O . MET B 1 391 ? -26.719 25.156 13.672 1 89.06 391 MET B O 1
ATOM 6929 N N . ASN B 1 392 ? -26.078 23.031 13.195 1 91.06 392 ASN B N 1
ATOM 6930 C CA . ASN B 1 392 ? -27.281 22.438 13.75 1 91.06 392 ASN B CA 1
ATOM 6931 C C . ASN B 1 392 ? -26.984 21.609 14.992 1 91.06 392 ASN B C 1
ATOM 6933 O O . ASN B 1 392 ? -25.969 20.922 15.047 1 91.06 392 ASN B O 1
ATOM 6937 N N . ARG B 1 393 ? -27.984 21.547 15.906 1 92.31 393 ARG B N 1
ATOM 6938 C CA . ARG B 1 393 ? -27.828 20.812 17.156 1 92.31 393 ARG B CA 1
ATOM 6939 C C . ARG B 1 393 ? -27.766 19.312 16.906 1 92.31 393 ARG B C 1
ATOM 6941 O O . ARG B 1 393 ? -27.078 18.578 17.625 1 92.31 393 ARG B O 1
ATOM 6948 N N . ALA B 1 394 ? -28.469 18.906 15.844 1 93.31 394 ALA B N 1
ATOM 6949 C CA . ALA B 1 394 ? -28.5 17.484 15.5 1 93.31 394 ALA B CA 1
ATOM 6950 C C . ALA B 1 394 ? -27.094 16.953 15.219 1 93.31 394 ALA B C 1
ATOM 6952 O O . ALA B 1 394 ? -26.797 15.797 15.523 1 93.31 394 ALA B O 1
ATOM 6953 N N . PHE B 1 395 ? -26.219 17.812 14.688 1 92.62 395 PHE B N 1
ATOM 6954 C CA . PHE B 1 395 ? -24.828 17.453 14.422 1 92.62 395 PHE B CA 1
ATOM 6955 C C . PHE B 1 395 ? -24.109 17.047 15.711 1 92.62 395 PHE B C 1
ATOM 6957 O O . PHE B 1 395 ? -23.453 16.016 15.758 1 92.62 395 PHE B O 1
ATOM 6964 N N . TYR B 1 396 ? -24.344 17.75 16.719 1 94.44 396 TYR B N 1
ATOM 6965 C CA . TYR B 1 396 ? -23.656 17.531 17.984 1 94.44 396 TYR B CA 1
ATOM 6966 C C . TYR B 1 396 ? -24.25 16.359 18.75 1 94.44 396 TYR B C 1
ATOM 6968 O O . TYR B 1 396 ? -23.547 15.641 19.453 1 94.44 396 TYR B O 1
ATOM 6976 N N . ARG B 1 397 ? -25.5 16.141 18.594 1 92.12 397 ARG B N 1
ATOM 6977 C CA . ARG B 1 397 ? -26.125 14.977 19.219 1 92.12 397 ARG B CA 1
ATOM 6978 C C . ARG B 1 397 ? -25.562 13.68 18.641 1 92.12 397 ARG B C 1
ATOM 6980 O O . ARG B 1 397 ? -25.203 12.773 19.391 1 92.12 397 ARG B O 1
ATOM 6987 N N . HIS B 1 398 ? -25.5 13.711 17.422 1 88.12 398 HIS B N 1
ATOM 6988 C CA . HIS B 1 398 ? -24.969 12.531 16.75 1 88.12 398 HIS B CA 1
ATOM 6989 C C . HIS B 1 398 ? -23.484 12.328 17.078 1 88.12 398 HIS B C 1
ATOM 6991 O O . HIS B 1 398 ? -23.047 11.211 17.328 1 88.12 398 HIS B O 1
ATOM 6997 N N . LEU B 1 399 ? -22.797 13.398 17.078 1 90.81 399 LEU B N 1
ATOM 6998 C CA . LEU B 1 399 ? -21.359 13.344 17.344 1 90.81 399 LEU B CA 1
ATOM 6999 C C . LEU B 1 399 ? -21.094 12.945 18.797 1 90.81 399 LEU B C 1
ATOM 7001 O O . LEU B 1 399 ? -20.109 12.258 19.078 1 90.81 399 LEU B O 1
ATOM 7005 N N . SER B 1 400 ? -21.938 13.367 19.719 1 91.69 400 SER B N 1
ATOM 7006 C CA . SER B 1 400 ? -21.797 13.055 21.125 1 91.69 400 SER B CA 1
ATOM 7007 C C . SER B 1 400 ? -21.844 11.555 21.375 1 91.69 400 SER B C 1
ATOM 7009 O O . SER B 1 400 ? -21.047 11.016 22.141 1 91.69 400 SER B O 1
ATOM 7011 N N . GLU B 1 401 ? -22.703 10.914 20.719 1 85.5 401 GLU B N 1
ATOM 7012 C CA . GLU B 1 401 ? -22.844 9.469 20.859 1 85.5 401 GLU B CA 1
ATOM 7013 C C . GLU B 1 401 ? -21.578 8.742 20.422 1 85.5 401 GLU B C 1
ATOM 7015 O O . GLU B 1 401 ? -21.109 7.836 21.125 1 85.5 401 GLU B O 1
ATOM 7020 N N . LYS B 1 402 ? -21.094 9.203 19.406 1 80.94 402 LYS B N 1
ATOM 7021 C CA . LYS B 1 402 ? -19.906 8.578 18.859 1 80.94 402 LYS B CA 1
ATOM 7022 C C . LYS B 1 402 ? -18.688 8.836 19.734 1 80.94 402 LYS B C 1
ATOM 7024 O O . LYS B 1 402 ? -17.891 7.926 19.984 1 80.94 402 LYS B O 1
ATOM 7029 N N . VAL B 1 403 ? -18.547 10.047 20.172 1 86.5 403 VAL B N 1
ATOM 7030 C CA . VAL B 1 403 ? -17.406 10.461 20.969 1 86.5 403 VAL B CA 1
ATOM 7031 C C . VAL B 1 403 ? -17.438 9.766 22.328 1 86.5 403 VAL B C 1
ATOM 7033 O O . VAL B 1 403 ? -16.406 9.375 22.859 1 86.5 403 VAL B O 1
ATOM 7036 N N . GLU B 1 404 ? -18.562 9.57 22.844 1 82.06 404 GLU B N 1
ATOM 7037 C CA . GLU B 1 404 ? -18.703 8.914 24.141 1 82.06 404 GLU B CA 1
ATOM 7038 C C . GLU B 1 404 ? -18.391 7.43 24.031 1 82.06 404 GLU B C 1
ATOM 7040 O O . GLU B 1 404 ? -17.797 6.852 24.953 1 82.06 404 GLU B O 1
ATOM 7045 N N . GLN B 1 405 ? -18.703 6.895 22.938 1 74.69 405 GLN B N 1
ATOM 7046 C CA . GLN B 1 405 ? -18.516 5.457 22.766 1 74.69 405 GLN B CA 1
ATOM 7047 C C . GLN B 1 405 ? -17.094 5.129 22.344 1 74.69 405 GLN B C 1
ATOM 7049 O O . GLN B 1 405 ? -16.516 4.141 22.797 1 74.69 405 GLN B O 1
ATOM 7054 N N . TYR B 1 406 ? -16.516 5.973 21.531 1 70.75 406 TYR B N 1
ATOM 7055 C CA . TYR B 1 406 ? -15.273 5.535 20.891 1 70.75 406 TYR B CA 1
ATOM 7056 C C . TYR B 1 406 ? -14.18 6.594 21.031 1 70.75 406 TYR B C 1
ATOM 7058 O O . TYR B 1 406 ? -13.031 6.355 20.656 1 70.75 406 TYR B O 1
ATOM 7066 N N . GLY B 1 407 ? -14.484 7.746 21.578 1 76.38 407 GLY B N 1
ATOM 7067 C CA . GLY B 1 407 ? -13.539 8.852 21.578 1 76.38 407 GLY B CA 1
ATOM 7068 C C . GLY B 1 407 ? -12.5 8.75 22.672 1 76.38 407 GLY B C 1
ATOM 7069 O O . GLY B 1 407 ? -12.766 8.195 23.734 1 76.38 407 GLY B O 1
ATOM 7070 N N . THR B 1 408 ? -11.273 9.258 22.312 1 77.44 408 THR B N 1
ATOM 7071 C CA . THR B 1 408 ? -10.25 9.43 23.328 1 77.44 408 THR B CA 1
ATOM 7072 C C . THR B 1 408 ? -10.594 10.594 24.266 1 77.44 408 THR B C 1
ATOM 7074 O O . THR B 1 408 ? -11.477 11.391 23.953 1 77.44 408 THR B O 1
ATOM 7077 N N . ALA B 1 409 ? -9.805 10.609 25.375 1 79.94 409 ALA B N 1
ATOM 7078 C CA . ALA B 1 409 ? -10.016 11.719 26.297 1 79.94 409 ALA B CA 1
ATOM 7079 C C . ALA B 1 409 ? -9.797 13.055 25.594 1 79.94 409 ALA B C 1
ATOM 7081 O O . ALA B 1 409 ? -10.508 14.031 25.875 1 79.94 409 ALA B O 1
ATOM 7082 N N . ARG B 1 410 ? -8.922 13.078 24.703 1 82.12 410 ARG B N 1
ATOM 7083 C CA . ARG B 1 410 ? -8.641 14.305 23.969 1 82.12 410 ARG B CA 1
ATOM 7084 C C . ARG B 1 410 ? -9.797 14.664 23.047 1 82.12 410 ARG B C 1
ATOM 7086 O O . ARG B 1 410 ? -10.188 15.836 22.953 1 82.12 410 ARG B O 1
ATOM 7093 N N . GLU B 1 411 ? -10.297 13.711 22.422 1 84.56 411 GLU B N 1
ATOM 7094 C CA . GLU B 1 411 ? -11.43 13.938 21.531 1 84.56 411 GLU B CA 1
ATOM 7095 C C . GLU B 1 411 ? -12.656 14.398 22.297 1 84.56 411 GLU B C 1
ATOM 7097 O O . GLU B 1 411 ? -13.359 15.32 21.875 1 84.56 411 GLU B O 1
ATOM 7102 N N . GLN B 1 412 ? -12.797 13.812 23.406 1 89.44 412 GLN B N 1
ATOM 7103 C CA . GLN B 1 412 ? -13.93 14.188 24.25 1 89.44 412 GLN B CA 1
ATOM 7104 C C . GLN B 1 412 ? -13.797 15.633 24.719 1 89.44 412 GLN B C 1
ATOM 7106 O O . GLN B 1 412 ? -14.75 16.406 24.625 1 89.44 412 GLN B O 1
ATOM 7111 N N . ALA B 1 413 ? -12.664 15.891 25.172 1 91.31 413 ALA B N 1
ATOM 7112 C CA . ALA B 1 413 ? -12.438 17.25 25.656 1 91.31 413 ALA B CA 1
ATOM 7113 C C . ALA B 1 413 ? -12.648 18.266 24.547 1 91.31 413 ALA B C 1
ATOM 7115 O O . ALA B 1 413 ? -13.305 19.297 24.766 1 91.31 413 ALA B O 1
ATOM 7116 N N . MET B 1 414 ? -12.125 17.969 23.422 1 90.5 414 MET B N 1
ATOM 7117 C CA . MET B 1 414 ? -12.266 18.875 22.297 1 90.5 414 MET B CA 1
ATOM 7118 C C . MET B 1 414 ? -13.727 19 21.859 1 90.5 414 MET B C 1
ATOM 7120 O O . MET B 1 414 ? -14.188 20.078 21.5 1 90.5 414 MET B O 1
ATOM 7124 N N . PHE B 1 415 ? -14.352 17.906 21.875 1 94.25 415 PHE B N 1
ATOM 7125 C CA . PHE B 1 415 ? -15.773 17.906 21.531 1 94.25 415 PHE B CA 1
ATOM 7126 C C . PHE B 1 415 ? -16.562 18.812 22.484 1 94.25 415 PHE B C 1
ATOM 7128 O O . PHE B 1 415 ? -17.344 19.641 22.047 1 94.25 415 PHE B O 1
ATOM 7135 N N . TYR B 1 416 ? -16.281 18.688 23.781 1 94.75 416 TYR B N 1
ATOM 7136 C CA . TYR B 1 416 ? -17 19.5 24.766 1 94.75 416 TYR B CA 1
ATOM 7137 C C . TYR B 1 416 ? -16.719 20.984 24.547 1 94.75 416 TYR B C 1
ATOM 7139 O O . TYR B 1 416 ? -17.625 21.812 24.625 1 94.75 416 TYR B O 1
ATOM 7147 N N . LEU B 1 417 ? -15.547 21.281 24.219 1 93.81 417 LEU B N 1
ATOM 7148 C CA . LEU B 1 417 ? -15.172 22.672 23.984 1 93.81 417 LEU B CA 1
ATOM 7149 C C . LEU B 1 417 ? -15.922 23.234 22.766 1 93.81 417 LEU B C 1
ATOM 7151 O O . LEU B 1 417 ? -16.469 24.328 22.828 1 93.81 417 LEU B O 1
ATOM 7155 N N . VAL B 1 418 ? -15.93 22.469 21.75 1 93.62 418 VAL B N 1
ATOM 7156 C CA . VAL B 1 418 ? -16.562 22.906 20.516 1 93.62 418 VAL B CA 1
ATOM 7157 C C . VAL B 1 418 ? -18.078 22.969 20.719 1 93.62 418 VAL B C 1
ATOM 7159 O O . VAL B 1 418 ? -18.734 23.906 20.234 1 93.62 418 VAL B O 1
ATOM 7162 N N . TYR B 1 419 ? -18.609 21.984 21.438 1 95.5 419 TYR B N 1
ATOM 7163 C CA . TYR B 1 419 ? -20.047 21.969 21.719 1 95.5 419 TYR B CA 1
ATOM 7164 C C . TYR B 1 419 ? -20.453 23.172 22.562 1 95.5 419 TYR B C 1
ATOM 7166 O O . TYR B 1 419 ? -21.469 23.797 22.312 1 95.5 419 TYR B O 1
ATOM 7174 N N . MET B 1 420 ? -19.672 23.5 23.516 1 94.75 420 MET B N 1
ATOM 7175 C CA . MET B 1 420 ? -19.922 24.672 24.344 1 94.75 420 MET B CA 1
ATOM 7176 C C . MET B 1 420 ? -19.891 25.938 23.516 1 94.75 420 MET B C 1
ATOM 7178 O O . MET B 1 420 ? -20.734 26.828 23.688 1 94.75 420 MET B O 1
ATOM 7182 N N . ARG B 1 421 ? -18.984 26.031 22.594 1 92.44 421 ARG B N 1
ATOM 7183 C CA . ARG B 1 421 ? -18.906 27.188 21.703 1 92.44 421 ARG B CA 1
ATOM 7184 C C . ARG B 1 421 ? -20.172 27.312 20.875 1 92.44 421 ARG B C 1
ATOM 7186 O O . ARG B 1 421 ? -20.672 28.406 20.656 1 92.44 421 ARG B O 1
ATOM 7193 N N . PHE B 1 422 ? -20.641 26.234 20.328 1 94.56 422 PHE B N 1
ATOM 7194 C CA . PHE B 1 422 ? -21.875 26.219 19.562 1 94.56 422 PHE B CA 1
ATOM 7195 C C . PHE B 1 422 ? -23.047 26.688 20.406 1 94.56 422 PHE B C 1
ATOM 7197 O O . PHE B 1 422 ? -23.844 27.531 19.969 1 94.56 422 PHE B O 1
ATOM 7204 N N . LEU B 1 423 ? -23.094 26.188 21.656 1 95.19 423 LEU B N 1
ATOM 7205 C CA . LEU B 1 423 ? -24.188 26.562 22.547 1 95.19 423 LEU B CA 1
ATOM 7206 C C . LEU B 1 423 ? -24.125 28.047 22.906 1 95.19 423 LEU B C 1
ATOM 7208 O O . LEU B 1 423 ? -25.156 28.719 23 1 95.19 423 LEU B O 1
ATOM 7212 N N . ARG B 1 424 ? -22.984 28.531 23.078 1 93.12 424 ARG B N 1
ATOM 7213 C CA . ARG B 1 424 ? -22.812 29.953 23.344 1 93.12 424 ARG B CA 1
ATOM 7214 C C . ARG B 1 424 ? -23.281 30.797 22.156 1 93.12 424 ARG B C 1
ATOM 7216 O O . ARG B 1 424 ? -23.953 31.812 22.328 1 93.12 424 ARG B O 1
ATOM 7223 N N . ARG B 1 425 ? -22.922 30.359 21.047 1 90.38 425 ARG B N 1
ATOM 7224 C CA . ARG B 1 425 ? -23.312 31.062 19.828 1 90.38 425 ARG B CA 1
ATOM 7225 C C . ARG B 1 425 ? -24.828 31.094 19.688 1 90.38 425 ARG B C 1
ATOM 7227 O O . ARG B 1 425 ? -25.391 32.062 19.156 1 90.38 425 ARG B O 1
ATOM 7234 N N . ARG B 1 426 ? -25.453 30.094 20.141 1 92.94 426 ARG B N 1
ATOM 7235 C CA . ARG B 1 426 ? -26.906 29.984 20.047 1 92.94 426 ARG B CA 1
ATOM 7236 C C . ARG B 1 426 ? -27.594 30.719 21.203 1 92.94 426 ARG B C 1
ATOM 7238 O O . ARG B 1 426 ? -28.812 30.672 21.328 1 92.94 426 ARG B O 1
ATOM 7245 N N . GLY B 1 427 ? -26.781 31.281 22.109 1 92.44 427 GLY B N 1
ATOM 7246 C CA . GLY B 1 427 ? -27.328 31.984 23.25 1 92.44 427 GLY B CA 1
ATOM 7247 C C . GLY B 1 427 ? -27.766 31.062 24.375 1 92.44 427 GLY B C 1
ATOM 7248 O O . GLY B 1 427 ? -28.641 31.406 25.172 1 92.44 427 GLY B O 1
ATOM 7249 N N . GLU B 1 428 ? -27.219 29.875 24.359 1 92.81 428 GLU B N 1
ATOM 7250 C CA . GLU B 1 428 ? -27.641 28.875 25.344 1 92.81 428 GLU B CA 1
ATOM 7251 C C . GLU B 1 428 ? -26.562 28.656 26.406 1 92.81 428 GLU B C 1
ATOM 7253 O O . GLU B 1 428 ? -26.438 27.562 26.953 1 92.81 428 GLU B O 1
ATOM 7258 N N . ALA B 1 429 ? -25.719 29.641 26.625 1 89.19 429 ALA B N 1
ATOM 7259 C CA . ALA B 1 429 ? -24.578 29.5 27.516 1 89.19 429 ALA B CA 1
ATOM 7260 C C . ALA B 1 429 ? -25.031 29.359 28.969 1 89.19 429 ALA B C 1
ATOM 7262 O O . ALA B 1 429 ? -24.297 28.812 29.797 1 89.19 429 ALA B O 1
ATOM 7263 N N . GLU B 1 430 ? -26.234 29.812 29.297 1 90 430 GLU B N 1
ATOM 7264 C CA . GLU B 1 430 ? -26.734 29.734 30.672 1 90 430 GLU B CA 1
ATOM 7265 C C . GLU B 1 430 ? -27.719 28.578 30.844 1 90 430 GLU B C 1
ATOM 7267 O O . GLU B 1 430 ? -28.234 28.375 31.938 1 90 430 GLU B O 1
ATOM 7272 N N . GLY B 1 431 ? -27.844 27.734 29.859 1 91.38 431 GLY B N 1
ATOM 7273 C CA . GLY B 1 431 ? -28.797 26.641 29.906 1 91.38 431 GLY B CA 1
ATOM 7274 C C . GLY B 1 431 ? -28.234 25.391 30.547 1 91.38 431 GLY B C 1
ATOM 7275 O O . GLY B 1 431 ? -27.031 25.281 30.781 1 91.38 431 GLY B O 1
ATOM 7276 N N . ALA B 1 432 ? -29.172 24.531 30.875 1 93.31 432 ALA B N 1
ATOM 7277 C CA . ALA B 1 432 ? -28.844 23.281 31.547 1 93.31 432 ALA B CA 1
ATOM 7278 C C . ALA B 1 432 ? -27.875 22.438 30.719 1 93.31 432 ALA B C 1
ATOM 7280 O O . ALA B 1 432 ? -26.984 21.781 31.25 1 93.31 432 ALA B O 1
ATOM 7281 N N . LEU B 1 433 ? -28.078 22.562 29.469 1 93.81 433 LEU B N 1
ATOM 7282 C CA . LEU B 1 433 ? -27.25 21.75 28.578 1 93.81 433 LEU B CA 1
ATOM 7283 C C . LEU B 1 433 ? -25.797 22.234 28.594 1 93.81 433 LEU B C 1
ATOM 7285 O O . LEU B 1 433 ? -24.875 21.438 28.672 1 93.81 433 LEU B O 1
ATOM 7289 N N . TYR B 1 434 ? -25.594 23.484 28.5 1 94.5 434 TYR B N 1
ATOM 7290 C CA . TYR B 1 434 ? -24.266 24.062 28.594 1 94.5 434 TYR B CA 1
ATOM 7291 C C . TYR B 1 434 ? -23.594 23.688 29.906 1 94.5 434 TYR B C 1
ATOM 7293 O O . TYR B 1 434 ? -22.422 23.266 29.922 1 94.5 434 TYR B O 1
ATOM 7301 N N . ALA B 1 435 ? -24.359 23.828 31 1 94.94 435 ALA B N 1
ATOM 7302 C CA . ALA B 1 435 ? -23.828 23.5 32.312 1 94.94 435 ALA B CA 1
ATOM 7303 C C . ALA B 1 435 ? -23.422 22.031 32.375 1 94.94 435 ALA B C 1
ATOM 7305 O O . ALA B 1 435 ? -22.406 21.688 33 1 94.94 435 ALA B O 1
ATOM 7306 N N . GLY B 1 436 ? -24.266 21.234 31.797 1 94.94 436 GLY B N 1
ATOM 7307 C CA . GLY B 1 436 ? -23.953 19.812 31.766 1 94.94 436 GLY B CA 1
ATOM 7308 C C . GLY B 1 436 ? -22.656 19.516 31.016 1 94.94 436 GLY B C 1
ATOM 7309 O O . GLY B 1 436 ? -21.812 18.766 31.516 1 94.94 436 GLY B O 1
ATOM 7310 N N . VAL B 1 437 ? -22.484 20.094 29.828 1 94.62 437 VAL B N 1
ATOM 7311 C CA . VAL B 1 437 ? -21.297 19.875 29 1 94.62 437 VAL B CA 1
ATOM 7312 C C . VAL B 1 437 ? -20.078 20.438 29.719 1 94.62 437 VAL B C 1
ATOM 7314 O O . VAL B 1 437 ? -19.016 19.828 29.719 1 94.62 437 VAL B O 1
ATOM 7317 N N . HIS B 1 438 ? -20.25 21.547 30.312 1 94 438 HIS B N 1
ATOM 7318 C CA . HIS B 1 438 ? -19.188 22.188 31.062 1 94 438 HIS B CA 1
ATOM 7319 C C . HIS B 1 438 ? -18.703 21.297 32.219 1 94 438 HIS B C 1
ATOM 7321 O O . HIS B 1 438 ? -17.5 21.141 32.406 1 94 438 HIS B O 1
ATOM 7327 N N . ARG B 1 439 ? -19.625 20.719 32.906 1 94 439 ARG B N 1
ATOM 7328 C CA . ARG B 1 439 ? -19.281 19.828 34 1 94 439 ARG B CA 1
ATOM 7329 C C . ARG B 1 439 ? -18.516 18.609 33.5 1 94 439 ARG B C 1
ATOM 7331 O O . ARG B 1 439 ? -17.562 18.172 34.156 1 94 439 ARG B O 1
ATOM 7338 N N . GLN B 1 440 ? -18.984 18.109 32.469 1 93.31 440 GLN B N 1
ATOM 7339 C CA . GLN B 1 440 ? -18.312 16.938 31.906 1 93.31 440 GLN B CA 1
ATOM 7340 C C . GLN B 1 440 ? -16.875 17.266 31.484 1 93.31 440 GLN B C 1
ATOM 7342 O O . GLN B 1 440 ? -15.969 16.469 31.734 1 93.31 440 GLN B O 1
ATOM 7347 N N . LEU B 1 441 ? -16.672 18.406 30.844 1 93.62 441 LEU B N 1
ATOM 7348 C CA . LEU B 1 441 ? -15.344 18.828 30.438 1 93.62 441 LEU B CA 1
ATOM 7349 C C . LEU B 1 441 ? -14.414 18.953 31.641 1 93.62 441 LEU B C 1
ATOM 7351 O O . LEU B 1 441 ? -13.305 18.422 31.641 1 93.62 441 LEU B O 1
ATOM 7355 N N . TYR B 1 442 ? -14.906 19.578 32.656 1 92.44 442 TYR B N 1
ATOM 7356 C CA . TYR B 1 442 ? -14.07 19.812 33.812 1 92.44 442 TYR B CA 1
ATOM 7357 C C . TYR B 1 442 ? -13.789 18.5 34.562 1 92.44 442 TYR B C 1
ATOM 7359 O O . TYR B 1 442 ? -12.695 18.328 35.094 1 92.44 442 TYR B O 1
ATOM 7367 N N . ALA B 1 443 ? -14.766 17.656 34.625 1 92.81 443 ALA B N 1
ATOM 7368 C CA . ALA B 1 443 ? -14.531 16.344 35.219 1 92.81 443 ALA B CA 1
ATOM 7369 C C . ALA B 1 443 ? -13.438 15.594 34.469 1 92.81 443 ALA B C 1
ATOM 7371 O O . ALA B 1 443 ? -12.562 14.984 35.094 1 92.81 443 ALA B O 1
ATOM 7372 N N . LEU B 1 444 ? -13.523 15.672 33.188 1 91.31 444 LEU B N 1
ATOM 7373 C CA . LEU B 1 444 ? -12.547 14.992 32.375 1 91.31 444 LEU B CA 1
ATOM 7374 C C . LEU B 1 444 ? -11.156 15.586 32.562 1 91.31 444 LEU B C 1
ATOM 7376 O O . LEU B 1 444 ? -10.172 14.852 32.656 1 91.31 444 LEU B O 1
ATOM 7380 N N . LEU B 1 445 ? -11.07 16.891 32.625 1 90.31 445 LEU B N 1
ATOM 7381 C CA . LEU B 1 445 ? -9.789 17.578 32.75 1 90.31 445 LEU B CA 1
ATOM 7382 C C . LEU B 1 445 ? -9.188 17.328 34.125 1 90.31 445 LEU B C 1
ATOM 7384 O O . LEU B 1 445 ? -7.969 17.297 34.281 1 90.31 445 LEU B O 1
ATOM 7388 N N . ALA B 1 446 ? -10 17.141 35.094 1 88.19 446 ALA B N 1
ATOM 7389 C CA . ALA B 1 446 ? -9.539 16.859 36.438 1 88.19 446 ALA B CA 1
ATOM 7390 C C . ALA B 1 446 ? -8.953 15.445 36.531 1 88.19 446 ALA B C 1
ATOM 7392 O O . ALA B 1 446 ? -7.969 15.219 37.219 1 88.19 446 ALA B O 1
ATOM 7393 N N . GLU B 1 447 ? -9.531 14.602 35.781 1 86.12 447 GLU B N 1
ATOM 7394 C CA . GLU B 1 447 ? -9.109 13.203 35.812 1 86.12 447 GLU B CA 1
ATOM 7395 C C . GLU B 1 447 ? -7.875 12.992 34.938 1 86.12 447 GLU B C 1
ATOM 7397 O O . GLU B 1 447 ? -7.062 12.102 35.219 1 86.12 447 GLU B O 1
ATOM 7402 N N . GLN B 1 448 ? -7.922 13.781 33.938 1 82.5 448 GLN B N 1
ATOM 7403 C CA . GLN B 1 448 ? -6.875 13.57 32.938 1 82.5 448 GLN B CA 1
ATOM 7404 C C . GLN B 1 448 ? -6.051 14.836 32.75 1 82.5 448 GLN B C 1
ATOM 7406 O O . GLN B 1 448 ? -6.242 15.547 31.75 1 82.5 448 GLN B O 1
ATOM 7411 N N . ASN B 1 449 ? -5.027 15.039 33.438 1 76.94 449 ASN B N 1
ATOM 7412 C CA . ASN B 1 449 ? -4.238 16.266 33.438 1 76.94 449 ASN B CA 1
ATOM 7413 C C . ASN B 1 449 ? -3.498 16.453 32.094 1 76.94 449 ASN B C 1
ATOM 7415 O O . ASN B 1 449 ? -3.309 17.578 31.641 1 76.94 449 ASN B O 1
ATOM 7419 N N . HIS B 1 450 ? -3.232 15.398 31.469 1 75.12 450 HIS B N 1
ATOM 7420 C CA . HIS B 1 450 ? -2.469 15.5 30.234 1 75.12 450 HIS B CA 1
ATOM 7421 C C . HIS B 1 450 ? -3.318 16.094 29.109 1 75.12 450 HIS B C 1
ATOM 7423 O O . HIS B 1 450 ? -2.787 16.688 28.172 1 75.12 450 HIS B O 1
ATOM 7429 N N . VAL B 1 451 ? -4.594 15.93 29.219 1 82 451 VAL B N 1
ATOM 7430 C CA . VAL B 1 451 ? -5.508 16.469 28.219 1 82 451 VAL B CA 1
ATOM 7431 C C . VAL B 1 451 ? -5.559 18 28.344 1 82 451 VAL B C 1
ATOM 7433 O O . VAL B 1 451 ? -5.598 18.703 27.328 1 82 451 VAL B O 1
ATOM 7436 N N . ARG B 1 452 ? -5.465 18.484 29.531 1 82.88 452 ARG B N 1
ATOM 7437 C CA . ARG B 1 452 ? -5.441 19.922 29.766 1 82.88 452 ARG B CA 1
ATOM 7438 C C . ARG B 1 452 ? -4.215 20.562 29.125 1 82.88 452 ARG B C 1
ATOM 7440 O O . ARG B 1 452 ? -4.328 21.578 28.422 1 82.88 452 ARG B O 1
ATOM 7447 N N . ASP B 1 453 ? -3.164 19.969 29.328 1 74.5 453 ASP B N 1
ATOM 7448 C CA . ASP B 1 453 ? -1.912 20.469 28.781 1 74.5 453 ASP B CA 1
ATOM 7449 C C . ASP B 1 453 ? -1.959 20.5 27.25 1 74.5 453 ASP B C 1
ATOM 7451 O O . ASP B 1 453 ? -1.496 21.453 26.625 1 74.5 453 ASP B O 1
ATOM 7455 N N . TYR B 1 454 ? -2.5 19.516 26.719 1 74.12 454 TYR B N 1
ATOM 7456 C CA . TYR B 1 454 ? -2.635 19.422 25.266 1 74.12 454 TYR B CA 1
ATOM 7457 C C . TYR B 1 454 ? -3.502 20.547 24.719 1 74.12 454 TYR B C 1
ATOM 7459 O O . TYR B 1 454 ? -3.123 21.219 23.766 1 74.12 454 TYR B O 1
ATOM 7467 N N . LEU B 1 455 ? -4.613 20.75 25.328 1 80.75 455 LEU B N 1
ATOM 7468 C CA . LEU B 1 455 ? -5.562 21.766 24.859 1 80.75 455 LEU B CA 1
ATOM 7469 C C . LEU B 1 455 ? -4.961 23.156 24.953 1 80.75 455 LEU B C 1
ATOM 7471 O O . LEU B 1 455 ? -5.109 23.969 24.047 1 80.75 455 LEU B O 1
ATOM 7475 N N . LEU B 1 456 ? -4.324 23.406 25.969 1 75.44 456 LEU B N 1
ATOM 7476 C CA . LEU B 1 456 ? -3.691 24.719 26.141 1 75.44 456 LEU B CA 1
ATOM 7477 C C . LEU B 1 456 ? -2.602 24.938 25.109 1 75.44 456 LEU B C 1
ATOM 7479 O O . LEU B 1 456 ? -2.475 26.047 24.562 1 75.44 456 LEU B O 1
ATOM 7483 N N . ARG B 1 457 ? -2.139 23.953 24.812 1 67.81 457 ARG B N 1
ATOM 7484 C CA . ARG B 1 457 ? -1.059 24.031 23.828 1 67.81 457 ARG B CA 1
ATOM 7485 C C . ARG B 1 457 ? -1.607 24.266 22.422 1 67.81 457 ARG B C 1
ATOM 7487 O O . ARG B 1 457 ? -0.97 24.922 21.609 1 67.81 457 ARG B O 1
ATOM 7494 N N . GLU B 1 458 ? -2.605 23.594 22.156 1 72.62 458 GLU B N 1
ATOM 7495 C CA . GLU B 1 458 ? -3.254 23.766 20.859 1 72.62 458 GLU B CA 1
ATOM 7496 C C . GLU B 1 458 ? -3.934 25.125 20.766 1 72.62 458 GLU B C 1
ATOM 7498 O O . GLU B 1 458 ? -4.492 25.469 19.719 1 72.62 458 GLU B O 1
ATOM 7503 N N . GLY B 1 459 ? -3.83 25.844 21.891 1 69.12 459 GLY B N 1
ATOM 7504 C CA . GLY B 1 459 ? -4.305 27.219 21.859 1 69.12 459 GLY B CA 1
ATOM 7505 C C . GLY B 1 459 ? -5.746 27.359 22.312 1 69.12 459 GLY B C 1
ATOM 7506 O O . GLY B 1 459 ? -6.367 28.406 22.094 1 69.12 459 GLY B O 1
ATOM 7507 N N . TYR B 1 460 ? -6.195 26.344 22.969 1 77.5 460 TYR B N 1
ATOM 7508 C CA . TYR B 1 460 ? -7.586 26.438 23.406 1 77.5 460 TYR B CA 1
ATOM 7509 C C . TYR B 1 460 ? -7.684 27.141 24.75 1 77.5 460 TYR B C 1
ATOM 7511 O O . TYR B 1 460 ? -6.848 26.922 25.641 1 77.5 460 TYR B O 1
ATOM 7519 N N . ALA B 1 461 ? -8.617 28.047 24.766 1 76.5 461 ALA B N 1
ATOM 7520 C CA . ALA B 1 461 ? -8.953 28.656 26.047 1 76.5 461 ALA B CA 1
ATOM 7521 C C . ALA B 1 461 ? -9.883 27.766 26.859 1 76.5 461 ALA B C 1
ATOM 7523 O O . ALA B 1 461 ? -10.953 27.391 26.391 1 76.5 461 ALA B O 1
ATOM 7524 N N . LEU B 1 462 ? -9.398 27.438 28 1 79 462 LEU B N 1
ATOM 7525 C CA . LEU B 1 462 ? -10.227 26.594 28.859 1 79 462 LEU B CA 1
ATOM 7526 C C . LEU B 1 462 ? -11.109 27.438 29.766 1 79 462 LEU B C 1
ATOM 7528 O O . LEU B 1 462 ? -10.688 28.5 30.234 1 79 462 LEU B O 1
ATOM 7532 N N . PRO B 1 463 ? -12.375 27.109 29.875 1 69.38 463 PRO B N 1
ATOM 7533 C CA . PRO B 1 463 ? -13.258 27.906 30.734 1 69.38 463 PRO B CA 1
ATOM 7534 C C . PRO B 1 463 ? -12.922 27.766 32.219 1 69.38 463 PRO B C 1
ATOM 7536 O O . PRO B 1 463 ? -12.359 26.75 32.625 1 69.38 463 PRO B O 1
#

Foldseek 3Di:
DAWEFEQAPQWTDTPRDIDHNPPDPCLLVVLLVQLVCVVVVHWAFPVNSQVQVCLVVVPDDQDLVRLVRSQVSVVVVCVVRVFQWHWDAPVPCSSGDRTHIDGPDRHRYHHHPPPTDRPPLQQWAVCRVVDDPVRSVVLVVVLVVLQVVLVVCQQVVVLVSSLVSLVCVLPPCVSRTHLVNSLVSLVVNLVSCVLLVNLVVSVVSLVVNVVPRPDDCPDPSNLVSQLVVLVSCVVQDDLVCLVVSLVSRDDQPDDPPGDLVSLLSSLLVNLVSLLSVLQVDDPVCNVVSVVSSVVSLVSSLVSCVVVVVLVVPLVSLLSVLLSLLLSVVRPDDDDLLVSVVSLVVSVVSCVVSSRPLNPQSSLLSVLVSCLVCVPNLVPDDPPDDLCSRSLHPVVLVVSVVNCVVRNDLLSLLSSLLSVLSSCVVVVNCVPPVVVVSLVVNVVSCVVPVSSVSVCVSSVHDRD/DAWEFEQAPQWTDTPRDIDHNPPDPCLLVVLLVQLVCVVVVHWAFPVNSQVQVCLVVVPDDQDLVRLVRSQVSVVVVCVVRVFQWHWDAPVPCSSGDRTHIDGPDRHRYHHHPPVDRRDPLQQWAVCRVVDDPVRSVVLVVVLVVLQVVLVVCQLVVVLVSSLVSLVCVLPPCVSRTHLVVSLVSLVVNLVSCVLLVNLVVSVVSLVVNVVPRPDDCPDPSNLVSQLVVLVSCVVQDDLVCLVVSLVSRDDQPDDPPGDLVSLLSSLLVNLVSLLLVLQPDDPVCNVVSVVSSVVSLVSSCVSCVVVVVLVVPLVSLLSVLLSLLLSVVRPDDDDLLVSVVSLVVSVVSCVVSSRPQNPQSSLLSVLVSCLVCVPNLVPDDPPDDLCSRSLHPVVLVVSVVNCVVRNDLLSLLSSLLSVLSSCVVVVNCVPPVVVVSLVVNVVSCVVPVSSVSVCVSSPHDRD

Organism: NCBI:txid211502

Radius of gyration: 29.98 Å; Cα contacts (8 Å, |Δi|>4): 1208; chains: 2; bounding box: 76×72×69 Å

Secondary structure (DSSP, 8-state):
-PEEEEEETTEEEETTEEEE--SSTTHHHHHHHHHHHHHTT--B-HHHHHHHHHHHSTT----HHHHHHHHHHHHHHHHHHT--EEEEE-TT-TTT--EEEEESS-EEEE--TTT-S--GGGTTBTTGGGS-HHHHHHHHHHHHHHHHHHHHHHHTT-HHHHHHHHHHHHH-GGG-B-HHHHHHHHHHHHHHHHHTT-HHHHHHHHHHHHHHS---TTSHHHHHHHHHHHHHHHHH--GGGHHHHHHTPPPP--STTS-HHHHHHHHHHHHHHHHHHHHHS-HHHHHHHHHHHHHHHHHHHHHHHHTT-HHHHHHHHHHHHHHHHHHGGGT----HHHHHHHHHHHHHHHHHHT-GGGHHHHHHHHHHHHHH-HHHHTTS-TT--GGG-TTSHHHHHHHHHHHHHH--HHHHHHHHHHHHHHHHHTT-TTSHHHHHHHHHHHHHHHH-HHHHHHHHHTTPPP-/-PEEEEEETTEEEETTEEEE--SSTTHHHHHHHHHHHHHTT-PBPHHHHHHHHHHHSTT----HHHHHHHHHHHHHHHHHHT--EEEEE-TT-TTT--EEEEESS-EEEE--SSS-SS-GGGTTBTTGGGS-HHHHHHHHHHHHHHHHHHHHHHHTT-HHHHHHHHHHHHH-GGG-B-HHHHHHHHHHHHHHHHHTT-HHHHHHHHHHHHHHS---TTSHHHHHHHHHHHHHHHHH--GGGHHHHHHTPPPP--STTS-HHHHHHHHHHHHHHHHHHHHHS-HHHHHHHHHHHHHHHHHHHHHHHHTT-HHHHHHHHHHHHHHHHHHGGGT----HHHHHHHHHHHHHHHHHHT--TTHHHHHHHHHHHHHH-HHHHTTS-TT--GGG-TTSHHHHHHHHHHHHHH--HHHHHHHHHHHHHHHHHTT-TTSHHHHHHHHHHHHHHHH-HHHHHHHHHTTPPP-

Solvent-accessible surface area (backbone atoms only — not comparable to full-atom values): 49233 Å² total; per-residue (Å²): 127,67,47,57,39,31,38,49,92,46,21,44,31,36,90,90,41,72,44,76,47,70,64,47,82,58,35,40,53,52,49,28,46,34,22,43,18,43,69,68,70,43,61,31,37,47,66,54,53,43,50,59,47,22,61,81,36,73,85,61,73,86,47,53,66,54,44,48,38,37,51,50,38,46,51,48,49,23,64,74,62,61,49,58,52,44,82,38,50,49,93,95,16,74,58,56,37,48,30,32,70,42,59,81,47,72,61,43,54,42,43,34,82,79,74,58,71,60,62,54,40,39,60,53,19,65,62,30,77,78,44,50,71,45,58,45,42,44,53,49,37,52,52,50,44,43,52,51,49,18,54,38,27,38,43,70,51,37,49,67,61,15,48,50,40,40,49,47,63,65,67,39,70,87,66,38,52,8,72,68,41,44,50,51,46,43,49,53,40,28,48,52,28,42,79,64,67,33,50,69,62,20,48,51,52,50,51,49,46,67,70,68,57,80,64,50,63,84,35,44,67,24,40,50,49,45,44,49,52,45,50,55,44,58,77,70,49,56,75,89,46,44,68,58,45,59,70,61,51,60,77,73,68,77,57,78,50,31,34,45,70,57,49,20,51,49,26,40,52,48,24,63,53,48,49,58,51,43,73,69,47,56,78,83,56,29,60,59,47,48,51,52,32,52,28,24,46,48,50,16,45,53,31,21,57,72,70,62,37,60,69,59,38,39,54,50,46,47,53,48,33,53,46,52,60,52,39,41,78,73,70,44,90,62,58,60,64,32,42,49,39,40,52,54,39,43,52,53,44,41,65,58,65,54,42,66,64,66,51,56,62,63,50,46,54,48,36,47,49,43,73,73,32,62,77,53,48,73,68,54,69,84,81,56,49,56,61,69,32,71,92,34,70,52,18,53,56,57,47,48,56,50,31,71,73,69,42,42,72,56,51,40,43,51,41,36,53,47,53,45,51,52,33,42,74,72,68,35,59,84,35,70,66,34,50,50,43,50,50,52,39,51,52,48,39,69,74,34,57,67,48,46,55,49,40,49,65,76,65,47,86,77,133,126,67,49,54,39,33,36,49,82,46,22,45,30,34,91,89,42,72,45,76,48,72,67,48,83,59,32,40,54,51,50,30,47,35,22,44,19,43,69,68,70,41,64,33,38,48,68,54,52,44,50,55,48,22,58,74,35,74,86,61,73,82,46,54,68,53,42,47,37,37,52,50,38,46,50,50,50,24,66,74,62,62,50,56,54,44,82,38,50,49,90,96,16,75,60,56,36,49,31,32,71,42,59,81,44,73,59,43,56,42,43,29,79,67,66,56,67,52,60,54,39,38,59,53,19,63,62,30,74,77,43,52,70,47,57,45,42,44,50,50,36,52,52,50,44,42,53,52,48,18,53,38,27,37,46,70,52,39,49,67,62,16,49,49,40,40,48,46,64,66,68,38,71,87,66,37,54,8,71,69,40,46,49,52,46,44,49,53,40,28,49,53,28,43,77,62,66,33,51,70,61,20,47,52,51,49,52,50,45,67,71,67,55,78,65,51,63,84,37,45,66,25,39,50,51,46,43,48,50,45,51,54,44,59,77,68,48,55,75,88,46,47,69,57,44,61,71,60,50,60,78,72,70,78,59,76,49,33,34,43,70,56,48,20,51,49,26,39,52,48,25,62,54,49,49,58,51,43,73,69,48,56,77,84,56,29,59,59,47,48,53,51,32,51,30,24,45,48,50,16,45,51,30,23,57,70,70,62,37,62,69,58,38,38,54,49,45,45,54,49,34,53,47,52,61,52,38,41,78,74,69,45,90,61,57,58,63,32,43,48,40,38,52,57,40,43,52,54,43,39,68,59,66,52,45,64,64,67,50,56,62,62,50,46,54,47,36,46,49,42,73,73,31,60,76,54,48,74,68,54,69,83,79,54,50,56,62,69,32,69,92,33,70,53,18,52,56,58,48,48,55,49,32,73,73,69,42,42,74,56,51,40,45,50,42,37,52,48,50,44,51,54,34,42,73,70,69,35,61,86,35,69,65,34,50,52,44,52,49,52,38,51,53,49,38,70,74,33,59,68,48,46,56,49,40,49,65,75,64,48,82,78,131

pLDDT: mean 82.83, std 10.99, range [37.78, 95.56]